Protein AF-A0A099KMS1-F1 (afdb_monomer_lite)

pLDDT: mean 75.13, std 19.53, range [26.2, 97.38]

Secondary structure (DSSP, 8-state):
-----EEEEEEEE-TT-SEEEE-SS----TT-SSEEEEETTTTEEEEEEEE----TTS-EEEEESS---SPPEEEEEEEEEE-THHHHHHHHHHHHHHHHHHHHHHHHHHHHH--SS-EEEE-SSS-EEEE--HHHHHHHHHHHHHHHHHHHT---PEEHHHHHHHHTT--S-EEEE---EE-BTTEEEEETTEEEETTSTTEEEE---STTEESS-SSSS-EEEETTEEEE--SBSTT--TTT--EEEE-PPPP-S-BBTTSS-B-SSHHHHHHHHTTTTTTB-SSEEEEEEEEEEEEEHHHHTEE-GGGBTTB--SEETTEE-BSTTS-HHHH-SSTT-SS----BEEGGGS-HHHHHHHHH-GGG-EEEETTEEEEEEEEEEEEPPSSS--BS-STT-TT-B-BSSSS-EEPP-TT-SS-TT-SEE-----TTSPPPPEEE-TT-TT--S-TT-----TT-EEEEPPP-TTSS-TTS--GGGTSGGG-BEEEEEEEEEE--SSBPBTTTBTT--B-EE--SSSTT-EE-TTSTT----STGGGGS-B-HHHHHTT---BBSS-SSTTS--SSTT---SS---GGGEEE---BSS---HHHHHHHHHHHHHHT-----BPPEEEEEE---B----SSS-EEEE-TTTGGG--TT-EEEEEETTEEEEEEPPS---SSSEEEE----SS---B-EEEEEEE-S--BSS-EEEEEEE-HHHHHHHHH-TTSTTTT---EESEE------SS--EEE-SS---SSEEEEEEESSTTSS-EEEEEE--TTT-EEE-PPTT-EEEEEEE-PPPPS-PPTT-----S---EEEEEETTEEEEEE-SS-PPP--S-S----------SS-----SS-------------EETTEE-------TT--------------------

Foldseek 3Di:
DPFDKFKAQWWKAAAQAQKIKGFQQQTAFQVVAQKWKAKQNRPDIFTFHGKHGQDPRSMIMTGTPDTHNDHIDGRIMMIMGHDCPVVVVVVVVVVVVVVVVVVVVVLVVCLAAPQDQWDWADDDDPDIDIDGHPNVVVVVVVVVVVVVVVVVLDLAFAAPVNLVVLLVVFQFWFWQFQAWDADDPPKDALDGQKIFGLQFFQKIKGFWDDPRTDHDTPHRGIWTAAPSHIFGPWQFWQPQDPRTGMHIQGAFFFFLLFAFLVRPGGHPDLVSQCVVCNLLSNRTAQWWKKFKWKKKFKAFCVVLQKAAQLLEQQHNDQDDPRDGWDQVSRQQQQRAQFPRGNGRTHTIDRNVPDDSVRVSVCRVPCSQVWHDDPNTIMTTHMHMHMGIASHQQWDPLAQPNAADFGANDPQWAAFFCAPHSHDDPTGTGGPDPDPPDQFTWHWDAHHHPQPPDDPDPPSHHGQKTFTDTDDPPDDPPPPPPACPPRHDRVGIIIGTFWIFIFAYCFADDFFARPRHWFFKQAALVCLPDTAACQDPLRFDDGNSQRSPADESVCVVVSNMGGHPDGQANPGATNDPVRRHRRGGHSQRIGGRGDHSDDDDPVVVLVVVVVCVVVVNFADKFFFKWKFKDFDFDFQPDDPQKRKAADQPPLVPDDQQKWKWWDFPQDIDIAHADDDDPDDRIDMRRGPDPDGTITRIMMIIGTDSRITQKDWAKEKDAASVLVVLLQPVPLASNDVGRTGRHHYQPHHDPQDKDKGADPAQFPDQKWKKWKDQPSRNHIDIDIDGAPNVRNIDIDDGHSMIMMTIGIGGHHRPDDDDDPPPPPPDWDWFWDDDPPDTDTDTDPPPDDDDDDDDDDDDDGDGDDDDDDDDDDDDDDDPPPDPPDQDDDPNDGDDDDDDDDPPDDDPPDDDDDDDDDDDDDD

Radius of gyration: 54.04 Å; chains: 1; bounding box: 137×80×171 Å

Structure (mmCIF, N/CA/C/O backbone):
data_AF-A0A099KMS1-F1
#
_entry.id   AF-A0A099KMS1-F1
#
loop_
_atom_site.group_PDB
_atom_site.id
_atom_site.type_symbol
_atom_site.label_atom_id
_atom_site.label_alt_id
_atom_site.label_comp_id
_atom_site.label_asym_id
_atom_site.label_entity_id
_atom_site.label_seq_id
_atom_site.pdbx_PDB_ins_code
_atom_site.Cartn_x
_atom_site.Cartn_y
_atom_site.Cartn_z
_atom_site.occupancy
_atom_site.B_iso_or_equiv
_atom_site.auth_seq_id
_atom_site.auth_comp_id
_atom_site.auth_asym_id
_atom_site.auth_atom_id
_atom_site.pdbx_PDB_model_num
ATOM 1 N N . MET A 1 1 ? -48.781 -15.000 101.907 1.00 43.84 1 MET A N 1
ATOM 2 C CA . MET A 1 1 ? -49.333 -13.873 102.689 1.00 43.84 1 MET A CA 1
ATOM 3 C C . MET A 1 1 ? -49.770 -14.430 104.032 1.00 43.84 1 MET A C 1
ATOM 5 O O . MET A 1 1 ? -50.748 -15.163 104.082 1.00 43.84 1 MET A O 1
ATOM 9 N N . THR A 1 2 ? -48.997 -14.200 105.088 1.00 40.03 2 THR A N 1
ATOM 10 C CA . THR A 1 2 ? -49.371 -14.597 106.451 1.00 40.03 2 THR A CA 1
ATOM 11 C C . THR A 1 2 ? -50.388 -13.568 106.938 1.00 40.03 2 THR A C 1
ATOM 13 O O . THR A 1 2 ? -50.045 -12.393 107.036 1.00 40.03 2 THR A O 1
ATOM 16 N N . ILE A 1 3 ? -51.653 -13.954 107.128 1.00 53.00 3 ILE A N 1
ATOM 17 C CA . ILE A 1 3 ? -52.686 -13.025 107.611 1.00 53.00 3 ILE A CA 1
ATOM 18 C C . ILE A 1 3 ? -52.386 -12.752 109.086 1.00 53.00 3 ILE A C 1
ATOM 20 O O . ILE A 1 3 ? -52.594 -13.612 109.939 1.00 53.00 3 ILE A O 1
ATOM 24 N N . THR A 1 4 ? -51.823 -11.582 109.376 1.00 57.75 4 THR A N 1
ATOM 25 C CA . THR A 1 4 ? -51.534 -11.151 110.746 1.00 57.75 4 THR A CA 1
ATOM 26 C C . THR A 1 4 ? -52.825 -10.639 111.375 1.00 57.75 4 THR A C 1
ATOM 28 O O . THR A 1 4 ? -53.282 -9.543 111.057 1.00 57.75 4 THR A O 1
ATOM 31 N N . TYR A 1 5 ? -53.431 -11.446 112.243 1.00 70.62 5 TYR A N 1
ATOM 32 C CA . TYR A 1 5 ? -54.593 -11.047 113.036 1.00 70.62 5 TYR A CA 1
ATOM 33 C C . TYR A 1 5 ? -54.147 -10.172 114.205 1.00 70.62 5 TYR A C 1
ATOM 35 O O . TYR A 1 5 ? -53.213 -10.532 114.926 1.00 70.62 5 TYR A O 1
ATOM 43 N N . ILE A 1 6 ? -54.823 -9.043 114.405 1.00 82.12 6 ILE A N 1
ATOM 44 C CA . ILE A 1 6 ? -54.615 -8.199 115.584 1.00 82.12 6 ILE A CA 1
ATOM 45 C C . ILE A 1 6 ? -55.636 -8.648 116.637 1.00 82.12 6 ILE A C 1
ATOM 47 O O . ILE A 1 6 ? -56.806 -8.868 116.320 1.00 82.12 6 ILE A O 1
ATOM 51 N N . LYS A 1 7 ? -55.187 -8.857 117.875 1.00 83.19 7 LYS A N 1
ATOM 52 C CA . LYS A 1 7 ? -56.011 -9.397 118.963 1.00 83.19 7 LYS A CA 1
ATOM 53 C C . LYS A 1 7 ? -55.867 -8.554 120.222 1.00 83.19 7 LYS A C 1
ATOM 55 O O . LYS A 1 7 ? -54.774 -8.071 120.498 1.00 83.19 7 LYS A O 1
ATOM 60 N N . ALA A 1 8 ? -56.955 -8.456 120.972 1.00 83.44 8 ALA A N 1
ATOM 61 C CA . ALA A 1 8 ? -57.012 -7.878 122.304 1.00 83.44 8 ALA A CA 1
ATOM 62 C C . ALA A 1 8 ? -57.793 -8.823 123.233 1.00 83.44 8 ALA A C 1
ATOM 64 O O . ALA A 1 8 ? -58.730 -9.498 122.801 1.00 83.44 8 ALA A O 1
ATOM 65 N N . THR A 1 9 ? -57.407 -8.919 124.497 1.00 81.88 9 THR A N 1
ATOM 66 C CA . THR A 1 9 ? -58.012 -9.818 125.489 1.00 81.88 9 THR A CA 1
ATOM 67 C C . THR A 1 9 ? -59.127 -9.164 126.304 1.00 81.88 9 THR A C 1
ATOM 69 O O . THR A 1 9 ? -60.051 -9.865 126.716 1.00 81.88 9 THR A O 1
ATOM 72 N N . ALA A 1 10 ? -59.091 -7.845 126.482 1.00 80.94 10 ALA A N 1
ATOM 73 C CA . ALA A 1 10 ? -60.051 -7.078 127.262 1.00 80.94 10 ALA A CA 1
ATOM 74 C C . ALA A 1 10 ? -60.550 -5.849 126.484 1.00 80.94 10 ALA A C 1
ATOM 76 O O . ALA A 1 10 ? -60.010 -4.748 126.572 1.00 80.94 10 ALA A O 1
ATOM 77 N N . ALA A 1 11 ? -61.633 -6.043 125.734 1.00 85.06 11 ALA A N 1
ATOM 78 C CA . ALA A 1 11 ? -62.366 -4.989 125.049 1.00 85.06 11 ALA A CA 1
ATOM 79 C C . ALA A 1 11 ? -63.721 -4.737 125.724 1.00 85.06 11 ALA A C 1
ATOM 81 O O . ALA A 1 11 ? -64.388 -5.670 126.188 1.00 85.06 11 ALA A O 1
ATOM 82 N N . THR A 1 12 ? -64.145 -3.475 125.743 1.00 87.62 12 THR A N 1
ATOM 83 C CA . THR A 1 12 ? -65.450 -3.056 126.259 1.00 87.62 12 THR A CA 1
ATOM 84 C C . THR A 1 12 ? -66.247 -2.326 125.182 1.00 87.62 12 THR A C 1
ATOM 86 O O . THR A 1 12 ? -65.775 -1.355 124.596 1.00 87.62 12 THR A O 1
ATOM 89 N N . LEU A 1 13 ? -67.478 -2.781 124.949 1.00 88.06 13 LEU A N 1
ATOM 90 C CA . LEU A 1 13 ? -68.465 -2.176 124.059 1.00 88.06 13 LEU A CA 1
ATOM 91 C C . LEU A 1 13 ? -69.748 -1.911 124.850 1.00 88.06 13 LEU A C 1
ATOM 93 O O . LEU A 1 13 ? -70.476 -2.835 125.218 1.00 88.06 13 LEU A O 1
ATOM 97 N N . ALA A 1 14 ? -70.016 -0.640 125.131 1.00 86.38 14 ALA A N 1
ATOM 98 C CA . ALA A 1 14 ? -71.223 -0.229 125.838 1.00 86.38 14 ALA A CA 1
ATOM 99 C C . ALA A 1 14 ? -72.473 -0.335 124.948 1.00 86.38 14 ALA A C 1
ATOM 101 O O . ALA A 1 14 ? -72.402 -0.150 123.732 1.00 86.38 14 ALA A O 1
ATOM 102 N N . ASN A 1 15 ? -73.631 -0.596 125.563 1.00 85.25 15 ASN A N 1
ATOM 103 C CA . ASN A 1 15 ? -74.927 -0.484 124.893 1.00 85.25 15 ASN A CA 1
ATOM 104 C C . ASN A 1 15 ? -75.105 0.929 124.301 1.00 85.25 15 ASN A C 1
ATOM 106 O O . ASN A 1 15 ? -74.773 1.922 124.950 1.00 85.25 15 ASN A O 1
ATOM 110 N N . ASN A 1 16 ? -75.637 1.011 123.083 1.00 84.56 16 ASN A N 1
ATOM 111 C CA . ASN A 1 16 ? -75.815 2.225 122.287 1.00 84.56 16 ASN A CA 1
ATOM 112 C C . ASN A 1 16 ? -74.513 2.997 121.985 1.00 84.56 16 ASN A C 1
ATOM 114 O O . ASN A 1 16 ? -74.551 4.207 121.767 1.00 84.56 16 ASN A O 1
ATOM 118 N N . SER A 1 17 ? -73.364 2.314 121.931 1.00 85.88 17 SER A N 1
ATOM 119 C CA . SER A 1 17 ? -72.073 2.901 121.540 1.00 85.88 17 SER A CA 1
ATOM 120 C C . SER A 1 17 ? -71.622 2.427 120.155 1.00 85.88 17 SER A C 1
ATOM 122 O O . SER A 1 17 ? -71.906 1.303 119.744 1.00 85.88 17 SER A O 1
ATOM 124 N N . LYS A 1 18 ? -70.881 3.277 119.435 1.00 89.44 18 LYS A N 1
ATOM 125 C CA . LYS A 1 18 ? -70.101 2.886 118.243 1.00 89.44 18 LYS A CA 1
ATOM 126 C C . LYS A 1 18 ? -68.651 2.564 118.571 1.00 89.44 18 LYS A C 1
ATOM 128 O O . LYS A 1 18 ? -67.930 2.073 117.714 1.00 89.44 18 LYS A O 1
ATOM 133 N N . THR A 1 19 ? -68.215 2.858 119.786 1.00 88.81 19 THR A N 1
ATOM 134 C CA . THR A 1 19 ? -66.812 2.762 120.160 1.00 88.81 19 THR A CA 1
ATOM 135 C C . THR A 1 19 ? -66.608 1.547 121.038 1.00 88.81 19 THR A C 1
ATOM 137 O O . THR A 1 19 ? -67.242 1.412 122.089 1.00 88.81 19 THR A O 1
ATOM 140 N N . ILE A 1 20 ? -65.712 0.681 120.589 1.00 87.56 20 ILE A N 1
ATOM 141 C CA . ILE A 1 20 ? -65.104 -0.357 121.403 1.00 87.56 20 ILE A CA 1
ATOM 142 C C . ILE A 1 20 ? -63.822 0.236 121.964 1.00 87.56 20 ILE A C 1
ATOM 144 O O . ILE A 1 20 ? -62.960 0.679 121.203 1.00 87.56 20 ILE A O 1
ATOM 148 N N . THR A 1 21 ? -63.691 0.217 123.281 1.00 87.00 21 THR A N 1
ATOM 149 C CA . THR A 1 21 ? -62.478 0.658 123.964 1.00 87.00 21 THR A CA 1
ATOM 150 C C . THR A 1 21 ? -61.712 -0.563 124.439 1.00 87.00 21 THR A C 1
ATOM 152 O O . THR A 1 21 ? -62.275 -1.451 125.084 1.00 87.00 21 THR A O 1
ATOM 155 N N . VAL A 1 22 ? -60.431 -0.613 124.104 1.00 86.81 22 VAL A N 1
ATOM 156 C CA . VAL A 1 22 ? -59.474 -1.591 124.614 1.00 86.81 22 VAL A CA 1
ATOM 157 C C . VAL A 1 22 ? -58.540 -0.838 125.542 1.00 86.81 22 VAL A C 1
ATOM 159 O O . VAL A 1 22 ? -57.880 0.099 125.101 1.00 86.81 22 VAL A O 1
ATOM 162 N N . THR A 1 23 ? -58.510 -1.224 126.813 1.00 83.75 23 THR A N 1
ATOM 163 C CA . THR A 1 23 ? -57.813 -0.469 127.861 1.00 83.75 23 THR A CA 1
ATOM 164 C C . THR A 1 23 ? -56.568 -1.220 128.326 1.00 83.75 23 THR A C 1
ATOM 166 O O . THR A 1 23 ? -56.657 -2.394 128.682 1.00 83.75 23 THR A O 1
ATOM 169 N N . GLY A 1 24 ? -55.416 -0.548 128.337 1.00 80.06 24 GLY A N 1
ATOM 170 C CA . GLY A 1 24 ? -54.155 -1.034 128.901 1.00 80.06 24 GLY A CA 1
ATOM 171 C C . GLY A 1 24 ? -53.461 -2.169 128.139 1.00 80.06 24 GLY A C 1
ATOM 172 O O . GLY A 1 24 ? -52.587 -2.821 128.708 1.00 80.06 24 GLY A O 1
ATOM 173 N N . GLU A 1 25 ? -53.826 -2.441 126.880 1.00 82.12 25 GLU A N 1
ATOM 174 C CA . GLU A 1 25 ? -53.256 -3.562 126.107 1.00 82.12 25 GLU A CA 1
ATOM 175 C C . GLU A 1 25 ? -52.228 -3.157 125.035 1.00 82.12 25 GLU A C 1
ATOM 177 O O . GLU A 1 25 ? -51.593 -4.030 124.444 1.00 82.12 25 GLU A O 1
ATOM 182 N N . HIS A 1 26 ? -52.032 -1.856 124.779 1.00 85.62 26 HIS A N 1
ATOM 183 C CA . HIS A 1 26 ? -51.070 -1.324 123.796 1.00 85.62 26 HIS A CA 1
ATOM 184 C C . HIS A 1 26 ? -51.233 -1.883 122.367 1.00 85.62 26 HIS A C 1
ATOM 186 O O . HIS A 1 26 ? -50.262 -2.027 121.619 1.00 85.62 26 HIS A O 1
ATOM 192 N N . VAL A 1 27 ? -52.464 -2.198 121.965 1.00 83.44 27 VAL A N 1
ATOM 193 C CA . VAL A 1 27 ? -52.761 -2.729 120.630 1.00 83.44 27 VAL A CA 1
ATOM 194 C C . VAL A 1 27 ? -53.002 -1.582 119.646 1.00 83.44 27 VAL A C 1
ATOM 196 O O . VAL A 1 27 ? -53.787 -0.680 119.913 1.00 83.44 27 VAL A O 1
ATOM 199 N N . ASP A 1 28 ? -52.332 -1.608 118.492 1.00 84.50 28 ASP A N 1
ATOM 200 C CA . ASP A 1 28 ? -52.478 -0.580 117.456 1.00 84.50 28 ASP A CA 1
ATOM 201 C C . ASP A 1 28 ? -53.573 -0.929 116.446 1.00 84.50 28 ASP A C 1
ATOM 203 O O . ASP A 1 28 ? -53.419 -1.821 115.608 1.00 84.50 28 ASP A O 1
ATOM 207 N N . PHE A 1 29 ? -54.675 -0.178 116.510 1.00 84.38 29 PHE A N 1
ATOM 208 C CA . PHE A 1 29 ? -55.787 -0.267 115.573 1.00 84.38 29 PHE A CA 1
ATOM 209 C C . PHE A 1 29 ? -55.799 0.861 114.533 1.00 84.38 29 PHE A C 1
ATOM 211 O O . PHE A 1 29 ? -56.733 0.936 113.739 1.00 84.38 29 PHE A O 1
ATOM 218 N N . SER A 1 30 ? -54.767 1.708 114.445 1.00 81.44 30 SER A N 1
ATOM 219 C CA . SER A 1 30 ? -54.703 2.819 113.475 1.00 81.44 30 SER A CA 1
ATOM 220 C C . SER A 1 30 ? -54.843 2.380 112.013 1.00 81.44 30 SER A C 1
ATOM 222 O O . SER A 1 30 ? -55.276 3.149 111.157 1.00 81.44 30 SER A O 1
ATOM 224 N N . LYS A 1 31 ? -54.502 1.121 111.715 1.00 75.19 31 LYS A N 1
ATOM 225 C CA . LYS A 1 31 ? -54.593 0.522 110.373 1.00 75.19 31 LYS A CA 1
ATOM 226 C C . LYS A 1 31 ? -55.875 -0.286 110.140 1.00 75.19 31 LYS A C 1
ATOM 228 O O . LYS A 1 31 ? -56.042 -0.844 109.058 1.00 75.19 31 LYS A O 1
ATOM 233 N N . ALA A 1 32 ? -56.770 -0.355 111.124 1.00 71.94 32 ALA A N 1
ATOM 234 C CA . ALA A 1 32 ? -58.030 -1.091 111.068 1.00 71.94 32 ALA A CA 1
ATOM 235 C C . ALA A 1 32 ? -59.146 -0.272 110.395 1.00 71.94 32 ALA A C 1
ATOM 237 O O . ALA A 1 32 ? -60.150 0.062 111.020 1.00 71.94 32 ALA A O 1
ATOM 238 N N . ASN A 1 33 ? -58.952 0.079 109.124 1.00 69.50 33 ASN A N 1
ATOM 239 C CA . ASN A 1 33 ? -59.955 0.760 108.305 1.00 69.50 33 ASN A CA 1
ATOM 240 C C . ASN A 1 33 ? -60.573 -0.247 107.318 1.00 69.50 33 ASN A C 1
ATOM 242 O O . ASN A 1 33 ? -59.822 -0.933 106.622 1.00 69.50 33 ASN A O 1
ATOM 246 N N . ASP A 1 34 ? -61.904 -0.369 107.295 1.00 72.69 34 ASP A N 1
ATOM 247 C CA . ASP A 1 34 ? -62.682 -1.388 106.560 1.00 72.69 34 ASP A CA 1
ATOM 248 C C . ASP A 1 34 ? -62.364 -2.848 106.943 1.00 72.69 34 ASP A C 1
ATOM 250 O O . ASP A 1 34 ? -62.233 -3.745 106.099 1.00 72.69 34 ASP A O 1
ATOM 254 N N . TYR A 1 35 ? -62.212 -3.103 108.243 1.00 83.62 35 TYR A N 1
ATOM 255 C CA . TYR A 1 35 ? -61.966 -4.438 108.802 1.00 83.62 35 TYR A CA 1
ATOM 256 C C . TYR A 1 35 ? -63.241 -4.996 109.451 1.00 83.62 35 TYR A C 1
ATOM 258 O O . TYR A 1 35 ? -64.165 -4.256 109.787 1.00 83.62 35 TYR A O 1
ATOM 266 N N . LEU A 1 36 ? -63.288 -6.310 109.671 1.00 82.38 36 LEU A N 1
ATOM 267 C CA . LEU A 1 36 ? -64.299 -6.934 110.526 1.00 82.38 36 LEU A CA 1
ATOM 268 C C . LEU A 1 36 ? -63.678 -7.261 111.878 1.00 82.38 36 LEU A C 1
ATOM 270 O O . LEU A 1 36 ? -62.607 -7.870 111.952 1.00 82.38 36 LEU A O 1
ATOM 274 N N . VAL A 1 37 ? -64.365 -6.861 112.943 1.00 85.44 37 VAL A N 1
ATOM 275 C CA . VAL A 1 37 ? -64.003 -7.192 114.316 1.00 85.44 37 VAL A CA 1
ATOM 276 C C . VAL A 1 37 ? -64.933 -8.260 114.849 1.00 85.44 37 VAL A C 1
ATOM 278 O O . VAL A 1 37 ? -66.144 -8.191 114.682 1.00 85.44 37 VAL A O 1
ATOM 281 N N . ALA A 1 38 ? -64.359 -9.249 115.506 1.00 85.94 38 ALA A N 1
ATOM 282 C CA . ALA A 1 38 ? -65.061 -10.340 116.134 1.00 85.94 38 ALA A CA 1
ATOM 283 C C . ALA A 1 38 ? -64.835 -10.265 117.649 1.00 85.94 38 ALA A C 1
ATOM 285 O O . ALA A 1 38 ? -63.703 -10.357 118.127 1.00 85.94 38 ALA A O 1
ATOM 286 N N . LEU A 1 39 ? -65.917 -10.057 118.398 1.00 83.88 39 LEU A N 1
ATOM 287 C CA . LEU A 1 39 ? -65.939 -9.867 119.848 1.00 83.88 39 LEU A CA 1
ATOM 288 C C . LEU A 1 39 ? -66.549 -11.064 120.569 1.00 83.88 39 LEU A C 1
ATOM 290 O O . LEU A 1 39 ? -67.354 -11.808 120.007 1.00 83.88 39 LEU A O 1
ATOM 294 N N . ASP A 1 40 ? -66.165 -11.214 121.836 1.00 85.12 40 ASP A N 1
ATOM 295 C CA . ASP A 1 40 ? -66.582 -12.300 122.726 1.00 85.12 40 ASP A CA 1
ATOM 296 C C . ASP A 1 40 ? -66.312 -13.672 122.094 1.00 85.12 40 ASP A C 1
ATOM 298 O O . ASP A 1 40 ? -67.215 -14.467 121.845 1.00 85.12 40 ASP A O 1
ATOM 302 N N . ASN A 1 41 ? -65.040 -13.906 121.748 1.00 78.38 41 ASN A N 1
ATOM 303 C CA . ASN A 1 41 ? -64.571 -15.117 121.062 1.00 78.38 41 ASN A CA 1
ATOM 304 C C . ASN A 1 41 ? -65.288 -15.401 119.727 1.00 78.38 41 ASN A C 1
ATOM 306 O O . ASN A 1 41 ? -65.399 -16.551 119.306 1.00 78.38 41 ASN A O 1
ATOM 310 N N . GLY A 1 42 ? -65.739 -14.347 119.041 1.00 74.88 42 GLY A N 1
ATOM 311 C CA . GLY A 1 42 ? -66.353 -14.431 117.717 1.00 74.88 42 GLY A CA 1
ATOM 312 C C . GLY A 1 42 ? -67.862 -14.638 117.710 1.00 74.88 42 GLY A C 1
ATOM 313 O O . GLY A 1 42 ? -68.418 -14.902 116.647 1.00 74.88 42 GLY A O 1
ATOM 314 N N . LEU A 1 43 ? -68.533 -14.479 118.854 1.00 83.19 43 LEU A N 1
ATOM 315 C CA . LEU A 1 43 ? -69.994 -14.494 118.915 1.00 83.19 43 LEU A CA 1
ATOM 316 C C . LEU A 1 43 ? -70.615 -13.316 118.149 1.00 83.19 43 LEU A C 1
ATOM 318 O O . LEU A 1 43 ? -71.668 -13.469 117.531 1.00 83.19 43 LEU A O 1
ATOM 322 N N . TYR A 1 44 ? -69.955 -12.155 118.161 1.00 83.25 44 TYR A N 1
ATOM 323 C CA . TYR A 1 44 ? -70.422 -10.957 117.468 1.00 83.25 44 TYR A CA 1
ATOM 324 C C . TYR A 1 44 ? -69.377 -10.480 116.474 1.00 83.25 44 TYR A C 1
ATOM 326 O O . TYR A 1 44 ? -68.270 -10.125 116.869 1.00 83.25 44 TYR A O 1
ATOM 334 N N . VAL A 1 45 ? -69.735 -10.453 115.191 1.00 84.06 45 VAL A N 1
ATOM 335 C CA . VAL A 1 45 ? -68.878 -9.938 114.119 1.00 84.06 45 VAL A CA 1
ATOM 336 C C . VAL A 1 45 ? -69.463 -8.629 113.617 1.00 84.06 45 VAL A C 1
ATOM 338 O O . VAL A 1 45 ? -70.598 -8.596 113.147 1.00 84.06 45 VAL A O 1
ATOM 341 N N . LEU A 1 46 ? -68.696 -7.552 113.744 1.00 84.38 46 LEU A N 1
ATOM 342 C CA . LEU A 1 46 ? -69.135 -6.190 113.480 1.00 84.38 46 LEU A CA 1
ATOM 343 C C . LEU A 1 46 ? -68.176 -5.505 112.493 1.00 84.38 46 LEU A C 1
ATOM 345 O O . LEU A 1 46 ? -66.964 -5.726 112.552 1.00 84.38 46 LEU A O 1
ATOM 349 N N . PRO A 1 47 ? -68.687 -4.671 111.578 1.00 82.50 47 PRO A N 1
ATOM 350 C CA . PRO A 1 47 ? -67.854 -3.878 110.686 1.00 82.50 47 PRO A CA 1
ATOM 351 C C . PRO A 1 47 ? -67.220 -2.699 111.428 1.00 82.50 47 PRO A C 1
ATOM 353 O O . PRO A 1 47 ? -67.898 -1.930 112.116 1.00 82.50 47 PRO A O 1
ATOM 356 N N . VAL A 1 48 ? -65.910 -2.549 111.262 1.00 84.12 48 VAL A N 1
ATOM 357 C CA . VAL A 1 48 ? -65.111 -1.448 111.803 1.00 84.12 48 VAL A CA 1
ATOM 358 C C . VAL A 1 48 ? -64.946 -0.382 110.730 1.00 84.12 48 VAL A C 1
ATOM 360 O O . VAL A 1 48 ? -64.486 -0.675 109.630 1.00 84.12 48 VAL A O 1
ATOM 363 N N . ALA A 1 49 ? -65.285 0.855 111.080 1.00 82.69 49 ALA A N 1
ATOM 364 C CA . ALA A 1 49 ? -65.053 2.027 110.247 1.00 82.69 49 ALA A CA 1
ATOM 365 C C . ALA A 1 49 ? -63.613 2.537 110.378 1.00 82.69 49 ALA A C 1
ATOM 367 O O . ALA A 1 49 ? -62.996 2.905 109.393 1.00 82.69 49 ALA A O 1
ATOM 368 N N . SER A 1 50 ? -63.062 2.579 111.589 1.00 84.50 50 SER A N 1
ATOM 369 C CA . SER A 1 50 ? -61.690 3.040 111.822 1.00 84.50 50 SER A CA 1
ATOM 370 C C . SER A 1 50 ? -61.196 2.626 113.202 1.00 84.50 50 SER A C 1
ATOM 372 O O . SER A 1 50 ? -61.999 2.319 114.083 1.00 84.50 50 SER A O 1
ATOM 374 N N . GLY A 1 51 ? -59.889 2.706 113.438 1.00 85.50 51 GLY A N 1
ATOM 375 C CA . GLY A 1 51 ? -59.310 2.556 114.770 1.00 85.50 51 GLY A CA 1
ATOM 376 C C . GLY A 1 51 ? -58.208 3.570 115.043 1.00 85.50 51 GLY A C 1
ATOM 377 O O . GLY A 1 51 ? -57.759 4.281 114.143 1.00 85.50 51 GLY A O 1
ATOM 378 N N . THR A 1 52 ? -57.787 3.650 116.299 1.00 87.25 52 THR A N 1
ATOM 379 C CA . THR A 1 52 ? -56.706 4.532 116.749 1.00 87.25 52 THR A CA 1
ATOM 380 C C . THR A 1 52 ? -55.482 3.723 117.170 1.00 87.25 52 THR A C 1
ATOM 382 O O . THR A 1 52 ? -55.588 2.556 117.549 1.00 87.25 52 THR A O 1
ATOM 385 N N . ALA A 1 53 ? -54.308 4.351 117.116 1.00 86.62 53 ALA A N 1
ATOM 386 C CA . ALA A 1 53 ? -53.133 3.843 117.822 1.00 86.62 53 ALA A CA 1
ATOM 387 C C . ALA A 1 53 ? -53.376 3.886 119.347 1.00 86.62 53 ALA A C 1
ATOM 389 O O . ALA A 1 53 ? -54.254 4.645 119.781 1.00 86.62 53 ALA A O 1
ATOM 390 N N . PRO A 1 54 ? -52.648 3.090 120.154 1.00 85.31 54 PRO A N 1
ATOM 391 C CA . PRO A 1 54 ? -52.744 3.174 121.601 1.00 85.31 54 PRO A CA 1
ATOM 392 C C . PRO A 1 54 ? -52.219 4.528 122.084 1.00 85.31 54 PRO A C 1
ATOM 394 O O . PRO A 1 54 ? -51.228 5.040 121.556 1.00 85.31 54 PRO A O 1
ATOM 397 N N . ASP A 1 55 ? -52.881 5.103 123.078 1.00 84.31 55 ASP A N 1
ATOM 398 C CA . ASP A 1 55 ? -52.413 6.303 123.761 1.00 84.31 55 ASP A CA 1
ATOM 399 C C . ASP A 1 55 ? -51.282 5.990 124.762 1.00 84.31 55 ASP A C 1
ATOM 401 O O . ASP A 1 55 ? -50.809 4.855 124.881 1.00 84.31 55 ASP A O 1
ATOM 405 N N . GLU A 1 56 ? -50.823 7.013 125.486 1.00 81.31 56 GLU A N 1
ATOM 406 C CA . GLU A 1 56 ? -49.738 6.892 126.470 1.00 81.31 56 GLU A CA 1
ATOM 407 C C . GLU A 1 56 ? -50.059 5.915 127.619 1.00 81.31 56 GLU A C 1
ATOM 409 O O . GLU A 1 56 ? -49.136 5.397 128.249 1.00 81.31 56 GLU A O 1
ATOM 414 N N . ASN A 1 57 ? -51.340 5.607 127.857 1.00 80.94 57 ASN A N 1
ATOM 415 C CA . ASN A 1 57 ? -51.800 4.647 128.864 1.00 80.94 57 ASN A CA 1
ATOM 416 C C . ASN A 1 57 ? -52.027 3.235 128.289 1.00 80.94 57 ASN A C 1
ATOM 418 O O . ASN A 1 57 ? -52.373 2.318 129.034 1.00 80.94 57 ASN A O 1
ATOM 422 N N . GLY A 1 58 ? -51.805 3.040 126.985 1.00 81.06 58 GLY A N 1
ATOM 423 C CA . GLY A 1 58 ? -52.024 1.770 126.295 1.00 81.06 58 GLY A CA 1
ATOM 424 C C . GLY A 1 58 ? -53.463 1.543 125.838 1.00 81.06 58 GLY A C 1
ATOM 425 O O . GLY A 1 58 ? -53.792 0.419 125.440 1.00 81.06 58 GLY A O 1
ATOM 426 N N . ASP A 1 59 ? -54.298 2.583 125.857 1.00 85.88 59 ASP A N 1
ATOM 427 C CA . ASP A 1 59 ? -55.703 2.512 125.475 1.00 85.88 59 ASP A CA 1
ATOM 428 C C . ASP A 1 59 ? -55.869 2.792 123.985 1.00 85.88 59 ASP A C 1
ATOM 430 O O . ASP A 1 59 ? -55.338 3.757 123.441 1.00 85.88 59 ASP A O 1
ATOM 434 N N . SER A 1 60 ? -56.642 1.957 123.303 1.00 88.31 60 SER A N 1
ATOM 435 C CA . SER A 1 60 ? -56.933 2.096 121.877 1.00 88.31 60 SER A CA 1
ATOM 436 C C . SER A 1 60 ? -58.423 1.924 121.626 1.00 88.31 60 SER A C 1
ATOM 438 O O . SER A 1 60 ? -59.140 1.270 122.389 1.00 88.31 60 SER A O 1
ATOM 440 N N . THR A 1 61 ? -58.919 2.537 120.554 1.00 88.00 61 THR A N 1
ATOM 441 C CA . THR A 1 61 ? -60.344 2.499 120.228 1.00 88.00 61 THR A CA 1
ATOM 442 C C . THR A 1 61 ? -60.579 1.984 118.821 1.00 88.00 61 THR A C 1
ATOM 444 O O . THR A 1 61 ? -59.811 2.254 117.897 1.00 88.00 61 THR A O 1
ATOM 447 N N . LEU A 1 62 ? -61.672 1.245 118.665 1.00 87.19 62 LEU A N 1
ATOM 448 C CA . LEU A 1 62 ? -62.234 0.852 117.381 1.00 87.19 62 LEU A CA 1
ATOM 449 C C . LEU A 1 62 ? -63.612 1.489 117.258 1.00 87.19 62 LEU A C 1
ATOM 451 O O . LEU A 1 62 ? -64.471 1.317 118.121 1.00 87.19 62 LEU A O 1
ATOM 455 N N . THR A 1 63 ? -63.820 2.224 116.177 1.00 88.31 63 THR A N 1
ATOM 456 C CA . THR A 1 63 ? -65.112 2.803 115.823 1.00 88.31 63 THR A CA 1
ATOM 457 C C . THR A 1 63 ? -65.802 1.880 114.835 1.00 88.31 63 THR A C 1
ATOM 459 O O . THR A 1 63 ? -65.284 1.597 113.757 1.00 88.31 63 THR A O 1
ATOM 462 N N . LEU A 1 64 ? -66.978 1.402 115.209 1.00 86.75 64 LEU A N 1
ATOM 463 C CA . LEU A 1 64 ? -67.860 0.597 114.384 1.00 86.75 64 LEU A CA 1
ATOM 464 C C . LEU A 1 64 ? -68.575 1.468 113.352 1.00 86.75 64 LEU A C 1
ATOM 466 O O . LEU A 1 64 ? -68.856 2.646 113.588 1.00 86.75 64 LEU A O 1
ATOM 470 N N . VAL A 1 65 ? -68.928 0.866 112.219 1.00 84.06 65 VAL A N 1
ATOM 471 C CA . VAL A 1 65 ? -69.747 1.540 111.198 1.00 84.06 65 VAL A CA 1
ATOM 472 C C . VAL A 1 65 ? -71.134 1.875 111.770 1.00 84.06 65 VAL A C 1
ATOM 474 O O . VAL A 1 65 ? -71.636 2.997 111.628 1.00 84.06 65 VAL A O 1
ATOM 477 N N . GLU A 1 66 ? -71.723 0.935 112.509 1.00 83.81 66 GLU A N 1
ATOM 478 C CA . GLU A 1 66 ? -73.068 1.034 113.081 1.00 83.81 66 GLU A CA 1
ATOM 479 C C . GLU A 1 66 ? -73.055 0.997 114.616 1.00 83.81 66 GLU A C 1
ATOM 481 O O . GLU A 1 66 ? -72.117 0.502 115.239 1.00 83.81 66 GLU A O 1
ATOM 486 N N . THR A 1 67 ? -74.090 1.568 115.240 1.00 85.81 67 THR A N 1
ATOM 487 C CA . THR A 1 67 ? -74.217 1.630 116.706 1.00 85.81 67 THR A CA 1
ATOM 488 C C . THR A 1 67 ? -74.611 0.268 117.270 1.00 85.81 67 THR A C 1
ATOM 490 O O . THR A 1 67 ? -75.567 -0.345 116.799 1.00 85.81 67 THR A O 1
ATOM 493 N N . TRP A 1 68 ? -73.921 -0.189 118.316 1.00 87.56 68 TRP A N 1
ATOM 494 C CA . TRP A 1 68 ? -74.238 -1.441 118.996 1.00 87.56 68 TRP A CA 1
ATOM 495 C C . TRP A 1 68 ? -75.534 -1.328 119.803 1.00 87.56 68 TRP A C 1
ATOM 497 O O . TRP A 1 68 ? -75.599 -0.570 120.766 1.00 87.56 68 TRP A O 1
ATOM 507 N N . ALA A 1 69 ? -76.551 -2.105 119.431 1.00 82.44 69 ALA A N 1
ATOM 508 C CA . ALA A 1 69 ? -77.863 -2.119 120.089 1.00 82.44 69 ALA A CA 1
ATOM 509 C C . ALA A 1 69 ? -78.044 -3.275 121.100 1.00 82.44 69 ALA A C 1
ATOM 511 O O . ALA A 1 69 ? -79.149 -3.513 121.586 1.00 82.44 69 ALA A O 1
ATOM 512 N N . GLY A 1 70 ? -76.983 -4.041 121.375 1.00 81.69 70 GLY A N 1
ATOM 513 C CA . GLY A 1 70 ? -77.019 -5.169 122.306 1.00 81.69 70 GLY A CA 1
ATOM 514 C C . GLY A 1 70 ? -76.683 -4.784 123.749 1.00 81.69 70 GLY A C 1
ATOM 515 O O . GLY A 1 70 ? -76.382 -3.635 124.069 1.00 81.69 70 GLY A O 1
ATOM 516 N N . ALA A 1 71 ? -76.693 -5.774 124.645 1.00 82.50 71 ALA A N 1
ATOM 517 C CA . ALA A 1 71 ? -76.236 -5.577 126.020 1.00 82.50 71 ALA A CA 1
ATOM 518 C C . ALA A 1 71 ? -74.756 -5.147 126.060 1.00 82.50 71 ALA A C 1
ATOM 520 O O . ALA A 1 71 ? -73.972 -5.508 125.179 1.00 82.50 71 ALA A O 1
ATOM 521 N N . THR A 1 72 ? -74.372 -4.384 127.089 1.00 85.75 72 THR A N 1
ATOM 522 C CA . THR A 1 72 ? -72.977 -3.972 127.298 1.00 85.75 72 THR A CA 1
ATOM 523 C C . THR A 1 72 ? -72.078 -5.199 127.445 1.00 85.75 72 THR A C 1
ATOM 525 O O . THR A 1 72 ? -72.302 -6.045 128.312 1.00 85.75 72 THR A O 1
ATOM 528 N N . LEU A 1 73 ? -71.047 -5.275 126.608 1.00 85.81 73 LEU A N 1
ATOM 529 C CA . LEU A 1 73 ? -70.011 -6.298 126.654 1.00 85.81 73 LEU A CA 1
ATOM 530 C C . LEU A 1 73 ? -68.790 -5.693 127.345 1.00 85.81 73 LEU A C 1
ATOM 532 O O . LEU A 1 73 ? -68.211 -4.741 126.831 1.00 85.81 73 LEU A O 1
ATOM 536 N N . SER A 1 74 ? -68.400 -6.220 128.504 1.00 86.31 74 SER A N 1
ATOM 537 C CA . SER A 1 74 ? -67.240 -5.736 129.266 1.00 86.31 74 SER A CA 1
ATOM 538 C C . SER A 1 74 ? -66.179 -6.825 129.388 1.00 86.31 74 SER A C 1
ATOM 540 O O . SER A 1 74 ? -66.519 -7.984 129.631 1.00 86.31 74 SER A O 1
ATOM 542 N N . ASN A 1 75 ? -64.906 -6.441 129.244 1.00 84.06 75 ASN A N 1
ATOM 543 C CA . ASN A 1 75 ? -63.731 -7.320 129.329 1.00 84.06 75 ASN A CA 1
ATOM 544 C C . ASN A 1 75 ? -63.842 -8.585 128.465 1.00 84.06 75 ASN A C 1
ATOM 546 O O . ASN A 1 75 ? -63.609 -9.701 128.933 1.00 84.06 75 ASN A O 1
ATOM 550 N N . LYS A 1 76 ? -64.241 -8.419 127.202 1.00 87.69 76 LYS A N 1
ATOM 551 C CA . LYS A 1 76 ? -64.361 -9.522 126.245 1.00 87.69 76 LYS A CA 1
ATOM 552 C C . LYS A 1 76 ? -63.178 -9.563 125.288 1.00 87.69 76 LYS A C 1
ATOM 554 O O . LYS A 1 76 ? -62.675 -8.523 124.876 1.00 87.69 76 LYS A O 1
ATOM 559 N N . GLY A 1 77 ? -62.784 -10.774 124.896 1.00 84.06 77 GLY A N 1
ATOM 560 C CA . GLY A 1 77 ? -61.766 -10.975 123.870 1.00 84.06 77 GLY A CA 1
ATOM 561 C C . GLY A 1 77 ? -62.235 -10.464 122.509 1.00 84.06 77 GLY A C 1
ATOM 562 O O . GLY A 1 77 ? -63.410 -10.596 122.155 1.00 84.06 77 GLY A O 1
ATOM 563 N N . LEU A 1 78 ? -61.305 -9.897 121.752 1.00 85.94 78 LEU A N 1
ATOM 564 C CA . LEU A 1 78 ? -61.520 -9.279 120.454 1.00 85.94 78 LEU A CA 1
ATOM 565 C C . LEU A 1 78 ? -60.425 -9.726 119.482 1.00 85.94 78 LEU A C 1
ATOM 567 O O . LEU A 1 78 ? -59.240 -9.736 119.816 1.00 85.94 78 LEU A O 1
ATOM 571 N N . PHE A 1 79 ? -60.808 -10.062 118.255 1.00 86.62 79 PHE A N 1
ATOM 572 C CA . PHE A 1 79 ? -59.873 -10.236 117.147 1.00 86.62 79 PHE A CA 1
ATOM 573 C C . PHE A 1 79 ? -60.380 -9.509 115.908 1.00 86.62 79 PHE A C 1
ATOM 575 O O . PHE A 1 79 ? -61.584 -9.420 115.683 1.00 86.62 79 PHE A O 1
ATOM 582 N N . ILE A 1 80 ? -59.468 -8.985 115.095 1.00 84.25 80 ILE A N 1
ATOM 583 C CA . ILE A 1 80 ? -59.818 -8.208 113.907 1.00 84.25 80 ILE A CA 1
ATOM 584 C C . ILE A 1 80 ? -59.063 -8.710 112.673 1.00 84.25 80 ILE A C 1
ATOM 586 O O . ILE A 1 80 ? -57.897 -9.111 112.756 1.00 84.25 80 ILE A O 1
ATOM 590 N N . PHE A 1 81 ? -59.744 -8.705 111.525 1.00 81.00 81 PHE A N 1
ATOM 591 C CA . PHE A 1 81 ? -59.212 -9.174 110.248 1.00 81.00 81 PHE A CA 1
ATOM 592 C C . PHE A 1 81 ? -59.635 -8.277 109.070 1.00 81.00 81 PHE A C 1
ATOM 594 O O . PHE A 1 81 ? -60.736 -7.718 109.081 1.00 81.00 81 PHE A O 1
ATOM 601 N N . PRO A 1 82 ? -58.768 -8.122 108.050 1.00 74.62 82 PRO A N 1
ATOM 602 C CA . PRO A 1 82 ? -59.066 -7.319 106.865 1.00 74.62 82 PRO A CA 1
ATOM 603 C C . PRO A 1 82 ? -60.180 -7.938 106.010 1.00 74.62 82 PRO A C 1
ATOM 605 O O . PRO A 1 82 ? -60.294 -9.162 105.916 1.00 74.62 82 PRO A O 1
ATOM 608 N N . THR A 1 83 ? -60.967 -7.096 105.335 1.00 70.19 83 THR A N 1
ATOM 609 C CA . THR A 1 83 ? -61.988 -7.522 104.361 1.00 70.19 83 THR A CA 1
ATOM 610 C C . THR A 1 83 ? -61.402 -7.728 102.951 1.00 70.19 83 THR A C 1
ATOM 612 O O . THR A 1 83 ? -60.305 -7.267 102.630 1.00 70.19 83 THR A O 1
ATOM 615 N N . PHE A 1 84 ? -62.137 -8.419 102.065 1.00 65.19 84 PHE A N 1
ATOM 616 C CA . PHE A 1 84 ? -61.707 -8.743 100.691 1.00 65.19 84 PHE A CA 1
ATOM 617 C C . PHE A 1 84 ? -61.496 -7.525 99.761 1.00 65.19 84 PHE A C 1
ATOM 619 O O . PHE A 1 84 ? -60.945 -7.690 98.672 1.00 65.19 84 PHE A O 1
ATOM 626 N N . ALA A 1 85 ? -61.887 -6.309 100.161 1.00 63.91 85 ALA A N 1
ATOM 627 C CA . ALA A 1 85 ? -61.783 -5.094 99.342 1.00 63.91 85 ALA A CA 1
ATOM 628 C C . ALA A 1 85 ? -60.344 -4.808 98.854 1.00 63.91 85 ALA A C 1
ATOM 630 O O . ALA A 1 85 ? -60.132 -4.472 97.690 1.00 63.91 85 ALA A O 1
ATOM 631 N N . LYS A 1 86 ? -59.333 -5.072 99.693 1.00 63.09 86 LYS A N 1
ATOM 632 C CA . LYS A 1 86 ? -57.904 -4.893 99.360 1.00 63.09 86 LYS A CA 1
ATOM 633 C C . LYS A 1 86 ? -57.387 -5.838 98.263 1.00 63.09 86 LYS A C 1
ATOM 635 O O . LYS A 1 86 ? -56.402 -5.532 97.586 1.00 63.09 86 LYS A O 1
ATOM 640 N N . ILE A 1 87 ? -58.030 -6.992 98.070 1.00 67.50 87 ILE A N 1
ATOM 641 C CA . ILE A 1 87 ? -57.647 -7.956 97.028 1.00 67.50 87 ILE A CA 1
ATOM 642 C C . ILE A 1 87 ? -58.108 -7.458 95.650 1.00 67.50 87 ILE A C 1
ATOM 644 O O . ILE A 1 87 ? -57.357 -7.584 94.685 1.00 67.50 87 ILE A O 1
ATOM 648 N N . TYR A 1 88 ? -59.281 -6.824 95.555 1.00 66.31 88 TYR A N 1
ATOM 649 C CA . TYR A 1 88 ? -59.789 -6.268 94.294 1.00 66.31 88 TYR A CA 1
ATOM 650 C C . TYR A 1 88 ? -58.918 -5.124 93.754 1.00 66.31 88 TYR A C 1
ATOM 652 O O . TYR A 1 88 ? -58.609 -5.113 92.563 1.00 66.31 88 TYR A O 1
ATOM 660 N N . GLU A 1 89 ? -58.436 -4.229 94.623 1.00 72.94 89 GLU A N 1
ATOM 661 C CA . GLU A 1 89 ? -57.484 -3.168 94.245 1.00 72.94 89 GLU A CA 1
ATOM 662 C C . GLU A 1 89 ? -56.167 -3.752 93.705 1.00 72.94 89 GLU A C 1
ATOM 664 O O . GLU A 1 89 ? -55.622 -3.286 92.703 1.00 72.94 89 GLU A O 1
ATOM 669 N N . SER A 1 90 ? -55.685 -4.835 94.322 1.00 69.12 90 SER A N 1
ATOM 670 C CA . SER A 1 90 ? -54.465 -5.528 93.892 1.00 69.12 90 SER A CA 1
ATOM 671 C C . SER A 1 90 ? -54.635 -6.205 92.523 1.00 69.12 90 SER A C 1
ATOM 673 O O . SER A 1 90 ? -53.725 -6.172 91.694 1.00 69.12 90 SER A O 1
ATOM 675 N N . VAL A 1 91 ? -55.807 -6.788 92.246 1.00 77.12 91 VAL A N 1
ATOM 676 C CA . VAL A 1 91 ? -56.137 -7.396 90.942 1.00 77.12 91 VAL A CA 1
ATOM 677 C C . VAL A 1 91 ? -56.284 -6.337 89.846 1.00 77.12 91 VAL A C 1
ATOM 679 O O . VAL A 1 91 ? -55.791 -6.539 88.733 1.00 77.12 91 VAL A O 1
ATOM 682 N N . GLN A 1 92 ? -56.883 -5.183 90.151 1.00 73.00 92 GLN A N 1
ATOM 683 C CA . GLN A 1 92 ? -56.913 -4.045 89.228 1.00 73.00 92 GLN A CA 1
ATOM 684 C C . GLN A 1 92 ? -55.503 -3.540 88.906 1.00 73.00 92 GLN A C 1
ATOM 686 O O . GLN A 1 92 ? -55.186 -3.344 87.735 1.00 73.00 92 GLN A O 1
ATOM 691 N N . ALA A 1 93 ? -54.625 -3.413 89.905 1.00 76.19 93 ALA A N 1
ATOM 692 C CA . ALA A 1 93 ? -53.239 -3.004 89.687 1.00 76.19 93 ALA A CA 1
ATOM 693 C C . ALA A 1 93 ? -52.460 -3.997 88.800 1.00 76.19 93 ALA A C 1
ATOM 695 O O . ALA A 1 93 ? -51.733 -3.578 87.898 1.00 76.19 93 ALA A O 1
ATOM 696 N N . MET A 1 94 ? -52.649 -5.309 88.996 1.00 78.94 94 MET A N 1
ATOM 697 C CA . MET A 1 94 ? -52.048 -6.338 88.133 1.00 78.94 94 MET A CA 1
ATOM 698 C C . MET A 1 94 ? -52.584 -6.290 86.696 1.00 78.94 94 MET A C 1
ATOM 700 O O . MET A 1 94 ? -51.821 -6.489 85.751 1.00 78.94 94 MET A O 1
ATOM 704 N N . THR A 1 95 ? -53.871 -5.989 86.516 1.00 74.12 95 THR A N 1
ATOM 705 C CA . THR A 1 95 ? -54.485 -5.850 85.184 1.00 74.12 95 THR A CA 1
ATOM 706 C C . THR A 1 95 ? -53.908 -4.641 84.444 1.00 74.12 95 THR A C 1
ATOM 708 O O . THR A 1 95 ? -53.444 -4.781 83.314 1.00 74.12 95 THR A O 1
ATOM 711 N N . SER A 1 96 ? -53.800 -3.493 85.119 1.00 74.56 96 SER A N 1
ATOM 712 C CA . SER A 1 96 ? -53.178 -2.284 84.568 1.00 74.56 96 SER A CA 1
ATOM 713 C C . SER A 1 96 ? -51.707 -2.495 84.184 1.00 74.56 96 SER A C 1
ATOM 715 O O . SER A 1 96 ? -51.260 -2.006 83.149 1.00 74.56 96 SER A O 1
ATOM 717 N N . LEU A 1 97 ? -50.942 -3.261 84.973 1.00 81.88 97 LEU A N 1
ATOM 718 C CA . LEU A 1 97 ? -49.549 -3.596 84.650 1.00 81.88 97 LEU A CA 1
ATOM 719 C C . LEU A 1 97 ? -49.437 -4.492 83.401 1.00 81.88 97 LEU A C 1
ATOM 721 O O . LEU A 1 97 ? -48.540 -4.311 82.571 1.00 81.88 97 LEU A O 1
ATOM 725 N N . ASN A 1 98 ? -50.355 -5.448 83.247 1.00 78.25 98 ASN A N 1
ATOM 726 C CA . ASN A 1 98 ? -50.428 -6.305 82.064 1.00 78.25 98 ASN A CA 1
ATOM 727 C C . ASN A 1 98 ? -50.759 -5.503 80.799 1.00 78.25 98 ASN A C 1
ATOM 729 O O . ASN A 1 98 ? -50.146 -5.734 79.754 1.00 78.25 98 ASN A O 1
ATOM 733 N N . ASP A 1 99 ? -51.668 -4.534 80.887 1.00 73.94 99 ASP A N 1
ATOM 734 C CA . ASP A 1 99 ? -52.014 -3.670 79.755 1.00 73.94 99 ASP A CA 1
ATOM 735 C C . ASP A 1 99 ? -50.845 -2.769 79.334 1.00 73.94 99 ASP A C 1
ATOM 737 O O . ASP A 1 99 ? -50.573 -2.637 78.138 1.00 73.94 99 ASP A O 1
ATOM 741 N N . VAL A 1 100 ? -50.069 -2.244 80.290 1.00 78.12 100 VAL A N 1
ATOM 742 C CA . VAL A 1 100 ? -48.825 -1.508 79.993 1.00 78.12 100 VAL A CA 1
ATOM 743 C C . VAL A 1 100 ? -47.816 -2.405 79.273 1.00 78.12 100 VAL A C 1
ATOM 745 O O . VAL A 1 100 ? -47.240 -2.008 78.259 1.00 78.12 100 VAL A O 1
ATOM 748 N N . THR A 1 101 ? -47.638 -3.641 79.743 1.00 78.06 101 THR A N 1
ATOM 749 C CA . THR A 1 101 ? -46.685 -4.594 79.155 1.00 78.06 101 THR A CA 1
ATOM 750 C C . THR A 1 101 ? -47.093 -4.985 77.730 1.00 78.06 101 THR A C 1
ATOM 752 O O . THR A 1 101 ? -46.263 -4.976 76.819 1.00 78.06 101 THR A O 1
ATOM 755 N N . ARG A 1 102 ? -48.385 -5.249 77.489 1.00 75.75 102 ARG A N 1
ATOM 756 C CA . ARG A 1 102 ? -48.930 -5.505 76.142 1.00 75.75 102 ARG A CA 1
ATOM 757 C C . ARG A 1 102 ? -48.788 -4.295 75.216 1.00 75.75 102 ARG A C 1
ATOM 759 O O . ARG A 1 102 ? -48.480 -4.471 74.035 1.00 75.75 102 ARG A O 1
ATOM 766 N N . GLY A 1 103 ? -48.967 -3.082 75.737 1.00 78.38 103 GLY A N 1
ATOM 767 C CA . GLY A 1 103 ? -48.759 -1.837 74.997 1.00 78.38 103 GLY A CA 1
ATOM 768 C C . GLY A 1 103 ? -47.309 -1.652 74.541 1.00 78.38 103 GLY A C 1
ATOM 769 O O . GLY A 1 103 ? -47.071 -1.322 73.379 1.00 78.38 103 GLY A O 1
ATOM 770 N N . ILE A 1 104 ? -46.336 -1.936 75.415 1.00 81.00 104 ILE A N 1
ATOM 771 C CA . ILE A 1 104 ? -44.902 -1.886 75.080 1.00 81.00 104 ILE A CA 1
ATOM 772 C C . ILE A 1 104 ? -44.557 -2.913 73.993 1.00 81.00 104 ILE A C 1
ATOM 774 O O . ILE A 1 104 ? -43.909 -2.560 73.009 1.00 81.00 104 ILE A O 1
ATOM 778 N N . LEU A 1 105 ? -45.028 -4.160 74.123 1.00 81.81 105 LEU A N 1
ATOM 779 C CA . LEU A 1 105 ? -44.783 -5.204 73.117 1.00 81.81 105 LEU A CA 1
ATOM 780 C C . LEU A 1 105 ? -45.370 -4.842 71.746 1.00 81.81 105 LEU A C 1
ATOM 782 O O . LEU A 1 105 ? -44.744 -5.108 70.721 1.00 81.81 105 LEU A O 1
ATOM 786 N N . THR A 1 106 ? -46.551 -4.223 71.723 1.00 82.81 106 THR A N 1
ATOM 787 C CA . THR A 1 106 ? -47.203 -3.795 70.476 1.00 82.81 106 THR A CA 1
ATOM 788 C C . THR A 1 106 ? -46.390 -2.703 69.786 1.00 82.81 106 THR A C 1
ATOM 790 O O . THR A 1 106 ? -46.074 -2.831 68.610 1.00 82.81 106 THR A O 1
ATOM 793 N N . LYS A 1 107 ? -45.926 -1.693 70.528 1.00 82.31 107 LYS A N 1
ATOM 794 C CA . LYS A 1 107 ? -45.088 -0.625 69.961 1.00 82.31 107 LYS A CA 1
ATOM 795 C C . LYS A 1 107 ? -43.720 -1.112 69.490 1.00 82.31 107 LYS A C 1
ATOM 797 O O . LYS A 1 107 ? -43.222 -0.633 68.477 1.00 82.31 107 LYS A O 1
ATOM 802 N N . LEU A 1 108 ? -43.115 -2.077 70.188 1.00 84.62 108 LEU A N 1
ATOM 803 C CA . LEU A 1 108 ? -41.870 -2.701 69.730 1.00 84.62 108 LEU A CA 1
ATOM 804 C C . LEU A 1 108 ? -42.086 -3.462 68.414 1.00 84.62 108 LEU A C 1
ATOM 806 O O . LEU A 1 108 ? -41.259 -3.378 67.509 1.00 84.62 108 LEU A O 1
ATOM 810 N N . LYS A 1 109 ? -43.214 -4.170 68.286 1.00 86.50 109 LYS A N 1
ATOM 811 C CA . LYS A 1 109 ? -43.614 -4.810 67.029 1.00 86.50 109 LYS A CA 1
ATOM 812 C C . LYS A 1 109 ? -43.796 -3.773 65.918 1.00 86.50 109 LYS A C 1
ATOM 814 O O . LYS A 1 109 ? -43.312 -4.002 64.810 1.00 86.50 109 LYS A O 1
ATOM 819 N N . ASP A 1 110 ? -44.435 -2.643 66.202 1.00 86.25 110 ASP A N 1
ATOM 820 C CA . ASP A 1 110 ? -44.642 -1.579 65.217 1.00 86.25 110 ASP A CA 1
ATOM 821 C C . ASP A 1 110 ? -43.309 -0.950 64.778 1.00 86.25 110 ASP A C 1
ATOM 823 O O . ASP A 1 110 ? -43.079 -0.795 63.583 1.00 86.25 110 ASP A O 1
ATOM 827 N N . LEU A 1 111 ? -42.366 -0.709 65.698 1.00 87.62 111 LEU A N 1
ATOM 828 C CA . LEU A 1 111 ? -41.015 -0.227 65.364 1.00 87.62 111 LEU A CA 1
ATOM 829 C C . LEU A 1 111 ? -40.263 -1.184 64.422 1.00 87.62 111 LEU A C 1
ATOM 831 O O . LEU A 1 111 ? -39.504 -0.746 63.556 1.00 87.62 111 LEU A O 1
ATOM 835 N N . LEU A 1 112 ? -40.473 -2.492 64.582 1.00 87.62 112 LEU A N 1
ATOM 836 C CA . LEU A 1 112 ? -39.837 -3.518 63.754 1.00 87.62 112 LEU A CA 1
ATOM 837 C C . LEU A 1 112 ? -40.523 -3.707 62.394 1.00 87.62 112 LEU A C 1
ATOM 839 O O . LEU A 1 112 ? -39.849 -4.050 61.426 1.00 87.62 112 LEU A O 1
ATOM 843 N N . THR A 1 113 ? -41.843 -3.516 62.309 1.00 86.44 113 THR A N 1
ATOM 844 C CA . THR A 1 113 ? -42.643 -3.963 61.151 1.00 86.44 113 THR A CA 1
ATOM 845 C C . THR A 1 113 ? -43.316 -2.850 60.354 1.00 86.44 113 THR A C 1
ATOM 847 O O . THR A 1 113 ? -43.667 -3.082 59.198 1.00 86.44 113 THR A O 1
ATOM 850 N N . ALA A 1 114 ? -43.489 -1.651 60.914 1.00 87.44 114 ALA A N 1
ATOM 851 C CA . ALA A 1 114 ? -44.135 -0.553 60.208 1.00 87.44 114 ALA A CA 1
ATOM 852 C C . ALA A 1 114 ? -43.314 -0.106 58.987 1.00 87.44 114 ALA A C 1
ATOM 854 O O . ALA A 1 114 ? -42.082 -0.092 58.992 1.00 87.44 114 ALA A O 1
ATOM 855 N N . THR A 1 115 ? -44.023 0.271 57.926 1.00 86.12 115 THR A N 1
ATOM 856 C CA . THR A 1 115 ? -43.443 0.724 56.652 1.00 86.12 115 THR A CA 1
ATOM 857 C C . THR A 1 115 ? -43.699 2.207 56.388 1.00 86.12 115 THR A C 1
ATOM 859 O O . THR A 1 115 ? -43.423 2.691 55.294 1.00 86.12 115 THR A O 1
ATOM 862 N N . THR A 1 116 ? -44.262 2.927 57.358 1.00 83.69 116 THR A N 1
ATOM 863 C CA . THR A 1 116 ? -44.444 4.379 57.306 1.00 83.69 116 THR A CA 1
ATOM 864 C C . THR A 1 116 ? -43.130 5.093 57.642 1.00 83.69 116 THR A C 1
ATOM 866 O O . THR A 1 116 ? -42.320 4.550 58.393 1.00 83.69 116 THR A O 1
ATOM 869 N N . PRO A 1 117 ? -42.891 6.300 57.097 1.00 84.50 117 PRO A N 1
ATOM 870 C CA . PRO A 1 117 ? -41.624 7.017 57.271 1.00 84.50 117 PRO A CA 1
ATOM 871 C C . PRO A 1 117 ? -41.361 7.463 58.715 1.00 84.50 117 PRO A C 1
ATOM 873 O O . PRO A 1 117 ? -40.205 7.628 59.094 1.00 84.50 117 PRO A O 1
ATOM 876 N N . THR A 1 118 ? -42.411 7.634 59.518 1.00 85.12 118 THR A N 1
ATOM 877 C CA . THR A 1 118 ? -42.326 8.045 60.922 1.00 85.12 118 THR A CA 1
ATOM 878 C C . THR A 1 118 ? -43.241 7.182 61.792 1.00 85.12 118 THR A C 1
ATOM 880 O O . THR A 1 118 ? -44.268 6.664 61.331 1.00 85.12 118 THR A O 1
ATOM 883 N N . LEU A 1 119 ? -42.827 6.979 63.044 1.00 85.88 119 LEU A N 1
ATOM 884 C CA . LEU A 1 119 ? -43.565 6.276 64.090 1.00 85.88 119 LEU A CA 1
ATOM 885 C C . LEU A 1 119 ? -43.294 6.920 65.454 1.00 85.88 119 LEU A C 1
ATOM 887 O O . LEU A 1 119 ? -42.146 6.985 65.903 1.00 85.88 119 LEU A O 1
ATOM 891 N N . ASP A 1 120 ? -44.369 7.296 66.143 1.00 84.19 120 ASP A N 1
ATOM 892 C CA . ASP A 1 120 ? -44.309 7.909 67.468 1.00 84.19 120 ASP A CA 1
ATOM 893 C C . ASP A 1 120 ? -44.352 6.867 68.592 1.00 84.19 120 ASP A C 1
ATOM 895 O O . ASP A 1 120 ? -45.329 6.133 68.777 1.00 84.19 120 ASP A O 1
ATOM 899 N N . ILE A 1 121 ? -43.309 6.841 69.422 1.00 77.94 121 ILE A N 1
ATOM 900 C CA . ILE A 1 121 ? -43.215 5.976 70.598 1.00 77.94 121 ILE A CA 1
ATOM 901 C C . ILE A 1 121 ? -43.408 6.819 71.857 1.00 77.94 121 ILE A C 1
ATOM 903 O O . ILE A 1 121 ? -42.494 7.495 72.319 1.00 77.94 121 ILE A O 1
ATOM 907 N N . ALA A 1 122 ? -44.602 6.769 72.454 1.00 70.44 122 ALA A N 1
ATOM 908 C CA . ALA A 1 122 ? -44.820 7.397 73.764 1.00 70.44 122 ALA A CA 1
ATOM 909 C C . ALA A 1 122 ? -43.952 6.744 74.863 1.00 70.44 122 ALA A C 1
ATOM 911 O O . ALA A 1 122 ? -44.064 5.538 75.099 1.00 70.44 122 ALA A O 1
ATOM 912 N N . VAL A 1 123 ? -43.139 7.549 75.548 1.00 65.75 123 VAL A N 1
ATOM 913 C CA . VAL A 1 123 ? -42.315 7.199 76.710 1.00 65.75 123 VAL A CA 1
ATOM 914 C C . VAL A 1 123 ? -42.911 7.915 77.924 1.00 65.75 123 VAL A C 1
ATOM 916 O O . VAL A 1 123 ? -42.593 9.068 78.199 1.00 65.75 123 VAL A O 1
ATOM 919 N N . GLY A 1 124 ? -43.828 7.251 78.631 1.00 59.88 124 GLY A N 1
ATOM 920 C CA . GLY A 1 124 ? -44.583 7.840 79.747 1.00 59.88 124 GLY A CA 1
ATOM 921 C C . GLY A 1 124 ? -45.919 8.472 79.328 1.00 59.88 124 GLY A C 1
ATOM 922 O O . GLY A 1 124 ? -46.398 8.245 78.221 1.00 59.88 124 GLY A O 1
ATOM 923 N N . GLN A 1 125 ? -46.552 9.228 80.236 1.00 58.41 125 GLN A N 1
ATOM 924 C CA . GLN A 1 125 ? -47.898 9.792 80.015 1.00 58.41 125 GLN A CA 1
ATOM 925 C C . GLN A 1 125 ? -47.914 11.084 79.176 1.00 58.41 125 GLN A C 1
ATOM 927 O O . GLN A 1 125 ? -48.971 11.458 78.680 1.00 58.41 125 GLN A O 1
ATOM 932 N N . THR A 1 126 ? -46.778 11.770 79.008 1.00 54.91 126 THR A N 1
ATOM 933 C CA . THR A 1 126 ? -46.732 13.112 78.387 1.00 54.91 126 THR A CA 1
ATOM 934 C C . THR A 1 126 ? -45.613 13.313 77.363 1.00 54.91 126 THR A C 1
ATOM 936 O O . THR A 1 126 ? -45.526 14.381 76.764 1.00 54.91 126 THR A O 1
ATOM 939 N N . THR A 1 127 ? -44.769 12.310 77.127 1.00 60.53 127 THR A N 1
ATOM 940 C CA . THR A 1 127 ? -43.603 12.414 76.237 1.00 60.53 127 THR A CA 1
ATOM 941 C C . THR A 1 127 ? -43.645 11.336 75.164 1.00 60.53 127 THR A C 1
ATOM 943 O O . THR A 1 127 ? -43.940 10.180 75.456 1.00 60.53 127 THR A O 1
ATOM 946 N N . SER A 1 128 ? -43.342 11.696 73.916 1.00 73.81 128 SER A N 1
ATOM 947 C CA . SER A 1 128 ? -43.201 10.755 72.799 1.00 73.81 128 SER A CA 1
ATOM 948 C C . SER A 1 128 ? -41.913 11.019 72.032 1.00 73.81 128 SER A C 1
ATOM 950 O O . SER A 1 128 ? -41.466 12.161 71.963 1.00 73.81 128 SER A O 1
ATOM 952 N N . ILE A 1 129 ? -41.301 9.948 71.531 1.00 77.38 129 ILE A N 1
ATOM 953 C CA . ILE A 1 129 ? -40.102 9.975 70.697 1.00 77.38 129 ILE A CA 1
ATOM 954 C C . ILE A 1 129 ? -40.530 9.579 69.286 1.00 77.38 129 ILE A C 1
ATOM 956 O O . ILE A 1 129 ? -41.012 8.464 69.083 1.00 77.38 129 ILE A O 1
ATOM 960 N N . GLU A 1 130 ? -40.343 10.481 68.331 1.00 83.75 130 GLU A N 1
ATOM 961 C CA . GLU A 1 130 ? -40.520 10.198 66.908 1.00 83.75 130 GLU A CA 1
ATOM 962 C C . GLU A 1 130 ? -39.313 9.394 66.405 1.00 83.75 130 GLU A C 1
ATOM 964 O O . GLU A 1 130 ? -38.156 9.760 66.629 1.00 83.75 130 GLU A O 1
ATOM 969 N N . THR A 1 131 ? -39.569 8.255 65.767 1.00 83.44 131 THR A N 1
ATOM 970 C CA . THR A 1 131 ? -38.532 7.343 65.267 1.00 83.44 131 THR A CA 1
ATOM 971 C C . THR A 1 131 ? -38.854 6.871 63.854 1.00 83.44 131 THR A C 1
ATOM 973 O O . THR A 1 131 ? -39.994 6.964 63.399 1.00 83.44 131 THR A O 1
ATOM 976 N N . VAL A 1 132 ? -37.850 6.339 63.157 1.00 87.50 132 VAL A N 1
ATOM 977 C CA . VAL A 1 132 ? -38.027 5.716 61.840 1.00 87.50 132 VAL A CA 1
ATOM 978 C C . VAL A 1 132 ? -38.078 4.191 62.013 1.00 87.50 132 VAL A C 1
ATOM 980 O O . VAL A 1 132 ? -37.108 3.616 62.516 1.00 87.50 132 VAL A O 1
ATOM 983 N N . PRO A 1 133 ? -39.167 3.516 61.604 1.00 90.31 133 PRO A N 1
ATOM 984 C CA . PRO A 1 133 ? -39.277 2.060 61.674 1.00 90.31 133 PRO A CA 1
ATOM 985 C C . PRO A 1 133 ? -38.249 1.304 60.826 1.00 90.31 133 PRO A C 1
ATOM 987 O O . PRO A 1 133 ? -37.902 1.709 59.712 1.00 90.31 133 PRO A O 1
ATOM 990 N N . TYR A 1 134 ? -37.840 0.124 61.300 1.00 88.25 134 TYR A N 1
ATOM 991 C CA . TYR A 1 134 ? -36.915 -0.757 60.577 1.00 88.25 134 TYR A CA 1
ATOM 992 C C . TYR A 1 134 ? -37.499 -1.286 59.257 1.00 88.25 134 TYR A C 1
ATOM 994 O O . TYR A 1 134 ? -36.753 -1.458 58.289 1.00 88.25 134 TYR A O 1
ATOM 1002 N N . GLY A 1 135 ? -38.818 -1.500 59.180 1.00 89.00 135 GLY A N 1
ATOM 1003 C CA . GLY A 1 135 ? -39.493 -1.926 57.949 1.00 89.00 135 GLY A CA 1
ATOM 1004 C C . GLY A 1 135 ? -39.362 -0.899 56.818 1.00 89.00 135 GLY A C 1
ATOM 1005 O O . GLY A 1 135 ? -39.063 -1.263 55.680 1.00 89.00 135 GLY A O 1
ATOM 1006 N N . TYR A 1 136 ? -39.486 0.395 57.132 1.00 90.38 136 TYR A N 1
ATOM 1007 C CA . TYR A 1 136 ? -39.262 1.484 56.174 1.00 90.38 136 TYR A CA 1
ATOM 1008 C C . TYR A 1 136 ? -37.803 1.544 55.696 1.00 90.38 136 TYR A C 1
ATOM 1010 O O . TYR A 1 136 ? -37.553 1.588 54.490 1.00 90.38 136 TYR A O 1
ATOM 1018 N N . LEU A 1 137 ? -36.835 1.475 56.618 1.00 89.00 137 LEU A N 1
ATOM 1019 C CA . LEU A 1 137 ? -35.406 1.473 56.274 1.00 89.00 137 LEU A CA 1
ATOM 1020 C C . LEU A 1 137 ? -35.022 0.271 55.403 1.00 89.00 137 LEU A C 1
ATOM 1022 O O . LEU A 1 137 ? -34.266 0.422 54.447 1.00 89.00 137 LEU A O 1
ATOM 1026 N N . THR A 1 138 ? -35.584 -0.906 55.679 1.00 89.44 138 THR A N 1
ATOM 1027 C CA . THR A 1 138 ? -35.346 -2.120 54.883 1.00 89.44 138 THR A CA 1
ATOM 1028 C C . THR A 1 138 ? -35.842 -1.953 53.447 1.00 89.44 138 THR A C 1
ATOM 1030 O O . THR A 1 138 ? -35.131 -2.320 52.511 1.00 89.44 138 THR A O 1
ATOM 1033 N N . ASN A 1 139 ? -37.013 -1.340 53.245 1.00 89.06 139 ASN A N 1
ATOM 1034 C CA . ASN A 1 139 ? -37.531 -1.043 51.906 1.00 89.06 139 ASN A CA 1
ATOM 1035 C C . ASN A 1 139 ? -36.637 -0.046 51.153 1.00 89.06 139 ASN A C 1
ATOM 1037 O O . ASN A 1 139 ? -36.349 -0.257 49.977 1.00 89.06 139 ASN A O 1
ATOM 1041 N N . GLN A 1 140 ? -36.154 1.000 51.832 1.00 90.94 140 GLN A N 1
ATOM 1042 C CA . GLN A 1 140 ? -35.226 1.978 51.249 1.00 90.94 140 GLN A CA 1
ATOM 1043 C C . GLN A 1 140 ? -33.894 1.330 50.851 1.00 90.94 140 GLN A C 1
ATOM 1045 O O . GLN A 1 140 ? -33.427 1.512 49.729 1.00 90.94 140 GLN A O 1
ATOM 1050 N N . VAL A 1 141 ? -33.306 0.515 51.732 1.00 89.44 141 VAL A N 1
ATOM 1051 C CA . VAL A 1 141 ? -32.065 -0.221 51.447 1.00 89.44 141 VAL A CA 1
ATOM 1052 C C . VAL A 1 141 ? -32.267 -1.218 50.305 1.00 89.44 141 VAL A C 1
ATOM 1054 O O . VAL A 1 141 ? -31.423 -1.302 49.422 1.00 89.44 141 VAL A O 1
ATOM 1057 N N . THR A 1 142 ? -33.396 -1.926 50.258 1.00 89.56 142 THR A N 1
ATOM 1058 C CA . THR A 1 142 ? -33.709 -2.863 49.164 1.00 89.56 142 THR A CA 1
ATOM 1059 C C . THR A 1 142 ? -33.865 -2.136 47.826 1.00 89.56 142 THR A C 1
ATOM 1061 O O . THR A 1 142 ? -33.346 -2.601 46.812 1.00 89.56 142 THR A O 1
ATOM 1064 N N . ALA A 1 143 ? -34.516 -0.969 47.812 1.00 86.19 143 ALA A N 1
ATOM 1065 C CA . ALA A 1 143 ? -34.628 -0.131 46.621 1.00 86.19 143 ALA A CA 1
ATOM 1066 C C . ALA A 1 143 ? -33.257 0.384 46.153 1.00 86.19 143 ALA A C 1
ATOM 1068 O O . ALA A 1 143 ? -32.944 0.282 44.968 1.00 86.19 143 ALA A O 1
ATOM 1069 N N . LEU A 1 144 ? -32.412 0.853 47.078 1.00 85.12 144 LEU A N 1
ATOM 1070 C CA . LEU A 1 144 ? -31.038 1.274 46.790 1.00 85.12 144 LEU A CA 1
ATOM 1071 C C . LEU A 1 144 ? -30.173 0.116 46.274 1.00 85.12 144 LEU A C 1
ATOM 1073 O O . LEU A 1 144 ? -29.430 0.304 45.318 1.00 85.12 144 LEU A O 1
ATOM 1077 N N . ILE A 1 145 ? -30.293 -1.089 46.842 1.00 80.38 145 ILE A N 1
ATOM 1078 C CA . ILE A 1 145 ? -29.620 -2.298 46.336 1.00 80.38 145 ILE A CA 1
ATOM 1079 C C . ILE A 1 145 ? -30.114 -2.633 44.925 1.00 80.38 145 ILE A C 1
ATOM 1081 O O . ILE A 1 145 ? -29.308 -2.972 44.065 1.00 80.38 145 ILE A O 1
ATOM 1085 N N . SER A 1 146 ? -31.413 -2.503 44.646 1.00 74.00 146 SER A N 1
ATOM 1086 C CA . SER A 1 146 ? -31.960 -2.729 43.303 1.00 74.00 146 SER A CA 1
ATOM 1087 C C . SER A 1 146 ? -31.468 -1.688 42.291 1.00 74.00 146 SER A C 1
ATOM 1089 O O . SER A 1 146 ? -31.172 -2.043 41.153 1.00 74.00 146 SER A O 1
ATOM 1091 N N . GLN A 1 147 ? -31.340 -0.420 42.695 1.00 78.25 147 GLN A N 1
ATOM 1092 C CA . GLN A 1 147 ? -30.738 0.640 41.879 1.00 78.25 147 GLN A CA 1
ATOM 1093 C C . GLN A 1 147 ? -29.243 0.390 41.646 1.00 78.25 147 GLN A C 1
ATOM 1095 O O . GLN A 1 147 ? -28.772 0.510 40.517 1.00 78.25 147 GLN A O 1
ATOM 1100 N N . LEU A 1 148 ? -28.510 -0.016 42.687 1.00 71.31 148 LEU A N 1
ATOM 1101 C CA . LEU A 1 148 ? -27.093 -0.362 42.606 1.00 71.31 148 LEU A CA 1
ATOM 1102 C C . LEU A 1 148 ? -26.866 -1.563 41.682 1.00 71.31 148 LEU A C 1
ATOM 1104 O O . LEU A 1 148 ? -25.994 -1.488 40.827 1.00 71.31 148 LEU A O 1
ATOM 1108 N N . ASN A 1 149 ? -27.681 -2.616 41.791 1.00 67.62 149 ASN A N 1
ATOM 1109 C CA . ASN A 1 149 ? -27.639 -3.784 40.905 1.00 67.62 149 ASN A CA 1
ATOM 1110 C C . ASN A 1 149 ? -27.990 -3.430 39.448 1.00 67.62 149 ASN A C 1
ATOM 1112 O O . ASN A 1 149 ? -27.433 -4.013 38.522 1.00 67.62 149 ASN A O 1
ATOM 1116 N N . GLY A 1 150 ? -28.874 -2.450 39.229 1.00 62.16 150 GLY A N 1
ATOM 1117 C CA . GLY A 1 150 ? -29.139 -1.898 37.897 1.00 62.16 150 GLY A CA 1
ATOM 1118 C C . GLY A 1 150 ? -27.948 -1.126 37.316 1.00 62.16 150 GLY A C 1
ATOM 1119 O O . GLY A 1 150 ? -27.704 -1.192 36.114 1.00 62.16 150 GLY A O 1
ATOM 1120 N N . LEU A 1 151 ? -27.173 -0.437 38.161 1.00 56.41 151 LEU A N 1
ATOM 1121 C CA . LEU A 1 151 ? -25.955 0.273 37.757 1.00 56.41 151 LEU A CA 1
ATOM 1122 C C . LEU A 1 151 ? -24.768 -0.674 37.526 1.00 56.41 151 LEU A C 1
ATOM 1124 O O . LEU A 1 151 ? -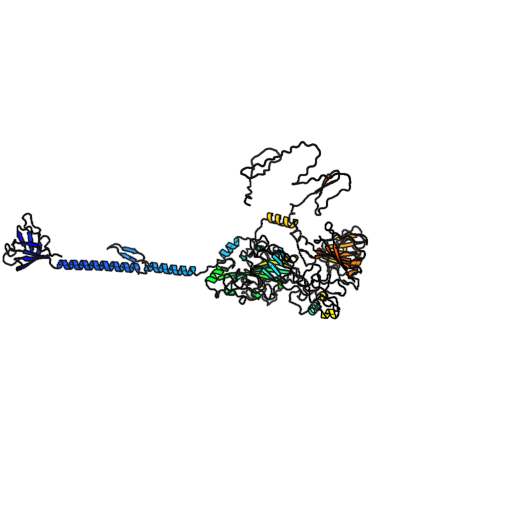24.055 -0.518 36.537 1.00 56.41 151 LEU A O 1
ATOM 1128 N N . THR A 1 152 ? -24.555 -1.667 38.395 1.00 49.81 152 THR A N 1
ATOM 1129 C CA . THR A 1 152 ? -23.438 -2.626 38.292 1.00 49.81 152 THR A CA 1
ATOM 1130 C C . THR A 1 152 ? -23.612 -3.640 37.160 1.00 49.81 152 THR A C 1
ATOM 1132 O O . THR A 1 152 ? -22.616 -4.182 36.689 1.00 49.81 152 THR A O 1
ATOM 1135 N N . GLY A 1 153 ? -24.841 -3.853 36.670 1.00 47.97 153 GLY A N 1
ATOM 1136 C CA . GLY A 1 153 ? -25.123 -4.594 35.433 1.00 47.97 153 GLY A CA 1
ATOM 1137 C C . GLY A 1 153 ? -24.913 -3.786 34.145 1.00 47.97 153 GLY A C 1
ATOM 1138 O O . GLY A 1 153 ? -24.908 -4.358 33.056 1.00 47.97 153 GLY A O 1
ATOM 1139 N N . SER A 1 154 ? -24.714 -2.465 34.236 1.00 49.41 154 SER A N 1
ATOM 1140 C CA . SER A 1 154 ? -24.393 -1.639 33.073 1.00 49.41 154 SER A CA 1
ATOM 1141 C C . SER A 1 154 ? -22.881 -1.624 32.854 1.00 49.41 154 SER A C 1
ATOM 1143 O O . SER A 1 154 ? -22.123 -0.937 33.535 1.00 49.41 154 SER A O 1
ATOM 1145 N N . VAL A 1 155 ? -22.425 -2.419 31.891 1.00 55.03 155 VAL A N 1
ATOM 1146 C CA . VAL A 1 155 ? -21.094 -2.278 31.297 1.00 55.03 155 VAL A CA 1
ATOM 1147 C C . VAL A 1 155 ? -21.060 -0.907 30.613 1.00 55.03 155 VAL A C 1
ATOM 1149 O O . VAL A 1 155 ? -21.463 -0.767 29.460 1.00 55.03 155 VAL A O 1
ATOM 1152 N N . GLN A 1 156 ? -20.669 0.132 31.350 1.00 66.50 156 GLN A N 1
ATOM 1153 C CA . GLN A 1 156 ? -20.612 1.493 30.827 1.00 66.50 156 GLN A CA 1
ATOM 1154 C C . GLN A 1 156 ? -19.433 1.570 29.855 1.00 66.50 156 GLN A C 1
ATOM 1156 O O . GLN A 1 156 ? -18.273 1.464 30.255 1.00 66.50 156 GLN A O 1
ATOM 1161 N N . ALA A 1 157 ? -19.735 1.705 28.565 1.00 70.12 157 ALA A N 1
ATOM 1162 C CA . ALA A 1 157 ? -18.725 2.089 27.595 1.00 70.12 157 ALA A CA 1
ATOM 1163 C C . ALA A 1 157 ? -18.234 3.501 27.894 1.00 70.12 157 ALA A C 1
ATOM 1165 O O . ALA A 1 157 ? -18.995 4.339 28.376 1.00 70.12 157 ALA A O 1
ATOM 1166 N N . MET A 1 158 ? -16.971 3.755 27.560 1.00 81.62 158 MET A N 1
ATOM 1167 C CA . MET A 1 158 ? -16.412 5.099 27.572 1.00 81.62 158 MET A CA 1
ATOM 1168 C C . MET A 1 158 ? -17.348 6.048 26.817 1.00 81.62 158 MET A C 1
ATOM 1170 O O . MET A 1 158 ? -17.856 5.720 25.744 1.00 81.62 158 MET A O 1
ATOM 1174 N N . THR A 1 159 ? -17.597 7.226 27.363 1.00 81.50 159 THR A N 1
ATOM 1175 C CA . THR A 1 159 ? -18.382 8.254 26.681 1.00 81.50 159 THR A CA 1
ATOM 1176 C C . THR A 1 159 ? -17.582 8.850 25.524 1.00 81.50 159 THR A C 1
ATOM 1178 O O . THR A 1 159 ? -16.349 8.904 25.546 1.00 81.50 159 THR A O 1
ATOM 1181 N N . LYS A 1 160 ? -18.267 9.385 24.513 1.00 74.88 160 LYS A N 1
ATOM 1182 C CA . LYS A 1 160 ? -17.616 10.154 23.439 1.00 74.88 160 LYS A CA 1
ATOM 1183 C C . LYS A 1 160 ? -16.706 11.272 23.966 1.00 74.88 160 LYS A C 1
ATOM 1185 O O . LYS A 1 160 ? -15.641 11.509 23.405 1.00 74.88 160 LYS A O 1
ATOM 1190 N N . SER A 1 161 ? -17.092 11.934 25.058 1.00 71.00 161 SER A N 1
ATOM 1191 C CA . SER A 1 161 ? -16.287 12.993 25.680 1.00 71.00 161 SER A CA 1
ATOM 1192 C C . SER A 1 161 ? -14.976 12.466 26.266 1.00 71.00 161 SER A C 1
ATOM 1194 O O . SER A 1 161 ? -13.931 13.098 26.114 1.00 71.00 161 SER A O 1
ATOM 1196 N N . GLU A 1 162 ? -14.998 11.307 26.920 1.00 73.62 162 GLU A N 1
ATOM 1197 C CA . GLU A 1 162 ? -13.788 10.660 27.440 1.00 73.62 162 GLU A CA 1
ATOM 1198 C C . GLU A 1 162 ? -12.869 10.199 26.301 1.00 73.62 162 GLU A C 1
ATOM 1200 O O . GLU A 1 162 ? -11.659 10.428 26.367 1.00 73.62 162 GLU A O 1
ATOM 1205 N N . LEU A 1 163 ? -13.434 9.657 25.212 1.00 73.50 163 LEU A N 1
ATOM 1206 C CA . LEU A 1 163 ? -12.677 9.298 24.007 1.00 73.50 163 LEU A CA 1
ATOM 1207 C C . LEU A 1 163 ? -11.959 10.522 23.416 1.00 73.50 163 LEU A C 1
ATOM 1209 O O . LEU A 1 163 ? -10.768 10.459 23.115 1.00 73.50 163 LEU A O 1
ATOM 1213 N N . LEU A 1 164 ? -12.662 11.651 23.298 1.00 66.38 164 LEU A N 1
ATOM 1214 C CA . LEU A 1 164 ? -12.103 12.913 22.803 1.00 66.38 164 LEU A CA 1
ATOM 1215 C C . LEU A 1 164 ? -11.086 13.539 23.775 1.00 66.38 164 LEU A C 1
ATOM 1217 O O . LEU A 1 164 ? -10.174 14.246 23.353 1.00 66.38 164 LEU A O 1
ATOM 1221 N N . THR A 1 165 ? -11.196 13.264 25.074 1.00 66.56 165 THR A N 1
ATOM 1222 C CA . THR A 1 165 ? -10.221 13.731 26.071 1.00 66.56 165 THR A CA 1
ATOM 1223 C C . THR A 1 165 ? -8.913 12.942 25.974 1.00 66.56 165 THR A C 1
ATOM 1225 O O . THR A 1 165 ? -7.836 13.533 26.024 1.00 66.56 165 THR A O 1
ATOM 1228 N N . LEU A 1 166 ? -8.984 11.624 25.754 1.00 62.72 166 LEU A N 1
ATOM 1229 C CA . LEU A 1 166 ? -7.817 10.795 25.414 1.00 62.72 166 LEU A CA 1
ATOM 1230 C C . LEU A 1 166 ? -7.173 11.236 24.091 1.00 62.72 166 LEU A C 1
ATOM 1232 O O . LEU A 1 166 ? -5.949 11.264 23.975 1.00 62.72 166 LEU A O 1
ATOM 1236 N N . ALA A 1 167 ? -7.996 11.637 23.122 1.00 56.56 167 ALA A N 1
ATOM 1237 C CA . ALA A 1 167 ? -7.556 12.148 21.830 1.00 56.56 167 ALA A CA 1
ATOM 1238 C C . ALA A 1 167 ? -6.755 13.462 21.913 1.00 56.56 167 ALA A C 1
ATOM 1240 O O . ALA A 1 167 ? -5.866 13.698 21.094 1.00 56.56 167 ALA A O 1
ATOM 1241 N N . ALA A 1 168 ? -7.028 14.308 22.912 1.00 50.00 168 ALA A N 1
ATOM 1242 C CA . ALA A 1 168 ? -6.464 15.655 23.035 1.00 50.00 168 ALA A CA 1
ATOM 1243 C C . ALA A 1 168 ? -4.944 15.706 23.301 1.00 50.00 168 ALA A C 1
ATOM 1245 O O . ALA A 1 168 ? -4.345 16.777 23.200 1.00 50.00 168 ALA A O 1
ATOM 1246 N N . GLN A 1 169 ? -4.296 14.578 23.617 1.00 50.19 169 GLN A N 1
ATOM 1247 C CA . GLN A 1 169 ? -2.838 14.525 23.795 1.00 50.19 169 GLN A CA 1
ATOM 1248 C C . GLN A 1 169 ? -2.063 14.611 22.466 1.00 50.19 169 GLN A C 1
ATOM 1250 O O . GLN A 1 169 ? -0.896 15.002 22.468 1.00 50.19 169 GLN A O 1
ATOM 1255 N N . ASN A 1 170 ? -2.696 14.292 21.329 1.00 51.25 170 ASN A N 1
ATOM 1256 C CA . ASN A 1 170 ? -2.060 14.287 20.011 1.00 51.25 170 ASN A CA 1
ATOM 1257 C C . ASN A 1 170 ? -2.676 15.357 19.100 1.00 51.25 170 ASN A C 1
ATOM 1259 O O . ASN A 1 170 ? -3.860 15.330 18.786 1.00 51.25 170 ASN A O 1
ATOM 1263 N N . VAL A 1 171 ? -1.851 16.301 18.640 1.00 54.62 171 VAL A N 1
ATOM 1264 C CA . VAL A 1 171 ? -2.304 17.464 17.852 1.00 54.62 171 VAL A CA 1
ATOM 1265 C C . VAL A 1 171 ? -2.479 17.127 16.353 1.00 54.62 171 VAL A C 1
ATOM 1267 O O . VAL A 1 171 ? -3.081 17.907 15.617 1.00 54.62 171 VAL A O 1
ATOM 1270 N N . LEU A 1 172 ? -1.966 15.976 15.882 1.00 66.25 172 LEU A N 1
ATOM 1271 C CA . LEU A 1 172 ? -1.883 15.588 14.462 1.00 66.25 172 LEU A CA 1
ATOM 1272 C C . LEU A 1 172 ? -2.377 14.150 14.197 1.00 66.25 172 LEU A C 1
ATOM 1274 O O . LEU A 1 172 ? -2.314 13.295 15.078 1.00 66.25 172 LEU A O 1
ATOM 1278 N N . SER A 1 173 ? -2.833 13.875 12.967 1.00 79.00 173 SER A N 1
ATOM 1279 C CA . SER A 1 173 ? -3.151 12.519 12.491 1.00 79.00 173 SER A CA 1
ATOM 1280 C C . SER A 1 173 ? -1.939 11.923 11.776 1.00 79.00 173 SER A C 1
ATOM 1282 O O . SER A 1 173 ? -1.229 12.630 11.061 1.00 79.00 173 SER A O 1
ATOM 1284 N N . GLY A 1 174 ? -1.688 10.633 11.981 1.00 84.62 174 GLY A N 1
ATOM 1285 C CA . GLY A 1 174 ? -0.494 9.944 11.489 1.00 84.62 174 GLY A CA 1
ATOM 1286 C C . GLY A 1 174 ? -0.114 8.751 12.362 1.00 84.62 174 GLY A C 1
ATOM 1287 O O . GLY A 1 174 ? -0.906 8.281 13.170 1.00 84.62 174 GLY A O 1
ATOM 1288 N N . PHE A 1 175 ? 1.109 8.262 12.226 1.00 89.19 175 PHE A N 1
ATOM 1289 C CA . PHE A 1 175 ? 1.647 7.132 12.972 1.00 89.19 175 PHE A CA 1
ATOM 1290 C C . PHE A 1 175 ? 2.292 7.624 14.273 1.00 89.19 175 PHE A C 1
ATOM 1292 O O . PHE A 1 175 ? 3.253 8.389 14.253 1.00 89.19 175 PHE A O 1
ATOM 1299 N N . ALA A 1 176 ? 1.761 7.192 15.413 1.00 87.81 176 ALA A N 1
ATOM 1300 C CA . ALA A 1 176 ? 2.369 7.415 16.723 1.00 87.81 176 ALA A CA 1
ATOM 1301 C C . ALA A 1 176 ? 3.534 6.447 16.968 1.00 87.81 176 ALA A C 1
ATOM 1303 O O . ALA A 1 176 ? 4.518 6.807 17.609 1.00 87.81 176 ALA A O 1
ATOM 1304 N N . GLU A 1 177 ? 3.414 5.230 16.439 1.00 90.25 177 GLU A N 1
ATOM 1305 C CA . GLU A 1 177 ? 4.456 4.209 16.406 1.00 90.25 177 GLU A CA 1
ATOM 1306 C C . GLU A 1 177 ? 4.454 3.557 15.024 1.00 90.25 177 GLU A C 1
ATOM 1308 O O . GLU A 1 177 ? 3.393 3.242 14.477 1.00 90.25 177 GLU A O 1
ATOM 1313 N N . TRP A 1 178 ? 5.640 3.335 14.462 1.00 91.00 178 TRP A N 1
ATOM 1314 C CA . TRP A 1 178 ? 5.795 2.719 13.143 1.00 91.00 178 TRP A CA 1
ATOM 1315 C C . TRP A 1 178 ? 5.619 1.198 13.172 1.00 91.00 178 TRP A C 1
ATOM 1317 O O . TRP A 1 178 ? 5.294 0.605 12.144 1.00 91.00 178 TRP A O 1
ATOM 1327 N N . GLY A 1 179 ? 5.821 0.576 14.338 1.00 91.62 179 GLY A N 1
ATOM 1328 C CA . GLY A 1 179 ? 5.976 -0.867 14.484 1.00 91.62 179 GLY A CA 1
ATOM 1329 C C . GLY A 1 179 ? 7.432 -1.307 14.311 1.00 91.62 179 GLY A C 1
ATOM 1330 O O . GLY A 1 179 ? 8.282 -0.552 13.834 1.00 91.62 179 GLY A O 1
ATOM 1331 N N . LYS A 1 180 ? 7.728 -2.557 14.669 1.00 91.19 180 LYS A N 1
ATOM 1332 C CA . LYS A 1 180 ? 9.022 -3.185 14.368 1.00 91.19 180 LYS A CA 1
ATOM 1333 C C . LYS A 1 180 ? 9.020 -3.783 12.957 1.00 91.19 180 LYS A C 1
ATOM 1335 O O . LYS A 1 180 ? 7.971 -4.092 12.400 1.00 91.19 180 LYS A O 1
ATOM 1340 N N . SER A 1 181 ? 10.195 -3.952 12.369 1.00 90.19 181 SER A N 1
ATOM 1341 C CA . SER A 1 181 ? 10.412 -4.603 11.072 1.00 90.19 181 SER A CA 1
ATOM 1342 C C . SER A 1 181 ? 11.131 -5.941 11.234 1.00 90.19 181 SER A C 1
ATOM 1344 O O . SER A 1 181 ? 11.525 -6.321 12.334 1.00 90.19 181 SER A O 1
ATOM 1346 N N . GLN A 1 182 ? 11.312 -6.661 10.132 1.00 87.38 182 GLN A N 1
ATOM 1347 C CA . GLN A 1 182 ? 12.228 -7.794 10.037 1.00 87.38 182 GLN A CA 1
ATOM 1348 C C . GLN A 1 182 ? 13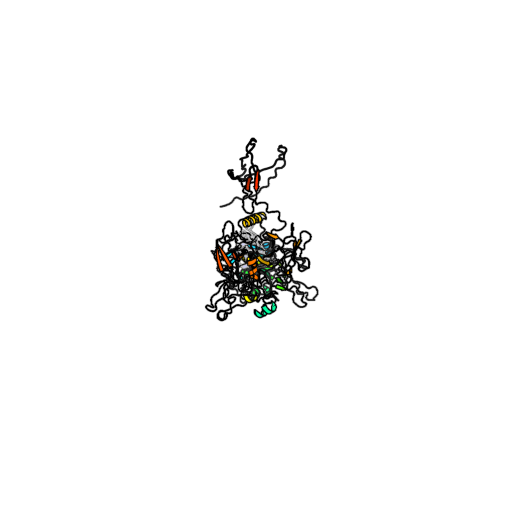.325 -7.434 9.034 1.00 87.38 182 GLN A C 1
ATOM 1350 O O . GLN A 1 182 ? 13.023 -6.877 7.981 1.00 87.38 182 GLN A O 1
ATOM 1355 N N . GLN A 1 183 ? 14.586 -7.743 9.345 1.00 84.06 183 GLN A N 1
ATOM 1356 C CA . GLN A 1 183 ? 15.707 -7.445 8.452 1.00 84.06 183 GLN A CA 1
ATOM 1357 C C . GLN A 1 183 ? 16.741 -8.574 8.469 1.00 84.06 183 GLN A C 1
ATOM 1359 O O . GLN A 1 183 ? 17.442 -8.766 9.457 1.00 84.06 183 GLN A O 1
ATOM 1364 N N . HIS A 1 184 ? 16.836 -9.311 7.365 1.00 80.06 184 HIS A N 1
ATOM 1365 C CA . HIS A 1 184 ? 17.885 -10.289 7.050 1.00 80.06 184 HIS A CA 1
ATOM 1366 C C . HIS A 1 184 ? 17.731 -10.670 5.572 1.00 80.06 184 HIS A C 1
ATOM 1368 O O . HIS A 1 184 ? 16.627 -10.586 5.067 1.00 80.06 184 HIS A O 1
ATOM 1374 N N . ASN A 1 185 ? 18.761 -11.117 4.854 1.00 74.69 185 ASN A N 1
ATOM 1375 C CA . ASN A 1 185 ? 18.591 -11.573 3.460 1.00 74.69 185 ASN A CA 1
ATOM 1376 C C . ASN A 1 185 ? 17.661 -12.810 3.394 1.00 74.69 185 ASN A C 1
ATOM 1378 O O . ASN A 1 185 ? 18.001 -13.786 4.067 1.00 74.69 185 ASN A O 1
ATOM 1382 N N . PRO A 1 186 ? 16.543 -12.839 2.626 1.00 75.50 186 PRO A N 1
ATOM 1383 C CA . PRO A 1 186 ? 16.136 -11.989 1.489 1.00 75.50 186 PRO A CA 1
ATOM 1384 C C . PRO A 1 186 ? 14.992 -10.994 1.789 1.00 75.50 186 PRO A C 1
ATOM 1386 O O . PRO A 1 186 ? 14.052 -10.828 1.014 1.00 75.50 186 PRO A O 1
ATOM 1389 N N . ILE A 1 187 ? 15.033 -10.349 2.942 1.00 84.88 187 ILE A N 1
ATOM 1390 C CA . ILE A 1 187 ? 14.070 -9.365 3.432 1.00 84.88 187 ILE A CA 1
ATOM 1391 C C . ILE A 1 187 ? 14.781 -8.026 3.587 1.00 84.88 187 ILE A C 1
ATOM 1393 O O . ILE A 1 187 ? 15.817 -7.925 4.250 1.00 84.88 187 ILE A O 1
ATOM 1397 N N . ALA A 1 188 ? 14.196 -6.981 3.014 1.00 85.94 188 ALA A N 1
ATOM 1398 C CA . ALA A 1 188 ? 14.700 -5.627 3.158 1.00 85.94 188 ALA A CA 1
ATOM 1399 C C . ALA A 1 188 ? 13.677 -4.732 3.847 1.00 85.94 188 ALA A C 1
ATOM 1401 O O . ALA A 1 188 ? 12.490 -4.719 3.509 1.00 85.94 188 ALA A O 1
ATOM 1402 N N . SER A 1 189 ? 14.167 -3.936 4.789 1.00 87.19 189 SER A N 1
ATOM 1403 C CA . SER A 1 189 ? 13.403 -2.826 5.342 1.00 87.19 189 SER A CA 1
ATOM 1404 C C . SER A 1 189 ? 13.194 -1.774 4.254 1.00 87.19 189 SER A C 1
ATOM 1406 O O . SER A 1 189 ? 14.137 -1.411 3.552 1.00 87.19 189 SER A O 1
ATOM 1408 N N . VAL A 1 190 ? 11.961 -1.287 4.119 1.00 88.69 190 VAL A N 1
ATOM 1409 C CA . VAL A 1 190 ? 11.671 -0.074 3.342 1.00 88.69 190 VAL A CA 1
ATOM 1410 C C . VAL A 1 190 ? 12.003 1.136 4.204 1.00 88.69 190 VAL A C 1
ATOM 1412 O O . VAL A 1 190 ? 12.758 2.010 3.809 1.00 88.69 190 VAL A O 1
ATOM 1415 N N . ASN A 1 191 ? 11.445 1.139 5.411 1.00 87.12 191 ASN A N 1
ATOM 1416 C CA . ASN A 1 191 ? 11.628 2.134 6.455 1.00 87.12 191 ASN A CA 1
ATOM 1417 C C . ASN A 1 191 ? 11.271 1.481 7.790 1.00 87.12 191 ASN A C 1
ATOM 1419 O O . ASN A 1 191 ? 10.891 0.310 7.852 1.00 87.12 191 ASN A O 1
ATOM 1423 N N . GLU A 1 192 ? 11.358 2.239 8.877 1.00 87.44 192 GLU A N 1
ATOM 1424 C CA . GLU A 1 192 ? 10.988 1.726 10.187 1.00 87.44 192 GLU A CA 1
ATOM 1425 C C . GLU A 1 192 ? 9.577 1.108 10.195 1.00 87.44 192 GLU A C 1
ATOM 1427 O O . GLU A 1 192 ? 8.605 1.692 9.703 1.00 87.44 192 GLU A O 1
ATOM 1432 N N . GLY A 1 193 ? 9.479 -0.122 10.700 1.00 90.88 193 GLY A N 1
ATOM 1433 C CA . GLY A 1 193 ? 8.219 -0.850 10.817 1.00 90.88 193 GLY A CA 1
ATOM 1434 C C . GLY A 1 193 ? 7.609 -1.370 9.515 1.00 90.88 193 GLY A C 1
ATOM 1435 O O . GLY A 1 193 ? 6.617 -2.088 9.597 1.00 90.88 193 GLY A O 1
ATOM 1436 N N . MET A 1 194 ? 8.179 -1.070 8.339 1.00 92.44 194 MET A N 1
ATOM 1437 C CA . MET A 1 194 ? 7.692 -1.533 7.032 1.00 92.44 194 MET A CA 1
ATOM 1438 C C . MET A 1 194 ? 8.800 -2.216 6.232 1.00 92.44 194 MET A C 1
ATOM 1440 O O . MET A 1 194 ? 9.909 -1.704 6.094 1.00 92.44 194 MET A O 1
ATOM 1444 N N . TRP A 1 195 ? 8.498 -3.384 5.684 1.00 91.56 195 TRP A N 1
ATOM 1445 C CA . TRP A 1 195 ? 9.489 -4.241 5.050 1.00 91.56 195 TRP A CA 1
ATOM 1446 C C . TRP A 1 195 ? 8.881 -5.057 3.914 1.00 91.56 195 TRP A C 1
ATOM 1448 O O . TRP A 1 195 ? 7.677 -5.323 3.879 1.00 91.56 195 TRP A O 1
ATOM 1458 N N . ALA A 1 196 ? 9.731 -5.444 2.972 1.00 89.44 196 ALA A N 1
ATOM 1459 C CA . ALA A 1 196 ? 9.364 -6.225 1.807 1.00 89.44 196 ALA A CA 1
ATOM 1460 C C . ALA A 1 196 ? 10.169 -7.526 1.780 1.00 89.44 196 ALA A C 1
ATOM 1462 O O . ALA A 1 196 ? 11.358 -7.552 2.108 1.00 89.44 196 ALA A O 1
ATOM 1463 N N . ALA A 1 197 ? 9.503 -8.614 1.403 1.00 83.56 197 ALA A N 1
ATOM 1464 C CA . ALA A 1 197 ? 10.132 -9.911 1.210 1.00 83.56 197 ALA A CA 1
ATOM 1465 C C . ALA A 1 197 ? 10.085 -10.247 -0.278 1.00 83.56 197 ALA A C 1
ATOM 1467 O O . ALA A 1 197 ? 9.010 -10.515 -0.814 1.00 83.56 197 ALA A O 1
ATOM 1468 N N . TYR A 1 198 ? 11.247 -10.289 -0.930 1.00 76.44 198 TYR A N 1
ATOM 1469 C CA . TYR A 1 198 ? 11.343 -10.517 -2.378 1.00 76.44 198 TYR A CA 1
ATOM 1470 C C . TYR A 1 198 ? 10.898 -11.929 -2.803 1.00 76.44 198 TYR A C 1
ATOM 1472 O O . TYR A 1 198 ? 10.755 -12.212 -3.986 1.00 76.44 198 TYR A O 1
ATOM 1480 N N . THR A 1 199 ? 10.664 -12.823 -1.837 1.00 84.31 199 THR A N 1
ATOM 1481 C CA . THR A 1 199 ? 10.139 -14.181 -2.033 1.00 84.31 199 THR A CA 1
ATOM 1482 C C . THR A 1 199 ? 8.620 -14.289 -1.850 1.00 84.31 199 THR A C 1
ATOM 1484 O O . THR A 1 199 ? 8.055 -15.353 -2.094 1.00 84.31 199 THR A O 1
ATOM 1487 N N . SER A 1 200 ? 7.944 -13.227 -1.395 1.00 87.19 200 SER A N 1
ATOM 1488 C CA . SER A 1 200 ? 6.492 -13.211 -1.178 1.00 87.19 200 SER A CA 1
ATOM 1489 C C . SER A 1 200 ? 5.798 -12.403 -2.281 1.00 87.19 200 SER A C 1
ATOM 1491 O O . SER A 1 200 ? 5.959 -11.180 -2.321 1.00 87.19 200 SER A O 1
ATOM 1493 N N . PRO A 1 201 ? 5.007 -13.046 -3.157 1.00 91.75 201 PRO A N 1
ATOM 1494 C CA . PRO A 1 201 ? 4.429 -12.374 -4.311 1.00 91.75 201 PRO A CA 1
ATOM 1495 C C . PRO A 1 201 ? 3.365 -11.353 -3.897 1.00 91.75 201 PRO A C 1
ATOM 1497 O O . PRO A 1 201 ? 2.450 -11.656 -3.137 1.00 91.75 201 PRO A O 1
ATOM 1500 N N . ASN A 1 202 ? 3.459 -10.154 -4.458 1.00 93.00 202 ASN A N 1
ATOM 1501 C CA . ASN A 1 202 ? 2.532 -9.034 -4.357 1.00 93.00 202 ASN A CA 1
ATOM 1502 C C . ASN A 1 202 ? 2.274 -8.581 -2.916 1.00 93.00 202 ASN A C 1
ATOM 1504 O O . ASN A 1 202 ? 1.153 -8.195 -2.601 1.00 93.00 202 ASN A O 1
ATOM 1508 N N . THR A 1 203 ? 3.278 -8.620 -2.033 1.00 91.06 203 THR A N 1
ATOM 1509 C CA . THR A 1 203 ? 3.089 -8.218 -0.629 1.00 91.06 203 THR A CA 1
ATOM 1510 C C . THR A 1 203 ? 4.103 -7.194 -0.135 1.00 91.06 203 THR A C 1
ATOM 1512 O O . THR A 1 203 ? 5.289 -7.282 -0.442 1.00 91.06 203 THR A O 1
ATOM 1515 N N . ILE A 1 204 ? 3.636 -6.278 0.715 1.00 92.06 204 ILE A N 1
ATOM 1516 C CA . ILE A 1 204 ? 4.480 -5.569 1.690 1.00 92.06 204 ILE A CA 1
ATOM 1517 C C . ILE A 1 204 ? 3.999 -5.928 3.093 1.00 92.06 204 ILE A C 1
ATOM 1519 O O . ILE A 1 204 ? 2.852 -6.347 3.286 1.00 92.06 204 ILE A O 1
ATOM 1523 N N . ARG A 1 205 ? 4.865 -5.757 4.089 1.00 90.81 205 ARG A N 1
ATOM 1524 C CA . ARG A 1 205 ? 4.551 -6.102 5.473 1.00 90.81 205 ARG A CA 1
ATOM 1525 C C . ARG A 1 205 ? 4.822 -4.948 6.423 1.00 90.81 205 ARG A C 1
ATOM 1527 O O . ARG A 1 205 ? 5.744 -4.163 6.215 1.00 90.81 205 ARG A O 1
ATOM 1534 N N . MET A 1 206 ? 4.017 -4.870 7.481 1.00 91.25 206 MET A N 1
ATOM 1535 C CA . MET A 1 206 ? 4.228 -3.944 8.595 1.00 91.25 206 MET A CA 1
ATOM 1536 C C . MET A 1 206 ? 4.180 -4.669 9.938 1.00 91.25 206 MET A C 1
ATOM 1538 O O . MET A 1 206 ? 3.402 -5.605 10.118 1.00 91.25 206 MET A O 1
ATOM 1542 N N . GLY A 1 207 ? 4.981 -4.219 10.898 1.00 90.44 207 GLY A N 1
ATOM 1543 C CA . GLY A 1 207 ? 5.046 -4.826 12.225 1.00 90.44 207 GLY A CA 1
ATOM 1544 C C . GLY A 1 207 ? 5.798 -6.165 12.268 1.00 90.44 207 GLY A C 1
ATOM 1545 O O . GLY A 1 207 ? 5.920 -6.887 11.268 1.00 90.44 207 GLY A O 1
ATOM 1546 N N . ARG A 1 208 ? 6.318 -6.493 13.455 1.00 89.31 208 ARG A N 1
ATOM 1547 C CA . ARG A 1 208 ? 7.024 -7.742 13.765 1.00 89.31 208 ARG A CA 1
ATOM 1548 C C . ARG A 1 208 ? 7.069 -7.971 15.279 1.00 89.31 208 ARG A C 1
ATOM 1550 O O . ARG A 1 208 ? 7.670 -7.191 16.007 1.00 89.31 208 ARG A O 1
ATOM 1557 N N . SER A 1 209 ? 6.484 -9.069 15.756 1.00 87.44 209 SER A N 1
ATOM 1558 C CA . SER A 1 209 ? 6.448 -9.431 17.184 1.00 87.44 209 SER A CA 1
ATOM 1559 C C . SER A 1 209 ? 7.091 -10.799 17.432 1.00 87.44 209 SER A C 1
ATOM 1561 O O . SER A 1 209 ? 6.464 -11.717 17.946 1.00 87.44 209 SER A O 1
ATOM 1563 N N . PHE A 1 210 ? 8.340 -10.963 16.998 1.00 88.50 210 PHE A N 1
ATOM 1564 C CA . PHE A 1 210 ? 9.113 -12.196 17.181 1.00 88.50 210 PHE A CA 1
ATOM 1565 C C . PHE A 1 210 ? 10.567 -11.873 17.541 1.00 88.50 210 PHE A C 1
ATOM 1567 O O . PHE A 1 210 ? 10.939 -10.703 17.590 1.00 88.50 210 PHE A O 1
ATOM 1574 N N . GLU A 1 211 ? 11.386 -12.884 17.819 1.00 87.75 211 GLU A N 1
ATOM 1575 C CA . GLU A 1 211 ? 12.767 -12.708 18.302 1.00 87.75 211 GLU A CA 1
ATOM 1576 C C . GLU A 1 211 ? 13.683 -11.970 17.310 1.00 87.75 211 GLU A C 1
ATOM 1578 O O . GLU A 1 211 ? 14.628 -11.304 17.718 1.00 87.75 211 GLU A O 1
ATOM 1583 N N . ASP A 1 212 ? 13.375 -12.026 16.015 1.00 87.56 212 ASP A N 1
ATOM 1584 C CA . ASP A 1 212 ? 14.118 -11.382 14.922 1.00 87.56 212 ASP A CA 1
ATOM 1585 C C . ASP A 1 212 ? 13.609 -9.968 14.574 1.00 87.56 212 ASP A C 1
ATOM 1587 O O . ASP A 1 212 ? 13.915 -9.429 13.504 1.00 87.56 212 ASP A O 1
ATOM 1591 N N . LYS A 1 213 ? 12.787 -9.374 15.446 1.00 89.19 213 LYS A N 1
ATOM 1592 C CA . LYS A 1 213 ? 12.280 -8.014 15.266 1.00 89.19 213 LYS A CA 1
ATOM 1593 C C . LYS A 1 213 ? 13.409 -6.983 15.339 1.00 89.19 213 LYS A C 1
ATOM 1595 O O . LYS A 1 213 ? 14.256 -7.024 16.227 1.00 89.19 213 LYS A O 1
ATOM 1600 N N . SER A 1 214 ? 13.382 -6.017 14.428 1.00 89.00 214 SER A N 1
ATOM 1601 C CA . SER A 1 214 ? 14.336 -4.909 14.324 1.00 89.00 214 SER A CA 1
ATOM 1602 C C . SER A 1 214 ? 13.618 -3.554 14.289 1.00 89.00 214 SER A C 1
ATOM 1604 O O . SER A 1 214 ? 12.417 -3.480 14.033 1.00 89.00 214 SER A O 1
ATOM 1606 N N . GLY A 1 215 ? 14.340 -2.465 14.563 1.00 87.06 215 GLY A N 1
ATOM 1607 C CA . GLY A 1 215 ? 13.800 -1.096 14.586 1.00 87.06 215 GLY A CA 1
ATOM 1608 C C . GLY A 1 215 ? 13.745 -0.492 15.990 1.00 87.06 215 GLY A C 1
ATOM 1609 O O . GLY A 1 215 ? 13.923 -1.199 16.987 1.00 87.06 215 GLY A O 1
ATOM 1610 N N . VAL A 1 216 ? 13.500 0.816 16.086 1.00 87.38 216 VAL A N 1
ATOM 1611 C CA . VAL A 1 216 ? 13.548 1.584 17.345 1.00 87.38 216 VAL A CA 1
ATOM 1612 C C . VAL A 1 216 ? 12.161 1.873 17.937 1.00 87.38 216 VAL A C 1
ATOM 1614 O O . VAL A 1 216 ? 12.074 2.196 19.116 1.00 87.38 216 VAL A O 1
ATOM 1617 N N . SER A 1 217 ? 11.080 1.635 17.188 1.00 88.94 217 SER A N 1
ATOM 1618 C CA . SER A 1 217 ? 9.684 1.833 17.596 1.00 88.94 217 SER A CA 1
ATOM 1619 C C . SER A 1 217 ? 9.379 1.061 18.870 1.00 88.94 217 SER A C 1
ATOM 1621 O O . SER A 1 217 ? 9.833 -0.067 19.048 1.00 88.94 217 SER A O 1
ATOM 1623 N N . ILE A 1 218 ? 8.619 1.657 19.778 1.00 90.12 218 ILE A N 1
ATOM 1624 C CA . ILE A 1 218 ? 8.337 1.066 21.091 1.00 90.12 218 ILE A CA 1
ATOM 1625 C C . ILE A 1 218 ? 7.350 -0.103 20.950 1.00 90.12 218 ILE A C 1
ATOM 1627 O O . ILE A 1 218 ? 7.408 -1.072 21.706 1.00 90.12 218 ILE A O 1
ATOM 1631 N N . SER A 1 219 ? 6.462 -0.030 19.956 1.00 90.44 219 SER A N 1
ATOM 1632 C CA . SER A 1 219 ? 5.467 -1.058 19.661 1.00 90.44 219 SER A CA 1
ATOM 1633 C C . SER A 1 219 ? 5.959 -2.036 18.592 1.00 90.44 219 SER A C 1
ATOM 1635 O O . SER A 1 219 ? 6.606 -1.647 17.623 1.00 90.44 219 SER A O 1
ATOM 1637 N N . ASP A 1 220 ? 5.580 -3.310 18.719 1.00 91.69 220 ASP A N 1
ATOM 1638 C CA . ASP A 1 220 ? 5.846 -4.335 17.700 1.00 91.69 220 ASP A CA 1
ATOM 1639 C C . ASP A 1 220 ? 5.020 -4.120 16.420 1.00 91.69 220 ASP A C 1
ATOM 1641 O O . ASP A 1 220 ? 5.404 -4.583 15.348 1.00 91.69 220 ASP A O 1
ATOM 1645 N N . TYR A 1 221 ? 3.910 -3.388 16.507 1.00 90.69 221 TYR A N 1
ATOM 1646 C CA . TYR A 1 221 ? 2.996 -3.106 15.401 1.00 90.69 221 TYR A CA 1
ATOM 1647 C C . TYR A 1 221 ? 2.649 -1.607 15.329 1.00 90.69 221 TYR A C 1
ATOM 1649 O O . TYR A 1 221 ? 2.779 -0.905 16.339 1.00 90.69 221 TYR A O 1
ATOM 1657 N N . PRO A 1 222 ? 2.209 -1.095 14.166 1.00 93.06 222 PRO A N 1
ATOM 1658 C CA . PRO A 1 222 ? 1.919 0.323 14.000 1.00 93.06 222 PRO A CA 1
ATOM 1659 C C . PRO A 1 222 ? 0.751 0.798 14.875 1.00 93.06 222 PRO A C 1
ATOM 1661 O O . PRO A 1 222 ? -0.277 0.124 14.993 1.00 93.06 222 PRO A O 1
ATOM 1664 N N . ILE A 1 223 ? 0.886 1.993 15.445 1.00 92.12 223 ILE A N 1
ATOM 1665 C CA . ILE A 1 223 ? -0.184 2.687 16.172 1.00 92.12 223 ILE A CA 1
ATOM 1666 C C . ILE A 1 223 ? -0.472 3.986 15.432 1.00 92.12 223 ILE A C 1
ATOM 1668 O O . ILE A 1 223 ? 0.441 4.774 15.188 1.00 92.12 223 ILE A O 1
ATOM 1672 N N . VAL A 1 224 ? -1.731 4.203 15.063 1.00 90.81 224 VAL A N 1
ATOM 1673 C CA . VAL A 1 224 ? -2.151 5.289 14.170 1.00 90.81 224 VAL A CA 1
ATOM 1674 C C . VAL A 1 224 ? -3.166 6.181 14.866 1.00 90.81 224 VAL A C 1
ATOM 1676 O O . VAL A 1 224 ? -4.111 5.689 15.461 1.00 90.81 224 VAL A O 1
ATOM 1679 N N . MET A 1 225 ? -2.991 7.491 14.765 1.00 85.81 225 MET A N 1
ATOM 1680 C CA . MET A 1 225 ? -3.933 8.509 15.219 1.00 85.81 225 MET A CA 1
ATOM 1681 C C . MET A 1 225 ? -4.736 9.012 14.021 1.00 85.81 225 MET A C 1
ATOM 1683 O O . MET A 1 225 ? -4.162 9.559 13.078 1.00 85.81 225 MET A O 1
ATOM 1687 N N . ALA A 1 226 ? -6.054 8.851 14.062 1.00 83.19 226 ALA A N 1
ATOM 1688 C CA . ALA A 1 226 ? -6.986 9.312 13.043 1.00 83.19 226 ALA A CA 1
ATOM 1689 C C . ALA A 1 226 ? -8.052 10.193 13.686 1.00 83.19 226 ALA A C 1
ATOM 1691 O O . ALA A 1 226 ? -8.849 9.717 14.486 1.00 83.19 226 ALA A O 1
ATOM 1692 N N . ASN A 1 227 ? -8.052 11.486 13.369 1.00 76.06 227 ASN A N 1
ATOM 1693 C CA . ASN A 1 227 ? -8.969 12.449 13.986 1.00 76.06 227 ASN A CA 1
ATOM 1694 C C . ASN A 1 227 ? -8.955 12.413 15.532 1.00 76.06 227 ASN A C 1
ATOM 1696 O O . ASN A 1 227 ? -9.985 12.523 16.190 1.00 76.06 227 ASN A O 1
ATOM 1700 N N . GLY A 1 228 ? -7.774 12.177 16.114 1.00 75.06 228 GLY A N 1
ATOM 1701 C CA . GLY A 1 228 ? -7.607 12.018 17.557 1.00 75.06 228 GLY A CA 1
ATOM 1702 C C . GLY A 1 228 ? -7.953 10.623 18.107 1.00 75.06 228 GLY A C 1
ATOM 1703 O O . GLY A 1 228 ? -7.580 10.300 19.231 1.00 75.06 228 GLY A O 1
ATOM 1704 N N . VAL A 1 229 ? -8.579 9.745 17.323 1.00 81.88 229 VAL A N 1
ATOM 1705 C CA . VAL A 1 229 ? -8.809 8.349 17.710 1.00 81.88 229 VAL A CA 1
ATOM 1706 C C . VAL A 1 229 ? -7.570 7.511 17.408 1.00 81.88 229 VAL A C 1
ATOM 1708 O O . VAL A 1 229 ? -7.085 7.453 16.280 1.00 81.88 229 VAL A O 1
ATOM 1711 N N . GLU A 1 230 ? -7.052 6.838 18.428 1.00 88.12 230 GLU A N 1
ATOM 1712 C CA . GLU A 1 230 ? -5.958 5.879 18.280 1.00 88.12 230 GLU A CA 1
ATOM 1713 C C . GLU A 1 230 ? -6.468 4.535 17.740 1.00 88.12 230 GLU A C 1
ATOM 1715 O O . GLU A 1 230 ? -7.415 3.964 18.273 1.00 88.12 230 GLU A O 1
ATOM 1720 N N . HIS A 1 231 ? -5.782 3.977 16.751 1.00 92.12 231 HIS A N 1
ATOM 1721 C CA . HIS A 1 231 ? -6.005 2.652 16.193 1.00 92.12 231 HIS A CA 1
ATOM 1722 C C . HIS A 1 231 ? -4.737 1.806 16.321 1.00 92.12 231 HIS A C 1
ATOM 1724 O O . HIS A 1 231 ? -3.652 2.197 15.886 1.00 92.12 231 HIS A O 1
ATOM 1730 N N . HIS A 1 232 ? -4.887 0.609 16.886 1.00 92.62 232 HIS A N 1
ATOM 1731 C CA . HIS A 1 232 ? -3.830 -0.398 16.922 1.00 92.62 232 HIS A CA 1
ATOM 1732 C C . HIS A 1 232 ? -3.921 -1.235 15.648 1.00 92.62 232 HIS A C 1
ATOM 1734 O O . HIS A 1 232 ? -4.785 -2.112 15.538 1.00 92.62 232 HIS A O 1
ATOM 1740 N N . ILE A 1 233 ? -3.043 -0.960 14.683 1.00 92.81 233 ILE A N 1
ATOM 1741 C CA . ILE A 1 233 ? -3.007 -1.699 13.423 1.00 92.81 233 ILE A CA 1
ATOM 1742 C C . ILE A 1 233 ? -2.304 -3.018 13.706 1.00 92.81 233 ILE A C 1
ATOM 1744 O O . ILE A 1 233 ? -1.105 -3.034 13.957 1.00 92.81 233 ILE A O 1
ATOM 1748 N N . ASN A 1 234 ? -3.046 -4.122 13.758 1.00 90.06 234 ASN A N 1
ATOM 1749 C CA . ASN A 1 234 ? -2.484 -5.426 14.100 1.00 90.06 234 ASN A CA 1
ATOM 1750 C C . ASN A 1 234 ? -3.369 -6.563 13.582 1.00 90.06 234 ASN A C 1
ATOM 1752 O O . ASN A 1 234 ? -4.595 -6.433 13.567 1.00 90.06 234 ASN A O 1
ATOM 1756 N N . LEU A 1 235 ? -2.746 -7.691 13.223 1.00 87.31 235 LEU A N 1
ATOM 1757 C CA . LEU A 1 235 ? -3.414 -8.913 12.762 1.00 87.31 235 LEU A CA 1
ATOM 1758 C C . LEU A 1 235 ? -4.381 -8.656 11.601 1.00 87.31 235 LEU A C 1
ATOM 1760 O O . LEU A 1 235 ? -5.526 -9.096 11.626 1.00 87.31 235 LEU A O 1
ATOM 1764 N N . VAL A 1 236 ? -3.936 -7.890 10.607 1.00 87.81 236 VAL A N 1
ATOM 1765 C CA . VAL A 1 236 ? -4.715 -7.606 9.398 1.00 87.81 236 VAL A CA 1
ATOM 1766 C C . VAL A 1 236 ? -4.535 -8.747 8.394 1.00 87.81 236 VAL A C 1
ATOM 1768 O O . VAL A 1 236 ? -3.408 -9.072 8.017 1.00 87.81 236 VAL A O 1
ATOM 1771 N N . GLY A 1 237 ? -5.655 -9.304 7.935 1.00 70.00 237 GLY A N 1
ATOM 1772 C CA . GLY A 1 237 ? -5.738 -10.256 6.831 1.00 70.00 237 GLY A CA 1
ATOM 1773 C C . GLY A 1 237 ? -5.716 -11.735 7.234 1.00 70.00 237 GLY A C 1
ATOM 1774 O O . GLY A 1 237 ? -5.333 -12.102 8.340 1.00 70.00 237 GLY A O 1
ATOM 1775 N N . GLN A 1 238 ? -6.119 -12.608 6.302 1.00 58.75 238 GLN A N 1
ATOM 1776 C CA . GLN A 1 238 ? -6.240 -14.064 6.514 1.00 58.75 238 GLN A CA 1
ATOM 1777 C C . GLN A 1 238 ? -4.878 -14.785 6.668 1.00 58.75 238 GLN A C 1
ATOM 1779 O O . GLN A 1 238 ? -4.834 -15.923 7.126 1.00 58.75 238 GLN A O 1
ATOM 1784 N N . GLY A 1 239 ? -3.767 -14.131 6.306 1.00 54.38 239 GLY A N 1
ATOM 1785 C CA . GLY A 1 239 ? -2.406 -14.684 6.346 1.00 54.38 239 GLY A CA 1
ATOM 1786 C C . GLY A 1 239 ? -1.493 -14.079 7.414 1.00 54.38 239 GLY A C 1
ATOM 1787 O O . GLY A 1 239 ? -0.282 -14.292 7.346 1.00 54.38 239 GLY A O 1
ATOM 1788 N N . CYS A 1 240 ? -2.025 -13.300 8.366 1.00 62.62 240 CYS A N 1
ATOM 1789 C CA . CYS A 1 240 ? -1.210 -12.841 9.487 1.00 62.62 240 CYS A CA 1
ATOM 1790 C C . CYS A 1 240 ? -0.807 -14.058 10.330 1.00 62.62 240 CYS A C 1
ATOM 1792 O O . CYS A 1 240 ? -1.660 -14.761 10.878 1.00 62.62 240 CYS A O 1
ATOM 1794 N N . ASP A 1 241 ? 0.491 -14.337 10.419 1.00 63.34 241 ASP A N 1
ATOM 1795 C CA . ASP A 1 241 ? 0.944 -15.462 11.225 1.00 63.34 241 ASP A CA 1
ATOM 1796 C C . ASP A 1 241 ? 0.755 -15.097 12.711 1.00 63.34 241 ASP A C 1
ATOM 1798 O O . ASP A 1 241 ? 1.279 -14.074 13.178 1.00 63.34 241 ASP A O 1
ATOM 1802 N N . PRO A 1 242 ? -0.022 -15.893 13.469 1.00 61.00 242 PRO A N 1
ATOM 1803 C CA . PRO A 1 242 ? -0.390 -15.579 14.840 1.00 61.00 242 PRO A CA 1
ATOM 1804 C C . PRO A 1 242 ? 0.798 -15.552 15.808 1.00 61.00 242 PRO A C 1
ATOM 1806 O O . PRO A 1 242 ? 0.639 -14.983 16.892 1.00 61.00 242 PRO A O 1
ATOM 1809 N N . ILE A 1 243 ? 1.930 -16.159 15.435 1.00 67.94 243 ILE A N 1
ATOM 1810 C CA . ILE A 1 243 ? 3.197 -16.176 16.179 1.00 67.94 243 ILE A CA 1
ATOM 1811 C C . ILE A 1 243 ? 3.959 -14.871 15.938 1.00 67.94 243 ILE A C 1
ATOM 1813 O O . ILE A 1 243 ? 4.617 -14.341 16.825 1.00 67.94 243 ILE A O 1
ATOM 1817 N N . TYR A 1 244 ? 3.857 -14.343 14.725 1.00 72.88 244 TYR A N 1
ATOM 1818 C CA . TYR A 1 244 ? 4.691 -13.262 14.218 1.00 72.88 244 TYR A CA 1
ATOM 1819 C C . TYR A 1 244 ? 4.031 -11.885 14.285 1.00 72.88 244 TYR A C 1
ATOM 1821 O O . TYR A 1 244 ? 4.745 -10.877 14.241 1.00 72.88 244 TYR A O 1
ATOM 1829 N N . ASN A 1 245 ? 2.696 -11.856 14.390 1.00 67.31 245 ASN A N 1
ATOM 1830 C CA . ASN A 1 245 ? 1.831 -10.673 14.428 1.00 67.31 245 ASN A CA 1
ATOM 1831 C C . ASN A 1 245 ? 2.192 -9.623 13.357 1.00 67.31 245 ASN A C 1
ATOM 1833 O O . ASN A 1 245 ? 2.108 -8.423 13.611 1.00 67.31 245 ASN A O 1
ATOM 1837 N N . ASN A 1 246 ? 2.626 -10.061 12.170 1.00 77.00 246 ASN A N 1
ATOM 1838 C CA . ASN A 1 246 ? 2.886 -9.155 11.058 1.00 77.00 246 ASN A CA 1
ATOM 1839 C C . ASN A 1 246 ? 1.599 -8.872 10.275 1.00 77.00 246 ASN A C 1
ATOM 1841 O O . ASN A 1 246 ? 0.720 -9.720 10.121 1.00 77.00 246 ASN A O 1
ATOM 1845 N N . ILE A 1 247 ? 1.499 -7.647 9.783 1.00 88.75 247 ILE A N 1
ATOM 1846 C CA . ILE A 1 247 ? 0.456 -7.191 8.870 1.00 88.75 247 ILE A CA 1
ATOM 1847 C C . ILE A 1 247 ? 0.933 -7.506 7.463 1.00 88.75 247 ILE A C 1
ATOM 1849 O O . ILE A 1 247 ? 2.019 -7.069 7.085 1.00 88.75 247 ILE A O 1
ATOM 1853 N N . VAL A 1 248 ? 0.136 -8.244 6.696 1.00 88.38 248 VAL A N 1
ATOM 1854 C CA . VAL A 1 248 ? 0.419 -8.526 5.286 1.00 88.38 248 VAL A CA 1
ATOM 1855 C C . VAL A 1 248 ? -0.538 -7.700 4.442 1.00 88.38 248 VAL A C 1
ATOM 1857 O O . VAL A 1 248 ? -1.750 -7.894 4.503 1.00 88.38 248 VAL A O 1
ATOM 1860 N N . ILE A 1 249 ? 0.006 -6.768 3.666 1.00 92.12 249 ILE A N 1
ATOM 1861 C CA . ILE A 1 249 ? -0.759 -5.979 2.704 1.00 92.12 249 ILE A CA 1
ATOM 1862 C C . ILE A 1 249 ? -0.507 -6.596 1.334 1.00 92.12 249 ILE A C 1
ATOM 1864 O O . ILE A 1 249 ? 0.585 -6.464 0.778 1.00 92.12 249 ILE A O 1
ATOM 1868 N N . ASN A 1 250 ? -1.518 -7.287 0.815 1.00 92.50 250 ASN A N 1
ATOM 1869 C CA . ASN A 1 250 ? -1.496 -7.819 -0.539 1.00 92.50 250 ASN A CA 1
ATOM 1870 C C . ASN A 1 250 ? -1.805 -6.699 -1.541 1.00 92.50 250 ASN A C 1
ATOM 1872 O O . ASN A 1 250 ? -2.605 -5.807 -1.261 1.00 92.50 250 ASN A O 1
ATOM 1876 N N . PHE A 1 251 ? -1.210 -6.791 -2.722 1.00 94.25 251 PHE A N 1
ATOM 1877 C CA . PHE A 1 251 ? -1.410 -5.892 -3.851 1.00 94.25 251 PHE A CA 1
ATOM 1878 C C . PHE A 1 251 ? -2.063 -6.629 -5.021 1.00 94.25 251 PHE A C 1
ATOM 1880 O O . PHE A 1 251 ? -1.896 -7.848 -5.148 1.00 94.25 251 PHE A O 1
ATOM 1887 N N . PRO A 1 252 ? -2.758 -5.903 -5.915 1.00 93.75 252 PRO A N 1
ATOM 1888 C CA . PRO A 1 252 ? -3.327 -6.511 -7.102 1.00 93.75 252 PRO A CA 1
ATOM 1889 C C . PRO A 1 252 ? -2.232 -7.138 -7.979 1.00 93.75 252 PRO A C 1
ATOM 1891 O O . PRO A 1 252 ? -1.086 -6.656 -7.981 1.00 93.75 252 PRO A O 1
ATOM 1894 N N . PRO A 1 253 ? -2.569 -8.169 -8.779 1.00 93.19 253 PRO A N 1
ATOM 1895 C CA . PRO A 1 253 ? -1.643 -8.760 -9.740 1.00 93.19 253 PRO A CA 1
ATOM 1896 C C . PRO A 1 253 ? -0.995 -7.690 -10.615 1.00 93.19 253 PRO A C 1
ATOM 1898 O O . PRO A 1 253 ? -1.654 -6.721 -10.999 1.00 93.19 253 PRO A O 1
ATOM 1901 N N . ALA A 1 254 ? 0.297 -7.843 -10.898 1.00 93.81 254 ALA A N 1
ATOM 1902 C CA . ALA A 1 254 ? 1.034 -6.933 -11.767 1.00 93.81 254 ALA A CA 1
ATOM 1903 C C . ALA A 1 254 ? 0.344 -6.781 -13.140 1.00 93.81 254 ALA A C 1
ATOM 1905 O O . ALA A 1 254 ? -0.248 -7.757 -13.609 1.00 93.81 254 ALA A O 1
ATOM 1906 N N . PRO A 1 255 ? 0.424 -5.609 -13.798 1.00 94.69 255 PRO A N 1
ATOM 1907 C CA . PRO A 1 255 ? -0.155 -5.416 -15.124 1.00 94.69 255 PRO A CA 1
ATOM 1908 C C . PRO A 1 255 ? 0.303 -6.476 -16.127 1.00 94.69 255 PRO A C 1
ATOM 1910 O O . PRO A 1 255 ? 1.479 -6.830 -16.181 1.00 94.69 255 PRO A O 1
ATOM 1913 N N . ASP A 1 256 ? -0.620 -6.955 -16.945 1.00 94.25 256 ASP A N 1
ATOM 1914 C CA . ASP A 1 256 ? -0.393 -7.959 -17.990 1.00 94.25 256 ASP A CA 1
ATOM 1915 C C . ASP A 1 256 ? -0.781 -7.452 -19.385 1.00 94.25 256 ASP A C 1
ATOM 1917 O O . ASP A 1 256 ? -0.892 -8.233 -20.322 1.00 94.25 256 ASP A O 1
ATOM 1921 N N . GLY A 1 257 ? -0.995 -6.141 -19.527 1.00 94.00 257 GLY A N 1
ATOM 1922 C CA . GLY A 1 257 ? -1.393 -5.521 -20.789 1.00 94.00 257 GLY A CA 1
ATOM 1923 C C . GLY A 1 257 ? -2.881 -5.657 -21.126 1.00 94.00 257 GLY A C 1
ATOM 1924 O O . GLY A 1 257 ? -3.293 -5.189 -22.187 1.00 94.00 257 GLY A O 1
ATOM 1925 N N . LEU A 1 258 ? -3.702 -6.239 -20.241 1.00 95.75 258 LEU A N 1
ATOM 1926 C CA . LEU A 1 258 ? -5.144 -6.405 -20.468 1.00 95.75 258 LEU A CA 1
ATOM 1927 C C . LEU A 1 258 ? -6.014 -5.441 -19.654 1.00 95.75 258 LEU A C 1
ATOM 1929 O O . LEU A 1 258 ? -7.185 -5.262 -19.982 1.00 95.75 258 LEU A O 1
ATOM 1933 N N . ASP A 1 259 ? -5.485 -4.810 -18.605 1.00 94.00 259 ASP A N 1
ATOM 1934 C CA . ASP A 1 259 ? -6.202 -3.732 -17.918 1.00 94.00 259 ASP A CA 1
ATOM 1935 C C . ASP A 1 259 ? -6.309 -2.500 -18.822 1.00 94.00 259 ASP A C 1
ATOM 1937 O O . ASP A 1 259 ? -5.310 -2.048 -19.388 1.00 94.00 259 ASP A O 1
ATOM 1941 N N . LYS A 1 260 ? -7.512 -1.931 -18.927 1.00 92.88 260 LYS A N 1
ATOM 1942 C CA . LYS A 1 260 ? -7.752 -0.723 -19.718 1.00 92.88 260 LYS A CA 1
ATOM 1943 C C . LYS A 1 260 ? -7.225 0.507 -18.988 1.00 92.88 260 LYS A C 1
ATOM 1945 O O . LYS A 1 260 ? -7.511 0.705 -17.805 1.00 92.88 260 LYS A O 1
ATOM 1950 N N . SER A 1 261 ? -6.526 1.380 -19.705 1.00 90.31 261 SER A N 1
ATOM 1951 C CA . SER A 1 261 ? -5.964 2.618 -19.147 1.00 90.31 261 SER A CA 1
ATOM 1952 C C . SER A 1 261 ? -7.023 3.640 -18.707 1.00 90.31 261 SER A C 1
ATOM 1954 O O . SER A 1 261 ? -6.734 4.519 -17.898 1.00 90.31 261 SER A O 1
ATOM 1956 N N . ASP A 1 262 ? -8.271 3.501 -19.163 1.00 86.06 262 ASP A N 1
ATOM 1957 C CA . ASP A 1 262 ? -9.407 4.338 -18.754 1.00 86.06 262 ASP A CA 1
ATOM 1958 C C . ASP A 1 262 ? -10.098 3.872 -17.453 1.00 86.06 262 ASP A C 1
ATOM 1960 O O . ASP A 1 262 ? -10.975 4.563 -16.924 1.00 86.06 262 ASP A O 1
ATOM 1964 N N . GLY A 1 263 ? -9.707 2.712 -16.915 1.00 84.50 263 GLY A N 1
ATOM 1965 C CA . GLY A 1 263 ? -10.282 2.125 -15.706 1.00 84.50 263 GLY A CA 1
ATOM 1966 C C . GLY A 1 263 ? -11.677 1.519 -15.875 1.00 84.50 263 GLY A C 1
ATOM 1967 O O . GLY A 1 263 ? -12.319 1.216 -14.873 1.00 84.50 263 GLY A O 1
ATOM 1968 N N . THR A 1 264 ? -12.158 1.307 -17.104 1.00 85.38 264 THR A N 1
ATOM 1969 C CA . THR A 1 264 ? -13.470 0.685 -17.389 1.00 85.38 264 THR A CA 1
ATOM 1970 C C . THR A 1 264 ? -13.444 -0.849 -17.330 1.00 85.38 264 THR A C 1
ATOM 1972 O O . THR A 1 264 ? -14.352 -1.523 -17.822 1.00 85.38 264 THR A O 1
ATOM 1975 N N . GLY A 1 265 ? -12.398 -1.422 -16.732 1.00 87.75 265 GLY A N 1
ATOM 1976 C CA . GLY A 1 265 ? -12.204 -2.859 -16.570 1.00 87.75 265 GLY A CA 1
ATOM 1977 C C . GLY A 1 265 ? -11.067 -3.397 -17.434 1.00 87.75 265 GLY A C 1
ATOM 1978 O O . GLY A 1 265 ? -10.033 -2.752 -17.592 1.00 87.75 265 GLY A O 1
ATOM 1979 N N . ARG A 1 266 ? -11.254 -4.606 -17.968 1.00 93.00 266 ARG A N 1
ATOM 1980 C CA . ARG A 1 266 ? -10.218 -5.382 -18.666 1.00 93.00 266 ARG A CA 1
ATOM 1981 C C . ARG A 1 266 ? -10.659 -5.767 -20.077 1.00 93.00 266 ARG A C 1
ATOM 1983 O O . ARG A 1 266 ? -11.855 -5.907 -20.334 1.00 93.00 266 ARG A O 1
ATOM 1990 N N . PHE A 1 267 ? -9.705 -5.919 -20.989 1.00 96.56 267 PHE A N 1
ATOM 1991 C CA . PHE A 1 267 ? -9.903 -6.581 -22.278 1.00 96.56 267 PHE A CA 1
ATOM 1992 C C . PHE A 1 267 ? -10.065 -8.094 -22.078 1.00 96.56 267 PHE A C 1
ATOM 1994 O O . PHE A 1 267 ? -9.585 -8.651 -21.091 1.00 96.56 267 PHE A O 1
ATOM 2001 N N . VAL A 1 268 ? -10.763 -8.753 -23.007 1.00 96.75 268 VAL A N 1
ATOM 2002 C CA . VAL A 1 268 ? -10.972 -10.212 -22.960 1.00 96.75 268 VAL A CA 1
ATOM 2003 C C . VAL A 1 268 ? -9.688 -10.984 -23.277 1.00 96.75 268 VAL A C 1
ATOM 2005 O O . VAL A 1 268 ? -9.440 -12.026 -22.679 1.00 96.75 268 VAL A O 1
ATOM 2008 N N . ASP A 1 269 ? -8.868 -10.450 -24.181 1.00 96.19 269 ASP A N 1
ATOM 2009 C CA . ASP A 1 269 ? -7.601 -11.019 -24.625 1.00 96.19 269 ASP A CA 1
ATOM 2010 C C . ASP A 1 269 ? -6.692 -9.933 -25.234 1.00 96.19 269 ASP A C 1
ATOM 2012 O O . ASP A 1 269 ? -7.065 -8.757 -25.344 1.00 96.19 269 ASP A O 1
ATOM 2016 N N . LEU A 1 270 ? -5.481 -10.340 -25.626 1.00 95.56 270 LEU A N 1
ATOM 2017 C CA . LEU A 1 270 ? -4.498 -9.462 -26.258 1.00 95.56 270 LEU A CA 1
ATOM 2018 C C . LEU A 1 270 ? -4.984 -8.929 -27.615 1.00 95.56 270 LEU A C 1
ATOM 2020 O O . LEU A 1 270 ? -4.698 -7.784 -27.951 1.00 95.56 270 LEU A O 1
ATOM 2024 N N . ALA A 1 271 ? -5.751 -9.709 -28.382 1.00 96.69 271 ALA A N 1
ATOM 2025 C CA . ALA A 1 271 ? -6.257 -9.274 -29.682 1.00 96.69 271 ALA A CA 1
ATOM 2026 C C . ALA A 1 271 ? -7.213 -8.078 -29.537 1.00 96.69 271 ALA A C 1
ATOM 2028 O O . ALA A 1 271 ? -7.087 -7.091 -30.262 1.00 96.69 271 ALA A O 1
ATOM 2029 N N . ALA A 1 272 ? -8.114 -8.111 -28.554 1.00 97.06 272 ALA A N 1
ATOM 2030 C CA . ALA A 1 272 ? -8.987 -6.988 -28.228 1.00 97.06 272 ALA A CA 1
ATOM 2031 C C . ALA A 1 272 ? -8.197 -5.756 -27.756 1.00 97.06 272 ALA A C 1
ATOM 2033 O O . ALA A 1 272 ? -8.542 -4.630 -28.121 1.00 97.06 272 ALA A O 1
ATOM 2034 N N . ALA A 1 273 ? -7.122 -5.961 -26.989 1.00 96.50 273 ALA A N 1
ATOM 2035 C CA . ALA A 1 273 ? -6.229 -4.880 -26.576 1.00 96.50 273 ALA A CA 1
ATOM 2036 C C . ALA A 1 273 ? -5.504 -4.240 -27.777 1.00 96.50 273 ALA A C 1
ATOM 2038 O O . ALA A 1 273 ? -5.443 -3.014 -27.873 1.00 96.50 273 ALA A O 1
ATOM 2039 N N . ILE A 1 274 ? -5.035 -5.047 -28.737 1.00 96.75 274 ILE A N 1
ATOM 2040 C CA . ILE A 1 274 ? -4.414 -4.577 -29.988 1.00 96.75 274 ILE A CA 1
ATOM 2041 C C . ILE A 1 274 ? -5.421 -3.803 -30.843 1.00 96.75 274 ILE A C 1
ATOM 2043 O O . ILE A 1 274 ? -5.079 -2.762 -31.397 1.00 96.75 274 ILE A O 1
ATOM 2047 N N . VAL A 1 275 ? -6.673 -4.255 -30.936 1.00 97.38 275 VAL A N 1
ATOM 2048 C CA . VAL A 1 275 ? -7.717 -3.524 -31.676 1.00 97.38 275 VAL A CA 1
ATOM 2049 C C . VAL A 1 275 ? -7.957 -2.137 -31.072 1.00 97.38 275 VAL A C 1
ATOM 2051 O O . VAL A 1 275 ? -8.145 -1.174 -31.811 1.00 97.38 275 VAL A O 1
ATOM 2054 N N . ALA A 1 276 ? -7.934 -2.019 -29.743 1.00 95.69 276 ALA A N 1
ATOM 2055 C CA . ALA A 1 276 ? -8.183 -0.755 -29.054 1.00 95.69 276 ALA A CA 1
ATOM 2056 C C . ALA A 1 276 ? -6.967 0.190 -29.039 1.00 95.69 276 ALA A C 1
ATOM 2058 O O . ALA A 1 276 ? -7.131 1.398 -29.192 1.00 95.69 276 ALA A O 1
ATOM 2059 N N . GLY A 1 277 ? -5.762 -0.342 -28.821 1.00 93.25 277 GLY A N 1
ATOM 2060 C CA . GLY A 1 277 ? -4.538 0.436 -28.588 1.00 93.25 277 GLY A CA 1
ATOM 2061 C C . GLY A 1 277 ? -3.479 0.347 -29.689 1.00 93.25 277 GLY A C 1
ATOM 2062 O O . GLY A 1 277 ? -2.405 0.937 -29.544 1.00 93.25 277 GLY A O 1
ATOM 2063 N N . GLY A 1 278 ? -3.741 -0.402 -30.762 1.00 95.50 278 GLY A N 1
ATOM 2064 C CA . GLY A 1 278 ? -2.755 -0.752 -31.782 1.00 95.50 278 GLY A CA 1
ATOM 2065 C C . GLY A 1 278 ? -1.636 -1.653 -31.249 1.00 95.50 278 GLY A C 1
ATOM 2066 O O . GLY A 1 278 ? -1.678 -2.154 -30.125 1.00 95.50 278 GLY A O 1
ATOM 2067 N N . THR A 1 279 ? -0.581 -1.814 -32.047 1.00 91.38 279 THR A N 1
ATOM 2068 C CA . THR A 1 279 ? 0.614 -2.604 -31.694 1.00 91.38 279 THR A CA 1
ATOM 2069 C C . THR A 1 279 ? 1.453 -1.978 -30.568 1.00 91.38 279 THR A C 1
ATOM 2071 O O . THR A 1 279 ? 2.293 -2.642 -29.960 1.00 91.38 279 THR A O 1
ATOM 2074 N N . SER A 1 280 ? 1.195 -0.711 -30.231 1.00 90.50 280 SER A N 1
ATOM 2075 C CA . SER A 1 280 ? 1.786 -0.020 -29.075 1.00 90.50 280 SER A CA 1
ATOM 2076 C C . SER A 1 280 ? 1.037 -0.274 -27.761 1.00 90.50 280 SER A C 1
ATOM 2078 O O . SER A 1 280 ? 1.508 0.163 -26.714 1.00 90.50 280 SER A O 1
ATOM 2080 N N . LEU A 1 281 ? -0.134 -0.927 -27.802 1.00 94.25 281 LEU A N 1
ATOM 2081 C CA . LEU A 1 281 ? -1.016 -1.142 -26.647 1.00 94.25 281 LEU A CA 1
ATOM 2082 C C . LEU A 1 281 ? -1.326 0.151 -25.862 1.00 94.25 281 LEU A C 1
ATOM 2084 O O . LEU A 1 281 ? -1.369 0.155 -24.634 1.00 94.25 281 LEU A O 1
ATOM 2088 N N . SER A 1 282 ? -1.565 1.266 -26.559 1.00 92.38 282 SER A N 1
ATOM 2089 C CA . SER A 1 282 ? -1.758 2.589 -25.930 1.00 92.38 282 SER A CA 1
ATOM 2090 C C . SER A 1 282 ? -3.011 2.694 -25.042 1.00 92.38 282 SER A C 1
ATOM 2092 O O . SER A 1 282 ? -3.089 3.557 -24.167 1.00 92.38 282 SER A O 1
ATOM 2094 N N . ALA A 1 283 ? -3.979 1.795 -25.239 1.00 94.31 283 ALA A N 1
ATOM 2095 C CA . ALA A 1 283 ? -5.190 1.672 -24.427 1.00 94.31 283 ALA A CA 1
ATOM 2096 C C . ALA A 1 283 ? -5.027 0.725 -23.218 1.00 94.31 283 ALA A C 1
ATOM 2098 O O . ALA A 1 283 ? -5.975 0.547 -22.448 1.00 94.31 283 ALA A O 1
ATOM 2099 N N . SER A 1 284 ? -3.850 0.118 -23.042 1.00 95.31 284 SER A N 1
ATOM 2100 C CA . SER A 1 284 ? -3.555 -0.833 -21.970 1.00 95.31 284 SER A CA 1
ATOM 2101 C C . SER A 1 284 ? -2.657 -0.235 -20.892 1.00 95.31 284 SER A C 1
ATOM 2103 O O . SER A 1 284 ? -1.840 0.652 -21.134 1.00 95.31 284 SER A O 1
ATOM 2105 N N . ILE A 1 285 ? -2.762 -0.770 -19.679 1.00 93.44 285 ILE A N 1
ATOM 2106 C CA . ILE A 1 285 ? -1.854 -0.449 -18.577 1.00 93.44 285 ILE A CA 1
ATOM 2107 C C . ILE A 1 285 ? -0.612 -1.341 -18.674 1.00 93.44 285 ILE A C 1
ATOM 2109 O O . ILE A 1 285 ? -0.688 -2.557 -18.498 1.00 93.44 285 ILE A O 1
ATOM 2113 N N . LEU A 1 286 ? 0.544 -0.722 -18.930 1.00 91.44 286 LEU A N 1
ATOM 2114 C CA . LEU A 1 286 ? 1.843 -1.403 -19.077 1.00 91.44 286 LEU A CA 1
ATOM 2115 C C . LEU A 1 286 ? 2.813 -1.119 -17.916 1.00 91.44 286 LEU A C 1
ATOM 2117 O O . LEU A 1 286 ? 3.773 -1.851 -17.696 1.00 91.44 286 LEU A O 1
ATOM 2121 N N . SER A 1 287 ? 2.560 -0.059 -17.157 1.00 88.88 287 SER A N 1
ATOM 2122 C CA . SER A 1 287 ? 3.215 0.288 -15.895 1.00 88.88 287 SER A CA 1
ATOM 2123 C C . SER A 1 287 ? 2.144 0.891 -15.008 1.00 88.88 287 SER A C 1
ATOM 2125 O O . SER A 1 287 ? 1.265 1.579 -15.526 1.00 88.88 287 SER A O 1
ATOM 2127 N N . ARG A 1 288 ? 2.169 0.613 -13.704 1.00 91.50 288 ARG A N 1
ATOM 2128 C CA . ARG A 1 288 ? 1.281 1.287 -12.757 1.00 91.50 288 ARG A CA 1
ATOM 2129 C C . ARG A 1 288 ? 1.917 1.413 -11.388 1.00 91.50 288 ARG A C 1
ATOM 2131 O O . ARG A 1 288 ? 2.757 0.599 -11.002 1.00 91.50 288 ARG A O 1
ATOM 2138 N N . LYS A 1 289 ? 1.424 2.375 -10.621 1.00 93.31 289 LYS A N 1
ATOM 2139 C CA . LYS A 1 289 ? 1.754 2.552 -9.212 1.00 93.31 289 LYS A CA 1
ATOM 2140 C C . LYS A 1 289 ? 0.480 2.321 -8.394 1.00 93.31 289 LYS A C 1
ATOM 2142 O O . LYS A 1 289 ? -0.561 2.883 -8.718 1.00 93.31 289 LYS A O 1
ATOM 2147 N N . ASP A 1 290 ? 0.534 1.472 -7.376 1.00 95.62 290 ASP A N 1
ATOM 2148 C CA . ASP A 1 290 ? -0.625 1.094 -6.554 1.00 95.62 290 ASP A CA 1
ATOM 2149 C C . ASP A 1 290 ? -0.617 1.883 -5.238 1.00 95.62 290 ASP A C 1
ATOM 2151 O O . ASP A 1 290 ? 0.448 2.103 -4.662 1.00 95.62 290 ASP A O 1
ATOM 2155 N N . PHE A 1 291 ? -1.783 2.317 -4.754 1.00 95.81 291 PHE A N 1
ATOM 2156 C CA . PHE A 1 291 ? -1.896 3.173 -3.569 1.00 95.81 291 PHE A CA 1
ATOM 2157 C C . PHE A 1 291 ? -2.493 2.428 -2.375 1.00 95.81 291 PHE A C 1
ATOM 2159 O O . PHE A 1 291 ? -3.647 2.005 -2.424 1.00 95.81 291 PHE A O 1
ATOM 2166 N N . ALA A 1 292 ? -1.719 2.307 -1.294 1.00 95.94 292 ALA A N 1
ATOM 2167 C CA . ALA A 1 292 ? -2.136 1.696 -0.036 1.00 95.94 292 ALA A CA 1
ATOM 2168 C C . ALA A 1 292 ? -2.414 2.757 1.041 1.00 95.94 292 ALA A C 1
ATOM 2170 O O . ALA A 1 292 ? -1.620 3.683 1.237 1.00 95.94 292 ALA A O 1
ATOM 2171 N N . PHE A 1 293 ? -3.513 2.601 1.779 1.00 95.31 293 PHE A N 1
ATOM 2172 C CA . PHE A 1 293 ? -3.923 3.513 2.851 1.00 95.31 293 PHE A CA 1
ATOM 2173 C C . PHE A 1 293 ? -4.764 2.819 3.929 1.00 95.31 293 PHE A C 1
ATOM 2175 O O . PHE A 1 293 ? -5.278 1.719 3.732 1.00 95.31 293 PHE A O 1
ATOM 2182 N N . ILE A 1 294 ? -4.918 3.482 5.075 1.00 94.94 294 ILE A N 1
ATOM 2183 C CA . ILE A 1 294 ? -5.834 3.096 6.153 1.00 94.94 294 ILE A CA 1
ATOM 2184 C C . ILE A 1 294 ? -7.101 3.936 6.024 1.00 94.94 294 ILE A C 1
ATOM 2186 O O . ILE A 1 294 ? -7.028 5.160 5.921 1.00 94.94 294 ILE A O 1
ATOM 2190 N N . GLU A 1 295 ? -8.256 3.282 6.062 1.00 94.56 295 GLU A N 1
ATOM 2191 C CA . GLU A 1 295 ? -9.576 3.904 6.080 1.00 94.56 295 GLU A CA 1
ATOM 2192 C C . GLU A 1 295 ? -10.233 3.688 7.451 1.00 94.56 295 GLU A C 1
ATOM 2194 O O . GLU A 1 295 ? -10.860 2.644 7.670 1.00 94.56 295 GLU A O 1
ATOM 2199 N N . PRO A 1 296 ? -10.066 4.622 8.404 1.00 93.00 296 PRO A N 1
ATOM 2200 C CA . PRO A 1 296 ? -10.810 4.610 9.654 1.00 93.00 296 PRO A CA 1
ATOM 2201 C C . PRO A 1 296 ? -12.188 5.257 9.479 1.00 93.00 296 PRO A C 1
ATOM 2203 O O . PRO A 1 296 ? -12.338 6.270 8.791 1.00 93.00 296 PRO A O 1
ATOM 2206 N N . PHE A 1 297 ? -13.200 4.670 10.108 1.00 93.00 297 PHE A N 1
ATOM 2207 C CA . PHE A 1 297 ? -14.578 5.152 10.078 1.00 93.00 297 PHE A CA 1
ATOM 2208 C C . PHE A 1 297 ? -15.342 4.697 11.319 1.00 93.00 297 PHE A C 1
ATOM 2210 O O . PHE A 1 297 ? -15.021 3.676 11.925 1.00 93.00 297 PHE A O 1
ATOM 2217 N N . HIS A 1 298 ? -16.360 5.450 11.720 1.00 91.81 298 HIS A N 1
ATOM 2218 C CA . HIS A 1 298 ? -17.164 5.103 12.889 1.00 91.81 298 HIS A CA 1
ATOM 2219 C C . HIS A 1 298 ? -18.458 4.427 12.451 1.00 91.81 298 HIS A C 1
ATOM 2221 O O . HIS A 1 298 ? -19.046 4.783 11.431 1.00 91.81 298 HIS A O 1
ATOM 2227 N N . GLU A 1 299 ? -18.924 3.446 13.214 1.00 93.38 299 GLU A N 1
ATOM 2228 C CA . GLU A 1 299 ? -20.174 2.759 12.907 1.00 93.38 299 GLU A CA 1
ATOM 2229 C C . GLU A 1 299 ? -20.888 2.317 14.177 1.00 93.38 299 GLU A C 1
ATOM 2231 O O . GLU A 1 299 ? -20.260 1.803 15.108 1.00 93.38 299 GLU A O 1
ATOM 2236 N N . LYS A 1 300 ? -22.211 2.494 14.205 1.00 93.94 300 LYS A N 1
ATOM 2237 C CA . LYS A 1 300 ? -23.047 1.965 15.278 1.00 93.94 300 LYS A CA 1
ATOM 2238 C C . LYS A 1 300 ? -22.965 0.445 15.271 1.00 93.94 300 LYS A C 1
ATOM 2240 O O . LYS A 1 300 ? -23.043 -0.194 14.222 1.00 93.94 300 LYS A O 1
ATOM 2245 N N . ILE A 1 301 ? -22.827 -0.155 16.448 1.00 94.44 301 ILE A N 1
ATOM 2246 C CA . ILE A 1 301 ? -22.817 -1.617 16.568 1.00 94.44 301 ILE A CA 1
ATOM 2247 C C . ILE A 1 301 ? -24.175 -2.182 16.130 1.00 94.44 301 ILE A C 1
ATOM 2249 O O . ILE A 1 301 ? -24.212 -3.225 15.482 1.00 94.44 301 ILE A O 1
ATOM 2253 N N . SER A 1 302 ? -25.266 -1.458 16.399 1.00 92.69 302 SER A N 1
ATOM 2254 C CA . SER A 1 302 ? -26.638 -1.812 16.018 1.00 92.69 302 SER A CA 1
ATOM 2255 C C . SER A 1 302 ? -26.873 -1.896 14.500 1.00 92.69 302 SER A C 1
ATOM 2257 O O . SER A 1 302 ? -27.744 -2.656 14.086 1.00 92.69 302 SER A O 1
ATOM 2259 N N . ASP A 1 303 ? -26.070 -1.224 13.661 1.00 91.25 303 ASP A N 1
ATOM 2260 C CA . ASP A 1 303 ? -26.247 -1.227 12.194 1.00 91.25 303 ASP A CA 1
ATOM 2261 C C . ASP A 1 303 ? -25.961 -2.603 11.556 1.00 91.25 303 ASP A C 1
ATOM 2263 O O . ASP A 1 303 ? -26.588 -2.977 10.564 1.00 91.25 303 ASP A O 1
ATOM 2267 N N . LYS A 1 304 ? -25.001 -3.363 12.102 1.00 91.31 304 LYS A N 1
ATOM 2268 C CA . LYS A 1 304 ? -24.599 -4.695 11.593 1.00 91.31 304 LYS A CA 1
ATOM 2269 C C . LYS A 1 304 ? -24.629 -5.803 12.646 1.00 91.31 304 LYS A C 1
ATOM 2271 O O . LYS A 1 304 ? -24.340 -6.951 12.316 1.00 91.31 304 LYS A O 1
ATOM 2276 N N . ASP A 1 305 ? -24.923 -5.457 13.897 1.00 94.44 305 ASP A N 1
ATOM 2277 C CA . ASP A 1 305 ? -24.897 -6.352 15.058 1.00 94.44 305 ASP A CA 1
ATOM 2278 C C . ASP A 1 305 ? -23.591 -7.161 15.160 1.00 94.44 305 ASP A C 1
ATOM 2280 O O . ASP A 1 305 ? -23.587 -8.355 15.444 1.00 94.44 305 ASP A O 1
ATOM 2284 N N . ILE A 1 306 ? -22.448 -6.528 14.883 1.00 94.12 306 ILE A N 1
ATOM 2285 C CA . ILE A 1 306 ? -21.136 -7.187 14.884 1.00 94.12 306 ILE A CA 1
ATOM 2286 C C . ILE A 1 306 ? -20.066 -6.279 15.483 1.00 94.12 306 ILE A C 1
ATOM 2288 O O . ILE A 1 306 ? -20.046 -5.070 15.241 1.00 94.12 306 ILE A O 1
ATOM 2292 N N . VAL A 1 307 ? -19.153 -6.875 16.246 1.00 95.56 307 VAL A N 1
ATOM 2293 C CA . VAL A 1 307 ? -17.972 -6.203 16.792 1.00 95.56 307 VAL A CA 1
ATOM 2294 C C . VAL A 1 307 ? -16.692 -6.887 16.346 1.00 95.56 307 VAL A C 1
ATOM 2296 O O . VAL A 1 307 ? -16.627 -8.110 16.184 1.00 95.56 307 VAL A O 1
ATOM 2299 N N . TYR A 1 308 ? -15.662 -6.065 16.173 1.00 95.25 308 TYR A N 1
ATOM 2300 C CA . TYR A 1 308 ? -14.344 -6.491 15.728 1.00 95.25 308 TYR A CA 1
ATOM 2301 C C . TYR A 1 308 ? -13.299 -6.175 16.797 1.00 95.25 308 TYR A C 1
ATOM 2303 O O . TYR A 1 308 ? -13.270 -5.043 17.291 1.00 95.25 308 TYR A O 1
ATOM 2311 N N . PRO A 1 309 ? -12.410 -7.113 17.155 1.00 94.56 309 PRO A N 1
ATOM 2312 C CA . PRO A 1 309 ? -11.264 -6.792 17.994 1.00 94.56 309 PRO A CA 1
ATOM 2313 C C . PRO A 1 309 ? -10.431 -5.650 17.408 1.00 94.56 309 PRO A C 1
ATOM 2315 O O . PRO A 1 309 ? -10.183 -5.605 16.204 1.00 94.56 309 PRO A O 1
ATOM 2318 N N . LEU A 1 310 ? -9.983 -4.729 18.260 1.00 93.38 310 LEU A N 1
ATOM 2319 C CA . LEU A 1 310 ? -9.215 -3.530 17.901 1.00 93.38 310 LEU A CA 1
ATOM 2320 C C . LEU A 1 310 ? -9.928 -2.566 16.928 1.00 93.38 310 LEU A C 1
ATOM 2322 O O . LEU A 1 310 ? -9.291 -1.658 16.400 1.00 93.38 310 LEU A O 1
ATOM 2326 N N . GLY A 1 311 ? -11.215 -2.781 16.630 1.00 94.56 311 GLY A N 1
ATOM 2327 C CA . GLY A 1 311 ? -11.897 -2.114 15.515 1.00 94.56 311 GLY A CA 1
ATOM 2328 C C . GLY A 1 311 ? -11.419 -2.580 14.130 1.00 94.56 311 GLY A C 1
ATOM 2329 O O . GLY A 1 311 ? -11.777 -1.972 13.124 1.00 94.56 311 GLY A O 1
ATOM 2330 N N . ASN A 1 312 ? -10.622 -3.649 14.050 1.00 94.50 312 ASN A N 1
ATOM 2331 C CA . ASN A 1 312 ? -10.056 -4.161 12.807 1.00 94.50 312 ASN A CA 1
ATOM 2332 C C . ASN A 1 312 ? -11.076 -5.032 12.061 1.00 94.50 312 ASN A C 1
ATOM 2334 O O . ASN A 1 312 ? -11.250 -6.207 12.386 1.00 94.50 312 ASN A O 1
ATOM 2338 N N . VAL A 1 313 ? -11.712 -4.510 11.011 1.00 94.81 313 VAL A N 1
ATOM 2339 C CA . VAL A 1 313 ? -12.679 -5.309 10.225 1.00 94.81 313 VAL A CA 1
ATOM 2340 C C . VAL A 1 313 ? -12.014 -6.444 9.436 1.00 94.81 313 VAL A C 1
ATOM 2342 O O . VAL A 1 313 ? -12.696 -7.318 8.912 1.00 94.81 313 VAL A O 1
ATOM 2345 N N . GLN A 1 314 ? -10.682 -6.449 9.369 1.00 93.94 314 GLN A N 1
ATOM 2346 C CA . GLN A 1 314 ? -9.836 -7.443 8.711 1.00 93.94 314 GLN A CA 1
ATOM 2347 C C . GLN A 1 314 ? -9.095 -8.321 9.733 1.00 93.94 314 GLN A C 1
ATOM 2349 O O . GLN A 1 314 ? -8.050 -8.882 9.409 1.00 93.94 314 GLN A O 1
ATOM 2354 N N . TYR A 1 315 ? -9.596 -8.428 10.969 1.00 92.75 315 TYR A N 1
ATOM 2355 C CA . TYR A 1 315 ? -8.928 -9.174 12.037 1.00 92.75 315 TYR A CA 1
ATOM 2356 C C . TYR A 1 315 ? -8.713 -10.650 11.664 1.00 92.75 315 TYR A C 1
ATOM 2358 O O . TYR A 1 315 ? -9.658 -11.379 11.361 1.00 92.75 315 TYR A O 1
ATOM 2366 N N . GLY A 1 316 ? -7.464 -11.109 11.683 1.00 89.44 316 GLY A N 1
ATOM 2367 C CA . GLY A 1 316 ? -7.079 -12.401 11.116 1.00 89.44 316 GLY A CA 1
ATOM 2368 C C . GLY A 1 316 ? -7.200 -13.610 12.047 1.00 89.44 316 GLY A C 1
ATOM 2369 O O . GLY A 1 316 ? -7.117 -14.738 11.570 1.00 89.44 316 GLY A O 1
ATOM 2370 N N . LYS A 1 317 ? -7.417 -13.425 13.360 1.00 88.06 317 LYS A N 1
ATOM 2371 C CA . LYS A 1 317 ? -7.542 -14.547 14.315 1.00 88.06 317 LYS A CA 1
ATOM 2372 C C . LYS A 1 317 ? -9.002 -14.927 14.565 1.00 88.06 317 LYS A C 1
ATOM 2374 O O . LYS A 1 317 ? -9.860 -14.064 14.698 1.00 88.06 317 LYS A O 1
ATOM 2379 N N . SER A 1 318 ? -9.255 -16.222 14.748 1.00 90.81 318 SER A N 1
ATOM 2380 C CA . SER A 1 318 ? -10.575 -16.781 15.074 1.00 90.81 318 SER A CA 1
ATOM 2381 C C . SER A 1 318 ? -10.937 -16.722 16.563 1.00 90.81 318 SER A C 1
ATOM 2383 O O . SER A 1 318 ? -11.991 -17.210 16.960 1.00 90.81 318 SER A O 1
ATOM 2385 N N . THR A 1 319 ? -10.087 -16.133 17.405 1.00 91.44 319 THR A N 1
ATOM 2386 C CA . THR A 1 319 ? -10.337 -15.988 18.845 1.00 91.44 319 THR A CA 1
ATOM 2387 C C . THR A 1 319 ? -9.786 -14.669 19.362 1.00 91.44 319 THR A C 1
ATOM 2389 O O . THR A 1 319 ? -8.690 -14.268 18.964 1.00 91.44 319 THR A O 1
ATOM 2392 N N . TRP A 1 320 ? -10.471 -14.051 20.321 1.00 91.69 320 TRP A N 1
ATOM 2393 C CA . TRP A 1 320 ? -9.981 -12.879 21.045 1.00 91.69 320 TRP A CA 1
ATOM 2394 C C . TRP A 1 320 ? -10.333 -12.975 22.530 1.00 91.69 320 TRP A C 1
ATOM 2396 O O . TRP A 1 320 ? -11.499 -13.108 22.881 1.00 91.69 320 TRP A O 1
ATOM 2406 N N . LYS A 1 321 ? -9.317 -12.961 23.407 1.00 92.00 321 LYS A N 1
ATOM 2407 C CA . LYS A 1 321 ? -9.464 -13.143 24.869 1.00 92.00 321 LYS A CA 1
ATOM 2408 C C . LYS A 1 321 ? -10.382 -14.318 25.263 1.00 92.00 321 LYS A C 1
ATOM 2410 O O . LYS A 1 321 ? -11.191 -14.208 26.175 1.00 92.00 321 LYS A O 1
ATOM 2415 N N . GLY A 1 322 ? -10.271 -15.441 24.550 1.00 91.06 322 GLY A N 1
ATOM 2416 C CA . GLY A 1 322 ? -11.095 -16.635 24.780 1.00 91.06 322 GLY A CA 1
ATOM 2417 C C . GLY A 1 322 ? -12.493 -16.600 24.147 1.00 91.06 322 GLY A C 1
ATOM 2418 O O . GLY A 1 322 ? -13.164 -17.626 24.130 1.00 91.06 322 GLY A O 1
ATOM 2419 N N . VAL A 1 323 ? -12.923 -15.473 23.569 1.00 94.12 323 VAL A N 1
ATOM 2420 C CA . VAL A 1 323 ? -14.159 -15.380 22.779 1.00 94.12 323 VAL A CA 1
ATOM 2421 C C . VAL A 1 323 ? -13.895 -15.904 21.370 1.00 94.12 323 VAL A C 1
ATOM 2423 O O . VAL A 1 323 ? -12.974 -15.440 20.695 1.00 94.12 323 VAL A O 1
ATOM 2426 N N . ALA A 1 324 ? -14.697 -16.870 20.924 1.00 94.75 324 ALA A N 1
ATOM 2427 C CA . ALA A 1 324 ? -14.645 -17.378 19.558 1.00 94.75 324 ALA A CA 1
ATOM 2428 C C . ALA A 1 324 ? -15.203 -16.340 18.572 1.00 94.75 324 ALA A C 1
ATOM 2430 O O . ALA A 1 324 ? -16.246 -15.734 18.809 1.00 94.75 324 ALA A O 1
ATOM 2431 N N . LEU A 1 325 ? -14.508 -16.155 17.455 1.00 93.94 325 LEU A N 1
ATOM 2432 C CA . LEU A 1 325 ? -14.860 -15.234 16.382 1.00 93.94 325 LEU A CA 1
ATOM 2433 C C . LEU A 1 325 ? -15.158 -16.017 15.105 1.00 93.94 325 LEU A C 1
ATOM 2435 O O . LEU A 1 325 ? -14.632 -17.105 14.872 1.00 93.94 325 LEU A O 1
ATOM 2439 N N . SER A 1 326 ? -15.979 -15.435 14.243 1.00 92.50 326 SER A N 1
ATOM 2440 C CA . SER A 1 326 ? -16.405 -16.034 12.987 1.00 92.50 326 SER A CA 1
ATOM 2441 C C . SER A 1 326 ? -16.029 -15.132 11.820 1.00 92.50 326 SER A C 1
ATOM 2443 O O . SER A 1 326 ? -16.361 -13.947 11.810 1.00 92.50 326 SER A O 1
ATOM 2445 N N . ASN A 1 327 ? -15.382 -15.702 10.804 1.00 90.31 327 ASN A N 1
ATOM 2446 C CA . ASN A 1 327 ? -15.222 -15.020 9.524 1.00 90.31 327 ASN A CA 1
ATOM 2447 C C . ASN A 1 327 ? -16.494 -15.113 8.675 1.00 90.31 327 ASN A C 1
ATOM 2449 O O . ASN A 1 327 ? -16.783 -14.190 7.928 1.00 90.31 327 ASN A O 1
ATOM 2453 N N . THR A 1 328 ? -17.325 -16.152 8.842 1.00 89.62 328 THR A N 1
ATOM 2454 C CA . THR A 1 328 ? -18.541 -16.358 8.036 1.00 89.62 328 THR A CA 1
ATOM 2455 C C . THR A 1 328 ? -19.594 -15.259 8.201 1.00 89.62 328 THR A C 1
ATOM 2457 O O . THR A 1 328 ? -20.477 -15.135 7.355 1.00 89.62 328 THR A O 1
ATOM 2460 N N . ARG A 1 329 ? -19.505 -14.468 9.275 1.00 84.44 329 ARG A N 1
ATOM 2461 C CA . ARG A 1 329 ? -20.396 -13.333 9.568 1.00 84.44 329 ARG A CA 1
ATOM 2462 C C . ARG A 1 329 ? -19.912 -12.003 8.992 1.00 84.44 329 ARG A C 1
ATOM 2464 O O . ARG A 1 329 ? -20.701 -11.072 8.900 1.00 84.44 329 ARG A O 1
ATOM 2471 N N . VAL A 1 330 ? -18.644 -11.922 8.602 1.00 88.31 330 VAL A N 1
ATOM 2472 C CA . VAL A 1 330 ? -18.061 -10.734 7.977 1.00 88.31 330 VAL A CA 1
ATOM 2473 C C . VAL A 1 330 ? -18.210 -10.887 6.471 1.00 88.31 330 VAL A C 1
ATOM 2475 O O . VAL A 1 330 ? -17.807 -11.912 5.913 1.00 88.31 330 VAL A O 1
ATOM 2478 N N . ASP A 1 331 ? -18.829 -9.912 5.812 1.00 90.44 331 ASP A N 1
ATOM 2479 C CA . ASP A 1 331 ? -18.903 -9.906 4.352 1.00 90.44 331 ASP A CA 1
ATOM 2480 C C . ASP A 1 331 ? -17.490 -9.795 3.761 1.00 90.44 331 ASP A C 1
ATOM 2482 O O . ASP A 1 331 ? -16.663 -9.027 4.255 1.00 90.44 331 ASP A O 1
ATOM 2486 N N . GLN A 1 332 ? -17.205 -10.571 2.714 1.00 89.81 332 GLN A N 1
ATOM 2487 C CA . GLN A 1 332 ? -15.885 -10.594 2.092 1.00 89.81 332 GLN A CA 1
ATOM 2488 C C . GLN A 1 332 ? -15.488 -9.206 1.566 1.00 89.81 332 GLN A C 1
ATOM 2490 O O . GLN A 1 332 ? -14.374 -8.761 1.835 1.00 89.81 332 GLN A O 1
ATOM 2495 N N . ARG A 1 333 ? -16.408 -8.480 0.913 1.00 90.50 333 ARG A N 1
ATOM 2496 C CA . ARG A 1 333 ? -16.155 -7.140 0.350 1.00 90.50 333 ARG A CA 1
ATOM 2497 C C . ARG A 1 333 ? -15.962 -6.078 1.429 1.00 90.50 333 ARG A C 1
ATOM 2499 O O . ARG A 1 333 ? -15.255 -5.097 1.215 1.00 90.50 333 ARG A O 1
ATOM 2506 N N . TYR A 1 334 ? -16.538 -6.290 2.610 1.00 91.88 334 TYR A N 1
ATOM 2507 C CA . TYR A 1 334 ? -16.420 -5.350 3.723 1.00 91.88 334 TYR A CA 1
ATOM 2508 C C . TYR A 1 334 ? -15.005 -5.327 4.327 1.00 91.88 334 TYR A C 1
ATOM 2510 O O . TYR A 1 334 ? -14.553 -4.287 4.815 1.00 91.88 334 TYR A O 1
ATOM 2518 N N . SER A 1 335 ? -14.304 -6.464 4.258 1.00 92.00 335 SER A N 1
ATOM 2519 C CA . SER A 1 335 ? -12.931 -6.649 4.742 1.00 92.00 335 SER A CA 1
ATOM 2520 C C . SER A 1 335 ? -11.880 -6.812 3.634 1.00 92.00 335 SER A C 1
ATOM 2522 O O . SER A 1 335 ? -10.708 -7.025 3.940 1.00 92.00 335 SER A O 1
ATOM 2524 N N . ALA A 1 336 ? -12.264 -6.740 2.362 1.00 92.19 336 ALA A N 1
ATOM 2525 C CA . ALA A 1 336 ? -11.330 -6.840 1.246 1.00 92.19 336 ALA A CA 1
ATOM 2526 C C . ALA A 1 336 ? -10.319 -5.678 1.265 1.00 92.19 336 ALA A C 1
ATOM 2528 O O . ALA A 1 336 ? -10.653 -4.555 1.647 1.00 92.19 336 ALA A O 1
ATOM 2529 N N . LEU A 1 337 ? -9.079 -5.933 0.839 1.00 92.25 337 LEU A N 1
ATOM 2530 C CA . LEU A 1 337 ? -8.079 -4.878 0.635 1.00 92.25 337 LEU A CA 1
ATOM 2531 C C . LEU A 1 337 ? -8.430 -3.996 -0.574 1.00 92.25 337 LEU A C 1
ATOM 2533 O O . LEU A 1 337 ? -8.045 -2.839 -0.627 1.00 92.25 337 LEU A O 1
ATOM 2537 N N . GLY A 1 338 ? -9.175 -4.493 -1.548 1.00 90.62 338 GLY A N 1
ATOM 2538 C CA . GLY A 1 338 ? -9.629 -3.718 -2.700 1.00 90.62 338 GLY A CA 1
ATOM 2539 C C . GLY A 1 338 ? -10.575 -4.552 -3.548 1.00 90.62 338 GLY A C 1
ATOM 2540 O O . GLY A 1 338 ? -10.820 -5.716 -3.237 1.00 90.62 338 GLY A O 1
ATOM 2541 N N . GLU A 1 339 ? -11.089 -3.999 -4.643 1.00 86.69 339 GLU A N 1
ATOM 2542 C CA . GLU A 1 339 ? -12.076 -4.712 -5.473 1.00 86.69 339 GLU A CA 1
ATOM 2543 C C . GLU A 1 339 ? -11.526 -5.989 -6.138 1.00 86.69 339 GLU A C 1
ATOM 2545 O O . GLU A 1 339 ? -12.284 -6.896 -6.492 1.00 86.69 339 GLU A O 1
ATOM 2550 N N . TRP A 1 340 ? -10.204 -6.067 -6.285 1.00 88.81 340 TRP A N 1
ATOM 2551 C CA . TRP A 1 340 ? -9.464 -7.209 -6.820 1.00 88.81 340 TRP A CA 1
ATOM 2552 C C . TRP A 1 340 ? -9.246 -8.331 -5.790 1.00 88.81 340 TRP A C 1
ATOM 2554 O O . TRP A 1 340 ? -8.901 -9.451 -6.164 1.00 88.81 340 TRP A O 1
ATOM 2564 N N . ASP A 1 341 ? -9.415 -8.043 -4.499 1.00 91.19 341 ASP A N 1
ATOM 2565 C CA . ASP A 1 341 ? -9.170 -8.991 -3.419 1.00 91.19 341 ASP A CA 1
ATOM 2566 C C . ASP A 1 341 ? -10.432 -9.814 -3.154 1.00 91.19 341 ASP A C 1
ATOM 2568 O O . ASP A 1 341 ? -11.436 -9.297 -2.668 1.00 91.19 341 ASP A O 1
ATOM 2572 N N . ALA A 1 342 ? -10.369 -11.105 -3.476 1.00 89.44 342 ALA A N 1
ATOM 2573 C CA . ALA A 1 342 ? -11.448 -12.069 -3.260 1.00 89.44 342 ALA A CA 1
ATOM 2574 C C . ALA A 1 342 ? -11.219 -12.974 -2.034 1.00 89.44 342 ALA A C 1
ATOM 2576 O O . ALA A 1 342 ? -12.046 -13.840 -1.746 1.00 89.44 342 ALA A O 1
ATOM 2577 N N . VAL A 1 343 ? -10.088 -12.819 -1.336 1.00 87.00 343 VAL A N 1
ATOM 2578 C CA . VAL A 1 343 ? -9.620 -13.778 -0.326 1.00 87.00 343 VAL A CA 1
ATOM 2579 C C . VAL A 1 343 ? -9.707 -13.186 1.073 1.00 87.00 343 VAL A C 1
ATOM 2581 O O . VAL A 1 343 ? -10.202 -13.853 1.979 1.00 87.00 343 VAL A O 1
ATOM 2584 N N . THR A 1 344 ? -9.276 -11.937 1.272 1.00 88.88 344 THR A N 1
ATOM 2585 C CA . THR A 1 344 ? -9.185 -11.371 2.623 1.00 88.88 344 THR A CA 1
ATOM 2586 C C . THR A 1 344 ? -10.546 -11.305 3.296 1.00 88.88 344 THR A C 1
ATOM 2588 O O . THR A 1 344 ? -11.459 -10.604 2.853 1.00 88.88 344 THR A O 1
ATOM 2591 N N . ARG A 1 345 ? -10.657 -12.018 4.419 1.00 90.12 345 ARG A N 1
ATOM 2592 C CA . ARG A 1 345 ? -11.857 -12.048 5.244 1.00 90.12 345 ARG A CA 1
ATOM 2593 C C . ARG A 1 345 ? -11.514 -11.917 6.720 1.00 90.12 345 ARG A C 1
ATOM 2595 O O . ARG A 1 345 ? -10.799 -12.757 7.266 1.00 90.12 345 ARG A O 1
ATOM 2602 N N . GLY A 1 346 ? -12.019 -10.862 7.353 1.00 91.56 346 GLY A N 1
ATOM 2603 C CA . GLY A 1 346 ? -11.834 -10.640 8.785 1.00 91.56 346 GLY A CA 1
ATOM 2604 C C . GLY A 1 346 ? -12.711 -11.544 9.648 1.00 91.56 346 GLY A C 1
ATOM 2605 O O . GLY A 1 346 ? -13.655 -12.166 9.167 1.00 91.56 346 GLY A O 1
ATOM 2606 N N . HIS A 1 347 ? -12.407 -11.590 10.942 1.00 93.06 347 HIS A N 1
ATOM 2607 C CA . HIS A 1 347 ? -13.187 -12.277 11.964 1.00 93.06 347 HIS A CA 1
ATOM 2608 C C . HIS A 1 347 ? -13.841 -11.262 12.902 1.00 93.06 347 HIS A C 1
ATOM 2610 O O . HIS A 1 347 ? -13.195 -10.336 13.391 1.00 93.06 347 HIS A O 1
ATOM 2616 N N . GLY A 1 348 ? -15.119 -11.475 13.195 1.00 94.50 348 GLY A N 1
ATOM 2617 C CA . GLY A 1 348 ? -15.875 -10.697 14.171 1.00 94.50 348 GLY A CA 1
ATOM 2618 C C . GLY A 1 348 ? -16.832 -11.589 14.950 1.00 94.50 348 GLY A C 1
ATOM 2619 O O . GLY A 1 348 ? -16.889 -12.803 14.736 1.00 94.50 348 GLY A O 1
ATOM 2620 N N . VAL A 1 349 ? -17.591 -11.000 15.864 1.00 95.81 349 VAL A N 1
ATOM 2621 C CA . VAL A 1 349 ? -18.612 -11.719 16.634 1.00 95.81 349 VAL A CA 1
ATOM 2622 C C . VAL A 1 349 ? -19.887 -10.900 16.731 1.00 95.81 349 VAL A C 1
ATOM 2624 O O . VAL A 1 349 ? -19.842 -9.673 16.827 1.00 95.81 349 VAL A O 1
ATOM 2627 N N . THR A 1 350 ? -21.024 -11.586 16.664 1.00 95.75 350 THR A N 1
ATOM 2628 C CA . THR A 1 350 ? -22.338 -10.952 16.707 1.00 95.75 350 THR A CA 1
ATOM 2629 C C . THR A 1 350 ? -22.609 -10.417 18.111 1.00 95.75 350 THR A C 1
ATOM 2631 O O . THR A 1 350 ? -22.593 -11.186 19.074 1.00 95.75 350 THR A O 1
ATOM 2634 N N . TRP A 1 351 ? -22.850 -9.113 18.236 1.00 94.75 351 TRP A N 1
ATOM 2635 C CA . TRP A 1 351 ? -22.930 -8.434 19.533 1.00 94.75 351 TRP A CA 1
ATOM 2636 C C . TRP A 1 351 ? -24.083 -8.959 20.393 1.00 94.75 351 TRP A C 1
ATOM 2638 O O . TRP A 1 351 ? -23.892 -9.255 21.575 1.00 94.75 351 TRP A O 1
ATOM 2648 N N . SER A 1 352 ? -25.254 -9.164 19.789 1.00 93.69 352 SER A N 1
ATOM 2649 C CA . SER A 1 352 ? -26.437 -9.723 20.453 1.00 93.69 352 SER A CA 1
ATOM 2650 C C . SER A 1 352 ? -26.251 -11.147 20.992 1.00 93.69 352 SER A C 1
ATOM 2652 O O . SER A 1 352 ? -26.963 -11.543 21.912 1.00 93.69 352 SER A O 1
ATOM 2654 N N . THR A 1 353 ? -25.286 -11.911 20.464 1.00 93.44 353 THR A N 1
ATOM 2655 C CA . THR A 1 353 ? -25.022 -13.302 20.883 1.00 93.44 353 THR A CA 1
ATOM 2656 C C . THR A 1 353 ? -24.038 -13.428 22.044 1.00 93.44 353 THR A C 1
ATOM 2658 O O . THR A 1 353 ? -23.886 -14.517 22.595 1.00 93.44 353 THR A O 1
ATOM 2661 N N . LEU A 1 354 ? -23.358 -12.338 22.409 1.00 93.38 354 LEU A N 1
ATOM 2662 C CA . LEU A 1 354 ? -22.385 -12.326 23.498 1.00 93.38 354 LEU A CA 1
ATOM 2663 C C . LEU A 1 354 ? -23.073 -12.327 24.868 1.00 93.38 354 LEU A C 1
ATOM 2665 O O . LEU A 1 354 ? -24.081 -11.640 25.062 1.00 93.38 354 LEU A O 1
ATOM 2669 N N . THR A 1 355 ? -22.479 -13.031 25.836 1.00 91.94 355 THR A N 1
ATOM 2670 C CA . THR A 1 355 ? -22.857 -12.884 27.252 1.00 91.94 355 THR A CA 1
ATOM 2671 C C . THR A 1 355 ? -22.436 -11.512 27.778 1.00 91.94 355 THR A C 1
ATOM 2673 O O . THR A 1 355 ? -21.589 -10.838 27.182 1.00 91.94 355 THR A O 1
ATOM 2676 N N . ASP A 1 356 ? -22.992 -11.084 28.907 1.00 87.50 356 ASP A N 1
ATOM 2677 C CA . ASP A 1 356 ? -22.670 -9.771 29.472 1.00 87.50 356 ASP A CA 1
ATOM 2678 C C . ASP A 1 356 ? -21.203 -9.684 29.926 1.00 87.50 356 ASP A C 1
ATOM 2680 O O . ASP A 1 356 ? -20.559 -8.650 29.737 1.00 87.50 356 ASP A O 1
ATOM 2684 N N . GLU A 1 357 ? -20.613 -10.792 30.385 1.00 87.75 357 GLU A N 1
ATOM 2685 C CA . GLU A 1 357 ? -19.177 -10.880 30.676 1.00 87.75 357 GLU A CA 1
ATOM 2686 C C . GLU A 1 357 ? -18.333 -10.699 29.409 1.00 87.75 357 GLU A C 1
ATOM 2688 O O . GLU A 1 357 ? -17.310 -10.014 29.423 1.00 87.75 357 GLU A O 1
ATOM 2693 N N . GLN A 1 358 ? -18.756 -11.281 28.285 1.00 92.25 358 GLN A N 1
ATOM 2694 C CA . GLN A 1 358 ? -18.046 -11.134 27.015 1.00 92.25 358 GLN A CA 1
ATOM 2695 C C . GLN A 1 358 ? -18.185 -9.717 26.449 1.00 92.25 358 GLN A C 1
ATOM 2697 O O . GLN A 1 358 ? -17.201 -9.159 25.959 1.00 92.25 358 GLN A O 1
ATOM 2702 N N . LYS A 1 359 ? -19.367 -9.096 26.554 1.00 91.88 359 LYS A N 1
ATOM 2703 C CA . LYS A 1 359 ? -19.566 -7.679 26.205 1.00 91.88 359 LYS A CA 1
ATOM 2704 C C . LYS A 1 359 ? -18.665 -6.777 27.048 1.00 91.88 359 LYS A C 1
ATOM 2706 O O . LYS A 1 359 ? -18.040 -5.869 26.499 1.00 91.88 359 LYS A O 1
ATOM 2711 N N . ALA A 1 360 ? -18.525 -7.073 28.343 1.00 87.44 360 ALA A N 1
ATOM 2712 C CA . ALA A 1 360 ? -17.606 -6.372 29.235 1.00 87.44 360 ALA A CA 1
ATOM 2713 C C . ALA A 1 360 ? -16.153 -6.461 28.759 1.00 87.44 360 ALA A C 1
ATOM 2715 O O . ALA A 1 360 ? -15.482 -5.432 28.708 1.00 87.44 360 ALA A O 1
ATOM 2716 N N . LEU A 1 361 ? -15.683 -7.637 28.320 1.00 91.38 361 LEU A N 1
ATOM 2717 C CA . LEU A 1 361 ? -14.330 -7.779 27.766 1.00 91.38 361 LEU A CA 1
ATOM 2718 C C . LEU A 1 361 ? -14.095 -6.825 26.590 1.00 91.38 361 LEU A C 1
ATOM 2720 O O . LEU A 1 361 ? -13.045 -6.184 26.537 1.00 91.38 361 LEU A O 1
ATOM 2724 N N . PHE A 1 362 ? -15.055 -6.726 25.664 1.00 92.38 362 PHE A N 1
ATOM 2725 C CA . PHE A 1 362 ? -14.940 -5.860 24.490 1.00 92.38 362 PHE A CA 1
ATOM 2726 C C . PHE A 1 362 ? -14.952 -4.373 24.844 1.00 92.38 362 PHE A C 1
ATOM 2728 O O . PHE A 1 362 ? -14.140 -3.625 24.306 1.00 92.38 362 PHE A O 1
ATOM 2735 N N . VAL A 1 363 ? -15.850 -3.957 25.734 1.00 90.50 363 VAL A N 1
ATOM 2736 C CA . VAL A 1 363 ? -16.060 -2.545 26.080 1.00 90.50 363 VAL A CA 1
ATOM 2737 C C . VAL A 1 363 ? -14.968 -2.006 27.005 1.00 90.50 363 VAL A C 1
ATOM 2739 O O . VAL A 1 363 ? -14.522 -0.877 26.826 1.00 90.50 363 VAL A O 1
ATOM 2742 N N . GLN A 1 364 ? -14.498 -2.810 27.962 1.00 86.88 364 GLN A N 1
ATOM 2743 C CA . GLN A 1 364 ? -13.464 -2.395 28.918 1.00 86.88 364 GLN A CA 1
ATOM 2744 C C . GLN A 1 364 ? -12.068 -2.312 28.287 1.00 86.88 364 GLN A C 1
ATOM 2746 O O . GLN A 1 364 ? -11.208 -1.583 28.777 1.00 86.88 364 GLN A O 1
ATOM 2751 N N . ASP A 1 365 ? -11.808 -3.045 27.200 1.00 89.88 365 ASP A N 1
ATOM 2752 C CA . ASP A 1 365 ? -10.565 -2.875 26.452 1.00 89.88 365 ASP A CA 1
ATOM 2753 C C . ASP A 1 365 ? -10.668 -1.667 25.518 1.00 89.88 365 ASP A C 1
ATOM 2755 O O . ASP A 1 365 ? -11.177 -1.756 24.398 1.00 89.88 365 ASP A O 1
ATOM 2759 N N . HIS A 1 366 ? -10.115 -0.537 25.962 1.00 85.88 366 HIS A N 1
ATOM 2760 C CA . HIS A 1 366 ? -10.116 0.708 25.196 1.00 85.88 366 HIS A CA 1
ATOM 2761 C C . HIS A 1 366 ? -9.481 0.569 23.805 1.00 85.88 366 HIS A C 1
ATOM 2763 O O . HIS A 1 366 ? -9.751 1.402 22.943 1.00 85.88 366 HIS A O 1
ATOM 2769 N N . LYS A 1 367 ? -8.679 -0.471 23.527 1.00 89.44 367 LYS A N 1
ATOM 2770 C CA . LYS A 1 367 ? -8.118 -0.717 22.187 1.00 89.44 367 LYS A CA 1
ATOM 2771 C C . LYS A 1 367 ? -9.172 -1.124 21.162 1.00 89.44 367 LYS A C 1
ATOM 2773 O O . LYS A 1 367 ? -8.932 -0.939 19.976 1.00 89.44 367 LYS A O 1
ATOM 2778 N N . ASN A 1 368 ? -10.330 -1.632 21.591 1.00 91.94 368 ASN A N 1
ATOM 2779 C CA . ASN A 1 368 ? -11.461 -1.937 20.707 1.00 91.94 368 ASN A CA 1
ATOM 2780 C C . ASN A 1 368 ? -12.242 -0.692 20.268 1.00 91.94 368 ASN A C 1
ATOM 2782 O O . ASN A 1 368 ? -13.075 -0.808 19.367 1.00 91.94 368 ASN A O 1
ATOM 2786 N N . LYS A 1 369 ? -11.976 0.458 20.910 1.00 89.50 369 LYS A N 1
ATOM 2787 C CA . LYS A 1 369 ? -12.524 1.788 20.601 1.00 89.50 369 LYS A CA 1
ATOM 2788 C C . LYS A 1 369 ? -14.054 1.781 20.464 1.00 89.50 369 LYS A C 1
ATOM 2790 O O . LYS A 1 369 ? -14.610 2.323 19.510 1.00 89.50 369 LYS A O 1
ATOM 2795 N N . ILE A 1 370 ? -14.715 1.135 21.429 1.00 93.00 370 ILE A N 1
ATOM 2796 C CA . ILE A 1 370 ? -16.172 1.156 21.598 1.00 93.00 370 ILE A CA 1
ATOM 2797 C C . ILE A 1 370 ? -16.518 2.264 22.590 1.00 93.00 370 ILE A C 1
ATOM 2799 O O . ILE A 1 370 ? -15.946 2.318 23.678 1.00 93.00 370 ILE A O 1
ATOM 2803 N N . TYR A 1 371 ? -17.449 3.131 22.213 1.00 90.12 371 TYR A N 1
ATOM 2804 C CA . TYR A 1 371 ? -17.888 4.251 23.033 1.00 90.12 371 TYR A CA 1
ATOM 2805 C C . TYR A 1 371 ? -19.402 4.456 22.929 1.00 90.12 371 TYR A C 1
ATOM 2807 O O . TYR A 1 371 ? -20.037 3.998 21.980 1.00 90.12 371 TYR A O 1
ATOM 2815 N N . SER A 1 372 ? -19.976 5.135 23.919 1.00 88.75 372 SER A N 1
ATOM 2816 C CA . SER A 1 372 ? -21.383 5.541 23.926 1.00 88.75 372 SER A CA 1
ATOM 2817 C C . SER A 1 372 ? -21.533 6.964 23.376 1.00 88.75 372 SER A C 1
ATOM 2819 O O . SER A 1 372 ? -20.838 7.884 23.826 1.00 88.75 372 SER A O 1
ATOM 2821 N N . ASP A 1 373 ? -22.428 7.138 22.403 1.00 84.88 373 ASP A N 1
ATOM 2822 C CA . ASP A 1 373 ? -22.874 8.424 21.848 1.00 84.88 373 ASP A CA 1
ATOM 2823 C C . ASP A 1 373 ? -24.399 8.487 22.003 1.00 84.88 373 ASP A C 1
ATOM 2825 O O . ASP A 1 373 ? -25.118 7.739 21.344 1.00 84.88 373 ASP A O 1
ATOM 2829 N N . ASP A 1 374 ? -24.886 9.305 22.938 1.00 84.00 374 ASP A N 1
ATOM 2830 C CA . ASP A 1 374 ? -26.314 9.439 23.271 1.00 84.00 374 ASP A CA 1
ATOM 2831 C C . ASP A 1 374 ? -27.044 8.108 23.571 1.00 84.00 374 ASP A C 1
ATOM 2833 O O . ASP A 1 374 ? -28.227 7.942 23.280 1.00 84.00 374 ASP A O 1
ATOM 2837 N N . GLY A 1 375 ? -26.341 7.148 24.186 1.00 79.19 375 GLY A N 1
ATOM 2838 C CA . GLY A 1 375 ? -26.886 5.838 24.567 1.00 79.19 375 GLY A CA 1
ATOM 2839 C C . GLY A 1 375 ? -26.741 4.749 23.499 1.00 79.19 375 GLY A C 1
ATOM 2840 O O . GLY A 1 375 ? -26.941 3.574 23.808 1.00 79.19 375 GLY A O 1
ATOM 2841 N N . GLU A 1 376 ? -26.328 5.102 22.280 1.00 86.75 376 GLU A N 1
ATOM 2842 C CA . GLU A 1 376 ? -25.981 4.146 21.228 1.00 86.75 376 GLU A CA 1
ATOM 2843 C C . GLU A 1 376 ? -24.499 3.768 21.309 1.00 86.75 376 GLU A C 1
ATOM 2845 O O . GLU A 1 376 ? -23.620 4.625 21.435 1.00 86.75 376 GLU A O 1
ATOM 2850 N N . LEU A 1 377 ? -24.200 2.471 21.195 1.00 92.25 377 LEU A N 1
ATOM 2851 C CA . LEU A 1 377 ? -22.818 2.000 21.143 1.00 92.25 377 LEU A CA 1
ATOM 2852 C C . LEU A 1 377 ? -22.259 2.130 19.727 1.00 92.25 377 LEU A C 1
ATOM 2854 O O . LEU A 1 377 ? -22.760 1.527 18.774 1.00 92.25 377 LEU A O 1
ATOM 2858 N N . VAL A 1 378 ? -21.163 2.868 19.611 1.00 92.81 378 VAL A N 1
ATOM 2859 C CA . VAL A 1 378 ? -20.430 3.105 18.370 1.00 92.81 378 VAL A CA 1
ATOM 2860 C C . VAL A 1 378 ? -19.045 2.491 18.493 1.00 92.81 378 VAL A C 1
ATOM 2862 O O . VAL A 1 378 ? -18.392 2.595 19.529 1.00 92.81 378 VAL A O 1
ATOM 2865 N N . GLN A 1 379 ? -18.577 1.852 17.425 1.00 95.25 379 GLN A N 1
ATOM 2866 C CA . GLN A 1 379 ? -17.206 1.378 17.319 1.00 95.25 379 GLN A CA 1
ATOM 2867 C C . GLN A 1 379 ? -16.445 2.212 16.286 1.00 95.25 379 GLN A C 1
ATOM 2869 O O . GLN A 1 379 ? -16.879 2.326 15.137 1.00 95.25 379 GLN A O 1
ATOM 2874 N N . ALA A 1 380 ? -15.281 2.742 16.668 1.00 93.50 380 ALA A N 1
ATOM 2875 C CA . ALA A 1 380 ? -14.324 3.277 15.707 1.00 93.50 380 ALA A CA 1
ATOM 2876 C C . ALA A 1 380 ? -13.589 2.109 15.035 1.00 93.50 380 ALA A C 1
ATOM 2878 O O . ALA A 1 380 ? -12.806 1.389 15.661 1.00 93.50 380 ALA A O 1
ATOM 2879 N N . ARG A 1 381 ? -13.888 1.891 13.758 1.00 95.56 381 ARG A N 1
ATOM 2880 C CA . ARG A 1 381 ? -13.383 0.785 12.947 1.00 95.56 381 ARG A CA 1
ATOM 2881 C C . ARG A 1 381 ? -12.311 1.274 11.983 1.00 95.56 381 ARG A C 1
ATOM 2883 O O . ARG A 1 381 ? -12.215 2.463 11.692 1.00 95.56 381 ARG A O 1
ATOM 2890 N N . TYR A 1 382 ? -11.516 0.349 11.464 1.00 95.75 382 TYR A N 1
ATOM 2891 C CA . TYR A 1 382 ? -10.588 0.625 10.377 1.00 95.75 382 TYR A CA 1
ATOM 2892 C C . TYR A 1 382 ? -10.431 -0.576 9.449 1.00 95.75 382 TYR A C 1
ATOM 2894 O O . TYR A 1 382 ? -10.683 -1.724 9.830 1.00 95.75 382 TYR A O 1
ATOM 2902 N N . ARG A 1 383 ? -9.941 -0.292 8.242 1.00 94.81 383 ARG A N 1
ATOM 2903 C CA . ARG A 1 383 ? -9.363 -1.269 7.312 1.00 94.81 383 ARG A CA 1
ATOM 2904 C C . ARG A 1 383 ? -8.164 -0.685 6.585 1.00 94.81 383 ARG A C 1
ATOM 2906 O O . ARG A 1 383 ? -8.033 0.530 6.473 1.00 94.81 383 ARG A O 1
ATOM 2913 N N . ILE A 1 384 ? -7.321 -1.556 6.058 1.00 95.44 384 ILE A N 1
ATOM 2914 C CA . ILE A 1 384 ? -6.340 -1.228 5.031 1.00 95.44 384 ILE A CA 1
ATOM 2915 C C . ILE A 1 384 ? -6.992 -1.447 3.669 1.00 95.44 384 ILE A C 1
ATOM 2917 O O . ILE A 1 384 ? -7.687 -2.445 3.465 1.00 95.44 384 ILE A O 1
ATOM 2921 N N . ARG A 1 385 ? -6.744 -0.523 2.742 1.00 95.06 385 ARG A N 1
ATOM 2922 C CA . ARG A 1 385 ? -7.137 -0.648 1.342 1.00 95.06 385 ARG A CA 1
ATOM 2923 C C . ARG A 1 385 ? -5.977 -0.388 0.392 1.00 95.06 385 ARG A C 1
ATOM 2925 O O . ARG A 1 385 ? -5.057 0.360 0.719 1.00 95.06 385 ARG A O 1
ATOM 2932 N N . VAL A 1 386 ? -6.042 -1.014 -0.778 1.00 95.50 386 VAL A N 1
ATOM 2933 C CA . VAL A 1 386 ? -5.072 -0.945 -1.867 1.00 95.50 386 VAL A CA 1
ATOM 2934 C C . VAL A 1 386 ? -5.811 -0.743 -3.183 1.00 95.50 386 VAL A C 1
ATOM 2936 O O . VAL A 1 386 ? -6.513 -1.636 -3.665 1.00 95.50 386 VAL A O 1
ATOM 2939 N N . VAL A 1 387 ? -5.613 0.429 -3.776 1.00 94.12 387 VAL A N 1
ATOM 2940 C CA . VAL A 1 387 ? -6.226 0.838 -5.041 1.00 94.12 387 VAL A CA 1
ATOM 2941 C C . VAL A 1 387 ? -5.213 0.680 -6.166 1.00 94.12 387 VAL A C 1
ATOM 2943 O O . VAL A 1 387 ? -4.124 1.256 -6.109 1.00 94.12 387 VAL A O 1
ATOM 2946 N N . ALA A 1 388 ? -5.580 -0.087 -7.195 1.00 93.00 388 ALA A N 1
ATOM 2947 C CA . ALA A 1 388 ? -4.770 -0.214 -8.401 1.00 93.00 388 ALA A CA 1
ATOM 2948 C C . ALA A 1 388 ? -4.744 1.119 -9.166 1.00 93.00 388 ALA A C 1
ATOM 2950 O O . ALA A 1 388 ? -5.794 1.712 -9.426 1.00 93.00 388 ALA A O 1
ATOM 2951 N N . GLY A 1 389 ? -3.554 1.600 -9.526 1.00 91.12 389 GLY A N 1
ATOM 2952 C CA . GLY A 1 389 ? -3.423 2.792 -10.368 1.00 91.12 389 GLY A CA 1
ATOM 2953 C C . GLY A 1 389 ? -3.835 2.528 -11.819 1.00 91.12 389 GLY A C 1
ATOM 2954 O O . GLY A 1 389 ? -3.792 1.393 -12.287 1.00 91.12 389 GLY A O 1
ATOM 2955 N N . LEU A 1 390 ? -4.153 3.591 -12.564 1.00 90.25 390 LEU A N 1
ATOM 2956 C CA . LEU A 1 390 ? -4.367 3.529 -14.023 1.00 90.25 390 LEU A CA 1
ATOM 2957 C C . LEU A 1 390 ? -3.095 3.917 -14.809 1.00 90.25 390 LEU A C 1
ATOM 2959 O O . LEU A 1 390 ? -3.154 4.434 -15.922 1.00 90.25 390 LEU A O 1
ATOM 2963 N N . GLY A 1 391 ? -1.940 3.729 -14.169 1.00 88.81 391 GLY A N 1
ATOM 2964 C CA . GLY A 1 391 ? -0.605 4.156 -14.587 1.00 88.81 391 GLY A CA 1
ATOM 2965 C C . GLY A 1 391 ? 0.199 4.688 -13.391 1.00 88.81 391 GLY A C 1
ATOM 2966 O O . GLY A 1 391 ? -0.078 4.310 -12.249 1.00 88.81 391 GLY A O 1
ATOM 2967 N N . ASP A 1 392 ? 1.195 5.549 -13.620 1.00 86.56 392 ASP A N 1
ATOM 2968 C CA . ASP A 1 392 ? 2.172 5.947 -12.583 1.00 86.56 392 ASP A CA 1
ATOM 2969 C C . ASP A 1 392 ? 1.929 7.334 -11.948 1.00 86.56 392 ASP A C 1
ATOM 2971 O O . ASP A 1 392 ? 2.619 7.715 -10.999 1.00 86.56 392 ASP A O 1
ATOM 2975 N N . ALA A 1 393 ? 0.944 8.092 -12.440 1.00 83.75 393 ALA A N 1
ATOM 2976 C CA . ALA A 1 393 ? 0.800 9.531 -12.195 1.00 83.75 393 ALA A CA 1
ATOM 2977 C C . ALA A 1 393 ? -0.133 9.910 -11.024 1.00 83.75 393 ALA A C 1
ATOM 2979 O O . ALA A 1 393 ? -1.006 10.764 -11.170 1.00 83.75 393 ALA A O 1
ATOM 2980 N N . TRP A 1 394 ? 0.044 9.308 -9.847 1.00 88.25 394 TRP A N 1
ATOM 2981 C CA . TRP A 1 394 ? -0.733 9.699 -8.663 1.00 88.25 394 TRP A CA 1
ATOM 2982 C C . TRP A 1 394 ? -0.495 11.153 -8.245 1.00 88.25 394 TRP A C 1
ATOM 2984 O O . TRP A 1 394 ? 0.626 11.657 -8.273 1.00 88.25 394 TRP A O 1
ATOM 2994 N N . GLN A 1 395 ? -1.560 11.809 -7.789 1.00 85.44 395 GLN A N 1
ATOM 2995 C CA . GLN A 1 395 ? -1.555 13.193 -7.332 1.00 85.44 395 GLN A CA 1
ATOM 2996 C C . GLN A 1 395 ? -2.157 13.296 -5.933 1.00 85.44 395 GLN A C 1
ATOM 2998 O O . GLN A 1 395 ? -3.090 12.575 -5.572 1.00 85.44 395 GLN A O 1
ATOM 3003 N N . SER A 1 396 ? -1.650 14.248 -5.154 1.00 82.25 396 SER A N 1
ATOM 3004 C CA . SER A 1 396 ? -2.246 14.635 -3.871 1.00 82.25 396 SER A CA 1
ATOM 3005 C C . SER A 1 396 ? -2.354 13.507 -2.834 1.00 82.25 396 SER A C 1
ATOM 3007 O O . SER A 1 396 ? -3.212 13.557 -1.958 1.00 82.25 396 SER A O 1
ATOM 3009 N N . VAL A 1 397 ? -1.475 12.502 -2.920 1.00 81.38 397 VAL A N 1
ATOM 3010 C CA . VAL A 1 397 ? -1.389 11.359 -1.986 1.00 81.38 397 VAL A CA 1
ATOM 3011 C C . VAL A 1 397 ? -0.580 11.662 -0.718 1.00 81.38 397 VAL A C 1
ATOM 3013 O O . VAL A 1 397 ? -0.620 10.888 0.235 1.00 81.38 397 VAL A O 1
ATOM 3016 N N . GLY A 1 398 ? 0.180 12.763 -0.727 1.00 71.69 398 GLY A N 1
ATOM 3017 C CA . GLY A 1 398 ? 1.010 13.228 0.382 1.00 71.69 398 GLY A CA 1
ATOM 3018 C C . GLY A 1 398 ? 0.401 14.423 1.118 1.00 71.69 398 GLY A C 1
ATOM 3019 O O . GLY A 1 398 ? -0.461 15.133 0.606 1.00 71.69 398 GLY A O 1
ATOM 3020 N N . ILE A 1 399 ? 0.901 14.680 2.323 1.00 59.88 399 ILE A N 1
ATOM 3021 C CA . ILE A 1 399 ? 0.289 15.577 3.320 1.00 59.88 399 ILE A CA 1
ATOM 3022 C C . ILE A 1 399 ? 0.354 17.064 2.944 1.00 59.88 399 ILE A C 1
ATOM 3024 O O . ILE A 1 399 ? -0.447 17.864 3.431 1.00 59.88 399 ILE A O 1
ATOM 3028 N N . GLU A 1 400 ? 1.254 17.429 2.032 1.00 54.19 400 GLU A N 1
ATOM 3029 C CA . GLU A 1 400 ? 1.388 18.788 1.495 1.00 54.19 400 GLU A CA 1
ATOM 3030 C C . GLU A 1 400 ? 0.263 19.178 0.529 1.00 54.19 400 GLU A C 1
ATOM 3032 O O . GLU A 1 400 ? 0.135 20.353 0.178 1.00 54.19 400 GLU A O 1
ATOM 3037 N N . ALA A 1 401 ? -0.575 18.219 0.113 1.00 52.66 401 ALA A N 1
ATOM 3038 C CA . ALA A 1 401 ? -1.688 18.441 -0.798 1.00 52.66 401 ALA A CA 1
ATOM 3039 C C . ALA A 1 401 ? -2.813 19.237 -0.125 1.00 52.66 401 ALA A C 1
ATOM 3041 O O . ALA A 1 401 ? -3.879 18.731 0.230 1.00 52.66 401 ALA A O 1
ATOM 3042 N N . THR A 1 402 ? -2.569 20.529 0.049 1.00 55.94 402 THR A N 1
ATOM 3043 C CA . THR A 1 402 ? -3.602 21.482 0.408 1.00 55.94 402 THR A CA 1
ATOM 3044 C C . THR A 1 402 ? -4.544 21.639 -0.785 1.00 55.94 402 THR A C 1
ATOM 3046 O O . THR A 1 402 ? -4.152 21.687 -1.950 1.00 55.94 402 THR A O 1
ATOM 3049 N N . ASN A 1 403 ? -5.832 21.656 -0.489 1.00 61.91 403 ASN A N 1
ATOM 3050 C CA . ASN A 1 403 ? -6.915 22.006 -1.392 1.00 61.91 403 ASN A CA 1
ATOM 3051 C C . ASN A 1 403 ? -7.305 21.014 -2.511 1.00 61.91 403 ASN A C 1
ATOM 3053 O O . ASN A 1 403 ? -8.156 21.363 -3.330 1.00 61.91 403 ASN A O 1
ATOM 3057 N N . THR A 1 404 ? -6.785 19.780 -2.549 1.00 71.31 404 THR A N 1
ATOM 3058 C CA . THR A 1 404 ? -7.089 18.813 -3.631 1.00 71.31 404 THR A CA 1
ATOM 3059 C C . THR A 1 404 ? -7.517 17.424 -3.125 1.00 71.31 404 THR A C 1
ATOM 3061 O O . THR A 1 404 ? -7.125 17.022 -2.026 1.00 71.31 404 THR A O 1
ATOM 3064 N N . PRO A 1 405 ? -8.367 16.694 -3.879 1.00 78.38 405 PRO A N 1
ATOM 3065 C CA . PRO A 1 405 ? -8.723 15.316 -3.553 1.00 78.38 405 PRO A CA 1
ATOM 3066 C C . PRO A 1 405 ? -7.583 14.345 -3.869 1.00 78.38 405 PRO A C 1
ATOM 3068 O O . PRO A 1 405 ? -6.821 14.580 -4.809 1.00 78.38 405 PRO A O 1
ATOM 3071 N N . VAL A 1 406 ? -7.514 13.228 -3.135 1.00 85.38 406 VAL A N 1
ATOM 3072 C CA . VAL A 1 406 ? -6.600 12.121 -3.470 1.00 85.38 406 VAL A CA 1
ATOM 3073 C C . VAL A 1 406 ? -7.046 11.520 -4.794 1.00 85.38 406 VAL A C 1
ATOM 3075 O O . VAL A 1 406 ? -8.188 11.058 -4.921 1.00 85.38 406 VAL A O 1
ATOM 3078 N N . ARG A 1 407 ? -6.176 11.555 -5.804 1.00 86.38 407 ARG A N 1
ATOM 3079 C CA . ARG A 1 407 ? -6.592 11.238 -7.168 1.00 86.38 407 ARG A CA 1
ATOM 3080 C C . ARG A 1 407 ? -5.462 10.706 -8.029 1.00 86.38 407 ARG A C 1
ATOM 3082 O O . ARG A 1 407 ? -4.303 11.064 -7.857 1.00 86.38 407 ARG A O 1
ATOM 3089 N N . TYR A 1 408 ? -5.840 9.895 -9.000 1.00 86.56 408 TYR A N 1
ATOM 3090 C CA . TYR A 1 408 ? -4.964 9.491 -10.086 1.00 86.56 408 TYR A CA 1
ATOM 3091 C C . TYR A 1 408 ? -4.981 10.530 -11.220 1.00 86.56 408 TYR A C 1
ATOM 3093 O O . TYR A 1 408 ? -3.951 10.893 -11.770 1.00 86.56 408 TYR A O 1
ATOM 3101 N N . SER A 1 409 ? -6.153 11.082 -11.531 1.00 81.88 409 SER A N 1
ATOM 3102 C CA . SER A 1 409 ? -6.319 12.167 -12.504 1.00 81.88 409 SER A CA 1
ATOM 3103 C C . SER A 1 409 ? -7.406 13.135 -12.021 1.00 81.88 409 SER A C 1
ATOM 3105 O O . SER A 1 409 ? -8.110 12.826 -11.056 1.00 81.88 409 SER A O 1
ATOM 3107 N N . PRO A 1 410 ? -7.609 14.303 -12.661 1.00 77.38 410 PRO A N 1
ATOM 3108 C CA . PRO A 1 410 ? -8.719 15.192 -12.311 1.00 77.38 410 PRO A CA 1
ATOM 3109 C C . PRO A 1 410 ? -10.081 14.482 -12.289 1.00 77.38 410 PRO A C 1
ATOM 3111 O O . PRO A 1 410 ? -10.923 14.811 -11.443 1.00 77.38 410 PRO A O 1
ATOM 3114 N N . SER A 1 411 ? -10.259 13.495 -13.176 1.00 76.75 411 SER A N 1
ATOM 3115 C CA . SER A 1 411 ? -11.467 12.688 -13.272 1.00 76.75 411 SER A CA 1
ATOM 3116 C C . SER A 1 411 ? -11.474 11.458 -12.378 1.00 76.75 411 SER A C 1
ATOM 3118 O O . SER A 1 411 ? -12.559 11.105 -11.955 1.00 76.75 411 SER A O 1
ATOM 3120 N N . LYS A 1 412 ? -10.326 10.851 -12.046 1.00 84.81 412 LYS A N 1
ATOM 3121 C CA . LYS A 1 412 ? -10.225 9.580 -11.305 1.00 84.81 412 LYS A CA 1
ATOM 3122 C C . LYS A 1 412 ? -9.793 9.789 -9.853 1.00 84.81 412 LYS A C 1
ATOM 3124 O O . LYS A 1 412 ? -8.600 9.912 -9.572 1.00 84.81 412 LYS A O 1
ATOM 3129 N N . ARG A 1 413 ? -10.754 9.829 -8.924 1.00 85.38 413 ARG A N 1
ATOM 3130 C CA . ARG A 1 413 ? -10.543 10.156 -7.493 1.00 85.38 413 ARG A CA 1
ATOM 3131 C C . ARG A 1 413 ? -10.821 8.955 -6.591 1.00 85.38 413 ARG A C 1
ATOM 3133 O O . ARG A 1 413 ? -11.678 8.141 -6.918 1.00 85.38 413 ARG A O 1
ATOM 3140 N N . VAL A 1 414 ? -10.121 8.846 -5.460 1.00 88.81 414 VAL A N 1
ATOM 3141 C CA . VAL A 1 414 ? -10.276 7.708 -4.532 1.00 88.81 414 VAL A CA 1
ATOM 3142 C C . VAL A 1 414 ? -11.612 7.788 -3.796 1.00 88.81 414 VAL A C 1
ATOM 3144 O O . VAL A 1 414 ? -11.880 8.781 -3.109 1.00 88.81 414 VAL A O 1
ATOM 3147 N N . LYS A 1 415 ? -12.425 6.730 -3.901 1.00 86.19 415 LYS A N 1
ATOM 3148 C CA . LYS A 1 415 ? -13.729 6.645 -3.234 1.00 86.19 415 LYS A CA 1
ATOM 3149 C C . LYS A 1 415 ? -13.633 6.121 -1.790 1.00 86.19 415 LYS A C 1
ATOM 3151 O O . LYS A 1 415 ? -12.961 5.107 -1.547 1.00 86.19 415 LYS A O 1
ATOM 3156 N N . PRO A 1 416 ? -14.364 6.736 -0.843 1.00 86.50 416 PRO A N 1
ATOM 3157 C CA . PRO A 1 416 ? -14.631 6.151 0.459 1.00 86.50 416 PRO A CA 1
ATOM 3158 C C . PRO A 1 416 ? -15.598 4.973 0.322 1.00 86.50 416 PRO A C 1
ATOM 3160 O O . PRO A 1 416 ? -16.553 5.003 -0.454 1.00 86.50 416 PRO A O 1
ATOM 3163 N N . GLN A 1 417 ? -15.351 3.941 1.116 1.00 89.12 417 GLN A N 1
ATOM 3164 C CA . GLN A 1 417 ? -16.276 2.839 1.348 1.00 89.12 417 GLN A CA 1
ATOM 3165 C C . GLN A 1 417 ? -16.984 3.030 2.696 1.00 89.12 417 GLN A C 1
ATOM 3167 O O . GLN A 1 417 ? -18.188 2.807 2.803 1.00 89.12 417 GLN A O 1
ATOM 3172 N N . GLY A 1 418 ? -16.265 3.481 3.728 1.00 89.62 418 GLY A N 1
ATOM 3173 C CA . GLY A 1 418 ? -16.800 3.663 5.074 1.00 89.62 418 GLY A CA 1
ATOM 3174 C C . GLY A 1 418 ? -17.581 2.450 5.615 1.00 89.62 418 GLY A C 1
ATOM 3175 O O . GLY A 1 418 ? -17.160 1.300 5.469 1.00 89.62 418 GLY A O 1
ATOM 3176 N N . LYS A 1 419 ? -18.764 2.688 6.180 1.00 89.69 419 LYS A N 1
ATOM 3177 C CA . LYS A 1 419 ? -19.680 1.655 6.685 1.00 89.69 419 LYS A CA 1
ATOM 3178 C C . LYS A 1 419 ? -20.384 0.830 5.596 1.00 89.69 419 LYS A C 1
ATOM 3180 O O . LYS A 1 419 ? -21.174 -0.053 5.926 1.00 89.69 419 LYS A O 1
ATOM 3185 N N . GLN A 1 420 ? -20.141 1.082 4.310 1.00 88.06 420 GLN A N 1
ATOM 3186 C CA . GLN A 1 420 ? -20.760 0.322 3.221 1.00 88.06 420 GLN A CA 1
ATOM 3187 C C . GLN A 1 420 ? -20.095 -1.051 3.049 1.00 88.06 420 GLN A C 1
ATOM 3189 O O . GLN A 1 420 ? -18.885 -1.201 3.228 1.00 88.06 420 GLN A O 1
ATOM 3194 N N . VAL A 1 421 ? -20.883 -2.063 2.671 1.00 88.00 421 VAL A N 1
ATOM 3195 C CA . VAL A 1 421 ? -20.377 -3.429 2.425 1.00 88.00 421 VAL A CA 1
ATOM 3196 C C . VAL A 1 421 ? -19.438 -3.477 1.218 1.00 88.00 421 VAL A C 1
ATOM 3198 O O . VAL A 1 421 ? -18.421 -4.158 1.271 1.00 88.00 421 VAL A O 1
ATOM 3201 N N . SER A 1 422 ? -19.730 -2.715 0.165 1.00 82.62 422 SER A N 1
ATOM 3202 C CA . SER A 1 422 ? -18.930 -2.655 -1.060 1.00 82.62 422 SER A CA 1
ATOM 3203 C C . SER A 1 422 ? -18.950 -1.254 -1.660 1.00 82.62 422 SER A C 1
ATOM 3205 O O . SER A 1 422 ? -19.813 -0.434 -1.328 1.00 82.62 422 SER A O 1
ATOM 3207 N N . ILE A 1 423 ? -18.034 -0.992 -2.588 1.00 77.56 423 ILE A N 1
ATOM 3208 C CA . ILE A 1 423 ? -17.964 0.282 -3.297 1.00 77.56 423 ILE A CA 1
ATOM 3209 C C . ILE A 1 423 ? -18.747 0.165 -4.592 1.00 77.56 423 ILE A C 1
ATOM 3211 O O . ILE A 1 423 ? -18.498 -0.691 -5.437 1.00 77.56 423 ILE A O 1
ATOM 3215 N N . LEU A 1 424 ? -19.715 1.051 -4.771 1.00 66.94 424 LEU A N 1
ATOM 3216 C CA . LEU A 1 424 ? -20.482 1.097 -6.004 1.00 66.94 424 LEU A CA 1
ATOM 3217 C C . LEU A 1 424 ? -19.623 1.712 -7.125 1.00 66.94 424 LEU A C 1
ATOM 3219 O O . LEU A 1 424 ? -19.142 2.845 -7.024 1.00 66.94 424 LEU A O 1
ATOM 3223 N N . GLY A 1 425 ? -19.415 0.944 -8.197 1.00 67.81 425 GLY A N 1
ATOM 3224 C CA . GLY A 1 425 ? -18.667 1.379 -9.381 1.00 67.81 425 GLY A CA 1
ATOM 3225 C C . GLY A 1 425 ? -17.147 1.456 -9.194 1.00 67.81 425 GLY A C 1
ATOM 3226 O O . GLY A 1 425 ? -16.520 2.300 -9.826 1.00 67.81 425 GLY A O 1
ATOM 3227 N N . GLY A 1 426 ? -16.565 0.646 -8.302 1.00 79.81 426 GLY A N 1
ATOM 3228 C CA . GLY A 1 426 ? -15.111 0.473 -8.166 1.00 79.81 426 GLY A CA 1
ATOM 3229 C C . GLY A 1 426 ? -14.383 1.543 -7.344 1.00 79.81 426 GLY A C 1
ATOM 3230 O O . GLY A 1 426 ? -14.974 2.548 -6.955 1.00 79.81 426 GLY A O 1
ATOM 3231 N N . ASP A 1 427 ? -13.087 1.326 -7.097 1.00 86.44 427 ASP A N 1
ATOM 3232 C CA . ASP A 1 427 ? -12.242 2.117 -6.182 1.00 86.44 427 ASP A CA 1
ATOM 3233 C C . ASP A 1 427 ? -12.044 3.595 -6.585 1.00 86.44 427 ASP A C 1
ATOM 3235 O O . ASP A 1 427 ? -11.801 4.451 -5.726 1.00 86.44 427 ASP A O 1
ATOM 3239 N N . LEU A 1 428 ? -12.143 3.899 -7.884 1.00 86.56 428 LEU A N 1
ATOM 3240 C CA . LEU A 1 428 ? -11.948 5.234 -8.454 1.00 86.56 428 LEU A CA 1
ATOM 3241 C C . LEU A 1 428 ? -13.267 5.771 -9.028 1.00 86.56 428 LEU A C 1
ATOM 3243 O O . LEU A 1 428 ? -13.973 5.073 -9.751 1.00 86.56 428 LEU A O 1
ATOM 3247 N N . SER A 1 429 ? -13.628 7.015 -8.712 1.00 74.25 429 SER A N 1
ATOM 3248 C CA . SER A 1 429 ? -14.789 7.703 -9.304 1.00 74.25 429 SER A CA 1
ATOM 3249 C C . SER A 1 429 ? -14.407 8.390 -10.599 1.00 74.25 429 SER A C 1
ATOM 3251 O O . SER A 1 429 ? -13.332 8.971 -10.613 1.00 74.25 429 SER A O 1
ATOM 3253 N N . ASP A 1 430 ? -15.295 8.425 -11.595 1.00 68.00 430 ASP A N 1
ATOM 3254 C CA . ASP A 1 430 ? -15.234 9.387 -12.701 1.00 68.00 430 ASP A CA 1
ATOM 3255 C C . ASP A 1 430 ? -15.848 10.737 -12.304 1.00 68.00 430 ASP A C 1
ATOM 3257 O O . ASP A 1 430 ? -16.859 10.800 -11.604 1.00 68.00 430 ASP A O 1
ATOM 3261 N N . TYR A 1 431 ? -15.244 11.836 -12.759 1.00 54.66 431 TYR A N 1
ATOM 3262 C CA . TYR A 1 431 ? -15.785 13.183 -12.584 1.00 54.66 431 TYR A CA 1
ATOM 3263 C C . TYR A 1 431 ? -16.874 13.430 -13.628 1.00 54.66 431 TYR A C 1
ATOM 3265 O O . TYR A 1 431 ? -16.579 13.746 -14.779 1.00 54.66 431 TYR A O 1
ATOM 3273 N N . GLY A 1 432 ? -18.138 13.277 -13.238 1.00 49.41 432 GLY A N 1
ATOM 3274 C CA . GLY A 1 432 ? -19.264 13.520 -14.134 1.00 49.41 432 GLY A CA 1
ATOM 3275 C C . GLY A 1 432 ? -20.604 13.507 -13.410 1.00 49.41 432 GLY A C 1
ATOM 3276 O O . GLY A 1 432 ? -20.957 12.539 -12.745 1.00 49.41 432 GLY A O 1
ATOM 3277 N N . TYR A 1 433 ? -21.360 14.592 -13.566 1.00 49.34 433 TYR A N 1
ATOM 3278 C CA . TYR A 1 433 ? -22.760 14.707 -13.158 1.00 49.34 433 TYR A CA 1
ATOM 3279 C C . TYR A 1 433 ? -23.639 13.923 -14.144 1.00 49.34 433 TYR A C 1
ATOM 3281 O O . TYR A 1 433 ? -24.298 14.514 -14.998 1.00 49.34 433 TYR A O 1
ATOM 3289 N N . LEU A 1 434 ? -23.620 12.591 -14.096 1.00 41.38 434 LEU A N 1
ATOM 3290 C CA . LEU A 1 434 ? -24.573 11.806 -14.879 1.00 41.38 434 LEU A CA 1
ATOM 3291 C C . LEU A 1 434 ? -25.920 11.812 -14.151 1.00 41.38 434 LEU A C 1
ATOM 3293 O O . LEU A 1 434 ? -26.067 11.276 -13.053 1.00 41.38 434 LEU A O 1
ATOM 3297 N N . ALA A 1 435 ? -26.899 12.488 -14.751 1.00 36.28 435 ALA A N 1
ATOM 3298 C CA . ALA A 1 435 ? -28.251 12.587 -14.226 1.00 36.28 435 ALA A CA 1
ATOM 3299 C C . ALA A 1 435 ? -28.853 11.182 -14.033 1.00 36.28 435 ALA A C 1
ATOM 3301 O O . ALA A 1 435 ? -29.107 10.478 -15.006 1.00 36.28 435 ALA A O 1
ATOM 3302 N N . GLY A 1 436 ? -29.085 10.787 -12.777 1.00 43.47 436 GLY A N 1
ATOM 3303 C CA . GLY A 1 436 ? -29.751 9.529 -12.417 1.00 43.47 436 GLY A CA 1
ATOM 3304 C C . GLY A 1 436 ? -28.892 8.505 -11.667 1.00 43.47 436 GLY A C 1
ATOM 3305 O O . GLY A 1 436 ? -29.458 7.562 -11.117 1.00 43.47 436 GLY A O 1
ATOM 3306 N N . GLU A 1 437 ? -27.571 8.691 -11.566 1.00 45.69 437 GLU A N 1
ATOM 3307 C CA . GLU A 1 437 ? -26.702 7.810 -10.770 1.00 45.69 437 GLU A CA 1
ATOM 3308 C C . GLU A 1 437 ? -26.430 8.379 -9.367 1.00 45.69 437 GLU A C 1
ATOM 3310 O O . GLU A 1 437 ? -26.248 9.582 -9.180 1.00 45.69 437 GLU A O 1
ATOM 3315 N N . ARG A 1 438 ? -26.428 7.503 -8.350 1.00 51.88 438 ARG A N 1
ATOM 3316 C CA . ARG A 1 438 ? -26.123 7.868 -6.955 1.00 51.88 438 ARG A CA 1
ATOM 3317 C C . ARG A 1 438 ? -24.710 8.458 -6.896 1.00 51.88 438 ARG A C 1
ATOM 3319 O O . ARG A 1 438 ? -23.764 7.790 -7.296 1.00 51.88 438 ARG A O 1
ATOM 3326 N N . HIS A 1 439 ? -24.561 9.689 -6.408 1.00 54.09 439 HIS A N 1
ATOM 3327 C CA . HIS A 1 439 ? -23.256 10.350 -6.380 1.00 54.09 439 HIS A CA 1
ATOM 3328 C C . HIS A 1 439 ? -22.290 9.637 -5.432 1.00 54.09 439 HIS A C 1
ATOM 3330 O O . HIS A 1 439 ? -22.619 9.352 -4.279 1.00 54.09 439 HIS A O 1
ATOM 3336 N N . TYR A 1 440 ? -21.078 9.389 -5.919 1.00 60.91 440 TYR A N 1
ATOM 3337 C CA . TYR A 1 440 ? -20.016 8.763 -5.146 1.00 60.91 440 TYR A CA 1
ATOM 3338 C C . TYR A 1 440 ? -19.100 9.840 -4.574 1.00 60.91 440 TYR A C 1
ATOM 3340 O O . TYR A 1 440 ? -18.648 10.735 -5.286 1.00 60.91 440 TYR A O 1
ATOM 3348 N N . GLY A 1 441 ? -18.860 9.766 -3.270 1.00 72.50 441 GLY A N 1
ATOM 3349 C CA . GLY A 1 441 ? -17.967 10.671 -2.563 1.00 72.50 441 GLY A CA 1
ATOM 3350 C C . GLY A 1 441 ? -16.501 10.422 -2.905 1.00 72.50 441 GLY A C 1
ATOM 3351 O O . GLY A 1 441 ? -16.161 9.448 -3.574 1.00 72.50 441 GLY A O 1
ATOM 3352 N N . TRP A 1 442 ? -15.615 11.285 -2.417 1.00 80.50 442 TRP A N 1
ATOM 3353 C CA . TRP A 1 442 ? -14.161 11.124 -2.539 1.00 80.50 442 TRP A CA 1
ATOM 3354 C C . TRP A 1 442 ? -13.438 11.696 -1.322 1.00 80.50 442 TRP A C 1
ATOM 3356 O O . TRP A 1 442 ? -13.992 12.502 -0.573 1.00 80.50 442 TRP A O 1
ATOM 3366 N N . PHE A 1 443 ? -12.187 11.286 -1.118 1.00 83.62 443 PHE A N 1
ATOM 3367 C CA . PHE A 1 443 ? -11.356 11.815 -0.038 1.00 83.62 443 PHE A CA 1
ATOM 3368 C C . PHE A 1 443 ? -10.747 13.173 -0.399 1.00 83.62 443 PHE A C 1
ATOM 3370 O O . PHE A 1 443 ? -10.074 13.312 -1.423 1.00 83.62 443 PHE A O 1
ATOM 3377 N N . VAL A 1 444 ? -10.946 14.170 0.467 1.00 78.06 444 VAL A N 1
ATOM 3378 C CA . VAL A 1 444 ? -10.412 15.534 0.311 1.00 78.06 444 VAL A CA 1
ATOM 3379 C C . VAL A 1 444 ? -9.478 15.917 1.454 1.00 78.06 444 VAL A C 1
ATOM 3381 O O . VAL A 1 444 ? -9.748 15.623 2.622 1.00 78.06 444 VAL A O 1
ATOM 3384 N N . GLY A 1 445 ? -8.379 16.590 1.104 1.00 73.62 445 GLY A N 1
ATOM 3385 C CA . GLY A 1 445 ? -7.420 17.143 2.058 1.00 73.62 445 GLY A CA 1
ATOM 3386 C C . GLY A 1 445 ? -7.864 18.483 2.659 1.00 73.62 445 GLY A C 1
ATOM 3387 O O . GLY A 1 445 ? -8.910 19.050 2.316 1.00 73.62 445 GLY A O 1
ATOM 3388 N N . LYS A 1 446 ? -7.036 19.016 3.564 1.00 66.50 446 LYS A N 1
ATOM 3389 C CA . LYS A 1 446 ? -7.228 20.321 4.219 1.00 66.50 446 LYS A CA 1
ATOM 3390 C C . LYS A 1 446 ? -7.450 21.445 3.196 1.00 66.50 446 LYS A C 1
ATOM 3392 O O . LYS A 1 446 ? -6.710 21.550 2.224 1.00 66.50 446 LYS A O 1
ATOM 3397 N N . GLY A 1 447 ? -8.440 22.305 3.461 1.00 54.84 447 GLY A N 1
ATOM 3398 C CA . GLY A 1 447 ? -8.684 23.551 2.717 1.00 54.84 447 GLY A CA 1
ATOM 3399 C C . GLY A 1 447 ? -9.314 23.400 1.325 1.00 54.84 447 GLY A C 1
ATOM 3400 O O . GLY A 1 447 ? -9.480 24.399 0.630 1.00 54.84 447 GLY A O 1
ATOM 3401 N N . SER A 1 448 ? -9.696 22.184 0.907 1.00 59.69 448 SER A N 1
ATOM 3402 C CA . SER A 1 448 ? -10.309 21.965 -0.412 1.00 59.69 448 SER A CA 1
ATOM 3403 C C . SER A 1 448 ? -11.508 22.875 -0.651 1.00 59.69 448 SER A C 1
ATOM 3405 O O . SER A 1 448 ? -12.465 22.868 0.119 1.00 59.69 448 SER A O 1
ATOM 3407 N N . SER A 1 449 ? -11.471 23.613 -1.764 1.00 53.12 449 SER A N 1
ATOM 3408 C CA . SER A 1 449 ? -12.585 24.431 -2.255 1.00 53.12 449 SER A CA 1
ATOM 3409 C C . SER A 1 449 ? -13.810 23.595 -2.642 1.00 53.12 449 SER A C 1
ATOM 3411 O O . SER A 1 449 ? -14.890 24.148 -2.847 1.00 53.12 449 SER A O 1
ATOM 3413 N N . GLU A 1 450 ? -13.662 22.267 -2.715 1.00 56.44 450 GLU A N 1
ATOM 3414 C CA . GLU A 1 450 ? -14.758 21.315 -2.897 1.00 56.44 450 GLU A CA 1
ATOM 3415 C C . GLU A 1 450 ? -15.514 21.023 -1.582 1.00 56.44 450 GLU A C 1
ATOM 3417 O O . GLU A 1 450 ? -16.650 20.553 -1.638 1.00 56.44 450 GLU A O 1
ATOM 3422 N N . ARG A 1 451 ? -14.968 21.374 -0.399 1.00 54.47 451 ARG A N 1
ATOM 3423 C CA . ARG A 1 451 ? -15.712 21.390 0.881 1.00 54.47 451 ARG A CA 1
ATOM 3424 C C . ARG A 1 451 ? -16.669 22.585 0.913 1.00 54.47 451 ARG A C 1
ATOM 3426 O O . ARG A 1 451 ? -16.420 23.573 1.598 1.00 54.47 451 ARG A O 1
ATOM 3433 N N . LYS A 1 452 ? -17.755 22.534 0.145 1.00 44.84 452 LYS A N 1
ATOM 3434 C CA . LYS A 1 452 ? -18.642 23.697 0.003 1.00 44.84 452 LYS A CA 1
ATOM 3435 C C . LYS A 1 452 ? -19.728 23.872 1.075 1.00 44.84 452 LYS A C 1
ATOM 3437 O O . LYS A 1 452 ? -20.292 24.957 1.084 1.00 44.84 452 LYS A O 1
ATOM 3442 N N . TYR A 1 453 ? -20.032 22.913 1.970 1.00 42.69 453 TYR A N 1
ATOM 3443 C CA . TYR A 1 453 ? -21.299 23.017 2.737 1.00 42.69 453 TYR A CA 1
ATOM 3444 C C . TYR A 1 453 ? -21.396 22.517 4.194 1.00 42.69 453 TYR A C 1
ATOM 3446 O O . TYR A 1 453 ? -22.489 22.592 4.742 1.00 42.69 453 TYR A O 1
ATOM 3454 N N . THR A 1 454 ? -20.341 22.082 4.887 1.00 41.00 454 THR A N 1
ATOM 3455 C CA . THR A 1 454 ? -20.488 21.677 6.309 1.00 41.00 454 THR A CA 1
ATOM 3456 C C . THR A 1 454 ? -19.899 22.719 7.255 1.00 41.00 454 THR A C 1
ATOM 3458 O O . THR A 1 454 ? -18.740 22.653 7.674 1.00 41.00 454 THR A O 1
ATOM 3461 N N . THR A 1 455 ? -20.721 23.718 7.552 1.00 35.44 455 THR A N 1
ATOM 3462 C CA . THR A 1 455 ? -20.516 24.747 8.571 1.00 35.44 455 THR A CA 1
ATOM 3463 C C . THR A 1 455 ? -20.633 24.107 9.959 1.00 35.44 455 THR A C 1
ATOM 3465 O O . THR A 1 455 ? -21.730 24.099 10.483 1.00 35.44 455 THR A O 1
ATOM 3468 N N . GLU A 1 456 ? -19.559 23.505 10.504 1.00 38.94 456 GLU A N 1
ATOM 3469 C CA . GLU A 1 456 ? -19.311 23.359 11.969 1.00 38.94 456 GLU A CA 1
ATOM 3470 C C . GLU A 1 456 ? -18.111 22.460 12.338 1.00 38.94 456 GLU A C 1
ATOM 3472 O O . GLU A 1 456 ? -17.515 22.650 13.396 1.00 38.94 456 GLU A O 1
ATOM 3477 N N . LYS A 1 457 ? -17.641 21.546 11.474 1.00 43.53 457 LYS A N 1
ATOM 3478 C CA . LYS A 1 457 ? -16.452 20.711 11.776 1.00 43.53 457 LYS A CA 1
ATOM 3479 C C . LYS A 1 457 ? -15.118 21.419 11.488 1.00 43.53 457 LYS A C 1
ATOM 3481 O O . LYS A 1 457 ? -14.293 20.954 10.702 1.00 43.53 457 LYS A O 1
ATOM 3486 N N . GLN A 1 458 ? -14.895 22.568 12.127 1.00 37.31 458 GLN A N 1
ATOM 3487 C CA . GLN A 1 458 ? -13.705 23.423 11.969 1.00 37.31 458 GLN A CA 1
ATOM 3488 C C . GLN A 1 458 ? -12.432 22.928 12.700 1.00 37.31 458 GLN A C 1
ATOM 3490 O O . GLN A 1 458 ? -11.499 23.699 12.909 1.00 37.31 458 GLN A O 1
ATOM 3495 N N . GLY A 1 459 ? -12.327 21.640 13.033 1.00 41.12 459 GLY A N 1
ATOM 3496 C CA . GLY A 1 459 ? -11.093 21.027 13.543 1.00 41.12 459 GLY A CA 1
ATOM 3497 C C . GLY A 1 459 ? -10.319 20.318 12.431 1.00 41.12 459 GLY A C 1
ATOM 3498 O O . GLY A 1 459 ? -10.434 19.112 12.264 1.00 41.12 459 GLY A O 1
ATOM 3499 N N . SER A 1 460 ? -9.565 21.047 11.606 1.00 49.72 460 SER A N 1
ATOM 3500 C CA . SER A 1 460 ? -8.807 20.458 10.487 1.00 49.72 460 SER A CA 1
ATOM 3501 C C . SER A 1 460 ? -7.433 19.949 10.939 1.00 49.72 460 SER A C 1
ATOM 3503 O O . SER A 1 460 ? -6.508 20.747 11.092 1.00 49.72 460 SER A O 1
ATOM 3505 N N . ILE A 1 461 ? -7.259 18.632 11.034 1.00 54.12 461 ILE A N 1
ATOM 3506 C CA . ILE A 1 461 ? -5.997 17.995 11.437 1.00 54.12 461 ILE A CA 1
ATOM 3507 C C . ILE A 1 461 ? -5.119 17.701 10.200 1.00 54.12 461 ILE A C 1
ATOM 3509 O O . ILE A 1 461 ? -5.600 17.144 9.215 1.00 54.12 461 ILE A O 1
ATOM 3513 N N . LEU A 1 462 ? -3.837 18.102 10.213 1.00 50.88 462 LEU A N 1
ATOM 3514 C CA . LEU A 1 462 ? -2.884 17.760 9.138 1.00 50.88 462 LEU A CA 1
ATOM 3515 C C . LEU A 1 462 ? -2.639 16.240 9.112 1.00 50.88 462 LEU A C 1
ATOM 3517 O O . LEU A 1 462 ? -2.626 15.604 10.165 1.00 50.88 462 LEU A O 1
ATOM 3521 N N . GLY A 1 463 ? -2.431 15.676 7.919 1.00 54.75 463 GLY A N 1
ATOM 3522 C CA . GLY A 1 463 ? -2.205 14.235 7.737 1.00 54.75 463 GLY A CA 1
ATOM 3523 C C . GLY A 1 463 ? -3.468 13.383 7.586 1.00 54.75 463 GLY A C 1
ATOM 3524 O O . GLY A 1 463 ? -3.367 12.165 7.470 1.00 54.75 463 GLY A O 1
ATOM 3525 N N . LEU A 1 464 ? -4.647 14.013 7.562 1.00 73.06 464 LEU A N 1
ATOM 3526 C CA . LEU A 1 464 ? -5.940 13.343 7.473 1.00 73.06 464 LEU A CA 1
ATOM 3527 C C . LEU A 1 464 ? -6.729 13.826 6.253 1.00 73.06 464 LEU A C 1
ATOM 3529 O O . LEU A 1 464 ? -6.979 15.024 6.099 1.00 73.06 464 LEU A O 1
ATOM 3533 N N . TYR A 1 465 ? -7.188 12.890 5.427 1.00 80.50 465 TYR A N 1
ATOM 3534 C CA . TYR A 1 465 ? -8.188 13.165 4.397 1.00 80.50 465 TYR A CA 1
ATOM 3535 C C . TYR A 1 465 ? -9.560 12.760 4.913 1.00 80.50 465 TYR A C 1
ATOM 3537 O O . TYR A 1 465 ? -9.686 11.764 5.617 1.00 80.50 465 TYR A O 1
ATOM 3545 N N . SER A 1 466 ? -10.601 13.514 4.582 1.00 80.38 466 SER A N 1
ATOM 3546 C CA . SER A 1 466 ? -11.972 13.200 5.010 1.00 80.38 466 SER A CA 1
ATOM 3547 C C . SER A 1 466 ? -12.834 12.851 3.811 1.00 80.38 466 SER A C 1
ATOM 3549 O O . SER A 1 466 ? -12.663 13.442 2.742 1.00 80.38 466 SER A O 1
ATOM 3551 N N . ALA A 1 467 ? -13.753 11.907 3.985 1.00 79.94 467 ALA A N 1
ATOM 3552 C CA . ALA A 1 467 ? -14.754 11.604 2.978 1.00 79.94 467 ALA A CA 1
ATOM 3553 C C . ALA A 1 467 ? -15.659 12.827 2.762 1.00 79.94 467 ALA A C 1
ATOM 3555 O O . ALA A 1 467 ? -16.211 13.382 3.710 1.00 79.94 467 ALA A O 1
ATOM 3556 N N . LEU A 1 468 ? -15.806 13.249 1.511 1.00 73.12 468 LEU A N 1
ATOM 3557 C CA . LEU A 1 468 ? -16.793 14.232 1.083 1.00 73.12 468 LEU A CA 1
ATOM 3558 C C . LEU A 1 468 ? -17.912 13.497 0.346 1.00 73.12 468 LEU A C 1
ATOM 3560 O O . LEU A 1 468 ? -17.630 12.763 -0.597 1.00 73.12 468 LEU A O 1
ATOM 3564 N N . SER A 1 469 ? -19.168 13.722 0.726 1.00 59.69 469 SER A N 1
ATOM 3565 C CA . SER A 1 469 ? -20.328 13.362 -0.099 1.00 59.69 469 SER A CA 1
ATOM 3566 C C . SER A 1 469 ? -20.729 14.574 -0.945 1.00 59.69 469 SER A C 1
ATOM 3568 O O . SER A 1 469 ? -20.806 15.684 -0.416 1.00 59.69 469 SER A O 1
ATOM 3570 N N . THR A 1 470 ? -20.946 14.413 -2.254 1.00 52.69 470 THR A N 1
ATOM 3571 C CA . THR A 1 470 ? -21.372 15.525 -3.117 1.00 52.69 470 THR A CA 1
ATOM 3572 C C . THR A 1 470 ? -22.887 15.617 -3.252 1.00 52.69 470 THR A C 1
ATOM 3574 O O . THR A 1 470 ? -23.565 14.701 -3.718 1.00 52.69 470 THR A O 1
ATOM 3577 N N . ASN A 1 471 ? -23.412 16.798 -2.920 1.00 50.84 471 ASN A N 1
ATOM 3578 C CA . ASN A 1 471 ? -24.749 17.225 -3.305 1.00 50.84 471 ASN A CA 1
ATOM 3579 C C . ASN A 1 471 ? -24.713 17.787 -4.729 1.00 50.84 471 ASN A C 1
ATOM 3581 O O . ASN A 1 471 ? -24.010 18.764 -4.985 1.00 50.84 471 ASN A O 1
ATOM 3585 N N . SER A 1 472 ? -25.550 17.259 -5.622 1.00 41.22 472 SER A N 1
ATOM 3586 C CA . SER A 1 472 ? -26.096 18.097 -6.692 1.00 41.22 472 SER A CA 1
ATOM 3587 C C . SER A 1 472 ? -27.304 18.804 -6.100 1.00 41.22 472 SER A C 1
ATOM 3589 O O . SER A 1 472 ? -28.323 18.174 -5.816 1.00 41.22 472 SER A O 1
ATOM 3591 N N . ALA A 1 473 ? -27.180 20.107 -5.871 1.00 39.56 473 ALA A N 1
ATOM 3592 C CA . ALA A 1 473 ? -28.320 20.954 -5.563 1.00 39.56 473 ALA A CA 1
ATOM 3593 C C . ALA A 1 473 ? -29.365 20.810 -6.686 1.00 39.56 473 ALA A C 1
ATOM 3595 O O . ALA A 1 473 ? -29.067 21.125 -7.835 1.00 39.56 473 ALA A O 1
ATOM 3596 N N . GLY A 1 474 ? -30.572 20.326 -6.373 1.00 40.56 474 GLY A N 1
ATOM 3597 C CA . GLY A 1 474 ? -31.723 20.463 -7.276 1.00 40.56 474 GLY A CA 1
ATOM 3598 C C . GLY A 1 474 ? -32.616 19.244 -7.499 1.00 40.56 474 GLY A C 1
ATOM 3599 O O . GLY A 1 474 ? -33.651 19.408 -8.137 1.00 40.56 474 GLY A O 1
ATOM 3600 N N . THR A 1 475 ? -32.306 18.055 -6.974 1.00 37.06 475 THR A N 1
ATOM 3601 C CA . THR A 1 475 ? -33.279 16.944 -6.983 1.00 37.06 475 THR A CA 1
ATOM 3602 C C . THR A 1 475 ? -33.810 16.683 -5.580 1.00 37.06 475 THR A C 1
ATOM 3604 O O . THR A 1 475 ? -33.090 16.769 -4.588 1.00 37.06 475 THR A O 1
ATOM 3607 N N . SER A 1 476 ? -35.110 16.417 -5.500 1.00 37.12 476 SER A N 1
ATOM 3608 C CA . SER A 1 476 ? -35.930 16.194 -4.305 1.00 37.12 476 SER A CA 1
ATOM 3609 C C . SER A 1 476 ? -35.606 14.881 -3.568 1.00 37.12 476 SER A C 1
ATOM 3611 O O . SER A 1 476 ? -36.497 14.142 -3.161 1.00 37.12 476 SER A O 1
ATOM 3613 N N . LEU A 1 477 ? -34.321 14.596 -3.357 1.00 39.66 477 LEU A N 1
ATOM 3614 C CA . LEU A 1 477 ? -33.806 13.530 -2.497 1.00 39.66 477 LEU A CA 1
ATOM 3615 C C . LEU A 1 477 ? -33.119 14.152 -1.274 1.00 39.66 477 LEU A C 1
ATOM 3617 O O . LEU A 1 477 ? -31.940 13.941 -1.010 1.00 39.66 477 LEU A O 1
ATOM 3621 N N . GLY A 1 478 ? -33.883 14.919 -0.495 1.00 35.12 478 GLY A N 1
ATOM 3622 C CA . GLY A 1 478 ? -33.436 15.555 0.751 1.00 35.12 478 GLY A CA 1
ATOM 3623 C C . GLY A 1 478 ? -33.095 14.595 1.903 1.00 35.12 478 GLY A C 1
ATOM 3624 O O . GLY A 1 478 ? -32.945 15.060 3.026 1.00 35.12 478 GLY A O 1
ATOM 3625 N N . ALA A 1 479 ? -32.968 13.286 1.650 1.00 36.44 479 ALA A N 1
ATOM 3626 C CA . ALA A 1 479 ? -32.772 12.245 2.666 1.00 36.44 479 ALA A CA 1
ATOM 3627 C C . ALA A 1 479 ? -31.393 11.550 2.627 1.00 36.44 479 ALA A C 1
ATOM 3629 O O . ALA A 1 479 ? -31.119 10.713 3.479 1.00 36.44 479 ALA A O 1
ATOM 3630 N N . LEU A 1 480 ? -30.512 11.885 1.674 1.00 40.19 480 LEU A N 1
ATOM 3631 C CA . LEU A 1 480 ? -29.108 11.423 1.665 1.00 40.19 480 LEU A CA 1
ATOM 3632 C C . LEU A 1 480 ? -28.127 12.519 2.114 1.00 40.19 480 LEU A C 1
ATOM 3634 O O . LEU A 1 480 ? -26.912 12.369 2.004 1.00 40.19 480 LEU A O 1
ATOM 3638 N N . ASN A 1 481 ? -28.677 13.611 2.652 1.00 41.78 481 ASN A N 1
ATOM 3639 C CA . ASN A 1 481 ? -27.946 14.620 3.399 1.00 41.78 481 ASN A CA 1
ATOM 3640 C C . ASN A 1 481 ? -27.598 14.039 4.766 1.00 41.78 481 ASN A C 1
ATOM 3642 O O . ASN A 1 481 ? -28.375 14.139 5.712 1.00 41.78 481 ASN A O 1
ATOM 3646 N N . GLY A 1 482 ? -26.447 13.402 4.868 1.00 47.41 482 GLY A N 1
ATOM 3647 C CA . GLY A 1 482 ? -25.941 12.993 6.156 1.00 47.41 482 GLY A CA 1
ATOM 3648 C C . GLY A 1 482 ? -24.454 12.805 6.060 1.00 47.41 482 GLY A C 1
ATOM 3649 O O . GLY A 1 482 ? -23.989 11.947 5.309 1.00 47.41 482 GLY A O 1
ATOM 3650 N N . ASP A 1 483 ? -23.735 13.544 6.897 1.00 52.91 483 ASP A N 1
ATOM 3651 C CA . ASP A 1 483 ? -22.413 13.158 7.378 1.00 52.91 483 ASP A CA 1
ATOM 3652 C C . ASP A 1 483 ? -22.375 11.625 7.616 1.00 52.91 483 ASP A C 1
ATOM 3654 O O . ASP A 1 483 ? -21.439 10.940 7.230 1.00 52.91 483 ASP A O 1
ATOM 3658 N N . ASP A 1 484 ? -23.489 11.038 8.052 1.00 68.88 484 ASP A N 1
ATOM 3659 C CA . ASP A 1 484 ? -23.678 9.621 8.333 1.00 68.88 484 ASP A CA 1
ATOM 3660 C C . ASP A 1 484 ? -23.499 8.581 7.200 1.00 68.88 484 ASP A C 1
ATOM 3662 O O . ASP A 1 484 ? -23.467 7.387 7.500 1.00 68.88 484 ASP A O 1
ATOM 3666 N N . PHE A 1 485 ? -23.409 8.944 5.910 1.00 77.12 485 PHE A N 1
ATOM 3667 C CA . PHE A 1 485 ? -23.432 7.943 4.820 1.00 77.12 485 PHE A CA 1
ATOM 3668 C C . PHE A 1 485 ? -22.223 6.991 4.832 1.00 77.12 485 PHE A C 1
ATOM 3670 O O . PHE A 1 485 ? -22.380 5.774 4.678 1.00 77.12 485 PHE A O 1
ATOM 3677 N N . TYR A 1 486 ? -21.020 7.539 5.019 1.00 83.00 486 TYR A N 1
ATOM 3678 C CA . TYR A 1 486 ? -19.776 6.764 5.065 1.00 83.00 486 TYR A CA 1
ATOM 3679 C C . TYR A 1 486 ? -19.374 6.381 6.492 1.00 83.00 486 TYR A C 1
ATOM 3681 O O . TYR A 1 486 ? -18.661 5.406 6.685 1.00 83.00 486 TYR A O 1
ATOM 3689 N N . GLY A 1 487 ? -19.850 7.071 7.517 1.00 85.81 487 GLY A N 1
ATOM 3690 C CA . GLY A 1 487 ? -19.554 6.717 8.901 1.00 85.81 487 GLY A CA 1
ATOM 3691 C C . GLY A 1 487 ? -20.426 7.516 9.847 1.00 85.81 487 GLY A C 1
ATOM 3692 O O . GLY A 1 487 ? -20.904 8.573 9.463 1.00 85.81 487 GLY A O 1
ATOM 3693 N N . HIS A 1 488 ? -20.642 7.016 11.060 1.00 84.69 488 HIS A N 1
ATOM 3694 C CA . HIS A 1 488 ? -21.428 7.682 12.098 1.00 84.69 488 HIS A CA 1
ATOM 3695 C C . HIS A 1 488 ? -20.922 9.115 12.325 1.00 84.69 488 HIS A C 1
ATOM 3697 O O . HIS A 1 488 ? -19.725 9.333 12.517 1.00 84.69 488 HIS A O 1
ATOM 3703 N N . ASN A 1 489 ? -21.822 10.092 12.261 1.00 77.62 489 ASN A N 1
ATOM 3704 C CA . ASN A 1 489 ? -21.568 11.530 12.245 1.00 77.62 489 ASN A CA 1
ATOM 3705 C C . ASN A 1 489 ? -20.580 12.002 11.160 1.00 77.62 489 ASN A C 1
ATOM 3707 O O . ASN A 1 489 ? -19.983 13.058 11.320 1.00 77.62 489 ASN A O 1
ATOM 3711 N N . GLY A 1 490 ? -20.342 11.257 10.080 1.00 74.75 490 GLY A N 1
ATOM 3712 C CA . GLY A 1 490 ? -19.355 11.597 9.039 1.00 74.75 490 GLY A CA 1
ATOM 3713 C C . GLY A 1 490 ? -17.907 11.408 9.414 1.00 74.75 490 GLY A C 1
ATOM 3714 O O . GLY A 1 490 ? -17.023 11.952 8.753 1.00 74.75 490 GLY A O 1
ATOM 3715 N N . GLU A 1 491 ? -17.653 10.604 10.438 1.00 80.81 491 GLU A N 1
ATOM 3716 C CA . GLU A 1 491 ? -16.315 10.122 10.747 1.00 80.81 491 GLU A CA 1
ATOM 3717 C C . GLU A 1 491 ? -15.947 9.002 9.762 1.00 80.81 491 GLU A C 1
ATOM 3719 O O . GLU A 1 491 ? -16.259 7.828 9.967 1.00 80.81 491 GLU A O 1
ATOM 3724 N N . CYS A 1 492 ? -15.333 9.388 8.643 1.00 86.44 492 CYS A N 1
ATOM 3725 C CA . CYS A 1 492 ? -14.711 8.497 7.667 1.00 86.44 492 CYS A CA 1
ATOM 3726 C C . CYS A 1 492 ? -13.515 9.213 7.036 1.00 86.44 492 CYS A C 1
ATOM 3728 O O . CYS A 1 492 ? -13.655 10.277 6.418 1.00 86.44 492 CYS A O 1
ATOM 3730 N N . HIS A 1 493 ? -12.332 8.624 7.173 1.00 86.62 493 HIS A N 1
ATOM 3731 C CA . HIS A 1 493 ? -11.080 9.272 6.809 1.00 86.62 493 HIS A CA 1
ATOM 3732 C C . HIS A 1 493 ? -10.156 8.362 6.009 1.00 86.62 493 HIS A C 1
ATOM 3734 O O . HIS A 1 493 ? -10.426 7.181 5.820 1.00 86.62 493 HIS A O 1
ATOM 3740 N N . LEU A 1 494 ? -9.054 8.938 5.539 1.00 89.88 494 LEU A N 1
ATOM 3741 C CA . LEU A 1 494 ? -7.973 8.229 4.876 1.00 89.88 494 LEU A CA 1
ATOM 3742 C C . LEU A 1 494 ? -6.629 8.709 5.427 1.00 89.88 494 LEU A C 1
ATOM 3744 O O . LEU A 1 494 ? -6.388 9.915 5.538 1.00 89.88 494 LEU A O 1
ATOM 3748 N N . ILE A 1 495 ? -5.764 7.747 5.752 1.00 90.44 495 ILE A N 1
ATOM 3749 C CA . ILE A 1 495 ? -4.370 7.952 6.162 1.00 90.44 495 ILE A CA 1
ATOM 3750 C C . ILE A 1 495 ? -3.465 7.180 5.190 1.00 90.44 495 ILE A C 1
ATOM 3752 O O . ILE A 1 495 ? -3.558 5.951 5.138 1.00 90.44 495 ILE A O 1
ATOM 3756 N N . PRO A 1 496 ? -2.601 7.856 4.412 1.00 92.06 496 PRO A N 1
ATOM 3757 C CA . PRO A 1 496 ? -1.706 7.197 3.460 1.00 92.06 496 PRO A CA 1
ATOM 3758 C C . PRO A 1 496 ? -0.731 6.210 4.125 1.00 92.06 496 PRO A C 1
ATOM 3760 O O . PRO A 1 496 ? -0.216 6.475 5.212 1.00 92.06 496 PRO A O 1
ATOM 3763 N N . ILE A 1 497 ? -0.447 5.092 3.447 1.00 93.62 497 ILE A N 1
ATOM 3764 C CA . ILE A 1 497 ? 0.632 4.158 3.807 1.00 93.62 497 ILE A CA 1
ATOM 3765 C C . ILE A 1 497 ? 1.762 4.269 2.787 1.00 93.62 497 ILE A C 1
ATOM 3767 O O . ILE A 1 497 ? 2.869 4.660 3.138 1.00 93.62 497 ILE A O 1
ATOM 3771 N N . ALA A 1 498 ? 1.505 3.920 1.527 1.00 94.12 498 ALA A N 1
ATOM 3772 C CA . ALA A 1 498 ? 2.556 3.870 0.518 1.00 94.12 498 ALA A CA 1
ATOM 3773 C C . ALA A 1 498 ? 2.009 3.943 -0.909 1.00 94.12 498 ALA A C 1
ATOM 3775 O O . ALA A 1 498 ? 0.866 3.563 -1.174 1.00 94.12 498 ALA A O 1
ATOM 3776 N N . LEU A 1 499 ? 2.865 4.374 -1.832 1.00 93.94 499 LEU A N 1
ATOM 3777 C CA . LEU A 1 499 ? 2.727 4.084 -3.255 1.00 93.94 499 LEU A CA 1
ATOM 3778 C C . LEU A 1 499 ? 3.713 2.980 -3.636 1.00 93.94 499 LEU A C 1
ATOM 3780 O O . LEU A 1 499 ? 4.884 3.054 -3.281 1.00 93.94 499 LEU A O 1
ATOM 3784 N N . VAL A 1 500 ? 3.265 1.979 -4.388 1.00 94.88 500 VAL A N 1
ATOM 3785 C CA . VAL A 1 500 ? 4.110 0.857 -4.811 1.00 94.88 500 VAL A CA 1
ATOM 3786 C C . VAL A 1 500 ? 4.209 0.817 -6.322 1.00 94.88 500 VAL A C 1
ATOM 3788 O O . VAL A 1 500 ? 3.214 0.593 -7.010 1.00 94.88 500 VAL A O 1
ATOM 3791 N N . GLN A 1 501 ? 5.414 1.017 -6.841 1.00 93.50 501 GLN A N 1
ATOM 3792 C CA . GLN A 1 501 ? 5.697 0.901 -8.265 1.00 93.50 501 GLN A CA 1
ATOM 3793 C C . GLN A 1 501 ? 5.627 -0.567 -8.703 1.00 93.50 501 GLN A C 1
ATOM 3795 O O . GLN A 1 501 ? 6.231 -1.443 -8.088 1.00 93.50 501 GLN A O 1
ATOM 3800 N N . ARG A 1 502 ? 4.887 -0.853 -9.776 1.00 93.00 502 ARG A N 1
ATOM 3801 C CA . ARG A 1 502 ? 4.720 -2.212 -10.309 1.00 93.00 502 ARG A CA 1
ATOM 3802 C C . ARG A 1 502 ? 5.487 -2.376 -11.618 1.00 93.00 502 ARG A C 1
ATOM 3804 O O . ARG A 1 502 ? 5.555 -1.456 -12.434 1.00 93.00 502 ARG A O 1
ATOM 3811 N N . ARG A 1 503 ? 6.056 -3.566 -11.802 1.00 91.88 503 ARG A N 1
ATOM 3812 C CA . ARG A 1 503 ? 6.549 -4.088 -13.089 1.00 91.88 503 ARG A CA 1
ATOM 3813 C C . ARG A 1 503 ? 5.411 -4.821 -13.801 1.00 91.88 503 ARG A C 1
ATOM 3815 O O . ARG A 1 503 ? 4.341 -4.954 -13.216 1.00 91.88 503 ARG A O 1
ATOM 3822 N N . ASN A 1 504 ? 5.612 -5.297 -15.028 1.00 94.94 504 ASN A N 1
ATOM 3823 C CA . ASN A 1 504 ? 4.572 -6.005 -15.779 1.00 94.94 504 ASN A CA 1
ATOM 3824 C C . ASN A 1 504 ? 4.966 -7.433 -16.174 1.00 94.94 504 ASN A C 1
ATOM 3826 O O . ASN A 1 504 ? 6.138 -7.824 -16.157 1.00 94.94 504 ASN A O 1
ATOM 3830 N N . GLN A 1 505 ? 3.940 -8.205 -16.523 1.00 96.19 505 GLN A N 1
ATOM 3831 C CA . GLN A 1 505 ? 4.026 -9.618 -16.875 1.00 96.19 505 GLN A CA 1
ATOM 3832 C C . GLN A 1 505 ? 4.467 -9.860 -18.323 1.00 96.19 505 GLN A C 1
ATOM 3834 O O . GLN A 1 505 ? 4.471 -11.006 -18.742 1.00 96.19 505 GLN A O 1
ATOM 3839 N N . GLY A 1 506 ? 4.821 -8.835 -19.101 1.00 95.94 506 GLY A N 1
ATOM 3840 C CA . GLY A 1 506 ? 5.355 -9.005 -20.452 1.00 95.94 506 GLY A CA 1
ATOM 3841 C C . GLY A 1 506 ? 6.854 -9.330 -20.467 1.00 95.94 506 GLY A C 1
ATOM 3842 O O . GLY A 1 506 ? 7.554 -9.255 -19.450 1.00 95.94 506 GLY A O 1
ATOM 3843 N N . GLY A 1 507 ? 7.372 -9.674 -21.645 1.00 95.31 507 GLY A N 1
ATOM 3844 C CA . GLY A 1 507 ? 8.800 -9.849 -21.911 1.00 95.31 507 GLY A CA 1
ATOM 3845 C C . GLY A 1 507 ? 9.573 -8.545 -21.734 1.00 95.31 507 GLY A C 1
ATOM 3846 O O . GLY A 1 507 ? 9.126 -7.492 -22.181 1.00 95.31 507 GLY A O 1
ATOM 3847 N N . TYR A 1 508 ? 10.735 -8.592 -21.079 1.00 93.81 508 TYR A N 1
ATOM 3848 C CA . TYR A 1 508 ? 11.582 -7.405 -20.894 1.00 93.81 508 TYR A CA 1
ATOM 3849 C C . TYR A 1 508 ? 12.212 -6.957 -22.224 1.00 93.81 508 TYR A C 1
ATOM 3851 O O . TYR A 1 508 ? 12.950 -7.723 -22.837 1.00 93.81 508 TYR A O 1
ATOM 3859 N N . HIS A 1 509 ? 11.986 -5.721 -22.672 1.00 91.38 509 HIS A N 1
ATOM 3860 C CA . HIS A 1 509 ? 12.657 -5.148 -23.850 1.00 91.38 509 HIS A CA 1
ATOM 3861 C C . HIS A 1 509 ? 13.065 -3.695 -23.592 1.00 91.38 509 HIS A C 1
ATOM 3863 O O . HIS A 1 509 ? 12.249 -2.902 -23.129 1.00 91.38 509 HIS A O 1
ATOM 3869 N N . LYS A 1 510 ? 14.295 -3.306 -23.958 1.00 85.75 510 LYS A N 1
ATOM 3870 C CA . LYS A 1 510 ? 14.839 -1.952 -23.699 1.00 85.75 510 LYS A CA 1
ATOM 3871 C C . LYS A 1 510 ? 14.051 -0.805 -24.333 1.00 85.75 510 LYS A C 1
ATOM 3873 O O . LYS A 1 510 ? 14.112 0.326 -23.857 1.00 85.75 510 LYS A O 1
ATOM 3878 N N . HIS A 1 511 ? 13.370 -1.089 -25.436 1.00 87.06 511 HIS A N 1
ATOM 3879 C CA . HIS A 1 511 ? 12.562 -0.107 -26.151 1.00 87.06 511 HIS A CA 1
ATOM 3880 C C . HIS A 1 511 ? 11.062 -0.336 -25.929 1.00 87.06 511 HIS A C 1
ATOM 3882 O O . HIS A 1 511 ? 10.347 0.574 -25.517 1.00 87.06 511 HIS A O 1
ATOM 3888 N N . LEU A 1 512 ? 10.615 -1.575 -26.151 1.00 90.50 512 LEU A N 1
ATOM 3889 C CA . LEU A 1 512 ? 9.208 -1.925 -26.368 1.00 90.50 512 LEU A CA 1
ATOM 3890 C C . LEU A 1 512 ? 8.461 -2.207 -25.062 1.00 90.50 512 LEU A C 1
ATOM 3892 O O . LEU A 1 512 ? 7.264 -1.945 -24.977 1.00 90.50 512 LEU A O 1
ATOM 3896 N N . ASN A 1 513 ? 9.160 -2.725 -24.044 1.00 92.19 513 ASN A N 1
ATOM 3897 C CA . ASN A 1 513 ? 8.579 -3.061 -22.750 1.00 92.19 513 ASN A CA 1
ATOM 3898 C C . ASN A 1 513 ? 9.626 -3.027 -21.620 1.00 92.19 513 ASN A C 1
ATOM 3900 O O . ASN A 1 513 ? 10.117 -4.052 -21.133 1.00 92.19 513 ASN A O 1
ATOM 3904 N N . LYS A 1 514 ? 9.962 -1.810 -21.197 1.00 87.88 514 LYS A N 1
ATOM 3905 C CA . LYS A 1 514 ? 11.023 -1.504 -20.220 1.00 87.88 514 LYS A CA 1
ATOM 3906 C C . LYS A 1 514 ? 10.767 -2.105 -18.837 1.00 87.88 514 LYS A C 1
ATOM 3908 O O . LYS A 1 514 ? 11.699 -2.448 -18.114 1.00 87.88 514 LYS A O 1
ATOM 3913 N N . PHE A 1 515 ? 9.496 -2.288 -18.483 1.00 88.75 515 PHE A N 1
ATOM 3914 C CA . PHE A 1 515 ? 9.066 -2.816 -17.183 1.00 88.75 515 PHE A CA 1
ATOM 3915 C C . PHE A 1 515 ? 8.674 -4.293 -17.237 1.00 88.75 515 PHE A C 1
ATOM 3917 O O . PHE A 1 515 ? 8.229 -4.843 -16.229 1.00 88.75 515 PHE A O 1
ATOM 3924 N N . GLY A 1 516 ? 8.866 -4.936 -18.392 1.00 93.81 516 GLY A N 1
ATOM 3925 C CA . GLY A 1 516 ? 8.714 -6.372 -18.545 1.00 93.81 516 GLY A CA 1
ATOM 3926 C C . GLY A 1 516 ? 9.713 -7.142 -17.693 1.00 93.81 516 GLY A C 1
ATOM 3927 O O . GLY A 1 516 ? 10.769 -6.636 -17.292 1.00 93.81 516 GLY A O 1
ATOM 3928 N N . THR A 1 517 ? 9.351 -8.382 -17.408 1.00 94.94 517 THR A N 1
ATOM 3929 C CA . THR A 1 517 ? 10.070 -9.266 -16.483 1.00 94.94 517 THR A CA 1
ATOM 3930 C C . THR A 1 517 ? 10.231 -10.675 -17.022 1.00 94.94 517 THR A C 1
ATOM 3932 O O . THR A 1 517 ? 11.108 -11.399 -16.554 1.00 94.94 517 THR A O 1
ATOM 3935 N N . LYS A 1 518 ? 9.443 -11.082 -18.022 1.00 96.12 518 LYS A N 1
ATOM 3936 C CA . LYS A 1 518 ? 9.551 -12.421 -18.598 1.00 96.12 518 LYS A CA 1
ATOM 3937 C C . LYS A 1 518 ? 10.799 -12.560 -19.475 1.00 96.12 518 LYS A C 1
ATOM 3939 O O . LYS A 1 518 ? 11.158 -11.612 -20.184 1.00 96.12 518 LYS A O 1
ATOM 3944 N N . PRO A 1 519 ? 11.468 -13.725 -19.440 1.00 95.38 519 PRO A N 1
ATOM 3945 C CA . PRO A 1 519 ? 12.483 -14.076 -20.423 1.00 95.38 519 PRO A CA 1
ATOM 3946 C C . PRO A 1 519 ? 11.822 -14.523 -21.742 1.00 95.38 519 PRO A C 1
ATOM 3948 O O . PRO A 1 519 ? 10.607 -14.704 -21.805 1.00 95.38 519 PRO A O 1
ATOM 3951 N N . TYR A 1 520 ? 12.615 -14.735 -22.789 1.00 94.50 520 TYR A N 1
ATOM 3952 C CA . TYR A 1 520 ? 12.149 -15.134 -24.123 1.00 94.50 520 TYR A CA 1
ATOM 3953 C C . TYR A 1 520 ? 12.559 -16.561 -24.460 1.00 94.50 520 TYR A C 1
ATOM 3955 O O . TYR A 1 520 ? 13.693 -16.955 -24.183 1.00 94.50 520 TYR A O 1
ATOM 3963 N N . ARG A 1 521 ? 11.674 -17.319 -25.107 1.00 92.69 521 ARG A N 1
ATOM 3964 C CA . ARG A 1 521 ? 12.017 -18.599 -25.744 1.00 92.69 521 ARG A CA 1
ATOM 3965 C C . ARG A 1 521 ? 12.709 -18.329 -27.076 1.00 92.69 521 ARG A C 1
ATOM 3967 O O . ARG A 1 521 ? 12.288 -17.436 -27.800 1.00 92.69 521 ARG A O 1
ATOM 3974 N N . PHE A 1 522 ? 13.756 -19.090 -27.395 1.00 90.75 522 PHE A N 1
ATOM 3975 C CA . PHE A 1 522 ? 14.602 -18.808 -28.569 1.00 90.75 522 PHE A CA 1
ATOM 3976 C C . PHE A 1 522 ? 15.081 -20.047 -29.347 1.00 90.75 522 PHE A C 1
ATOM 3978 O O . PHE A 1 522 ? 15.866 -19.917 -30.282 1.00 90.75 522 PHE A O 1
ATOM 3985 N N . SER A 1 523 ? 14.682 -21.262 -28.956 1.00 90.00 523 SER A N 1
ATOM 3986 C CA . SER A 1 523 ? 15.181 -22.494 -29.580 1.00 90.00 523 SER A CA 1
ATOM 3987 C C . SER A 1 523 ? 14.054 -23.468 -29.885 1.00 90.00 523 SER A C 1
ATOM 3989 O O . SER A 1 523 ? 13.320 -23.858 -28.985 1.00 90.00 523 SER A O 1
ATOM 3991 N N . SER A 1 524 ? 13.967 -23.912 -31.139 1.00 90.25 524 SER A N 1
ATOM 3992 C CA . SER A 1 524 ? 13.068 -24.996 -31.554 1.00 90.25 524 SER A CA 1
ATOM 3993 C C . SER A 1 524 ? 13.628 -26.383 -31.243 1.00 90.25 524 SER A C 1
ATOM 3995 O O . SER A 1 524 ? 12.872 -27.334 -31.077 1.00 90.25 524 SER A O 1
ATOM 3997 N N . VAL A 1 525 ? 14.954 -26.500 -31.108 1.00 90.94 525 VAL A N 1
ATOM 3998 C CA . VAL A 1 525 ? 15.634 -27.752 -30.736 1.00 90.94 525 VAL A CA 1
ATOM 3999 C C . VAL A 1 525 ? 15.474 -28.035 -29.243 1.00 90.94 525 VAL A C 1
ATOM 4001 O O . VAL A 1 525 ? 15.254 -29.175 -28.849 1.00 90.94 525 VAL A O 1
ATOM 4004 N N . ASN A 1 526 ? 15.568 -26.995 -28.410 1.00 90.25 526 ASN A N 1
ATOM 4005 C CA . ASN A 1 526 ? 15.374 -27.077 -26.965 1.00 90.25 526 ASN A CA 1
ATOM 4006 C C . ASN A 1 526 ? 14.317 -26.047 -26.531 1.00 90.25 526 ASN A C 1
ATOM 4008 O O . ASN A 1 526 ? 14.679 -24.994 -26.002 1.00 90.25 526 ASN A O 1
ATOM 4012 N N . PRO A 1 527 ? 13.014 -26.336 -26.710 1.00 85.50 527 PRO A N 1
ATOM 4013 C CA . PRO A 1 527 ? 11.926 -25.374 -26.480 1.00 85.50 527 PRO A CA 1
ATOM 4014 C C . PRO A 1 527 ? 11.816 -24.879 -25.030 1.00 85.50 527 PRO A C 1
ATOM 4016 O O . PRO A 1 527 ? 11.173 -23.865 -24.755 1.00 85.50 527 PRO A O 1
ATOM 4019 N N . SER A 1 528 ? 12.471 -25.562 -24.088 1.00 87.50 528 SER A N 1
ATOM 4020 C CA . SER A 1 528 ? 12.593 -25.153 -22.685 1.00 87.50 528 SER A CA 1
ATOM 4021 C C . SER A 1 528 ? 13.604 -24.029 -22.442 1.00 87.50 528 SER A C 1
ATOM 4023 O O . SER A 1 528 ? 13.603 -23.461 -21.353 1.00 87.50 528 SER A O 1
ATOM 4025 N N . PHE A 1 529 ? 14.488 -23.724 -23.395 1.00 90.06 529 PHE A N 1
ATOM 4026 C CA . PHE A 1 529 ? 15.528 -22.716 -23.200 1.00 90.06 529 PHE A CA 1
ATOM 4027 C C . PHE A 1 529 ? 14.952 -21.303 -23.260 1.00 90.06 529 PHE A C 1
ATOM 4029 O O . PHE A 1 529 ? 14.227 -20.943 -24.190 1.00 90.06 529 PHE A O 1
ATOM 4036 N N . THR A 1 530 ? 15.327 -20.496 -22.267 1.00 91.62 530 THR A N 1
ATOM 4037 C CA . THR A 1 530 ? 14.916 -19.097 -22.137 1.00 91.62 530 THR A CA 1
ATOM 4038 C C . THR A 1 530 ? 16.128 -18.170 -22.064 1.00 91.62 530 THR A C 1
ATOM 4040 O O . THR A 1 530 ? 17.137 -18.523 -21.455 1.00 91.62 530 THR A O 1
ATOM 4043 N N . GLY A 1 531 ? 16.028 -16.980 -22.651 1.00 90.50 531 GLY A N 1
ATOM 4044 C CA . GLY A 1 531 ? 17.081 -15.966 -22.694 1.00 90.50 531 GLY A CA 1
ATOM 4045 C C . GLY A 1 531 ? 16.543 -14.540 -22.551 1.00 90.50 531 GLY A C 1
ATOM 4046 O O . GLY A 1 531 ? 15.360 -14.327 -22.292 1.00 90.50 531 GLY A O 1
ATOM 4047 N N . GLY A 1 532 ? 17.420 -13.546 -22.694 1.00 90.62 532 GLY A N 1
ATOM 4048 C CA . GLY A 1 532 ? 17.021 -12.134 -22.736 1.00 90.62 532 GLY A CA 1
ATOM 4049 C C . GLY A 1 532 ? 16.659 -11.675 -24.150 1.00 90.62 532 GLY A C 1
ATOM 4050 O O . GLY A 1 532 ? 16.897 -12.390 -25.113 1.00 90.62 532 GLY A O 1
ATOM 4051 N N . TRP A 1 533 ? 16.169 -10.444 -24.296 1.00 90.56 533 TRP A N 1
ATOM 4052 C CA . TRP A 1 533 ? 15.802 -9.863 -25.601 1.00 90.56 533 TRP A CA 1
ATOM 4053 C C . TRP A 1 533 ? 16.933 -9.839 -26.650 1.00 90.56 533 TRP A C 1
ATOM 4055 O O . TRP A 1 533 ? 16.679 -9.780 -27.847 1.00 90.56 533 TRP A O 1
ATOM 4065 N N . HIS A 1 534 ? 18.190 -9.868 -26.203 1.00 88.88 534 HIS A N 1
ATOM 4066 C CA . HIS A 1 534 ? 19.378 -9.760 -27.050 1.00 88.88 534 HIS A CA 1
ATOM 4067 C C . HIS A 1 534 ? 19.773 -11.086 -27.721 1.00 88.88 534 HIS A C 1
ATOM 4069 O O . HIS A 1 534 ? 20.658 -11.089 -28.572 1.00 88.88 534 HIS A O 1
ATOM 4075 N N . VAL A 1 535 ? 19.160 -12.217 -27.347 1.00 89.25 535 VAL A N 1
ATOM 4076 C CA . VAL A 1 535 ? 19.532 -13.526 -27.906 1.00 89.25 535 VAL A CA 1
ATOM 4077 C C . VAL A 1 535 ? 19.121 -13.658 -29.378 1.00 89.25 535 VAL A C 1
ATOM 4079 O O . VAL A 1 535 ? 18.136 -13.071 -29.840 1.00 89.25 535 VAL A O 1
ATOM 4082 N N . ALA A 1 536 ? 19.889 -14.443 -30.134 1.00 83.69 536 ALA A N 1
ATOM 4083 C CA . ALA A 1 536 ? 19.567 -14.760 -31.522 1.00 83.69 536 ALA A CA 1
ATOM 4084 C C . ALA A 1 536 ? 18.211 -15.490 -31.617 1.00 83.69 536 ALA A C 1
ATOM 4086 O O . ALA A 1 536 ? 17.897 -16.323 -30.770 1.00 83.69 536 ALA A O 1
ATOM 4087 N N . GLY A 1 537 ? 17.409 -15.161 -32.634 1.00 79.56 537 GLY A N 1
ATOM 4088 C CA . GLY A 1 537 ? 16.066 -15.725 -32.847 1.00 79.56 537 GLY A CA 1
ATOM 4089 C C . GLY A 1 537 ? 14.915 -14.946 -32.198 1.00 79.56 537 GLY A C 1
ATOM 4090 O O . GLY A 1 537 ? 13.781 -15.082 -32.638 1.00 79.56 537 GLY A O 1
ATOM 4091 N N . VAL A 1 538 ? 15.183 -14.080 -31.214 1.00 86.88 538 VAL A N 1
ATOM 4092 C CA . VAL A 1 538 ? 14.156 -13.232 -30.580 1.00 86.88 538 VAL A CA 1
ATOM 4093 C C . VAL A 1 538 ? 14.108 -11.869 -31.265 1.00 86.88 538 VAL A C 1
ATOM 4095 O O . VAL A 1 538 ? 14.992 -11.044 -31.037 1.00 86.88 538 VAL A O 1
ATOM 4098 N N . ASN A 1 539 ? 13.088 -11.621 -32.086 1.00 83.31 539 ASN A N 1
ATOM 4099 C CA . ASN A 1 539 ? 12.930 -10.374 -32.841 1.00 83.31 539 ASN A CA 1
ATOM 4100 C C . ASN A 1 539 ? 11.538 -9.778 -32.597 1.00 83.31 539 ASN A C 1
ATOM 4102 O O . ASN A 1 539 ? 10.594 -10.089 -33.314 1.00 83.31 539 ASN A O 1
ATOM 4106 N N . MET A 1 540 ? 11.418 -8.936 -31.572 1.00 88.69 540 MET A N 1
ATOM 4107 C CA . MET A 1 540 ? 10.176 -8.220 -31.262 1.00 88.69 540 MET A CA 1
ATOM 4108 C C . MET A 1 540 ? 10.138 -6.907 -32.041 1.00 88.69 540 MET A C 1
ATOM 4110 O O . MET A 1 540 ? 11.134 -6.188 -32.061 1.00 88.69 540 MET A O 1
ATOM 4114 N N . GLN A 1 541 ? 9.008 -6.597 -32.667 1.00 85.81 541 GLN A N 1
ATOM 4115 C CA . GLN A 1 541 ? 8.824 -5.403 -33.501 1.00 85.81 541 GLN A CA 1
ATOM 4116 C C . GLN A 1 541 ? 7.873 -4.396 -32.852 1.00 85.81 541 GLN A C 1
ATOM 4118 O O . GLN A 1 541 ? 7.881 -3.214 -33.189 1.00 85.81 541 GLN A O 1
ATOM 4123 N N . SER A 1 542 ? 7.050 -4.848 -31.907 1.00 90.94 542 SER A N 1
ATOM 4124 C CA . SER A 1 542 ? 6.050 -4.018 -31.254 1.00 90.94 542 SER A CA 1
ATOM 4125 C C . SER A 1 542 ? 5.898 -4.300 -29.764 1.00 90.94 542 SER A C 1
ATOM 4127 O O . SER A 1 542 ? 6.323 -5.333 -29.246 1.00 90.94 542 SER A O 1
ATOM 4129 N N . THR A 1 543 ? 5.264 -3.367 -29.051 1.00 93.19 543 THR A N 1
ATOM 4130 C CA . THR A 1 543 ? 4.940 -3.553 -27.634 1.00 93.19 543 THR A CA 1
ATOM 4131 C C . THR A 1 543 ? 3.990 -4.729 -27.439 1.00 93.19 543 THR A C 1
ATOM 4133 O O . THR A 1 543 ? 4.170 -5.468 -26.477 1.00 93.19 543 THR A O 1
ATOM 4136 N N . SER A 1 544 ? 3.034 -4.964 -28.346 1.00 95.00 544 SER A N 1
ATOM 4137 C CA . SER A 1 544 ? 2.148 -6.131 -28.265 1.00 95.00 544 SER A CA 1
ATOM 4138 C C . SER A 1 544 ? 2.885 -7.464 -28.356 1.00 95.00 544 SER A C 1
ATOM 4140 O O . SER A 1 544 ? 2.502 -8.393 -27.649 1.00 95.00 544 SER A O 1
ATOM 4142 N N . ASP A 1 545 ? 3.980 -7.552 -29.119 1.00 94.19 545 ASP A N 1
ATOM 4143 C CA . ASP A 1 545 ? 4.775 -8.788 -29.214 1.00 94.19 545 ASP A CA 1
ATOM 4144 C C . ASP A 1 545 ? 5.386 -9.156 -27.854 1.00 94.19 545 ASP A C 1
ATOM 4146 O O . ASP A 1 545 ? 5.525 -10.327 -27.513 1.00 94.19 545 ASP A O 1
ATOM 4150 N N . CYS A 1 546 ? 5.691 -8.156 -27.017 1.00 95.12 546 CYS A N 1
ATOM 4151 C CA . CYS A 1 546 ? 6.169 -8.383 -25.656 1.00 95.12 546 CYS A CA 1
ATOM 4152 C C . CYS A 1 546 ? 5.097 -8.969 -24.716 1.00 95.12 546 CYS A C 1
ATOM 4154 O O . CYS A 1 546 ? 5.452 -9.395 -23.617 1.00 95.12 546 CYS A O 1
ATOM 4156 N N . PHE A 1 547 ? 3.822 -9.003 -25.108 1.00 96.50 547 PHE A N 1
ATOM 4157 C CA . PHE A 1 547 ? 2.722 -9.592 -24.332 1.00 96.50 547 PHE A CA 1
ATOM 4158 C C . PHE A 1 547 ? 2.116 -10.839 -24.995 1.00 96.50 547 PHE A C 1
ATOM 4160 O O . PHE A 1 547 ? 1.284 -11.503 -24.379 1.00 96.50 547 PHE A O 1
ATOM 4167 N N . ASP A 1 548 ? 2.558 -11.198 -26.202 1.00 94.94 548 ASP A N 1
ATOM 4168 C CA . ASP A 1 548 ? 2.175 -12.436 -26.884 1.00 94.94 548 ASP A CA 1
ATOM 4169 C C . ASP A 1 548 ? 3.002 -13.617 -26.349 1.00 94.94 548 ASP A C 1
ATOM 4171 O O . ASP A 1 548 ? 4.098 -13.924 -26.823 1.00 94.94 548 ASP A O 1
ATOM 4175 N N . LEU A 1 549 ? 2.508 -14.231 -25.272 1.00 94.88 549 LEU A N 1
ATOM 4176 C CA . LEU A 1 549 ? 3.230 -15.275 -24.550 1.00 94.88 549 LEU A CA 1
ATOM 4177 C C . LEU A 1 549 ? 3.306 -16.579 -25.357 1.00 94.88 549 LEU A C 1
ATOM 4179 O O . LEU A 1 549 ? 2.289 -17.121 -25.782 1.00 94.88 549 LEU A O 1
ATOM 4183 N N . LYS A 1 550 ? 4.515 -17.130 -25.468 1.00 93.88 550 LYS A N 1
ATOM 4184 C CA . LYS A 1 550 ? 4.834 -18.376 -26.168 1.00 93.88 550 LYS A CA 1
ATOM 4185 C C . LYS A 1 550 ? 5.120 -19.506 -25.192 1.00 93.88 550 LYS A C 1
ATOM 4187 O O . LYS A 1 550 ? 5.930 -19.376 -24.264 1.00 93.88 550 LYS A O 1
ATOM 4192 N N . ASN A 1 551 ? 4.486 -20.644 -25.428 1.00 94.56 551 ASN A N 1
ATOM 4193 C CA . ASN A 1 551 ? 4.720 -21.886 -24.705 1.00 94.56 551 ASN A CA 1
ATOM 4194 C C . ASN A 1 551 ? 5.789 -22.750 -25.413 1.00 94.56 551 ASN A C 1
ATOM 4196 O O . ASN A 1 551 ? 6.427 -22.344 -26.386 1.00 94.56 551 ASN A O 1
ATOM 4200 N N . GLN A 1 552 ? 6.039 -23.957 -24.897 1.00 93.81 552 GLN A N 1
ATOM 4201 C CA . GLN A 1 552 ? 7.026 -24.876 -25.483 1.00 93.81 552 GLN A CA 1
ATOM 4202 C C . GLN A 1 552 ? 6.629 -25.416 -26.869 1.00 93.81 552 GLN A C 1
ATOM 4204 O O . GLN A 1 552 ? 7.508 -25.720 -27.677 1.00 93.81 552 GLN A O 1
ATOM 4209 N N . VAL A 1 553 ? 5.332 -25.559 -27.151 1.00 94.75 553 VAL A N 1
ATOM 4210 C CA . VAL A 1 553 ? 4.815 -26.022 -28.449 1.00 94.75 553 VAL A CA 1
ATOM 4211 C C . VAL A 1 553 ? 5.073 -24.964 -29.518 1.00 94.75 553 VAL A C 1
ATOM 4213 O O . VAL A 1 553 ? 5.596 -25.302 -30.579 1.00 94.75 553 VAL A O 1
ATOM 4216 N N . ASP A 1 554 ? 4.815 -23.696 -29.201 1.00 93.12 554 ASP A N 1
ATOM 4217 C CA . ASP A 1 554 ? 5.065 -22.562 -30.100 1.00 93.12 554 ASP A CA 1
ATOM 4218 C C . ASP A 1 554 ? 6.555 -22.482 -30.466 1.00 93.12 554 ASP A C 1
ATOM 4220 O O . ASP A 1 554 ? 6.927 -22.493 -31.641 1.00 93.12 554 ASP A O 1
ATOM 4224 N N . ALA A 1 555 ? 7.431 -22.554 -29.456 1.00 90.50 555 ALA A N 1
ATOM 4225 C CA . ALA A 1 555 ? 8.877 -22.548 -29.666 1.00 90.50 555 ALA A CA 1
ATOM 4226 C C . ALA A 1 555 ? 9.351 -23.740 -30.514 1.00 90.50 555 ALA A C 1
ATOM 4228 O O . ALA A 1 555 ? 10.226 -23.578 -31.364 1.00 90.50 555 ALA A O 1
ATOM 4229 N N . SER A 1 556 ? 8.757 -24.926 -30.334 1.00 93.25 556 SER A N 1
ATOM 4230 C CA . SER A 1 556 ? 9.060 -26.111 -31.155 1.00 93.25 556 SER A CA 1
ATOM 4231 C C . SER A 1 556 ? 8.686 -25.907 -32.628 1.00 93.25 556 SER A C 1
ATOM 4233 O O . SER A 1 556 ? 9.353 -26.448 -33.509 1.00 93.25 556 SER A O 1
ATOM 4235 N N . ALA A 1 557 ? 7.657 -25.100 -32.900 1.00 92.25 557 ALA A N 1
ATOM 4236 C CA . ALA A 1 557 ? 7.250 -24.688 -34.242 1.00 92.25 557 ALA A CA 1
ATOM 4237 C C . ALA A 1 557 ? 8.078 -23.513 -34.804 1.00 92.25 557 ALA A C 1
ATOM 4239 O O . ALA A 1 557 ? 7.878 -23.121 -35.952 1.00 92.25 557 ALA A O 1
ATOM 4240 N N . GLY A 1 558 ? 9.026 -22.976 -34.028 1.00 88.88 558 GLY A N 1
ATOM 4241 C CA . GLY A 1 558 ? 9.850 -21.827 -34.406 1.00 88.88 558 GLY A CA 1
ATOM 4242 C C . GLY A 1 558 ? 9.200 -20.467 -34.137 1.00 88.88 558 GLY A C 1
ATOM 4243 O O . GLY A 1 558 ? 9.757 -19.455 -34.556 1.00 88.88 558 GLY A O 1
ATOM 4244 N N . ASP A 1 559 ? 8.057 -20.428 -33.445 1.00 90.62 559 ASP A N 1
ATOM 4245 C CA . ASP A 1 559 ? 7.427 -19.188 -32.989 1.00 90.62 559 ASP A CA 1
ATOM 4246 C C . ASP A 1 559 ? 8.050 -18.764 -31.648 1.00 90.62 559 ASP A C 1
ATOM 4248 O O . ASP A 1 559 ? 7.788 -19.340 -30.587 1.00 90.62 559 ASP A O 1
ATOM 4252 N N . PHE A 1 560 ? 8.970 -17.802 -31.717 1.00 91.81 560 PHE A N 1
ATOM 4253 C CA . PHE A 1 560 ? 9.769 -17.340 -30.584 1.00 91.81 560 PHE A CA 1
ATOM 4254 C C . PHE A 1 560 ? 9.222 -16.036 -30.011 1.00 91.81 560 PHE A C 1
ATOM 4256 O O . PHE A 1 560 ? 8.904 -15.099 -30.737 1.00 91.81 560 PHE A O 1
ATOM 4263 N N . GLY A 1 561 ? 9.189 -15.942 -28.684 1.00 92.56 561 GLY A N 1
ATOM 4264 C CA . GLY A 1 561 ? 8.627 -14.790 -27.992 1.00 92.56 561 GLY A CA 1
ATOM 4265 C C . GLY A 1 561 ? 8.745 -14.896 -26.472 1.00 92.56 561 GLY A C 1
ATOM 4266 O O . GLY A 1 561 ? 9.429 -15.796 -25.962 1.00 92.56 561 GLY A O 1
ATOM 4267 N N . PRO A 1 562 ? 8.133 -13.958 -25.731 1.00 94.69 562 PRO A N 1
ATOM 4268 C CA . PRO A 1 562 ? 8.101 -13.975 -24.273 1.00 94.69 562 PRO A CA 1
ATOM 4269 C C . PRO A 1 562 ? 7.568 -15.307 -23.748 1.00 94.69 562 PRO A C 1
ATOM 4271 O O . PRO A 1 562 ? 6.548 -15.797 -24.206 1.00 94.69 562 PRO A O 1
ATOM 4274 N N . SER A 1 563 ? 8.241 -15.910 -22.777 1.00 94.12 563 SER A N 1
ATOM 4275 C CA . SER A 1 563 ? 7.877 -17.233 -22.271 1.00 94.12 563 SER A CA 1
ATOM 4276 C C . SER A 1 563 ? 6.623 -17.179 -21.391 1.00 94.12 563 SER A C 1
ATOM 4278 O O . SER A 1 563 ? 6.588 -16.452 -20.400 1.00 94.12 563 SER A O 1
ATOM 4280 N N . ASP A 1 564 ? 5.616 -18.008 -21.668 1.00 93.56 564 ASP A N 1
ATOM 4281 C CA . ASP A 1 564 ? 4.454 -18.214 -20.783 1.00 93.56 564 ASP A CA 1
ATOM 4282 C C . ASP A 1 564 ? 4.860 -18.561 -19.335 1.00 93.56 564 ASP A C 1
ATOM 4284 O O . ASP A 1 564 ? 4.217 -18.146 -18.370 1.00 93.56 564 ASP A O 1
ATOM 4288 N N . TYR A 1 565 ? 6.014 -19.206 -19.185 1.00 90.75 565 TYR A N 1
ATOM 4289 C CA . TYR A 1 565 ? 6.695 -19.490 -17.930 1.00 90.75 565 TYR A CA 1
ATOM 4290 C C . TYR A 1 565 ? 7.787 -18.456 -17.603 1.00 90.75 565 TYR A C 1
ATOM 4292 O O . TYR A 1 565 ? 8.562 -18.070 -18.475 1.00 90.75 565 TYR A O 1
ATOM 4300 N N . GLY A 1 566 ? 7.927 -18.064 -16.337 1.00 92.00 566 GLY A N 1
ATOM 4301 C CA . GLY A 1 566 ? 8.996 -17.167 -15.889 1.00 92.00 566 GLY A CA 1
ATOM 4302 C C . GLY A 1 566 ? 8.535 -15.735 -15.616 1.00 92.00 566 GLY A C 1
ATOM 4303 O O . GLY A 1 566 ? 7.383 -15.372 -15.870 1.00 92.00 566 GLY A O 1
ATOM 4304 N N . GLY A 1 567 ? 9.454 -14.911 -15.111 1.00 92.94 567 GLY A N 1
ATOM 4305 C CA . GLY A 1 567 ? 9.214 -13.513 -14.735 1.00 92.94 567 GLY A CA 1
ATOM 4306 C C . GLY A 1 567 ? 8.589 -13.319 -13.351 1.00 92.94 567 GLY A C 1
ATOM 4307 O O . GLY A 1 567 ? 8.565 -12.191 -12.863 1.00 92.94 567 GLY A O 1
ATOM 4308 N N . ASN A 1 568 ? 8.156 -14.400 -12.699 1.00 94.56 568 ASN A N 1
ATOM 4309 C CA . ASN A 1 568 ? 7.614 -14.401 -11.342 1.00 94.56 568 ASN A CA 1
ATOM 4310 C C . ASN A 1 568 ? 8.618 -14.928 -10.307 1.00 94.56 568 ASN A C 1
ATOM 4312 O O . ASN A 1 568 ? 9.549 -15.669 -10.641 1.00 94.56 568 ASN A O 1
ATOM 4316 N N . VAL A 1 569 ? 8.403 -14.600 -9.036 1.00 92.56 569 VAL A N 1
ATOM 4317 C CA . VAL A 1 569 ? 9.215 -15.071 -7.910 1.00 92.56 569 VAL A CA 1
ATOM 4318 C C . VAL A 1 569 ? 9.378 -16.595 -7.952 1.00 92.56 569 VAL A C 1
ATOM 4320 O O . VAL A 1 569 ? 8.419 -17.339 -8.154 1.00 92.56 569 VAL A O 1
ATOM 4323 N N . GLY A 1 570 ? 10.615 -17.061 -7.751 1.00 90.38 570 GLY A N 1
ATOM 4324 C CA . GLY A 1 570 ? 10.974 -18.485 -7.781 1.00 90.38 570 GLY A CA 1
ATOM 4325 C C . GLY A 1 570 ? 11.284 -19.041 -9.176 1.00 90.38 570 GLY A C 1
ATOM 4326 O O . GLY A 1 570 ? 11.594 -20.224 -9.299 1.00 90.38 570 GLY A O 1
ATOM 4327 N N . THR A 1 571 ? 11.237 -18.208 -10.219 1.00 92.19 571 THR A N 1
ATOM 4328 C CA . THR A 1 571 ? 11.557 -18.592 -11.605 1.00 92.19 571 THR A CA 1
ATOM 4329 C C . THR A 1 571 ? 12.694 -17.739 -12.182 1.00 92.19 571 THR A C 1
ATOM 4331 O O . THR A 1 571 ? 13.372 -17.016 -11.457 1.00 92.19 571 THR A O 1
ATOM 4334 N N . SER A 1 572 ? 12.950 -17.837 -13.490 1.00 91.25 572 SER A N 1
ATOM 4335 C CA . SER A 1 572 ? 13.938 -17.001 -14.181 1.00 91.25 572 SER A CA 1
ATOM 4336 C C . SER A 1 572 ? 13.352 -15.635 -14.544 1.00 91.25 572 SER A C 1
ATOM 4338 O O . SER A 1 572 ? 12.270 -15.559 -15.129 1.00 91.25 572 SER A O 1
ATOM 4340 N N . SER A 1 573 ? 14.087 -14.560 -14.250 1.00 92.31 573 SER A N 1
ATOM 4341 C CA . SER A 1 573 ? 13.772 -13.212 -14.733 1.00 92.31 573 SER A CA 1
ATOM 4342 C C . SER A 1 573 ? 14.419 -12.969 -16.098 1.00 92.31 573 SER A C 1
ATOM 4344 O O . SER A 1 573 ? 15.559 -13.366 -16.341 1.00 92.31 573 SER A O 1
ATOM 4346 N N . GLY A 1 574 ? 13.699 -12.300 -16.996 1.00 91.25 574 GLY A N 1
ATOM 4347 C CA . GLY A 1 574 ? 14.238 -11.765 -18.248 1.00 91.25 574 GLY A CA 1
ATOM 4348 C C . GLY A 1 574 ? 15.063 -10.490 -18.058 1.00 91.25 574 GLY A C 1
ATOM 4349 O O . GLY A 1 574 ? 15.719 -10.037 -19.000 1.00 91.25 574 GLY A O 1
ATOM 4350 N N . ARG A 1 575 ? 15.044 -9.904 -16.855 1.00 89.50 575 ARG A N 1
ATOM 4351 C CA . ARG A 1 575 ? 15.792 -8.693 -16.515 1.00 89.50 575 ARG A CA 1
ATOM 4352 C C . ARG A 1 575 ? 17.192 -9.027 -16.016 1.00 89.50 575 ARG A C 1
ATOM 4354 O O . ARG A 1 575 ? 17.422 -10.057 -15.390 1.00 89.50 575 ARG A O 1
ATOM 4361 N N . LYS A 1 576 ? 18.130 -8.107 -16.248 1.00 83.94 576 LYS A N 1
ATOM 4362 C CA . LYS A 1 576 ? 19.513 -8.225 -15.756 1.00 83.94 576 LYS A CA 1
ATOM 4363 C C . LYS A 1 576 ? 19.637 -7.981 -14.251 1.00 83.94 576 LYS A C 1
ATOM 4365 O O . LYS A 1 576 ? 20.515 -8.546 -13.622 1.00 83.94 576 LYS A O 1
ATOM 4370 N N . ASP A 1 577 ? 18.727 -7.194 -13.683 1.00 82.81 577 ASP A N 1
ATOM 4371 C CA . ASP A 1 577 ? 18.648 -6.928 -12.243 1.00 82.81 577 ASP A CA 1
ATOM 4372 C C . ASP A 1 577 ? 18.044 -8.092 -11.431 1.00 82.81 577 ASP A C 1
ATOM 4374 O O . ASP A 1 577 ? 18.009 -8.028 -10.207 1.00 82.81 577 ASP A O 1
ATOM 4378 N N . GLY A 1 578 ? 17.562 -9.153 -12.092 1.00 87.94 578 GLY A N 1
ATOM 4379 C CA . GLY A 1 578 ? 16.956 -10.312 -11.435 1.00 87.94 578 GLY A CA 1
ATOM 4380 C C . GLY A 1 578 ? 15.588 -10.047 -10.796 1.00 87.94 578 GLY A C 1
ATOM 4381 O O . GLY A 1 578 ? 15.088 -10.915 -10.084 1.00 87.94 578 GLY A O 1
ATOM 4382 N N . LYS A 1 579 ? 14.966 -8.887 -11.042 1.00 89.56 579 LYS A N 1
ATOM 4383 C CA . LYS A 1 579 ? 13.680 -8.506 -10.439 1.00 89.56 579 LYS A CA 1
ATOM 4384 C C . LYS A 1 579 ? 12.496 -9.173 -11.149 1.00 89.56 579 LYS A C 1
ATOM 4386 O O . LYS A 1 579 ? 12.549 -9.446 -12.352 1.00 89.56 579 LYS A O 1
ATOM 4391 N N . PHE A 1 580 ? 11.416 -9.415 -10.408 1.00 93.56 580 PHE A N 1
ATOM 4392 C CA . PHE A 1 580 ? 10.218 -10.145 -10.854 1.00 93.56 580 PHE A CA 1
ATOM 4393 C C . PHE A 1 580 ? 8.976 -9.248 -10.852 1.00 93.56 580 PHE A C 1
ATOM 4395 O O . PHE A 1 580 ? 8.964 -8.228 -10.168 1.00 93.56 580 PHE A O 1
ATOM 4402 N N . TYR A 1 581 ? 7.923 -9.600 -11.601 1.00 94.12 581 TYR A N 1
ATOM 4403 C CA . TYR A 1 581 ? 6.722 -8.747 -11.682 1.00 94.12 581 TYR A CA 1
ATOM 4404 C C . TYR A 1 581 ? 5.879 -8.769 -10.410 1.00 94.12 581 TYR A C 1
ATOM 4406 O O . TYR A 1 581 ? 5.222 -7.787 -10.066 1.00 94.12 581 TYR A O 1
ATOM 4414 N N . ASP A 1 582 ? 5.874 -9.905 -9.728 1.00 94.25 582 ASP A N 1
ATOM 4415 C CA . ASP A 1 582 ? 5.151 -10.136 -8.490 1.00 94.25 582 ASP A CA 1
ATOM 4416 C C . ASP A 1 582 ? 6.032 -9.905 -7.261 1.00 94.25 582 ASP A C 1
ATOM 4418 O O . ASP A 1 582 ? 5.504 -9.816 -6.163 1.00 94.25 582 ASP A O 1
ATOM 4422 N N . ALA A 1 583 ? 7.343 -9.709 -7.401 1.00 92.44 583 ALA A N 1
ATOM 4423 C CA . ALA A 1 583 ? 8.147 -9.176 -6.306 1.00 92.44 583 ALA A CA 1
ATOM 4424 C C . ALA A 1 583 ? 7.834 -7.683 -6.113 1.00 92.44 583 ALA A C 1
ATOM 4426 O O . ALA A 1 583 ? 7.795 -6.913 -7.072 1.00 92.44 583 ALA A O 1
ATOM 4427 N N . ILE A 1 584 ? 7.618 -7.263 -4.866 1.00 93.44 584 ILE A N 1
ATOM 4428 C CA . ILE A 1 584 ? 7.645 -5.843 -4.501 1.00 93.44 584 ILE A CA 1
ATOM 4429 C C . ILE A 1 584 ? 8.974 -5.607 -3.812 1.00 93.44 584 ILE A C 1
ATOM 4431 O O . ILE A 1 584 ? 9.184 -6.097 -2.702 1.00 93.44 584 ILE A O 1
ATOM 4435 N N . ASP A 1 585 ? 9.880 -4.896 -4.477 1.00 90.19 585 ASP A N 1
ATOM 4436 C CA . ASP A 1 585 ? 11.181 -4.607 -3.901 1.00 90.19 585 ASP A CA 1
ATOM 4437 C C . ASP A 1 585 ? 11.102 -3.435 -2.917 1.00 90.19 585 ASP A C 1
ATOM 4439 O O . ASP A 1 585 ? 10.277 -2.541 -3.092 1.00 90.19 585 ASP A O 1
ATOM 4443 N N . SER A 1 586 ? 11.994 -3.352 -1.920 1.00 88.88 586 SER A N 1
ATOM 4444 C CA . SER A 1 586 ? 12.004 -2.172 -1.038 1.00 88.88 586 SER A CA 1
ATOM 4445 C C . SER A 1 586 ? 12.231 -0.870 -1.819 1.00 88.88 586 SER A C 1
ATOM 4447 O O . SER A 1 586 ? 11.663 0.163 -1.478 1.00 88.88 586 SER A O 1
ATOM 4449 N N . SER A 1 587 ? 12.978 -0.948 -2.928 1.00 87.12 587 SER A N 1
ATOM 4450 C CA . SER A 1 587 ? 13.192 0.158 -3.870 1.00 87.12 587 SER A CA 1
ATOM 4451 C C . SER A 1 587 ? 11.938 0.607 -4.639 1.00 87.12 587 SER A C 1
ATOM 4453 O O . SER A 1 587 ? 11.956 1.699 -5.209 1.00 87.12 587 SER A O 1
ATOM 4455 N N . ASP A 1 588 ? 10.876 -0.209 -4.668 1.00 91.38 588 ASP A N 1
ATOM 4456 C CA . ASP A 1 588 ? 9.607 0.077 -5.355 1.00 91.38 588 ASP A CA 1
ATOM 4457 C C . ASP A 1 588 ? 8.592 0.795 -4.453 1.00 91.38 588 ASP A C 1
ATOM 4459 O O . ASP A 1 588 ? 7.579 1.300 -4.943 1.00 91.38 588 ASP A O 1
ATOM 4463 N N . VAL A 1 589 ? 8.832 0.824 -3.137 1.00 93.06 589 VAL A N 1
ATOM 4464 C CA . VAL A 1 589 ? 7.868 1.302 -2.140 1.00 93.06 589 VAL A CA 1
ATOM 4465 C C . VAL A 1 589 ? 8.186 2.735 -1.733 1.00 93.06 589 VAL A C 1
ATOM 4467 O O . VAL A 1 589 ? 9.128 2.996 -0.990 1.00 93.06 589 VAL A O 1
ATOM 4470 N N . PHE A 1 590 ? 7.344 3.666 -2.165 1.00 89.75 590 PHE A N 1
ATOM 4471 C CA . PHE A 1 590 ? 7.328 5.040 -1.684 1.00 89.75 590 PHE A CA 1
ATOM 4472 C C . PHE A 1 590 ? 6.535 5.110 -0.378 1.00 89.75 590 PHE A C 1
ATOM 4474 O O . PHE A 1 590 ? 5.306 5.027 -0.384 1.00 89.75 590 PHE A O 1
ATOM 4481 N N . ASP A 1 591 ? 7.231 5.260 0.745 1.00 90.06 591 ASP A N 1
ATOM 4482 C CA . ASP A 1 591 ? 6.611 5.395 2.063 1.00 90.06 591 ASP A CA 1
ATOM 4483 C C . ASP A 1 591 ? 5.964 6.779 2.227 1.00 90.06 591 ASP A C 1
ATOM 4485 O O . ASP A 1 591 ? 6.639 7.806 2.157 1.00 90.06 591 ASP A O 1
ATOM 4489 N N . LEU A 1 592 ? 4.646 6.804 2.431 1.00 89.25 592 LEU A N 1
ATOM 4490 C CA . LEU A 1 592 ? 3.850 8.021 2.622 1.00 89.25 592 LEU A CA 1
ATOM 4491 C C . LEU A 1 592 ? 3.460 8.246 4.086 1.00 89.25 592 LEU A C 1
ATOM 4493 O O . LEU A 1 592 ? 2.761 9.216 4.395 1.00 89.25 592 LEU A O 1
ATOM 4497 N N . ARG A 1 593 ? 3.864 7.351 4.992 1.00 88.50 593 ARG A N 1
ATOM 4498 C CA . ARG A 1 593 ? 3.490 7.437 6.401 1.00 88.50 593 ARG A CA 1
ATOM 4499 C C . ARG A 1 593 ? 4.186 8.635 7.055 1.00 88.50 593 ARG A C 1
ATOM 4501 O O . ARG A 1 593 ? 5.367 8.892 6.840 1.00 88.50 593 ARG A O 1
ATOM 4508 N N . MET A 1 594 ? 3.462 9.344 7.918 1.00 81.88 594 MET A N 1
ATOM 4509 C CA . MET A 1 594 ? 3.979 10.490 8.676 1.00 81.88 594 MET A CA 1
ATOM 4510 C C . MET A 1 594 ? 3.757 10.286 10.168 1.00 81.88 594 MET A C 1
ATOM 4512 O O . MET A 1 594 ? 2.756 9.696 10.563 1.00 81.88 594 MET A O 1
ATOM 4516 N N . SER A 1 595 ? 4.663 10.817 10.989 1.00 82.25 595 SER A N 1
ATOM 4517 C CA . SER A 1 595 ? 4.523 10.822 12.444 1.00 82.25 595 SER A CA 1
ATOM 4518 C C . SER A 1 595 ? 3.336 11.680 12.903 1.00 82.25 595 SER A C 1
ATOM 4520 O O . SER A 1 595 ? 3.146 12.794 12.415 1.00 82.25 595 SER A O 1
ATOM 4522 N N . SER A 1 596 ? 2.565 11.201 13.883 1.00 79.50 596 SER A N 1
ATOM 4523 C CA . SER A 1 596 ? 1.543 12.008 14.575 1.00 79.50 596 SER A CA 1
ATOM 4524 C C . SER A 1 596 ? 2.126 12.885 15.691 1.00 79.50 596 SER A C 1
ATOM 4526 O O . SER A 1 596 ? 1.422 13.725 16.255 1.00 79.50 596 SER A O 1
ATOM 4528 N N . ARG A 1 597 ? 3.401 12.688 16.054 1.00 75.62 597 ARG A N 1
ATOM 4529 C CA . ARG A 1 597 ? 4.067 13.433 17.129 1.00 75.62 597 ARG A CA 1
ATOM 4530 C C . ARG A 1 597 ? 4.657 14.727 16.580 1.00 75.62 597 ARG A C 1
ATOM 4532 O O . ARG A 1 597 ? 5.346 14.724 15.561 1.00 75.62 597 ARG A O 1
ATOM 4539 N N . LYS A 1 598 ? 4.444 15.835 17.292 1.00 67.12 598 LYS A N 1
ATOM 4540 C CA . LYS A 1 598 ? 5.119 17.103 16.996 1.00 67.12 598 LYS A CA 1
ATOM 4541 C C . LYS A 1 598 ? 6.592 16.976 17.387 1.00 67.12 598 LYS A C 1
ATOM 4543 O O . LYS A 1 598 ? 6.921 17.083 18.564 1.00 67.12 598 LYS A O 1
ATOM 4548 N N . GLN A 1 599 ? 7.463 16.733 16.413 1.00 66.50 599 GLN A N 1
ATOM 4549 C CA . GLN A 1 599 ? 8.906 16.738 16.649 1.00 66.50 599 GLN A CA 1
ATOM 4550 C C . GLN A 1 599 ? 9.442 18.181 16.650 1.00 66.50 599 GLN A C 1
ATOM 4552 O O . GLN A 1 599 ? 8.959 19.007 15.865 1.00 66.50 599 GLN A O 1
ATOM 4557 N N . PRO A 1 600 ? 10.419 18.514 17.514 1.00 72.38 600 PRO A N 1
ATOM 4558 C CA . PRO A 1 600 ? 11.125 19.786 17.442 1.00 72.38 600 PRO A CA 1
ATOM 4559 C C . PRO A 1 600 ? 11.791 19.953 16.073 1.00 72.38 600 PRO A C 1
ATOM 4561 O O . PRO A 1 600 ? 12.414 19.027 15.552 1.00 72.38 600 PRO A O 1
ATOM 4564 N N . VAL A 1 601 ? 11.683 21.150 15.493 1.00 69.88 601 VAL A N 1
ATOM 4565 C CA . VAL A 1 601 ? 12.252 21.459 14.168 1.00 69.88 601 VAL A CA 1
ATOM 4566 C C . VAL A 1 601 ? 13.768 21.231 14.145 1.00 69.88 601 VAL A C 1
ATOM 4568 O O . VAL A 1 601 ? 14.303 20.723 13.166 1.00 69.88 601 VAL A O 1
ATOM 4571 N N . GLU A 1 602 ? 14.454 21.541 15.243 1.00 70.81 602 GLU A N 1
ATOM 4572 C CA . GLU A 1 602 ? 15.902 21.360 15.397 1.00 70.81 602 GLU A CA 1
ATOM 4573 C C . GLU A 1 602 ? 16.321 19.885 15.318 1.00 70.81 602 GLU A C 1
ATOM 4575 O O . GLU A 1 602 ? 17.268 19.544 14.608 1.00 70.81 602 GLU A O 1
ATOM 4580 N N . GLU A 1 603 ? 15.580 19.001 15.988 1.00 71.12 603 GLU A N 1
ATOM 4581 C CA . GLU A 1 603 ? 15.833 17.559 15.981 1.00 71.12 603 GLU A CA 1
ATOM 4582 C C . GLU A 1 603 ? 15.564 16.960 14.595 1.00 71.12 603 GLU A C 1
ATOM 4584 O O . GLU A 1 603 ? 16.361 16.169 14.086 1.00 71.12 603 GLU A O 1
ATOM 4589 N N . LEU A 1 604 ? 14.481 17.395 13.939 1.00 70.12 604 LEU A N 1
ATOM 4590 C CA . LEU A 1 604 ? 14.196 17.047 12.548 1.00 70.12 604 LEU A CA 1
ATOM 4591 C C . LEU A 1 604 ? 15.354 17.478 11.644 1.00 70.12 604 LEU A C 1
ATOM 4593 O O . LEU A 1 604 ? 15.905 16.649 10.924 1.00 70.12 604 LEU A O 1
ATOM 4597 N N . HIS A 1 605 ? 15.778 18.740 11.711 1.00 68.44 605 HIS A N 1
ATOM 4598 C CA . HIS A 1 605 ? 16.893 19.234 10.910 1.00 68.44 605 HIS A CA 1
ATOM 4599 C C . HIS A 1 605 ? 18.163 18.422 11.152 1.00 68.44 605 HIS A C 1
ATOM 4601 O O . HIS A 1 605 ? 18.801 18.016 10.186 1.00 68.44 605 HIS A O 1
ATOM 4607 N N . TYR A 1 606 ? 18.527 18.138 12.403 1.00 70.75 606 TYR A N 1
ATOM 4608 C CA . TYR A 1 606 ? 19.711 17.341 12.718 1.00 70.75 606 TYR A CA 1
ATOM 4609 C C . TYR A 1 606 ? 19.620 15.909 12.167 1.00 70.75 606 TYR A C 1
ATOM 4611 O O . TYR A 1 606 ? 20.553 15.436 11.513 1.00 70.75 606 TYR A O 1
ATOM 4619 N N . ASN A 1 607 ? 18.485 15.234 12.360 1.00 71.06 607 ASN A N 1
ATOM 4620 C CA . ASN A 1 607 ? 18.272 13.865 11.893 1.00 71.06 607 ASN A CA 1
ATOM 4621 C C . ASN A 1 607 ? 18.249 13.775 10.362 1.00 71.06 607 ASN A C 1
ATOM 4623 O O . ASN A 1 607 ? 18.923 12.921 9.788 1.00 71.06 607 ASN A O 1
ATOM 4627 N N . TYR A 1 608 ? 17.531 14.672 9.683 1.00 70.00 608 TYR A N 1
ATOM 4628 C CA . TYR A 1 608 ? 17.510 14.722 8.220 1.00 70.00 608 TYR A CA 1
ATOM 4629 C C . TYR A 1 608 ? 18.871 15.130 7.643 1.00 70.00 608 TYR A C 1
ATOM 4631 O O . TYR A 1 608 ? 19.292 14.530 6.655 1.00 70.00 608 TYR A O 1
ATOM 4639 N N . LYS A 1 609 ? 19.609 16.049 8.291 1.00 69.50 609 LYS A N 1
ATOM 4640 C CA . LYS A 1 609 ? 21.015 16.356 7.962 1.00 69.50 609 LYS A CA 1
ATOM 4641 C C . LYS A 1 609 ? 21.844 15.067 8.015 1.00 69.50 609 LYS A C 1
ATOM 4643 O O . LYS A 1 609 ? 22.392 14.664 6.993 1.00 69.50 609 LYS A O 1
ATOM 4648 N N . ARG A 1 610 ? 21.866 14.364 9.160 1.00 71.12 610 ARG A N 1
ATOM 4649 C CA . ARG A 1 610 ? 22.570 13.076 9.375 1.00 71.12 610 ARG A CA 1
ATOM 4650 C C . ARG A 1 610 ? 22.225 12.023 8.319 1.00 71.12 610 ARG A C 1
ATOM 4652 O O . ARG A 1 610 ? 23.135 11.396 7.772 1.00 71.12 610 ARG A O 1
ATOM 4659 N N . LYS A 1 611 ? 20.938 11.856 8.005 1.00 70.06 611 LYS A N 1
ATOM 4660 C CA . LYS A 1 611 ? 20.451 10.934 6.964 1.00 70.06 611 LYS A CA 1
ATOM 4661 C C . LYS A 1 611 ? 20.888 11.350 5.558 1.00 70.06 611 LYS A C 1
ATOM 4663 O O . LYS A 1 611 ? 21.210 10.494 4.741 1.00 70.06 611 LYS A O 1
ATOM 4668 N N . ALA A 1 612 ? 20.955 12.647 5.262 1.00 68.62 612 ALA A N 1
ATOM 4669 C CA . ALA A 1 612 ? 21.459 13.131 3.979 1.00 68.62 612 ALA A CA 1
ATOM 4670 C C . ALA A 1 612 ? 22.954 12.815 3.792 1.00 68.62 612 ALA A C 1
ATOM 4672 O O . ALA A 1 612 ? 23.331 12.294 2.744 1.00 68.62 612 ALA A O 1
ATOM 4673 N N . ILE A 1 613 ? 23.788 13.044 4.814 1.00 65.31 613 ILE A N 1
ATOM 4674 C CA . ILE A 1 613 ? 25.250 12.810 4.746 1.00 65.31 613 ILE A CA 1
ATOM 4675 C C . ILE A 1 613 ? 25.592 11.326 4.691 1.00 65.31 613 ILE A C 1
ATOM 4677 O O . ILE A 1 613 ? 26.460 10.919 3.925 1.00 65.31 613 ILE A O 1
ATOM 4681 N N . SER A 1 614 ? 24.920 10.516 5.512 1.00 63.88 614 SER A N 1
ATOM 4682 C CA . SER A 1 614 ? 25.081 9.053 5.505 1.00 63.88 614 SER A CA 1
ATOM 4683 C C . SER A 1 614 ? 24.572 8.418 4.213 1.00 63.88 614 SER A C 1
ATOM 4685 O O . SER A 1 614 ? 24.895 7.273 3.911 1.00 63.88 614 SER A O 1
ATOM 4687 N N . GLY A 1 615 ? 23.811 9.171 3.424 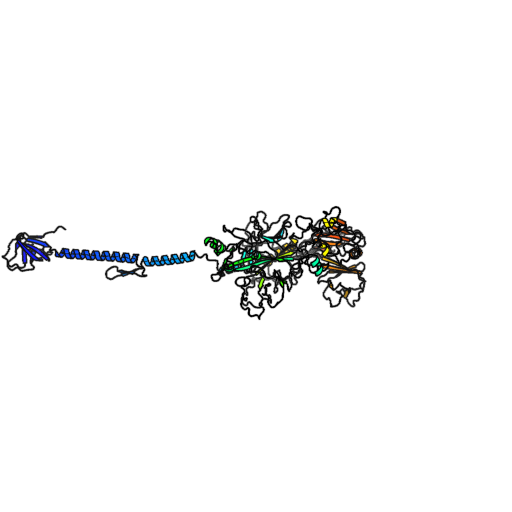1.00 64.31 615 GLY A N 1
ATOM 4688 C CA . GLY A 1 615 ? 23.267 8.692 2.178 1.00 64.31 615 GLY A CA 1
ATOM 4689 C C . GLY A 1 615 ? 22.002 7.843 2.332 1.00 64.31 615 GLY A C 1
ATOM 4690 O O . GLY A 1 615 ? 21.658 7.081 1.433 1.00 64.31 615 GLY A O 1
ATOM 4691 N N . GLU A 1 616 ? 21.317 7.959 3.463 1.00 68.44 616 GLU A N 1
ATOM 4692 C CA . GLU A 1 616 ? 20.065 7.255 3.746 1.00 68.44 616 GLU A CA 1
ATOM 4693 C C . GLU A 1 616 ? 18.848 8.015 3.214 1.00 68.44 616 GLU A C 1
ATOM 4695 O O . GLU A 1 616 ? 17.867 7.410 2.791 1.00 68.44 616 GLU A O 1
ATOM 4700 N N . LEU A 1 617 ? 18.901 9.351 3.204 1.00 69.94 617 LEU A N 1
ATOM 4701 C CA . LEU A 1 617 ? 17.832 10.163 2.630 1.00 69.94 617 LEU A CA 1
ATOM 4702 C C . LEU A 1 617 ? 17.945 10.130 1.100 1.00 69.94 617 LEU A C 1
ATOM 4704 O O . LEU A 1 617 ? 18.967 10.524 0.540 1.00 69.94 617 LEU A O 1
ATOM 4708 N N . ARG A 1 618 ? 16.913 9.638 0.416 1.00 73.44 618 ARG A N 1
ATOM 4709 C CA . ARG A 1 618 ? 16.890 9.465 -1.042 1.00 73.44 618 ARG A CA 1
ATOM 4710 C C . ARG A 1 618 ? 15.528 9.848 -1.596 1.00 73.44 618 ARG A C 1
ATOM 4712 O O . ARG A 1 618 ? 14.525 9.775 -0.894 1.00 73.44 618 ARG A O 1
ATOM 4719 N N . GLY A 1 619 ? 15.517 10.289 -2.845 1.00 78.75 619 GLY A N 1
ATOM 4720 C CA . GLY A 1 619 ? 14.291 10.499 -3.594 1.00 78.75 619 GLY A CA 1
ATOM 4721 C C . GLY A 1 619 ? 13.893 9.262 -4.392 1.00 78.75 619 GLY A C 1
ATOM 4722 O O . GLY A 1 619 ? 14.414 8.166 -4.193 1.00 78.75 619 GLY A O 1
ATOM 4723 N N . PHE A 1 620 ? 12.974 9.468 -5.328 1.00 81.44 620 PHE A N 1
ATOM 4724 C CA . PHE A 1 620 ? 12.524 8.467 -6.285 1.00 81.44 620 PHE A CA 1
ATOM 4725 C C . PHE A 1 620 ? 12.796 8.985 -7.686 1.00 81.44 620 PHE A C 1
ATOM 4727 O O . PHE A 1 620 ? 12.442 10.115 -8.022 1.00 81.44 620 PHE A O 1
ATOM 4734 N N . GLU A 1 621 ? 13.449 8.166 -8.501 1.00 84.06 621 GLU A N 1
ATOM 4735 C CA . GLU A 1 621 ? 13.903 8.579 -9.820 1.00 84.06 621 GLU A CA 1
ATOM 4736 C C . GLU A 1 621 ? 13.611 7.504 -10.857 1.00 84.06 621 GLU A C 1
ATOM 4738 O O . GLU A 1 621 ? 13.728 6.306 -10.590 1.00 84.06 621 GLU A O 1
ATOM 4743 N N . GLY A 1 622 ? 13.199 7.956 -12.037 1.00 84.88 622 GLY A N 1
ATOM 4744 C CA . GLY A 1 622 ? 13.025 7.102 -13.196 1.00 84.88 622 GLY A CA 1
ATOM 4745 C C . GLY A 1 622 ? 14.279 7.079 -14.043 1.00 84.88 622 GLY A C 1
ATOM 4746 O O . GLY A 1 622 ? 14.941 8.107 -14.212 1.00 84.88 622 GLY A O 1
ATOM 4747 N N . VAL A 1 623 ? 14.590 5.901 -14.583 1.00 87.19 623 VAL A N 1
ATOM 4748 C CA . VAL A 1 623 ? 15.679 5.739 -15.549 1.00 87.19 623 VAL A CA 1
ATOM 4749 C C . VAL A 1 623 ? 15.367 6.617 -16.766 1.00 87.19 623 VAL A C 1
ATOM 4751 O O . VAL A 1 623 ? 14.217 6.636 -17.211 1.00 87.19 623 VAL A O 1
ATOM 4754 N N . PRO A 1 624 ? 16.331 7.377 -17.304 1.00 88.38 624 PRO A N 1
ATOM 4755 C CA . PRO A 1 624 ? 16.094 8.187 -18.483 1.00 88.38 624 PRO A CA 1
ATOM 4756 C C . PRO A 1 624 ? 15.786 7.336 -19.712 1.00 88.38 624 PRO A C 1
ATOM 4758 O O . PRO A 1 624 ? 16.166 6.171 -19.809 1.00 88.38 624 PRO A O 1
ATOM 4761 N N . PHE A 1 625 ? 15.109 7.934 -20.676 1.00 87.88 625 PHE A N 1
ATOM 4762 C CA . PHE A 1 625 ? 14.948 7.404 -22.015 1.00 87.88 625 PHE A CA 1
ATOM 4763 C C . PHE A 1 625 ? 15.586 8.380 -22.986 1.00 87.88 625 PHE A C 1
ATOM 4765 O O . PHE A 1 625 ? 15.234 9.561 -23.003 1.00 87.88 625 PHE A O 1
ATOM 4772 N N . THR A 1 626 ? 16.536 7.878 -23.767 1.00 89.81 626 THR A N 1
ATOM 4773 C CA . THR A 1 626 ? 17.299 8.690 -24.708 1.00 89.81 626 THR A CA 1
ATOM 4774 C C . THR A 1 626 ? 16.797 8.465 -26.126 1.00 89.81 626 THR A C 1
ATOM 4776 O O . THR A 1 626 ? 16.716 7.324 -26.586 1.00 89.81 626 THR A O 1
ATOM 4779 N N . ARG A 1 627 ? 16.490 9.557 -26.826 1.00 85.94 627 ARG A N 1
ATOM 4780 C CA . ARG A 1 627 ? 16.095 9.588 -28.238 1.00 85.94 627 ARG A CA 1
ATOM 4781 C C . ARG A 1 627 ? 17.196 10.240 -29.064 1.00 85.94 627 ARG A C 1
ATOM 4783 O O . ARG A 1 627 ? 17.774 11.235 -28.629 1.00 85.94 627 ARG A O 1
ATOM 4790 N N . PHE A 1 628 ? 17.445 9.704 -30.254 1.00 82.31 628 PHE A N 1
ATOM 4791 C CA . PHE A 1 628 ? 18.494 10.173 -31.157 1.00 82.31 628 PHE A CA 1
ATOM 4792 C C . PHE A 1 628 ? 17.881 10.621 -32.479 1.00 82.31 628 PHE A C 1
ATOM 4794 O O . PHE A 1 628 ? 17.124 9.875 -33.096 1.00 82.31 628 PHE A O 1
ATOM 4801 N N . TYR A 1 629 ? 18.240 11.821 -32.926 1.00 75.75 629 TYR A N 1
ATOM 4802 C CA . TYR A 1 629 ? 17.815 12.372 -34.206 1.00 75.75 629 TYR A CA 1
ATOM 4803 C C . TYR A 1 629 ? 19.045 12.866 -34.964 1.00 75.75 629 TYR A C 1
ATOM 4805 O O . TYR A 1 629 ? 19.722 13.788 -34.514 1.00 75.75 629 TYR A O 1
ATOM 4813 N N . ILE A 1 630 ? 19.336 12.264 -36.116 1.00 67.31 630 ILE A N 1
ATOM 4814 C CA . ILE A 1 630 ? 20.325 12.800 -37.058 1.00 67.31 630 ILE A CA 1
ATOM 4815 C C . ILE A 1 630 ? 19.564 13.636 -38.070 1.00 67.31 630 ILE A C 1
ATOM 4817 O O . ILE A 1 630 ? 18.685 13.134 -38.767 1.00 67.31 630 ILE A O 1
ATOM 4821 N N . THR A 1 631 ? 19.881 14.919 -38.124 1.00 60.72 631 THR A N 1
ATOM 4822 C CA . THR A 1 631 ? 19.259 15.859 -39.049 1.00 60.72 631 THR A CA 1
ATOM 4823 C C . THR A 1 631 ? 20.254 16.965 -39.345 1.00 60.72 631 THR A C 1
ATOM 4825 O O . THR A 1 631 ? 20.882 17.470 -38.420 1.00 60.72 631 THR A O 1
ATOM 4828 N N . SER A 1 632 ? 20.384 17.340 -40.616 1.00 57.25 632 SER A N 1
ATOM 4829 C CA . SER A 1 632 ? 21.020 18.593 -41.022 1.00 57.25 632 SER A CA 1
ATOM 4830 C C . SER A 1 632 ? 19.980 19.697 -40.845 1.00 57.25 632 SER A C 1
ATOM 4832 O O . SER A 1 632 ? 19.017 19.768 -41.612 1.00 57.25 632 SER A O 1
ATOM 4834 N N . LEU A 1 633 ? 20.096 20.490 -39.782 1.00 58.06 633 LEU A N 1
ATOM 4835 C CA . LEU A 1 633 ? 19.189 21.615 -39.534 1.00 58.06 633 LEU A CA 1
ATOM 4836 C C . LEU A 1 633 ? 19.895 22.926 -39.860 1.00 58.06 633 LEU A C 1
ATOM 4838 O O . LEU A 1 633 ? 20.967 23.201 -39.318 1.00 58.06 633 LEU A O 1
ATOM 4842 N N . ASP A 1 634 ? 19.256 23.746 -40.693 1.00 52.84 634 ASP A N 1
ATOM 4843 C CA . ASP A 1 634 ? 19.685 25.121 -40.929 1.00 52.84 634 ASP A CA 1
ATOM 4844 C C . ASP A 1 634 ? 19.375 25.986 -39.698 1.00 52.84 634 ASP A C 1
ATOM 4846 O O . ASP A 1 634 ? 18.243 26.023 -39.207 1.00 52.84 634 ASP A O 1
ATOM 4850 N N . ASP A 1 635 ? 20.367 26.740 -39.218 1.00 56.06 635 ASP A N 1
ATOM 4851 C CA . ASP A 1 635 ? 20.157 27.789 -38.218 1.00 56.06 635 ASP A CA 1
ATOM 4852 C C . ASP A 1 635 ? 19.444 28.992 -38.865 1.00 56.06 635 ASP A C 1
ATOM 4854 O O . ASP A 1 635 ? 20.064 29.946 -39.347 1.00 56.06 635 ASP A O 1
ATOM 4858 N N . THR A 1 636 ? 18.111 28.943 -38.921 1.00 52.66 636 THR A N 1
ATOM 4859 C CA . THR A 1 636 ? 17.282 30.011 -39.507 1.00 52.66 636 THR A CA 1
ATOM 4860 C C . THR A 1 636 ? 16.991 31.160 -38.529 1.00 52.66 636 THR A C 1
ATOM 4862 O O . THR A 1 636 ? 16.203 32.057 -38.841 1.00 52.66 636 THR A O 1
ATOM 4865 N N . GLY A 1 637 ? 17.600 31.161 -37.337 1.00 51.75 637 GLY A N 1
ATOM 4866 C CA . GLY A 1 637 ? 17.357 32.143 -36.285 1.00 51.75 637 GLY A CA 1
ATOM 4867 C C . GLY A 1 637 ? 17.986 33.515 -36.552 1.00 51.75 637 GLY A C 1
ATOM 4868 O O . GLY A 1 637 ? 19.130 33.643 -37.000 1.00 51.75 637 GLY A O 1
ATOM 4869 N N . THR A 1 638 ? 17.248 34.580 -36.227 1.00 48.38 638 THR A N 1
ATOM 4870 C CA . THR A 1 638 ? 17.797 35.939 -36.099 1.00 48.38 638 THR A CA 1
ATOM 4871 C C . THR A 1 638 ? 17.748 36.323 -34.619 1.00 48.38 638 THR A C 1
ATOM 4873 O O . THR A 1 638 ? 16.666 36.517 -34.076 1.00 48.38 638 THR A O 1
ATOM 4876 N N . GLY A 1 639 ? 18.915 36.401 -33.966 1.00 51.75 639 GLY A N 1
ATOM 4877 C CA . GLY A 1 639 ? 19.055 36.705 -32.535 1.00 51.75 639 GLY A CA 1
ATOM 4878 C C . GLY A 1 639 ? 18.846 35.492 -31.613 1.00 51.75 639 GLY A C 1
ATOM 4879 O O . GLY A 1 639 ? 17.715 35.114 -31.342 1.00 51.75 639 GLY A O 1
ATOM 4880 N N . SER A 1 640 ? 19.941 34.902 -31.118 1.00 51.44 640 SER A N 1
ATOM 4881 C CA . SER A 1 640 ? 20.040 33.983 -29.957 1.00 51.44 640 SER A CA 1
ATOM 4882 C C . SER A 1 640 ? 18.985 32.862 -29.777 1.00 51.44 640 SER A C 1
ATOM 4884 O O . SER A 1 640 ? 18.775 32.392 -28.657 1.00 51.44 640 SER A O 1
ATOM 4886 N N . LYS A 1 641 ? 18.293 32.413 -30.831 1.00 53.53 641 LYS A N 1
ATOM 4887 C CA . LYS A 1 641 ? 17.291 31.332 -30.781 1.00 53.53 641 LYS A CA 1
ATOM 4888 C C . LYS A 1 641 ? 17.450 30.410 -31.987 1.00 53.53 641 LYS A C 1
ATOM 4890 O O . LYS A 1 641 ? 17.345 30.885 -33.113 1.00 53.53 641 LYS A O 1
ATOM 4895 N N . ILE A 1 642 ? 17.645 29.113 -31.742 1.00 55.72 642 ILE A N 1
ATOM 4896 C CA . ILE A 1 642 ? 17.676 28.068 -32.773 1.00 55.72 642 ILE A CA 1
ATOM 4897 C C . ILE A 1 642 ? 16.278 27.449 -32.871 1.00 55.72 642 ILE A C 1
ATOM 4899 O O . ILE A 1 642 ? 15.687 27.055 -31.862 1.00 55.72 642 ILE A O 1
ATOM 4903 N N . SER A 1 643 ? 15.743 27.350 -34.088 1.00 56.94 643 SER A N 1
ATOM 4904 C CA . SER A 1 643 ? 14.524 26.585 -34.359 1.00 56.94 643 SER A CA 1
ATOM 4905 C C . SER A 1 643 ? 14.904 25.183 -34.826 1.00 56.94 643 SER A C 1
ATOM 4907 O O . SER A 1 643 ? 15.610 25.025 -35.815 1.00 56.94 643 SER A O 1
ATOM 4909 N N . ILE A 1 644 ? 14.440 24.164 -34.108 1.00 57.25 644 ILE A N 1
ATOM 4910 C CA . ILE A 1 644 ? 14.521 22.763 -34.516 1.00 57.25 644 ILE A CA 1
ATOM 4911 C C . ILE A 1 644 ? 13.146 22.408 -35.085 1.00 57.25 644 ILE A C 1
ATOM 4913 O O . ILE A 1 644 ? 12.229 22.005 -34.364 1.00 57.25 644 ILE A O 1
ATOM 4917 N N . ALA A 1 645 ? 12.980 22.630 -36.388 1.00 50.38 645 ALA A N 1
ATOM 4918 C CA . ALA A 1 645 ? 11.768 22.281 -37.118 1.00 50.38 645 ALA A CA 1
ATOM 4919 C C . ALA A 1 645 ? 11.962 20.923 -37.805 1.00 50.38 645 ALA A C 1
ATOM 4921 O O . ALA A 1 645 ? 12.707 20.798 -38.772 1.00 50.38 645 ALA A O 1
ATOM 4922 N N . GLY A 1 646 ? 11.292 19.897 -37.286 1.00 52.66 646 GLY A N 1
ATOM 4923 C CA . GLY A 1 646 ? 11.239 18.564 -37.878 1.00 52.66 646 GLY A CA 1
ATOM 4924 C C . GLY A 1 646 ? 9.925 17.906 -37.484 1.00 52.66 646 GLY A C 1
ATOM 4925 O O . GLY A 1 646 ? 9.558 17.941 -36.306 1.00 52.66 646 GLY A O 1
ATOM 4926 N N . SER A 1 647 ? 9.200 17.341 -38.457 1.00 46.81 647 SER A N 1
ATOM 4927 C CA . SER A 1 647 ? 7.859 16.786 -38.239 1.00 46.81 647 SER A CA 1
ATOM 4928 C C . SER A 1 647 ? 7.881 15.752 -37.106 1.00 46.81 647 SER A C 1
ATOM 4930 O O . SER A 1 647 ? 8.407 14.652 -37.270 1.00 46.81 647 SER A O 1
ATOM 4932 N N . GLY A 1 648 ? 7.330 16.113 -35.946 1.00 54.62 648 GLY A N 1
ATOM 4933 C CA . GLY A 1 648 ? 7.136 15.208 -34.812 1.00 54.62 648 GLY A CA 1
ATOM 4934 C C . GLY A 1 648 ? 8.073 15.379 -33.610 1.00 54.62 648 GLY A C 1
ATOM 4935 O O . GLY A 1 648 ? 7.761 14.804 -32.568 1.00 54.62 648 GLY A O 1
ATOM 4936 N N . ILE A 1 649 ? 9.149 16.180 -33.671 1.00 57.84 649 ILE A N 1
ATOM 4937 C CA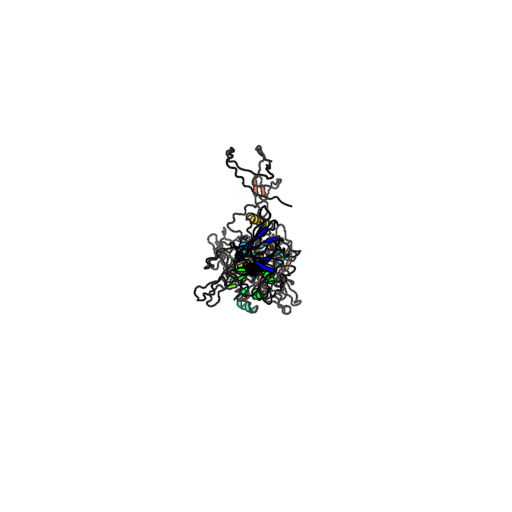 . ILE A 1 649 ? 10.027 16.411 -32.496 1.00 57.84 649 ILE A CA 1
ATOM 4938 C C . ILE A 1 649 ? 9.286 17.224 -31.421 1.00 57.84 649 ILE A C 1
ATOM 4940 O O . ILE A 1 649 ? 9.305 16.863 -30.245 1.00 57.84 649 ILE A O 1
ATOM 4944 N N . ALA A 1 650 ? 8.551 18.264 -31.830 1.00 54.03 650 ALA A N 1
ATOM 4945 C CA . ALA A 1 650 ? 7.798 19.137 -30.924 1.00 54.03 650 ALA A CA 1
ATOM 4946 C C . ALA A 1 650 ? 6.671 18.408 -30.161 1.00 54.03 650 ALA A C 1
ATOM 4948 O O . ALA A 1 650 ? 6.426 18.697 -28.993 1.00 54.03 650 ALA A O 1
ATOM 4949 N N . SER A 1 651 ? 6.025 17.417 -30.788 1.00 53.09 651 SER A N 1
ATOM 4950 C CA . SER A 1 651 ? 4.929 16.634 -30.186 1.00 53.09 651 SER A CA 1
ATOM 4951 C C . SER A 1 651 ? 5.370 15.617 -29.124 1.00 53.09 651 SER A C 1
ATOM 4953 O O . SER A 1 651 ? 4.530 15.043 -28.435 1.00 53.09 651 SER A O 1
ATOM 4955 N N . LYS A 1 652 ? 6.680 15.367 -29.008 1.00 57.12 652 LYS A N 1
ATOM 4956 C CA . LYS A 1 652 ? 7.252 14.299 -28.174 1.00 57.12 652 LYS A CA 1
ATOM 4957 C C . LYS A 1 652 ? 7.970 14.817 -26.929 1.00 57.12 652 LYS A C 1
ATOM 4959 O O . LYS A 1 652 ? 8.518 14.005 -26.204 1.00 57.12 652 LYS A O 1
ATOM 4964 N N . TYR A 1 653 ? 7.942 16.131 -26.700 1.00 57.41 653 TYR A N 1
ATOM 4965 C CA . TYR A 1 653 ? 8.638 16.827 -25.617 1.00 57.41 653 TYR A CA 1
ATOM 4966 C C . TYR A 1 653 ? 7.883 16.779 -24.278 1.00 57.41 653 TYR A C 1
ATOM 4968 O O . TYR A 1 653 ? 6.651 16.766 -24.229 1.00 57.41 653 TYR A O 1
ATOM 4976 N N . SER A 1 654 ? 8.645 16.875 -23.184 1.00 57.78 654 SER A N 1
ATOM 4977 C CA . SER A 1 654 ? 8.134 17.248 -21.860 1.00 57.78 654 SER A CA 1
ATOM 4978 C C . SER A 1 654 ? 8.986 18.353 -21.201 1.00 57.78 654 SER A C 1
ATOM 4980 O O . SER A 1 654 ? 10.198 18.423 -21.443 1.00 57.78 654 SER A O 1
ATOM 4982 N N . PRO A 1 655 ? 8.402 19.233 -20.360 1.00 52.81 655 PRO A N 1
ATOM 4983 C CA . PRO A 1 655 ? 9.174 20.193 -19.567 1.00 52.81 655 PRO A CA 1
ATOM 4984 C C . PRO A 1 655 ? 10.266 19.485 -18.739 1.00 52.81 655 PRO A C 1
ATOM 4986 O O . PRO A 1 655 ? 9.996 18.446 -18.139 1.00 52.81 655 PRO A O 1
ATOM 4989 N N . ASN A 1 656 ? 11.475 20.062 -18.662 1.00 55.84 656 ASN A N 1
ATOM 4990 C CA . ASN A 1 656 ? 12.689 19.488 -18.036 1.00 55.84 656 ASN A CA 1
ATOM 4991 C C . ASN A 1 656 ? 13.405 18.370 -18.820 1.00 55.84 656 ASN A C 1
ATOM 4993 O O . ASN A 1 656 ? 14.123 17.561 -18.229 1.00 55.84 656 ASN A O 1
ATOM 4997 N N . THR A 1 657 ? 13.251 18.337 -20.142 1.00 68.50 657 THR A N 1
ATOM 4998 C CA . THR A 1 657 ? 14.069 17.486 -21.021 1.00 68.50 657 THR A CA 1
ATOM 4999 C C . THR A 1 657 ? 15.483 18.061 -21.152 1.00 68.50 657 THR A C 1
ATOM 5001 O O . THR A 1 657 ? 15.651 19.260 -21.397 1.00 68.50 657 THR A O 1
ATOM 5004 N N . THR A 1 658 ? 16.511 17.221 -21.013 1.00 76.25 658 THR A N 1
ATOM 5005 C CA . THR A 1 658 ? 17.893 17.609 -21.337 1.00 76.25 658 THR A CA 1
ATOM 5006 C C . THR A 1 658 ? 18.128 17.403 -22.828 1.00 76.25 658 THR A C 1
ATOM 5008 O O . THR A 1 658 ? 17.854 16.324 -23.356 1.00 76.25 658 THR A O 1
ATOM 5011 N N . VAL A 1 659 ? 18.633 18.436 -23.502 1.00 76.75 659 VAL A N 1
ATOM 5012 C CA . VAL A 1 659 ? 18.899 18.421 -24.944 1.00 76.75 659 VAL A CA 1
ATOM 5013 C C . VAL A 1 659 ? 20.394 18.556 -25.173 1.00 76.75 659 VAL A C 1
ATOM 5015 O O . VAL A 1 659 ? 21.008 19.485 -24.657 1.00 76.75 659 VAL A O 1
ATOM 5018 N N . TYR A 1 660 ? 20.975 17.671 -25.975 1.00 79.88 660 TYR A N 1
ATOM 5019 C CA . TYR A 1 660 ? 22.339 17.829 -26.472 1.00 79.88 660 TYR A CA 1
ATOM 5020 C C . TYR A 1 660 ? 22.305 18.143 -27.963 1.00 79.88 660 TYR A C 1
ATOM 5022 O O . TYR A 1 660 ? 21.651 17.434 -28.733 1.00 79.88 660 TYR A O 1
ATOM 5030 N N . LEU A 1 661 ? 23.017 19.198 -28.360 1.00 77.88 661 LEU A N 1
ATOM 5031 C CA . LEU A 1 661 ? 23.233 19.547 -29.762 1.00 77.88 661 LEU A CA 1
ATOM 5032 C C . LEU A 1 661 ? 24.644 19.148 -30.181 1.00 77.88 661 LEU A C 1
ATOM 5034 O O . LEU A 1 661 ? 25.603 19.372 -29.441 1.00 77.88 661 LEU A O 1
ATOM 5038 N N . LEU A 1 662 ? 24.749 18.576 -31.378 1.00 76.62 662 LEU A N 1
ATOM 5039 C CA . LEU A 1 662 ? 26.010 18.157 -31.975 1.00 76.62 662 LEU A CA 1
ATOM 5040 C C . LEU A 1 662 ? 26.394 19.068 -33.133 1.00 76.62 662 LEU A C 1
ATOM 5042 O O . LEU A 1 662 ? 25.668 19.145 -34.127 1.00 76.62 662 LEU A O 1
ATOM 5046 N N . ARG A 1 663 ? 27.550 19.725 -33.020 1.00 73.81 663 ARG A N 1
ATOM 5047 C CA . ARG A 1 663 ? 28.120 20.598 -34.055 1.00 73.81 663 ARG A CA 1
ATOM 5048 C C . ARG A 1 663 ? 29.565 20.195 -34.314 1.00 73.81 663 ARG A C 1
ATOM 5050 O O . ARG A 1 663 ? 30.429 20.407 -33.465 1.00 73.81 663 ARG A O 1
ATOM 5057 N N . GLY A 1 664 ? 29.826 19.554 -35.453 1.00 69.88 664 GLY A N 1
ATOM 5058 C CA . GLY A 1 664 ? 31.144 18.979 -35.743 1.00 69.88 664 GLY A CA 1
ATOM 5059 C C . GLY A 1 664 ? 31.634 18.066 -34.608 1.00 69.88 664 GLY A C 1
ATOM 5060 O O . GLY A 1 664 ? 31.010 17.051 -34.319 1.00 69.88 664 GLY A O 1
ATOM 5061 N N . ASN A 1 665 ? 32.724 18.463 -33.940 1.00 67.69 665 ASN A N 1
ATOM 5062 C CA . ASN A 1 665 ? 33.329 17.733 -32.816 1.00 67.69 665 ASN A CA 1
ATOM 5063 C C . ASN A 1 665 ? 32.933 18.279 -31.426 1.00 67.69 665 ASN A C 1
ATOM 5065 O O . ASN A 1 665 ? 33.577 17.947 -30.430 1.00 67.69 665 ASN A O 1
ATOM 5069 N N . VAL A 1 666 ? 31.916 19.139 -31.337 1.00 71.12 666 VAL A N 1
ATOM 5070 C CA . VAL A 1 666 ? 31.474 19.760 -30.081 1.00 71.12 666 VAL A CA 1
ATOM 5071 C C . VAL A 1 666 ? 30.086 19.246 -29.696 1.00 71.12 666 VAL A C 1
ATOM 5073 O O . VAL A 1 666 ? 29.171 19.203 -30.521 1.00 71.12 666 VAL A O 1
ATOM 5076 N N . ILE A 1 667 ? 29.935 18.872 -28.421 1.00 76.12 667 ILE A N 1
ATOM 5077 C CA . ILE A 1 667 ? 28.651 18.536 -27.797 1.00 76.12 667 ILE A CA 1
ATOM 5078 C C . ILE A 1 667 ? 28.299 19.640 -26.801 1.00 76.12 667 ILE A C 1
ATOM 5080 O O . ILE A 1 667 ? 29.047 19.880 -25.852 1.00 76.12 667 ILE A O 1
ATOM 5084 N N . GLU A 1 668 ? 27.141 20.271 -26.976 1.00 73.88 668 GLU A N 1
ATOM 5085 C CA . GLU A 1 668 ? 26.672 21.340 -26.091 1.00 73.88 668 GLU A CA 1
ATOM 5086 C C . GLU A 1 668 ? 25.367 20.923 -25.384 1.00 73.88 668 GLU A C 1
ATOM 5088 O O . GLU A 1 668 ? 24.372 20.635 -26.062 1.00 73.88 668 GLU A O 1
ATOM 5093 N N . PRO A 1 669 ? 25.344 20.858 -24.035 1.00 75.44 669 PRO A N 1
ATOM 5094 C CA . PRO A 1 669 ? 24.127 20.602 -23.277 1.00 75.44 669 PRO A CA 1
ATOM 5095 C C . PRO A 1 669 ? 23.278 21.868 -23.152 1.00 75.44 669 PRO A C 1
ATOM 5097 O O . PRO A 1 669 ? 23.765 22.939 -22.791 1.00 75.44 669 PRO A O 1
ATOM 5100 N N . TYR A 1 670 ? 21.974 21.713 -23.336 1.00 67.31 670 TYR A N 1
ATOM 5101 C CA . TYR A 1 670 ? 20.979 22.749 -23.117 1.00 67.31 670 TYR A CA 1
ATOM 5102 C C . TYR A 1 670 ? 19.866 22.230 -22.220 1.00 67.31 670 TYR A C 1
ATOM 5104 O O . TYR A 1 670 ? 19.382 21.104 -22.350 1.00 67.31 670 TYR A O 1
ATOM 5112 N N . THR A 1 671 ? 19.440 23.093 -21.303 1.00 60.19 671 THR A N 1
ATOM 5113 C CA . THR A 1 671 ? 18.187 22.906 -20.573 1.00 60.19 671 THR A CA 1
ATOM 5114 C C . THR A 1 671 ? 17.161 23.819 -21.214 1.00 60.19 671 THR A C 1
ATOM 5116 O O . THR A 1 671 ? 17.407 25.014 -21.379 1.00 60.19 671 THR A O 1
ATOM 5119 N N . THR A 1 672 ? 16.026 23.266 -21.617 1.00 55.22 672 THR A N 1
ATOM 5120 C CA . THR A 1 672 ? 14.962 24.046 -22.248 1.00 55.22 672 THR A CA 1
ATOM 5121 C C . THR A 1 672 ? 14.378 25.045 -21.248 1.00 55.22 672 THR A C 1
ATOM 5123 O O . THR A 1 672 ? 13.903 24.627 -20.193 1.00 55.22 672 THR A O 1
ATOM 5126 N N . SER A 1 673 ? 14.372 26.340 -21.572 1.00 48.03 673 SER A N 1
ATOM 5127 C CA . SER A 1 673 ? 13.510 27.333 -20.918 1.00 48.03 673 SER A CA 1
ATOM 5128 C C . SER A 1 673 ? 12.296 27.614 -21.811 1.00 48.03 673 SER A C 1
ATOM 5130 O O . SER A 1 673 ? 12.422 27.697 -23.031 1.00 48.03 673 SER A O 1
ATOM 5132 N N . ASP A 1 674 ? 11.109 27.668 -21.204 1.00 43.53 674 ASP A N 1
ATOM 5133 C CA . ASP A 1 674 ? 9.810 27.597 -21.885 1.00 43.53 674 ASP A CA 1
ATOM 5134 C C . ASP A 1 674 ? 9.611 28.597 -23.038 1.00 43.53 674 ASP A C 1
ATOM 5136 O O . ASP A 1 674 ? 9.682 29.815 -22.860 1.00 43.53 674 ASP A O 1
ATOM 5140 N N . SER A 1 675 ? 9.250 28.077 -24.217 1.00 42.66 675 SER A N 1
ATOM 5141 C CA . SER A 1 675 ? 7.991 28.391 -24.925 1.00 42.66 675 SER A CA 1
ATOM 5142 C C . SER A 1 675 ? 7.878 27.549 -26.208 1.00 42.66 675 SER A C 1
ATOM 5144 O O . SER A 1 675 ? 8.563 27.802 -27.195 1.00 42.66 675 SER A O 1
ATOM 5146 N N . VAL A 1 676 ? 6.982 26.553 -26.210 1.00 43.03 676 VAL A N 1
ATOM 5147 C CA . VAL A 1 676 ? 6.496 25.908 -27.442 1.00 43.03 676 VAL A CA 1
ATOM 5148 C C . VAL A 1 676 ? 5.356 26.777 -27.971 1.00 43.03 676 VAL A C 1
ATOM 5150 O O . VAL A 1 676 ? 4.258 26.774 -27.413 1.00 43.03 676 VAL A O 1
ATOM 5153 N N . SER A 1 677 ? 5.613 27.590 -28.994 1.00 40.47 677 SER A N 1
ATOM 5154 C CA . SER A 1 677 ? 4.564 28.362 -29.662 1.00 40.47 677 SER A CA 1
ATOM 5155 C C . SER A 1 677 ? 3.993 27.551 -30.818 1.00 40.47 677 SER A C 1
ATOM 5157 O O . SER A 1 677 ? 4.646 27.499 -31.847 1.00 40.47 677 SER A O 1
ATOM 5159 N N . GLY A 1 678 ? 2.808 26.958 -30.620 1.00 42.03 678 GLY A N 1
ATOM 5160 C CA . GLY A 1 678 ? 1.717 26.717 -31.591 1.00 42.03 678 GLY A CA 1
ATOM 5161 C C . GLY A 1 678 ? 1.953 25.985 -32.923 1.00 42.03 678 GLY A C 1
ATOM 5162 O O . GLY A 1 678 ? 1.000 25.420 -33.448 1.00 42.03 678 GLY A O 1
ATOM 5163 N N . ASP A 1 679 ? 3.170 25.961 -33.441 1.00 45.03 679 ASP A N 1
ATOM 5164 C CA . ASP A 1 679 ? 3.561 25.433 -34.738 1.00 45.03 679 ASP A CA 1
ATOM 5165 C C . ASP A 1 679 ? 4.485 24.226 -34.508 1.00 45.03 679 ASP A C 1
ATOM 5167 O O . ASP A 1 679 ? 5.149 24.142 -33.476 1.00 45.03 679 ASP A O 1
ATOM 5171 N N . ASP A 1 680 ? 4.539 23.286 -35.453 1.00 51.19 680 ASP A N 1
ATOM 5172 C CA . ASP A 1 680 ? 5.272 22.001 -35.421 1.00 51.19 680 ASP A CA 1
ATOM 5173 C C . ASP A 1 680 ? 6.816 22.090 -35.236 1.00 51.19 680 ASP A C 1
ATOM 5175 O O . ASP A 1 680 ? 7.558 21.166 -35.579 1.00 51.19 680 ASP A O 1
ATOM 5179 N N . ALA A 1 681 ? 7.334 23.191 -34.689 1.00 50.47 681 ALA A N 1
ATOM 5180 C CA . ALA A 1 681 ? 8.741 23.464 -34.443 1.00 50.47 681 ALA A CA 1
ATOM 5181 C C . ALA A 1 681 ? 9.042 23.606 -32.941 1.00 50.47 681 ALA A C 1
ATOM 5183 O O . ALA A 1 681 ? 8.369 24.315 -32.192 1.00 50.47 681 ALA A O 1
ATOM 5184 N N . PHE A 1 682 ? 10.108 22.940 -32.501 1.00 56.53 682 PHE A N 1
ATOM 5185 C CA . PHE A 1 682 ? 10.653 23.060 -31.155 1.00 56.53 682 PHE A CA 1
ATOM 5186 C C . PHE A 1 682 ? 11.721 24.158 -31.147 1.00 56.53 682 PHE A C 1
ATOM 5188 O O . PHE A 1 682 ? 12.677 24.111 -31.920 1.00 56.53 682 PHE A O 1
ATOM 5195 N N . TYR A 1 683 ? 11.571 25.163 -30.287 1.00 55.12 683 TYR A N 1
ATOM 5196 C CA . TYR A 1 683 ? 12.532 26.262 -30.193 1.00 55.12 683 TYR A CA 1
ATOM 5197 C C . TYR A 1 683 ? 13.473 26.034 -29.014 1.00 55.12 683 TYR A C 1
ATOM 5199 O O . TYR A 1 683 ? 13.043 26.017 -27.861 1.00 55.12 683 TYR A O 1
ATOM 5207 N N . VAL A 1 684 ? 14.772 25.910 -29.294 1.00 56.25 684 VAL A N 1
ATOM 5208 C CA . VAL A 1 684 ? 15.809 25.951 -28.259 1.00 56.25 684 VAL A CA 1
ATOM 5209 C C . VAL A 1 684 ? 16.417 27.343 -28.284 1.00 56.25 684 VAL A C 1
ATOM 5211 O O . VAL A 1 684 ? 17.032 27.761 -29.265 1.00 56.25 684 VAL A O 1
ATOM 5214 N N . THR A 1 685 ? 16.250 28.090 -27.197 1.00 53.94 685 THR A N 1
ATOM 5215 C CA . THR A 1 685 ? 16.964 29.361 -27.048 1.00 53.94 685 THR A CA 1
ATOM 5216 C C . THR A 1 685 ? 18.433 29.044 -26.796 1.00 53.94 685 THR A C 1
ATOM 5218 O O . THR A 1 685 ? 18.776 28.485 -25.756 1.00 53.94 685 THR A O 1
ATOM 5221 N N . VAL A 1 686 ? 19.294 29.385 -27.753 1.00 54.00 686 VAL A N 1
ATOM 5222 C CA . VAL A 1 686 ? 20.736 29.174 -27.656 1.00 54.00 686 VAL A CA 1
ATOM 5223 C C . VAL A 1 686 ? 21.437 30.502 -27.888 1.00 54.00 686 VAL A C 1
ATOM 5225 O O . VAL A 1 686 ? 21.290 31.117 -28.941 1.00 54.00 686 VAL A O 1
ATOM 5228 N N . ASN A 1 687 ? 22.256 30.926 -26.930 1.00 52.00 687 ASN A N 1
ATOM 5229 C CA . ASN A 1 687 ? 23.182 32.035 -27.137 1.00 52.00 687 ASN A CA 1
ATOM 5230 C C . ASN A 1 687 ? 24.345 31.550 -28.014 1.00 52.00 687 ASN A C 1
ATOM 5232 O O . ASN A 1 687 ? 25.387 31.168 -27.490 1.00 52.00 687 ASN A O 1
ATOM 5236 N N . VAL A 1 688 ? 24.152 31.496 -29.333 1.00 51.88 688 VAL A N 1
ATOM 5237 C CA . VAL A 1 688 ? 25.216 31.098 -30.264 1.00 51.88 688 VAL A CA 1
ATOM 5238 C C . VAL A 1 688 ? 25.977 32.328 -30.750 1.00 51.88 688 VAL A C 1
ATOM 5240 O O . VAL A 1 688 ? 25.372 33.306 -31.188 1.00 51.88 688 VAL A O 1
ATOM 5243 N N . THR A 1 689 ? 27.307 32.260 -30.714 1.00 49.00 689 THR A N 1
ATOM 5244 C CA . THR A 1 689 ? 28.202 33.321 -31.211 1.00 49.00 689 THR A CA 1
ATOM 5245 C C . THR A 1 689 ? 28.606 33.112 -32.685 1.00 49.00 689 THR A C 1
ATOM 5247 O O . THR A 1 689 ? 29.071 34.057 -33.318 1.00 49.00 689 THR A O 1
ATOM 5250 N N . ALA A 1 690 ? 28.408 31.912 -33.258 1.00 53.72 690 ALA A N 1
ATOM 5251 C CA . ALA A 1 690 ? 28.730 31.571 -34.653 1.00 53.72 690 ALA A CA 1
ATOM 5252 C C . ALA A 1 690 ? 27.777 30.504 -35.242 1.00 53.72 690 ALA A C 1
ATOM 5254 O O . ALA A 1 690 ? 27.405 29.559 -34.555 1.00 53.72 690 ALA A O 1
ATOM 5255 N N . ARG A 1 691 ? 27.389 30.653 -36.518 1.00 58.16 691 ARG A N 1
ATOM 5256 C CA . ARG A 1 691 ? 26.489 29.726 -37.232 1.00 58.16 691 ARG A CA 1
ATOM 5257 C C . ARG A 1 691 ? 27.254 28.493 -37.722 1.00 58.16 691 ARG A C 1
ATOM 5259 O O . ARG A 1 691 ? 27.957 28.582 -38.725 1.00 58.16 691 ARG A O 1
ATOM 5266 N N . GLU A 1 692 ? 27.097 27.366 -37.040 1.00 62.47 692 GLU A N 1
ATOM 5267 C CA . GLU A 1 692 ? 27.615 26.057 -37.460 1.00 62.47 692 GLU A CA 1
ATOM 5268 C C . GLU A 1 692 ? 26.460 25.072 -37.691 1.00 62.47 692 GLU A C 1
ATOM 5270 O O . GLU A 1 692 ? 25.416 25.171 -37.043 1.00 62.47 692 GLU A O 1
ATOM 5275 N N . GLU A 1 693 ? 26.646 24.125 -38.614 1.00 68.38 693 GLU A N 1
ATOM 5276 C CA . GLU A 1 693 ? 25.647 23.102 -38.937 1.00 68.38 693 GLU A CA 1
ATOM 5277 C C . GLU A 1 693 ? 25.419 22.164 -37.741 1.00 68.38 693 GLU A C 1
ATOM 5279 O O . GLU A 1 693 ? 26.361 21.604 -37.167 1.00 68.38 693 GLU A O 1
ATOM 5284 N N . ILE A 1 694 ? 24.152 21.978 -37.367 1.00 70.56 694 ILE A N 1
ATOM 5285 C CA . ILE A 1 694 ? 23.762 20.960 -36.392 1.00 70.56 694 ILE A CA 1
ATOM 5286 C C . ILE A 1 694 ? 23.711 19.626 -37.129 1.00 70.56 694 ILE A C 1
ATOM 5288 O O . ILE A 1 694 ? 22.950 19.467 -38.077 1.00 70.56 694 ILE A O 1
ATOM 5292 N N . THR A 1 695 ? 24.520 18.678 -36.666 1.00 72.94 695 THR A N 1
ATOM 5293 C CA . THR A 1 695 ? 24.674 17.335 -37.250 1.00 72.94 695 THR A CA 1
ATOM 5294 C C . THR A 1 695 ? 23.847 16.272 -36.519 1.00 72.94 695 THR A C 1
ATOM 5296 O O . THR A 1 695 ? 23.630 15.179 -37.040 1.00 72.94 695 THR A O 1
ATOM 5299 N N . GLY A 1 696 ? 23.342 16.584 -35.319 1.00 75.62 696 GLY A N 1
ATOM 5300 C CA . GLY A 1 696 ? 22.484 15.691 -34.545 1.00 75.62 696 GLY A CA 1
ATOM 5301 C C . GLY A 1 696 ? 21.897 16.329 -33.285 1.00 75.62 696 GLY A C 1
ATOM 5302 O O . GLY A 1 696 ? 22.399 17.333 -32.773 1.00 75.62 696 GLY A O 1
ATOM 5303 N N . VAL A 1 697 ? 20.822 15.719 -32.785 1.00 77.38 697 VAL A N 1
ATOM 5304 C CA . VAL A 1 697 ? 20.095 16.108 -31.572 1.00 77.38 697 VAL A CA 1
ATOM 5305 C C . VAL A 1 697 ? 19.835 14.867 -30.720 1.00 77.38 697 VAL A C 1
ATOM 5307 O O . VAL A 1 697 ? 19.310 13.864 -31.209 1.00 77.38 697 VAL A O 1
ATOM 5310 N N . VAL A 1 698 ? 20.160 14.947 -29.429 1.00 81.75 698 VAL A N 1
ATOM 5311 C CA . VAL A 1 698 ? 19.849 13.901 -28.444 1.00 81.75 698 VAL A CA 1
ATOM 5312 C C . VAL A 1 698 ? 18.916 14.470 -27.381 1.00 81.75 698 VAL A C 1
ATOM 5314 O O . VAL A 1 698 ? 19.219 15.500 -26.777 1.00 81.75 698 VAL A O 1
ATOM 5317 N N . LEU A 1 699 ? 17.785 13.799 -27.153 1.00 81.44 699 LEU A N 1
ATOM 5318 C CA . LEU A 1 699 ? 16.808 14.159 -26.122 1.00 81.44 699 LEU A CA 1
ATOM 5319 C C . LEU A 1 699 ? 16.836 13.120 -25.008 1.00 81.44 699 LEU A C 1
ATOM 5321 O O . LEU A 1 699 ? 16.730 11.924 -25.285 1.00 81.44 699 LEU A O 1
ATOM 5325 N N . ILE A 1 700 ? 16.940 13.571 -23.761 1.00 84.88 700 ILE A N 1
ATOM 5326 C CA . ILE A 1 700 ? 16.927 12.703 -22.584 1.00 84.88 700 ILE A CA 1
ATOM 5327 C C . ILE A 1 700 ? 15.748 13.083 -21.690 1.00 84.88 700 ILE A C 1
ATOM 5329 O O . ILE A 1 700 ? 15.701 14.174 -21.118 1.00 84.88 700 ILE A O 1
ATOM 5333 N N . GLU A 1 701 ? 14.810 12.147 -21.552 1.00 81.69 701 GLU A N 1
ATOM 5334 C CA . GLU A 1 701 ? 13.569 12.315 -20.795 1.00 81.69 701 GLU A CA 1
ATOM 5335 C C . GLU A 1 701 ? 13.509 11.332 -19.632 1.00 81.69 701 GLU A C 1
ATOM 5337 O O . GLU A 1 701 ? 13.688 10.125 -19.808 1.00 81.69 701 GLU A O 1
ATOM 5342 N N . LYS A 1 702 ? 13.204 11.817 -18.427 1.00 81.12 702 LYS A N 1
ATOM 5343 C CA . LYS A 1 702 ? 13.008 10.922 -17.281 1.00 81.12 702 LYS A CA 1
ATOM 5344 C C . LYS A 1 702 ? 11.705 10.148 -17.434 1.00 81.12 702 LYS A C 1
ATOM 5346 O O . LYS A 1 702 ? 10.652 10.732 -17.672 1.00 81.12 702 LYS A O 1
ATOM 5351 N N . GLN A 1 703 ? 11.770 8.829 -17.270 1.00 79.38 703 GLN A N 1
ATOM 5352 C CA . GLN A 1 703 ? 10.567 8.002 -17.257 1.00 79.38 703 GLN A CA 1
ATOM 5353 C C . GLN A 1 703 ? 9.727 8.259 -15.993 1.00 79.38 703 GLN A C 1
ATOM 5355 O O . GLN A 1 703 ? 10.241 8.635 -14.939 1.00 79.38 703 GLN A O 1
ATOM 5360 N N . ILE A 1 704 ? 8.416 8.031 -16.112 1.00 75.69 704 ILE A N 1
ATOM 5361 C CA . ILE A 1 704 ? 7.438 8.194 -15.021 1.00 75.69 704 ILE A CA 1
ATOM 5362 C C . ILE A 1 704 ? 7.514 7.080 -13.967 1.00 75.69 704 ILE A C 1
ATOM 5364 O O . ILE A 1 704 ? 7.164 7.304 -12.807 1.00 75.69 704 ILE A O 1
ATOM 5368 N N . HIS A 1 705 ? 7.987 5.895 -14.362 1.00 83.00 705 HIS A N 1
ATOM 5369 C CA . HIS A 1 705 ? 8.294 4.804 -13.446 1.00 83.00 705 HIS A CA 1
ATOM 5370 C C . HIS A 1 705 ? 9.493 5.205 -12.602 1.00 83.00 705 HIS A C 1
ATOM 5372 O O . HIS A 1 705 ? 10.524 5.583 -13.152 1.00 83.00 705 HIS A O 1
ATOM 5378 N N . GLN A 1 706 ? 9.377 5.109 -11.282 1.00 85.88 706 GLN A N 1
ATOM 5379 C CA . GLN A 1 706 ? 10.406 5.601 -10.372 1.00 85.88 706 GLN A CA 1
ATOM 5380 C C . GLN A 1 706 ? 10.727 4.584 -9.287 1.00 85.88 706 GLN A C 1
ATOM 5382 O O . GLN A 1 706 ? 9.830 3.930 -8.759 1.00 85.88 706 GLN A O 1
ATOM 5387 N N . GLN A 1 707 ? 12.001 4.521 -8.912 1.00 87.25 707 GLN A N 1
ATOM 5388 C CA . GLN A 1 707 ? 12.500 3.680 -7.829 1.00 87.25 707 GLN A CA 1
ATOM 5389 C C . GLN A 1 707 ? 13.507 4.458 -6.974 1.00 87.25 707 GLN A C 1
ATOM 5391 O O . GLN A 1 707 ? 14.129 5.410 -7.447 1.00 87.25 707 GLN A O 1
ATOM 5396 N N . ALA A 1 708 ? 13.708 4.029 -5.728 1.00 86.06 708 ALA A N 1
ATOM 5397 C CA . ALA A 1 708 ? 14.776 4.560 -4.871 1.00 86.06 708 ALA A CA 1
ATOM 5398 C C . ALA A 1 708 ? 16.172 4.042 -5.282 1.00 86.06 708 ALA A C 1
ATOM 5400 O O . ALA A 1 708 ? 17.193 4.702 -5.066 1.00 86.06 708 ALA A O 1
ATOM 5401 N N . SER A 1 709 ? 16.216 2.857 -5.899 1.00 86.50 709 SER A N 1
ATOM 5402 C CA . SER A 1 709 ? 17.425 2.236 -6.454 1.00 86.50 709 SER A CA 1
ATOM 5403 C C . SER A 1 709 ? 17.133 1.684 -7.853 1.00 86.50 709 SER A C 1
ATOM 5405 O O . SER A 1 709 ? 16.828 0.497 -8.013 1.00 86.50 709 SER A O 1
ATOM 5407 N N . PRO A 1 710 ? 17.091 2.564 -8.869 1.00 87.69 710 PRO A N 1
ATOM 5408 C CA . PRO A 1 710 ? 16.831 2.154 -10.239 1.00 87.69 710 PRO A CA 1
ATOM 5409 C C . PRO A 1 710 ? 18.020 1.389 -10.833 1.00 87.69 710 PRO A C 1
ATOM 5411 O O . PRO A 1 710 ? 19.189 1.680 -10.556 1.00 8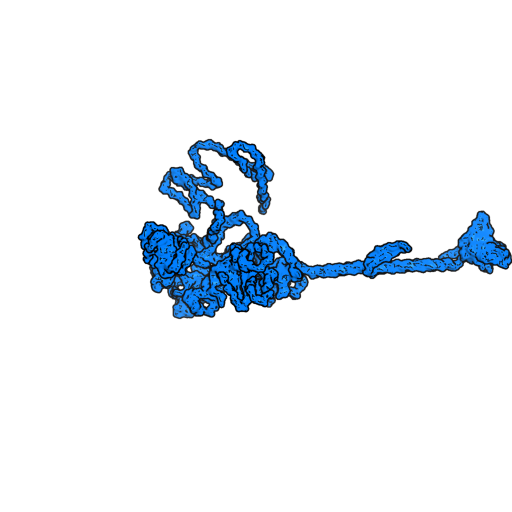7.69 710 PRO A O 1
ATOM 5414 N N . THR A 1 711 ? 17.714 0.447 -11.723 1.00 88.38 711 THR A N 1
ATOM 5415 C CA . THR A 1 711 ? 18.714 -0.195 -12.583 1.00 88.38 711 THR A CA 1
ATOM 5416 C C . THR A 1 711 ? 19.034 0.738 -13.744 1.00 88.38 711 THR A C 1
ATOM 5418 O O . THR A 1 711 ? 18.305 0.810 -14.732 1.00 88.38 711 THR A O 1
ATOM 5421 N N . TRP A 1 712 ? 20.126 1.479 -13.607 1.00 89.38 712 TRP A N 1
ATOM 5422 C CA . TRP A 1 712 ? 20.591 2.433 -14.597 1.00 89.38 712 TRP A CA 1
ATOM 5423 C C . TRP A 1 712 ? 21.194 1.726 -15.810 1.00 89.38 712 TRP A C 1
ATOM 5425 O O . TRP A 1 712 ? 21.815 0.666 -15.705 1.00 89.38 712 TRP A O 1
ATOM 5435 N N . THR A 1 713 ? 21.023 2.341 -16.976 1.00 91.62 713 THR A N 1
ATOM 5436 C CA . THR A 1 713 ? 21.712 1.948 -18.206 1.00 91.62 713 THR A CA 1
ATOM 5437 C C . THR A 1 713 ? 22.463 3.159 -18.730 1.00 91.62 713 THR A C 1
ATOM 5439 O O . THR A 1 713 ? 21.841 4.192 -18.967 1.00 91.62 713 THR A O 1
ATOM 5442 N N . ASN A 1 714 ? 23.763 3.021 -18.990 1.00 91.56 714 ASN A N 1
ATOM 5443 C CA . ASN A 1 714 ? 24.463 3.963 -19.860 1.00 91.56 714 ASN A CA 1
ATOM 5444 C C . ASN A 1 714 ? 24.559 3.438 -21.290 1.00 91.56 714 ASN A C 1
ATOM 5446 O O . ASN A 1 714 ? 24.861 2.262 -21.506 1.00 91.56 714 ASN A O 1
ATOM 5450 N N . ILE A 1 715 ? 24.298 4.328 -22.247 1.00 91.06 715 ILE A N 1
ATOM 5451 C CA . ILE A 1 715 ? 24.445 4.090 -23.683 1.00 91.06 715 ILE A CA 1
ATOM 5452 C C . ILE A 1 715 ? 25.778 4.701 -24.109 1.00 91.06 715 ILE A C 1
ATOM 5454 O O . ILE A 1 715 ? 25.993 5.903 -23.946 1.00 91.06 715 ILE A O 1
ATOM 5458 N N . ILE A 1 716 ? 26.673 3.860 -24.624 1.00 88.06 716 ILE A N 1
ATOM 5459 C CA . ILE A 1 716 ? 28.051 4.215 -24.966 1.00 88.06 716 ILE A CA 1
ATOM 5460 C C . ILE A 1 716 ? 28.318 3.799 -26.409 1.00 88.06 716 ILE A C 1
ATOM 5462 O O . ILE A 1 716 ? 28.097 2.642 -26.764 1.00 88.06 716 ILE A O 1
ATOM 5466 N N . GLY A 1 717 ? 28.804 4.716 -27.233 1.00 84.69 717 GLY A N 1
ATOM 5467 C CA . GLY A 1 717 ? 29.134 4.441 -28.627 1.00 84.69 717 GLY A CA 1
ATOM 5468 C C . GLY A 1 717 ? 29.181 5.703 -29.464 1.00 84.69 717 GLY A C 1
ATOM 5469 O O . GLY A 1 717 ? 28.756 6.775 -29.031 1.00 84.69 717 GLY A O 1
ATOM 5470 N N . GLU A 1 718 ? 29.702 5.555 -30.674 1.00 80.94 718 GLU A N 1
ATOM 5471 C CA . GLU A 1 718 ? 29.650 6.602 -31.688 1.00 80.94 718 GLU A CA 1
ATOM 5472 C C . GLU A 1 718 ? 28.213 6.809 -32.153 1.00 80.94 718 GLU A C 1
ATOM 5474 O O . GLU A 1 718 ? 27.450 5.856 -32.318 1.00 80.94 718 GLU A O 1
ATOM 5479 N N . ILE A 1 719 ? 27.835 8.067 -32.367 1.00 79.69 719 ILE A N 1
ATOM 5480 C CA . ILE A 1 719 ? 26.447 8.424 -32.679 1.00 79.69 719 ILE A CA 1
ATOM 5481 C C . ILE A 1 719 ? 25.978 7.812 -33.995 1.00 79.69 719 ILE A C 1
ATOM 5483 O O . ILE A 1 719 ? 24.830 7.385 -34.074 1.00 79.69 719 ILE A O 1
ATOM 5487 N N . SER A 1 720 ? 26.855 7.720 -34.998 1.00 80.50 720 SER A N 1
ATOM 5488 C CA . SER A 1 720 ? 26.565 7.047 -36.269 1.00 80.50 720 SER A CA 1
ATOM 5489 C C . SER A 1 720 ? 26.107 5.603 -36.043 1.00 80.50 720 SER A C 1
ATOM 5491 O O . SER A 1 720 ? 25.050 5.213 -36.531 1.00 80.50 720 SER A O 1
ATOM 5493 N N . HIS A 1 721 ? 26.850 4.848 -35.233 1.00 86.06 721 HIS A N 1
ATOM 5494 C CA . HIS A 1 721 ? 26.553 3.457 -34.895 1.00 86.06 721 HIS A CA 1
ATOM 5495 C C . HIS A 1 721 ? 25.344 3.316 -33.961 1.00 86.06 721 HIS A C 1
ATOM 5497 O O . HIS A 1 721 ? 24.538 2.402 -34.118 1.00 86.06 721 HIS A O 1
ATOM 5503 N N . ILE A 1 722 ? 25.153 4.244 -33.015 1.00 87.94 722 ILE A N 1
ATOM 5504 C CA . ILE A 1 722 ? 23.944 4.267 -32.178 1.00 87.94 722 ILE A CA 1
ATOM 5505 C C . ILE A 1 722 ? 22.700 4.482 -33.043 1.00 87.94 722 ILE A C 1
ATOM 5507 O O . ILE A 1 722 ? 21.684 3.832 -32.825 1.00 87.94 722 ILE A O 1
ATOM 5511 N N . VAL A 1 723 ? 22.765 5.375 -34.028 1.00 85.50 723 VAL A N 1
ATOM 5512 C CA . VAL A 1 723 ? 21.621 5.666 -34.899 1.00 85.50 723 VAL A CA 1
ATOM 5513 C C . VAL A 1 723 ? 21.394 4.549 -35.909 1.00 85.50 723 VAL A C 1
ATOM 5515 O O . VAL A 1 723 ? 20.241 4.243 -36.213 1.00 85.50 723 VAL A O 1
ATOM 5518 N N . ALA A 1 724 ? 22.457 3.873 -36.347 1.00 89.12 724 ALA A N 1
ATOM 5519 C CA . ALA A 1 724 ? 22.359 2.672 -37.167 1.00 89.12 724 ALA A CA 1
ATOM 5520 C C . ALA A 1 724 ? 21.537 1.560 -36.490 1.00 89.12 724 ALA A C 1
ATOM 5522 O O . ALA A 1 724 ? 20.849 0.819 -37.194 1.00 89.12 724 ALA A O 1
ATOM 5523 N N . LEU A 1 725 ? 21.485 1.511 -35.148 1.00 89.81 725 LEU A N 1
ATOM 5524 C CA . LEU A 1 725 ? 20.580 0.606 -34.426 1.00 89.81 725 LEU A CA 1
ATOM 5525 C C . LEU A 1 725 ? 19.110 0.811 -34.817 1.00 89.81 725 LEU A C 1
ATOM 5527 O O . LEU A 1 725 ? 18.337 -0.141 -34.787 1.00 89.81 725 LEU A O 1
ATOM 5531 N N . PHE A 1 726 ? 18.704 2.034 -35.147 1.00 88.75 726 PHE A N 1
ATOM 5532 C CA . PHE A 1 726 ? 17.307 2.373 -35.423 1.00 88.75 726 PHE A CA 1
ATOM 5533 C C . PHE A 1 726 ? 16.962 2.333 -36.913 1.00 88.75 726 PHE A C 1
ATOM 5535 O O . PHE A 1 726 ? 15.793 2.201 -37.273 1.00 88.75 726 PHE A O 1
ATOM 5542 N N . THR A 1 727 ? 17.964 2.445 -37.787 1.00 86.75 727 THR A N 1
ATOM 5543 C CA . THR A 1 727 ? 17.776 2.581 -39.240 1.00 86.75 727 THR A CA 1
ATOM 5544 C C . THR A 1 727 ? 18.148 1.331 -40.032 1.00 86.75 727 THR A C 1
ATOM 5546 O O . THR A 1 727 ? 17.649 1.156 -41.143 1.00 86.75 727 THR A O 1
ATOM 5549 N N . THR A 1 728 ? 18.972 0.439 -39.481 1.00 87.94 728 THR A N 1
ATOM 5550 C CA . THR A 1 728 ? 19.342 -0.827 -40.130 1.00 87.94 728 THR A CA 1
ATOM 5551 C C . THR A 1 728 ? 18.166 -1.800 -40.089 1.00 87.94 728 THR A C 1
ATOM 5553 O O . THR A 1 728 ? 17.705 -2.144 -39.005 1.00 87.94 728 THR A O 1
ATOM 5556 N N . SER A 1 729 ? 17.686 -2.263 -41.250 1.00 85.94 729 SER A N 1
ATOM 5557 C CA . SER A 1 729 ? 16.464 -3.086 -41.374 1.00 85.94 729 SER A CA 1
ATOM 5558 C C . SER A 1 729 ? 16.476 -4.370 -40.547 1.00 85.94 729 SER A C 1
ATOM 5560 O O . SER A 1 729 ? 15.431 -4.804 -40.072 1.00 85.94 729 SER A O 1
ATOM 5562 N N . ASP A 1 730 ? 17.658 -4.957 -40.367 1.00 85.75 730 ASP A N 1
ATOM 5563 C CA . ASP A 1 730 ? 17.834 -6.230 -39.664 1.00 85.75 730 ASP A CA 1
ATOM 5564 C C . ASP A 1 730 ? 18.175 -6.034 -38.177 1.00 85.75 730 ASP A C 1
ATOM 5566 O O . ASP A 1 730 ? 18.360 -7.004 -37.438 1.00 85.75 730 ASP A O 1
ATOM 5570 N N . SER A 1 731 ? 18.263 -4.782 -37.719 1.00 88.56 731 SER A N 1
ATOM 5571 C CA . SER A 1 731 ? 18.514 -4.473 -36.317 1.00 88.56 731 SER A CA 1
ATOM 5572 C C . SER A 1 731 ? 17.321 -4.855 -35.445 1.00 88.56 731 SER A C 1
ATOM 5574 O O . SER A 1 731 ? 16.159 -4.632 -35.791 1.00 88.56 731 SER A O 1
ATOM 5576 N N . LYS A 1 732 ? 17.607 -5.314 -34.222 1.00 87.56 732 LYS A N 1
ATOM 5577 C CA . LYS A 1 732 ? 16.587 -5.545 -33.182 1.00 87.56 732 LYS A CA 1
ATOM 5578 C C . LYS A 1 732 ? 15.867 -4.274 -32.718 1.00 87.56 732 LYS A C 1
ATOM 5580 O O . LYS A 1 732 ? 14.893 -4.364 -31.975 1.00 87.56 732 LYS A O 1
ATOM 5585 N N . PHE A 1 733 ? 16.358 -3.101 -33.110 1.00 88.50 733 PHE A N 1
ATOM 5586 C CA . PHE A 1 733 ? 15.763 -1.804 -32.794 1.00 88.50 733 PHE A CA 1
ATOM 5587 C C . PHE A 1 733 ? 15.306 -1.044 -34.042 1.00 88.50 733 PHE A C 1
ATOM 5589 O O . PHE A 1 733 ? 15.065 0.159 -33.954 1.00 88.50 733 PHE A O 1
ATOM 5596 N N . TYR A 1 734 ? 15.177 -1.716 -35.189 1.00 87.50 734 TYR A N 1
ATOM 5597 C CA . TYR A 1 734 ? 14.708 -1.077 -36.413 1.00 87.50 734 TYR A CA 1
ATOM 5598 C C . TYR A 1 734 ? 13.364 -0.363 -36.198 1.00 87.50 734 TYR A C 1
ATOM 5600 O O . TYR A 1 734 ? 12.424 -0.927 -35.639 1.00 87.50 734 TYR A O 1
ATOM 5608 N N . GLY A 1 735 ? 13.286 0.904 -36.609 1.00 82.31 735 GLY A N 1
ATOM 5609 C CA . GLY A 1 735 ? 12.096 1.741 -36.443 1.00 82.31 735 GLY A CA 1
ATOM 5610 C C . GLY A 1 735 ? 11.853 2.257 -35.019 1.00 82.31 735 GLY A C 1
ATOM 5611 O O . GLY A 1 735 ? 10.889 2.991 -34.802 1.00 82.31 735 GLY A O 1
ATOM 5612 N N . ALA A 1 736 ? 12.709 1.923 -34.047 1.00 83.81 736 ALA A N 1
ATOM 5613 C CA . ALA A 1 736 ? 12.620 2.470 -32.699 1.00 83.81 736 ALA A CA 1
ATOM 5614 C C . ALA A 1 736 ? 13.085 3.933 -32.648 1.00 83.81 736 ALA A C 1
ATOM 5616 O O . ALA A 1 736 ? 13.982 4.361 -33.365 1.00 83.81 736 ALA A O 1
ATOM 5617 N N . GLU A 1 737 ? 12.505 4.705 -31.733 1.00 76.12 737 GLU A N 1
ATOM 5618 C CA . GLU A 1 737 ? 12.800 6.142 -31.598 1.00 76.12 737 GLU A CA 1
ATOM 5619 C C . GLU A 1 737 ? 13.826 6.468 -30.500 1.00 76.12 737 GLU A C 1
ATOM 5621 O O . GLU A 1 737 ? 14.119 7.636 -30.239 1.00 76.12 737 GLU A O 1
ATOM 5626 N N . GLY A 1 738 ? 14.312 5.455 -29.782 1.00 86.25 738 GLY A N 1
ATOM 5627 C CA . GLY A 1 738 ? 15.188 5.632 -28.628 1.00 86.25 738 GLY A CA 1
ATOM 5628 C C . GLY A 1 738 ? 15.246 4.413 -27.713 1.00 86.25 738 GLY A C 1
ATOM 5629 O O . GLY A 1 738 ? 14.582 3.402 -27.948 1.00 86.25 738 GLY A O 1
ATOM 5630 N N . LEU A 1 739 ? 16.025 4.507 -26.639 1.00 89.88 739 LEU A N 1
ATOM 5631 C CA . LEU A 1 739 ? 16.303 3.401 -25.720 1.00 89.88 739 LEU A CA 1
ATOM 5632 C C . LEU A 1 739 ? 16.220 3.850 -24.263 1.00 89.88 739 LEU A C 1
ATOM 5634 O O . LEU A 1 739 ? 16.556 4.984 -23.924 1.00 89.88 739 LEU A O 1
ATOM 5638 N N . GLU A 1 740 ? 15.806 2.938 -23.382 1.00 88.44 740 GLU A N 1
ATOM 5639 C CA . GLU A 1 740 ? 15.947 3.138 -21.941 1.00 88.44 740 GLU A CA 1
ATOM 5640 C C . GLU A 1 740 ? 17.427 3.148 -21.546 1.00 88.44 740 GLU A C 1
ATOM 5642 O O . GLU A 1 740 ? 18.174 2.191 -21.786 1.00 88.44 740 GLU A O 1
ATOM 5647 N N . GLY A 1 741 ? 17.832 4.251 -20.933 1.00 90.31 741 GLY A N 1
ATOM 5648 C CA . GLY A 1 741 ? 19.193 4.563 -20.553 1.00 90.31 741 GLY A CA 1
ATOM 5649 C C . GLY A 1 741 ? 19.546 6.013 -20.852 1.00 90.31 741 GLY A C 1
ATOM 5650 O O . GLY A 1 741 ? 18.840 6.725 -21.565 1.00 90.31 741 GLY A O 1
ATOM 5651 N N . GLU A 1 742 ? 20.673 6.430 -20.297 1.00 91.06 742 GLU A N 1
ATOM 5652 C CA . GLU A 1 742 ? 21.258 7.751 -20.479 1.00 91.06 742 GLU A CA 1
ATOM 5653 C C . GLU A 1 742 ? 22.495 7.643 -21.368 1.00 91.06 742 GLU A C 1
ATOM 5655 O O . GLU A 1 742 ? 23.415 6.863 -21.084 1.00 91.06 742 GLU A O 1
ATOM 5660 N N . TRP A 1 743 ? 22.516 8.414 -22.450 1.00 90.00 743 TRP A N 1
ATOM 5661 C CA . TRP A 1 743 ? 23.694 8.530 -23.300 1.00 90.00 743 TRP A CA 1
ATOM 5662 C C . TRP A 1 743 ? 24.813 9.301 -22.601 1.00 90.00 743 TRP A C 1
ATOM 5664 O O . TRP A 1 743 ? 24.571 10.329 -21.974 1.00 90.00 743 TRP A O 1
ATOM 5674 N N . ILE A 1 744 ? 26.041 8.794 -22.715 1.00 87.06 744 ILE A N 1
ATOM 5675 C CA . ILE A 1 744 ? 27.233 9.499 -22.242 1.00 87.06 744 ILE A CA 1
ATOM 5676 C C . ILE A 1 744 ? 27.692 10.451 -23.359 1.00 87.06 744 ILE A C 1
ATOM 5678 O O . ILE A 1 744 ? 28.067 9.955 -24.423 1.00 87.06 744 ILE A O 1
ATOM 5682 N N . PRO A 1 745 ? 27.709 11.783 -23.138 1.00 81.56 745 PRO A N 1
ATOM 5683 C CA . PRO A 1 745 ? 28.029 12.777 -24.162 1.00 81.56 745 PRO A CA 1
ATOM 5684 C C . PRO A 1 745 ? 29.539 12.868 -24.428 1.00 81.56 745 PRO A C 1
ATOM 5686 O O . PRO A 1 745 ? 30.174 13.894 -24.197 1.00 81.56 745 PRO A O 1
ATOM 5689 N N . VAL A 1 746 ? 30.126 11.770 -24.899 1.00 76.88 746 VAL A N 1
ATOM 5690 C CA . VAL A 1 746 ? 31.529 11.668 -25.305 1.00 76.88 746 VAL A CA 1
ATOM 5691 C C . VAL A 1 746 ? 31.559 11.207 -26.758 1.00 76.88 746 VAL A C 1
ATOM 5693 O O . VAL A 1 746 ? 31.032 10.144 -27.087 1.00 76.88 746 VAL A O 1
ATOM 5696 N N . ILE A 1 747 ? 32.174 12.011 -27.628 1.00 67.75 747 ILE A N 1
ATOM 5697 C CA . ILE A 1 747 ? 32.432 11.626 -29.018 1.00 67.75 747 ILE A CA 1
ATOM 5698 C C . ILE A 1 747 ? 33.586 10.619 -29.004 1.00 67.75 747 ILE A C 1
ATOM 5700 O O . ILE A 1 747 ? 34.705 10.967 -28.638 1.00 67.75 747 ILE A O 1
ATOM 5704 N N . SER A 1 748 ? 33.312 9.370 -29.383 1.00 63.50 748 SER A N 1
ATOM 5705 C CA . SER A 1 748 ? 34.365 8.408 -29.717 1.00 63.50 748 SER A CA 1
ATOM 5706 C C . SER A 1 748 ? 34.936 8.760 -31.088 1.00 63.50 748 SER A C 1
ATOM 5708 O O . SER A 1 748 ? 34.175 8.957 -32.029 1.00 63.50 748 SER A O 1
ATOM 5710 N N . ASP A 1 749 ? 36.261 8.844 -31.196 1.00 61.22 749 ASP A N 1
ATOM 5711 C CA . ASP A 1 749 ? 36.992 9.021 -32.462 1.00 61.22 749 ASP A CA 1
ATOM 5712 C C . ASP A 1 749 ? 37.795 7.760 -32.853 1.00 61.22 749 ASP A C 1
ATOM 5714 O O . ASP A 1 749 ? 38.730 7.817 -33.653 1.00 61.22 749 ASP A O 1
ATOM 5718 N N . GLY A 1 750 ? 37.475 6.616 -32.237 1.00 53.97 750 GLY A N 1
ATOM 5719 C CA . GLY A 1 750 ? 38.201 5.359 -32.413 1.00 53.97 750 GLY A CA 1
ATOM 5720 C C . GLY A 1 750 ? 39.529 5.248 -31.644 1.00 53.97 750 GLY A C 1
ATOM 5721 O O . GLY A 1 750 ? 40.200 4.221 -31.765 1.00 53.97 750 GLY A O 1
ATOM 5722 N N . THR A 1 751 ? 39.917 6.244 -30.835 1.00 61.12 751 THR A N 1
ATOM 5723 C CA . THR A 1 751 ? 41.074 6.177 -29.918 1.00 61.12 751 THR A CA 1
ATOM 5724 C C . THR A 1 751 ? 40.664 5.913 -28.456 1.00 61.12 751 THR A C 1
ATOM 5726 O O . THR A 1 751 ? 39.492 5.700 -28.144 1.00 61.12 751 THR A O 1
ATOM 5729 N N . TYR A 1 752 ? 41.636 5.823 -27.535 1.00 55.81 752 TYR A N 1
ATOM 5730 C CA . TYR A 1 752 ? 41.368 5.536 -26.120 1.00 55.81 752 TYR A CA 1
ATOM 5731 C C . TYR A 1 752 ? 40.611 6.699 -25.463 1.00 55.81 752 TYR A C 1
ATOM 5733 O O . TYR A 1 752 ? 41.206 7.722 -25.134 1.00 55.81 752 TYR A O 1
ATOM 5741 N N . HIS A 1 753 ? 39.315 6.500 -25.209 1.00 65.75 753 HIS A N 1
ATOM 5742 C CA . HIS A 1 753 ? 38.467 7.438 -24.471 1.00 65.75 753 HIS A CA 1
ATOM 5743 C C . HIS A 1 753 ? 38.034 6.882 -23.116 1.00 65.75 753 HIS A C 1
ATOM 5745 O O . HIS A 1 753 ? 37.777 5.686 -22.952 1.00 65.75 753 HIS A O 1
ATOM 5751 N N . SER A 1 754 ? 37.963 7.789 -22.146 1.00 72.19 754 SER A N 1
ATOM 5752 C CA . SER A 1 754 ? 37.419 7.568 -20.810 1.00 72.19 754 SER A CA 1
ATOM 5753 C C . SER A 1 754 ? 35.942 7.957 -20.819 1.00 72.19 754 SER A C 1
ATOM 5755 O O . SER A 1 754 ? 35.613 9.115 -21.072 1.00 72.19 754 SER A O 1
ATOM 5757 N N . PHE A 1 755 ? 35.050 7.003 -20.556 1.00 78.06 755 PHE A N 1
ATOM 5758 C CA . PHE A 1 755 ? 33.608 7.241 -20.479 1.00 78.06 755 PHE A CA 1
ATOM 5759 C C . PHE A 1 755 ? 33.175 7.264 -19.009 1.00 78.06 755 PHE A C 1
ATOM 5761 O O . PHE A 1 755 ? 33.103 6.197 -18.389 1.00 78.06 755 PHE A O 1
ATOM 5768 N N . PRO A 1 756 ? 32.903 8.442 -18.420 1.00 84.44 756 PRO A N 1
ATOM 5769 C CA . PRO A 1 756 ? 32.407 8.524 -17.053 1.00 84.44 756 PRO A CA 1
ATOM 5770 C C . PRO A 1 756 ? 30.962 8.028 -17.003 1.00 84.44 756 PRO A C 1
ATOM 5772 O O . PRO A 1 756 ? 30.101 8.542 -17.718 1.00 84.44 756 PRO A O 1
ATOM 5775 N N . TYR A 1 757 ? 30.679 7.038 -16.155 1.00 86.88 757 TYR A N 1
ATOM 5776 C CA . TYR A 1 757 ? 29.301 6.633 -15.895 1.00 86.88 757 TYR A CA 1
ATOM 5777 C C . TYR A 1 757 ? 28.521 7.836 -15.369 1.00 86.88 757 TYR A C 1
ATOM 5779 O O . TYR A 1 757 ? 28.989 8.554 -14.484 1.00 86.88 757 TYR A O 1
ATOM 5787 N N . SER A 1 758 ? 27.316 8.050 -15.898 1.00 85.50 758 SER A N 1
ATOM 5788 C CA . SER A 1 758 ? 26.516 9.222 -15.525 1.00 85.50 758 SER A CA 1
ATOM 5789 C C . SER A 1 758 ? 26.054 9.179 -14.068 1.00 85.50 758 SER A C 1
ATOM 5791 O O . SER A 1 758 ? 25.691 10.204 -13.491 1.00 85.50 758 SER A O 1
ATOM 5793 N N . ARG A 1 759 ? 26.089 7.993 -13.447 1.00 86.38 759 ARG A N 1
ATOM 5794 C CA . ARG A 1 759 ? 25.745 7.774 -12.048 1.00 86.38 759 ARG A CA 1
ATOM 5795 C C . ARG A 1 759 ? 26.771 6.904 -11.344 1.00 86.38 759 ARG A C 1
ATOM 5797 O O . ARG A 1 759 ? 27.457 6.073 -11.937 1.00 86.38 759 ARG A O 1
ATOM 5804 N N . LYS A 1 760 ? 26.827 7.069 -10.022 1.00 84.81 760 LYS A N 1
ATOM 5805 C CA . LYS A 1 760 ? 27.671 6.252 -9.156 1.00 84.81 760 LYS A CA 1
ATOM 5806 C C . LYS A 1 760 ? 27.236 4.790 -9.230 1.00 84.81 760 LYS A C 1
ATOM 5808 O O . LYS A 1 760 ? 26.107 4.453 -8.866 1.00 84.81 760 LYS A O 1
ATOM 5813 N N . VAL A 1 761 ? 28.161 3.941 -9.663 1.00 83.88 761 VAL A N 1
ATOM 5814 C CA . VAL A 1 761 ? 28.004 2.485 -9.701 1.00 83.88 761 VAL A CA 1
ATOM 5815 C C . VAL A 1 761 ? 28.163 1.935 -8.281 1.00 83.88 761 VAL A C 1
ATOM 5817 O O . VAL A 1 761 ? 29.174 2.198 -7.627 1.00 83.88 761 VAL A O 1
ATOM 5820 N N . LEU A 1 762 ? 27.173 1.183 -7.790 1.00 80.81 762 LEU A N 1
ATOM 5821 C CA . LEU A 1 762 ? 27.210 0.593 -6.440 1.00 80.81 762 LEU A CA 1
ATOM 5822 C C . LEU A 1 762 ? 27.966 -0.744 -6.380 1.00 80.81 762 LEU A C 1
ATOM 5824 O O . LEU A 1 762 ? 28.443 -1.143 -5.320 1.00 80.81 762 LEU A O 1
ATOM 5828 N N . SER A 1 763 ? 28.095 -1.423 -7.520 1.00 80.75 763 SER A N 1
ATOM 5829 C CA . SER A 1 763 ? 28.811 -2.693 -7.659 1.00 80.75 763 SER A CA 1
ATOM 5830 C C . SER A 1 763 ? 30.262 -2.500 -8.123 1.00 80.75 763 SER A C 1
ATOM 5832 O O . SER A 1 763 ? 30.629 -1.485 -8.710 1.00 80.75 763 SER A O 1
ATOM 5834 N N . ALA A 1 764 ? 31.109 -3.503 -7.878 1.00 78.88 764 ALA A N 1
ATOM 5835 C CA . ALA A 1 764 ? 32.463 -3.570 -8.438 1.00 78.88 764 ALA A CA 1
ATOM 5836 C C . ALA A 1 764 ? 32.477 -3.919 -9.935 1.00 78.88 764 ALA A C 1
ATOM 5838 O O . ALA A 1 764 ? 33.463 -3.662 -10.628 1.00 78.88 764 ALA A O 1
ATOM 5839 N N . THR A 1 765 ? 31.397 -4.530 -10.408 1.00 85.12 765 THR A N 1
ATOM 5840 C CA . THR A 1 765 ? 31.239 -5.028 -11.769 1.00 85.12 765 THR A CA 1
ATOM 5841 C C . THR A 1 765 ? 29.938 -4.521 -12.352 1.00 85.12 765 THR A C 1
ATOM 5843 O O . THR A 1 765 ? 28.929 -4.421 -11.650 1.00 85.12 765 THR A O 1
ATOM 5846 N N . VAL A 1 766 ? 29.962 -4.249 -13.649 1.00 87.94 766 VAL A N 1
ATOM 5847 C CA . VAL A 1 766 ? 28.770 -3.923 -14.428 1.00 87.94 766 VAL A CA 1
ATOM 5848 C C . VAL A 1 766 ? 28.562 -4.972 -15.495 1.00 87.94 766 VAL A C 1
ATOM 5850 O O . VAL A 1 766 ? 29.523 -5.481 -16.085 1.00 87.94 766 VAL A O 1
ATOM 5853 N N . ASP A 1 767 ? 27.299 -5.271 -15.747 1.00 89.12 767 ASP A N 1
ATOM 5854 C CA . ASP A 1 767 ? 26.923 -6.129 -16.853 1.00 89.12 767 ASP A CA 1
ATOM 5855 C C . ASP A 1 767 ? 26.879 -5.301 -18.125 1.00 89.12 767 ASP A C 1
ATOM 5857 O O . ASP A 1 767 ? 26.448 -4.149 -18.120 1.00 89.12 767 ASP A O 1
ATOM 5861 N N . ASN A 1 768 ? 27.321 -5.884 -19.232 1.00 89.50 768 ASN A N 1
ATOM 5862 C CA . ASN A 1 768 ? 27.318 -5.222 -20.523 1.00 89.50 768 ASN A CA 1
ATOM 5863 C C . ASN A 1 768 ? 26.594 -6.073 -21.553 1.00 89.50 768 ASN A C 1
ATOM 5865 O O . ASN A 1 768 ? 26.650 -7.306 -21.552 1.00 89.50 768 ASN A O 1
ATOM 5869 N N . THR A 1 769 ? 25.921 -5.388 -22.462 1.00 92.00 769 THR A N 1
ATOM 5870 C CA . THR A 1 769 ? 25.416 -5.948 -23.712 1.00 92.00 769 THR A CA 1
ATOM 5871 C C . THR A 1 769 ? 25.857 -5.014 -24.821 1.00 92.00 769 THR A C 1
ATOM 5873 O O . THR A 1 769 ? 25.685 -3.806 -24.688 1.00 92.00 769 THR A O 1
ATOM 5876 N N . TRP A 1 770 ? 26.470 -5.534 -25.875 1.00 92.19 770 TRP A N 1
ATOM 5877 C CA . TRP A 1 770 ? 26.997 -4.708 -26.958 1.00 92.19 770 TRP A CA 1
ATOM 5878 C C . TRP A 1 770 ? 26.749 -5.337 -28.320 1.00 92.19 770 TRP A C 1
ATOM 5880 O O . TRP A 1 770 ? 26.584 -6.551 -28.426 1.00 92.19 770 TRP A O 1
ATOM 5890 N N . SER A 1 771 ? 26.743 -4.479 -29.330 1.00 92.81 771 SER A N 1
ATOM 5891 C CA . SER A 1 771 ? 26.685 -4.821 -30.744 1.00 92.81 771 SER A CA 1
ATOM 5892 C C . SER A 1 771 ? 27.937 -4.290 -31.430 1.00 92.81 771 SER A C 1
ATOM 5894 O O . SER A 1 771 ? 28.360 -3.167 -31.143 1.00 92.81 771 SER A O 1
ATOM 5896 N N . ASP A 1 772 ? 28.489 -5.096 -32.333 1.00 91.25 772 ASP A N 1
ATOM 5897 C CA . ASP A 1 772 ? 29.612 -4.744 -33.213 1.00 91.25 772 ASP A CA 1
ATOM 5898 C C . ASP A 1 772 ? 29.171 -4.634 -34.691 1.00 91.25 772 ASP A C 1
ATOM 5900 O O . ASP A 1 772 ? 29.995 -4.385 -35.565 1.00 91.25 772 ASP A O 1
ATOM 5904 N N . ASP A 1 773 ? 27.879 -4.842 -34.970 1.00 91.38 773 ASP A N 1
ATOM 5905 C CA . ASP A 1 773 ? 27.276 -4.918 -36.306 1.00 91.38 773 ASP A CA 1
ATOM 5906 C C . ASP A 1 773 ? 25.952 -4.134 -36.385 1.00 91.38 773 ASP A C 1
ATOM 5908 O O . ASP A 1 773 ? 24.956 -4.609 -36.927 1.00 91.38 773 ASP A O 1
ATOM 5912 N N . ASP A 1 774 ? 25.931 -2.927 -35.808 1.00 90.44 774 ASP A N 1
ATOM 5913 C CA . ASP A 1 774 ? 24.802 -1.986 -35.901 1.00 90.44 774 ASP A CA 1
ATOM 5914 C C . ASP A 1 774 ? 23.430 -2.551 -35.470 1.00 90.44 774 ASP A C 1
ATOM 5916 O O . ASP A 1 774 ? 22.373 -2.103 -35.912 1.00 90.44 774 ASP A O 1
ATOM 5920 N N . GLY A 1 775 ? 23.432 -3.489 -34.520 1.00 88.94 775 GLY A N 1
ATOM 5921 C CA . GLY A 1 775 ? 22.246 -3.976 -33.818 1.00 88.94 775 GLY A CA 1
ATOM 5922 C C . GLY A 1 775 ? 21.675 -5.276 -34.369 1.00 88.94 775 GLY A C 1
ATOM 5923 O O . GLY A 1 775 ? 20.615 -5.710 -33.902 1.00 88.94 775 GLY A O 1
ATOM 5924 N N . VAL A 1 776 ? 22.358 -5.908 -35.327 1.00 89.19 776 VAL A N 1
ATOM 5925 C CA . VAL A 1 776 ? 21.955 -7.202 -35.894 1.00 89.19 776 VAL A CA 1
ATOM 5926 C C . VAL A 1 776 ? 22.199 -8.320 -34.879 1.00 89.19 776 VAL A C 1
ATOM 5928 O O . VAL A 1 776 ? 21.305 -9.131 -34.607 1.00 89.19 776 VAL A O 1
ATOM 5931 N N . THR A 1 777 ? 23.376 -8.346 -34.250 1.00 90.81 777 THR A N 1
ATOM 5932 C CA . THR A 1 777 ? 23.713 -9.306 -33.198 1.00 90.81 777 THR A CA 1
ATOM 5933 C C . THR A 1 777 ? 24.178 -8.622 -31.919 1.00 90.81 777 THR A C 1
ATOM 5935 O O . THR A 1 777 ? 24.691 -7.507 -31.899 1.00 90.81 777 THR A O 1
ATOM 5938 N N . PHE A 1 778 ? 23.967 -9.304 -30.792 1.00 91.94 778 PHE A N 1
ATOM 5939 C CA . PHE A 1 778 ? 24.366 -8.800 -29.486 1.00 91.94 778 PHE A CA 1
ATOM 5940 C C . PHE A 1 778 ? 25.153 -9.845 -28.712 1.00 91.94 778 PHE A C 1
ATOM 5942 O O . PHE A 1 778 ? 24.779 -11.015 -28.629 1.00 91.94 778 PHE A O 1
ATOM 5949 N N . SER A 1 779 ? 26.222 -9.378 -28.082 1.00 91.56 779 SER A N 1
ATOM 5950 C CA . SER A 1 779 ? 27.047 -10.137 -27.150 1.00 91.56 779 SER A CA 1
ATOM 5951 C C . SER A 1 779 ? 26.890 -9.595 -25.732 1.00 91.56 779 SER A C 1
ATOM 5953 O O . SER A 1 779 ? 26.501 -8.443 -25.529 1.00 91.56 779 SER A O 1
ATOM 5955 N N . THR A 1 780 ? 27.199 -10.421 -24.732 1.00 91.06 780 THR A N 1
ATOM 5956 C CA . THR A 1 780 ? 27.125 -10.036 -23.315 1.00 91.06 780 THR A CA 1
ATOM 5957 C C . THR A 1 780 ? 28.391 -10.380 -22.554 1.00 91.06 780 THR A C 1
ATOM 5959 O O . THR A 1 780 ? 29.050 -11.370 -22.863 1.00 91.06 780 THR A O 1
ATOM 5962 N N . GLY A 1 781 ? 28.687 -9.618 -21.503 1.00 89.25 781 GLY A N 1
ATOM 5963 C CA . GLY A 1 781 ? 29.837 -9.863 -20.636 1.00 89.25 781 GLY A CA 1
ATOM 5964 C C . GLY A 1 781 ? 29.949 -8.850 -19.500 1.00 89.25 781 GLY A C 1
ATOM 5965 O O . GLY A 1 781 ? 29.357 -7.774 -19.554 1.00 89.25 781 GLY A O 1
ATOM 5966 N N . GLY A 1 782 ? 30.714 -9.193 -18.466 1.00 86.12 782 GLY A N 1
ATOM 5967 C CA . GLY A 1 782 ? 30.981 -8.308 -17.332 1.00 86.12 782 GLY A CA 1
ATOM 5968 C C . GLY A 1 782 ? 32.193 -7.406 -17.568 1.00 86.12 782 GLY A C 1
ATOM 5969 O O . GLY A 1 782 ? 33.099 -7.741 -18.331 1.00 86.12 782 GLY A O 1
ATOM 5970 N N . SER A 1 783 ? 32.235 -6.252 -16.912 1.00 82.94 783 SER A N 1
ATOM 5971 C CA . SER A 1 783 ? 33.440 -5.417 -16.828 1.00 82.94 783 SER A CA 1
ATOM 5972 C C . SER A 1 783 ? 33.617 -4.881 -15.413 1.00 82.94 783 SER A C 1
ATOM 5974 O O . SER A 1 783 ? 32.643 -4.519 -14.754 1.00 82.94 783 SER A O 1
ATOM 5976 N N . THR A 1 784 ? 34.863 -4.827 -14.949 1.00 82.25 784 THR A N 1
ATOM 5977 C CA . THR A 1 784 ? 35.214 -4.181 -13.681 1.00 82.25 784 THR A CA 1
ATOM 5978 C C . THR A 1 784 ? 35.178 -2.669 -13.860 1.00 82.25 784 THR A C 1
ATOM 5980 O O . THR A 1 784 ? 35.668 -2.155 -14.866 1.00 82.25 784 THR A O 1
ATOM 5983 N N . VAL A 1 785 ? 34.608 -1.959 -12.891 1.00 78.44 785 VAL A N 1
ATOM 5984 C CA . VAL A 1 785 ? 34.567 -0.492 -12.890 1.00 78.44 785 VAL A CA 1
ATOM 5985 C C . VAL A 1 785 ? 35.679 0.055 -12.011 1.00 78.44 785 VAL A C 1
ATOM 5987 O O . VAL A 1 785 ? 35.916 -0.457 -10.913 1.00 78.44 785 VAL A O 1
ATOM 5990 N N . ASP A 1 786 ? 36.337 1.119 -12.471 1.00 77.19 786 ASP A N 1
ATOM 5991 C CA . ASP A 1 786 ? 37.179 1.933 -11.601 1.00 77.19 786 ASP A CA 1
ATOM 5992 C C . ASP A 1 786 ? 36.288 2.565 -10.524 1.00 77.19 786 ASP A C 1
ATOM 5994 O O . ASP A 1 786 ? 35.519 3.488 -10.789 1.00 77.19 786 ASP A O 1
ATOM 5998 N N . LYS A 1 787 ? 36.355 2.032 -9.301 1.00 68.44 787 LYS A N 1
ATOM 5999 C CA . LYS A 1 787 ? 35.511 2.471 -8.181 1.00 68.44 787 LYS A CA 1
ATOM 6000 C C . LYS A 1 787 ? 35.812 3.891 -7.706 1.00 68.44 787 LYS A C 1
ATOM 6002 O O . LYS A 1 787 ? 34.988 4.443 -6.984 1.00 68.44 787 LYS A O 1
ATOM 6007 N N . LEU A 1 788 ? 36.982 4.438 -8.034 1.00 72.19 788 LEU A N 1
ATOM 6008 C CA . LEU A 1 788 ? 37.369 5.783 -7.627 1.00 72.19 788 LEU A CA 1
ATOM 6009 C C . LEU A 1 788 ? 36.846 6.808 -8.630 1.00 72.19 788 LEU A C 1
ATOM 6011 O O . LEU A 1 788 ? 36.241 7.800 -8.235 1.00 72.19 788 LEU A O 1
ATOM 6015 N N . ASN A 1 789 ? 37.046 6.536 -9.919 1.00 73.00 789 ASN A N 1
ATOM 6016 C CA . ASN A 1 789 ? 36.715 7.482 -10.983 1.00 73.00 789 ASN A CA 1
ATOM 6017 C C . ASN A 1 789 ? 35.330 7.244 -11.601 1.00 73.00 789 ASN A C 1
ATOM 6019 O O . ASN A 1 789 ? 34.827 8.112 -12.302 1.00 73.00 789 ASN A O 1
ATOM 6023 N N . HIS A 1 790 ? 34.710 6.084 -11.353 1.00 79.19 790 HIS A N 1
ATOM 6024 C CA . HIS A 1 790 ? 33.458 5.647 -11.983 1.00 79.19 790 HIS A CA 1
ATOM 6025 C C . HIS A 1 790 ? 33.501 5.779 -13.511 1.00 79.19 790 HIS A C 1
ATOM 6027 O O . HIS A 1 790 ? 32.558 6.233 -14.151 1.00 79.19 790 HIS A O 1
ATOM 6033 N N . VAL A 1 791 ? 34.621 5.355 -14.091 1.00 78.62 791 VAL A N 1
ATOM 6034 C CA . VAL A 1 791 ? 34.921 5.455 -15.519 1.00 78.62 791 VAL A CA 1
ATOM 6035 C C . VAL A 1 791 ? 35.021 4.064 -16.132 1.00 78.62 791 VAL A C 1
ATOM 6037 O O . VAL A 1 791 ? 35.492 3.113 -15.498 1.00 78.62 791 VAL A O 1
ATOM 6040 N N . TYR A 1 792 ? 34.617 3.963 -17.395 1.00 77.06 792 TYR A N 1
ATOM 6041 C CA . TYR A 1 792 ? 35.002 2.878 -18.280 1.00 77.06 792 TYR A CA 1
ATOM 6042 C C . TYR A 1 792 ? 36.109 3.318 -19.245 1.00 77.06 792 TYR A C 1
ATOM 6044 O O . TYR A 1 792 ? 35.986 4.342 -19.917 1.00 77.06 792 TYR A O 1
ATOM 6052 N N . SER A 1 793 ? 37.148 2.492 -19.357 1.00 71.25 793 SER A N 1
ATOM 6053 C CA . SER A 1 793 ? 38.281 2.702 -20.260 1.00 71.25 793 SER A CA 1
ATOM 6054 C C . SER A 1 793 ? 38.464 1.483 -21.173 1.00 71.25 793 SER A C 1
ATOM 6056 O O . SER A 1 793 ? 38.198 0.362 -20.738 1.00 71.25 793 SER A O 1
ATOM 6058 N N . ASN A 1 794 ? 38.958 1.679 -22.403 1.00 68.69 794 ASN A N 1
ATOM 6059 C CA . ASN A 1 794 ? 39.063 0.683 -23.495 1.00 68.69 794 ASN A CA 1
ATOM 6060 C C . ASN A 1 794 ? 37.761 0.444 -24.280 1.00 68.69 794 ASN A C 1
ATOM 6062 O O . ASN A 1 794 ? 37.167 -0.640 -24.241 1.00 68.69 794 ASN A O 1
ATOM 6066 N N . PHE A 1 795 ? 37.317 1.457 -25.022 1.00 74.50 795 PHE A N 1
ATOM 6067 C CA . PHE A 1 795 ? 36.231 1.307 -25.988 1.00 74.50 795 PHE A CA 1
ATOM 6068 C C . PHE A 1 795 ? 36.755 0.776 -27.332 1.00 74.50 795 PHE A C 1
ATOM 6070 O O . PHE A 1 795 ? 37.832 1.161 -27.776 1.00 74.50 795 PHE A O 1
ATOM 6077 N N . THR A 1 796 ? 36.022 -0.147 -27.955 1.00 76.00 796 THR A N 1
ATOM 6078 C CA . THR A 1 796 ? 36.355 -0.686 -29.285 1.00 76.00 796 THR A CA 1
ATOM 6079 C C . THR A 1 796 ? 35.676 0.178 -30.345 1.00 76.00 796 THR A C 1
ATOM 6081 O O . THR A 1 796 ? 34.504 0.503 -30.172 1.00 76.00 796 THR A O 1
ATOM 6084 N N . ALA A 1 797 ? 36.378 0.523 -31.428 1.00 73.19 797 ALA A N 1
ATOM 6085 C CA . ALA A 1 797 ? 35.774 1.228 -32.561 1.00 73.19 797 ALA A CA 1
ATOM 6086 C C . ALA A 1 797 ? 34.553 0.459 -33.112 1.00 73.19 797 ALA A C 1
ATOM 6088 O O . ALA A 1 797 ? 34.522 -0.772 -33.046 1.00 73.19 797 ALA A O 1
ATOM 6089 N N . ASN A 1 798 ? 33.561 1.182 -33.640 1.00 78.75 798 ASN A N 1
ATOM 6090 C CA . ASN A 1 798 ? 32.305 0.663 -34.216 1.00 78.75 798 ASN A CA 1
ATOM 6091 C C . ASN A 1 798 ? 31.355 -0.063 -33.244 1.00 78.75 798 ASN A C 1
ATOM 6093 O O . ASN A 1 798 ? 30.334 -0.609 -33.657 1.00 78.75 798 ASN A O 1
ATOM 6097 N N . ARG A 1 799 ? 31.667 -0.097 -31.946 1.00 86.38 799 ARG A N 1
ATOM 6098 C CA . ARG A 1 799 ? 30.823 -0.759 -30.948 1.00 86.38 799 ARG A CA 1
ATOM 6099 C C . ARG A 1 799 ? 29.724 0.177 -30.458 1.00 86.38 799 ARG A C 1
ATOM 6101 O O . ARG A 1 799 ? 29.974 1.350 -30.190 1.00 86.38 799 ARG A O 1
ATOM 6108 N N . VAL A 1 800 ? 28.539 -0.374 -30.201 1.00 89.94 800 VAL A N 1
ATOM 6109 C CA . VAL A 1 800 ? 27.545 0.239 -29.307 1.00 89.94 800 VAL A CA 1
ATOM 6110 C C . VAL A 1 800 ? 27.370 -0.648 -28.089 1.00 89.94 800 VAL A C 1
ATOM 6112 O O . VAL A 1 800 ? 27.123 -1.847 -28.208 1.00 89.94 800 VAL A O 1
ATOM 6115 N N . ARG A 1 801 ? 27.505 -0.073 -26.897 1.00 89.31 801 ARG A N 1
ATOM 6116 C CA . ARG A 1 801 ? 27.450 -0.777 -25.617 1.00 89.31 801 ARG A CA 1
ATOM 6117 C C . ARG A 1 801 ? 26.371 -0.198 -24.711 1.00 89.31 801 ARG A C 1
ATOM 6119 O O . ARG A 1 801 ? 26.237 1.011 -24.549 1.00 89.31 801 ARG A O 1
ATOM 6126 N N . PHE A 1 802 ? 25.689 -1.107 -24.029 1.00 91.62 802 PHE A N 1
ATOM 6127 C CA . PHE A 1 802 ? 24.815 -0.838 -22.900 1.00 91.62 802 PHE A CA 1
ATOM 6128 C C . PHE A 1 802 ? 25.452 -1.391 -21.633 1.00 91.62 802 PHE A C 1
ATOM 6130 O O . PHE A 1 802 ? 25.660 -2.602 -21.533 1.00 91.62 802 PHE A O 1
ATOM 6137 N N . SER A 1 803 ? 25.738 -0.519 -20.673 1.00 89.94 803 SER A N 1
ATOM 6138 C CA . SER A 1 803 ? 26.259 -0.904 -19.359 1.00 89.94 803 SER A CA 1
ATOM 6139 C C . SER A 1 803 ? 25.160 -0.781 -18.314 1.00 89.94 803 SER A C 1
ATOM 6141 O O . SER A 1 803 ? 24.588 0.296 -18.151 1.00 89.94 803 SER A O 1
ATOM 6143 N N . PHE A 1 804 ? 24.864 -1.879 -17.624 1.00 89.38 804 PHE A N 1
ATOM 6144 C CA . PHE A 1 804 ? 23.792 -1.991 -16.640 1.00 89.38 804 PHE A CA 1
ATOM 6145 C C . PHE A 1 804 ? 24.369 -2.010 -15.233 1.00 89.38 804 PHE A C 1
ATOM 6147 O O . PHE A 1 804 ? 25.286 -2.784 -14.939 1.00 89.38 804 PHE A O 1
ATOM 6154 N N . TYR A 1 805 ? 23.808 -1.185 -14.358 1.00 88.69 805 TYR A N 1
ATOM 6155 C CA . TYR A 1 805 ? 24.215 -1.133 -12.963 1.00 88.69 805 TYR A CA 1
ATOM 6156 C C . TYR A 1 805 ? 23.138 -0.528 -12.074 1.00 88.69 805 TYR A C 1
ATOM 6158 O O . TYR A 1 805 ? 22.329 0.283 -12.509 1.00 88.69 805 TYR A O 1
ATOM 6166 N N . GLU A 1 806 ? 23.136 -0.902 -10.801 1.00 86.81 806 GLU A N 1
ATOM 6167 C CA . GLU A 1 806 ? 22.276 -0.263 -9.812 1.00 86.81 806 GLU A CA 1
ATOM 6168 C C . GLU A 1 806 ? 22.918 1.031 -9.302 1.00 86.81 806 GLU A C 1
ATOM 6170 O O . GLU A 1 806 ? 24.131 1.098 -9.063 1.00 86.81 806 GLU A O 1
ATOM 6175 N N . THR A 1 807 ? 22.094 2.063 -9.139 1.00 86.88 807 THR A N 1
ATOM 6176 C CA . THR A 1 807 ? 22.492 3.346 -8.561 1.00 86.88 807 THR A CA 1
ATOM 6177 C C . THR A 1 807 ? 21.450 3.832 -7.559 1.00 86.88 807 THR A C 1
ATOM 6179 O O . THR A 1 807 ? 20.322 3.349 -7.537 1.00 86.88 807 THR A O 1
ATOM 6182 N N . GLN A 1 808 ? 21.819 4.792 -6.713 1.00 85.44 808 GLN A N 1
ATOM 6183 C CA . GLN A 1 808 ? 20.880 5.433 -5.795 1.00 85.44 808 GLN A CA 1
ATOM 6184 C C . GLN A 1 808 ? 20.215 6.630 -6.476 1.00 85.44 808 GLN A C 1
ATOM 6186 O O . GLN A 1 808 ? 20.893 7.424 -7.134 1.00 85.44 808 GLN A O 1
ATOM 6191 N N . ALA A 1 809 ? 18.903 6.780 -6.293 1.00 84.25 809 ALA A N 1
ATOM 6192 C CA . ALA A 1 809 ? 18.155 7.938 -6.770 1.00 84.25 809 ALA A CA 1
ATOM 6193 C C . ALA A 1 809 ? 18.657 9.245 -6.131 1.00 84.25 809 ALA A C 1
ATOM 6195 O O . ALA A 1 809 ? 19.114 9.266 -4.984 1.00 84.25 809 ALA A O 1
ATOM 6196 N N . HIS A 1 810 ? 18.553 10.353 -6.866 1.00 78.06 810 HIS A N 1
ATOM 6197 C CA . HIS A 1 810 ? 18.836 11.675 -6.308 1.00 78.06 810 HIS A CA 1
ATOM 6198 C C . HIS A 1 810 ? 17.812 12.062 -5.235 1.00 78.06 810 HIS A C 1
ATOM 6200 O O . HIS A 1 810 ? 16.714 11.514 -5.183 1.00 78.06 810 HIS A O 1
ATOM 6206 N N . PHE A 1 811 ? 18.153 13.040 -4.393 1.00 66.56 811 PHE A N 1
ATOM 6207 C CA . PHE A 1 811 ? 17.176 13.688 -3.518 1.00 66.56 811 PHE A CA 1
ATOM 6208 C C . PHE A 1 811 ? 16.030 14.279 -4.355 1.00 66.56 811 PHE A C 1
ATOM 6210 O O . PHE A 1 811 ? 16.261 14.886 -5.403 1.00 66.56 811 PHE A O 1
ATOM 6217 N N . THR A 1 812 ? 14.787 14.103 -3.911 1.00 55.03 812 THR A N 1
ATOM 6218 C CA . THR A 1 812 ? 13.620 14.698 -4.571 1.00 55.03 812 THR A CA 1
ATOM 6219 C C . THR A 1 812 ? 13.553 16.190 -4.261 1.00 55.03 812 THR A C 1
ATOM 6221 O O . THR A 1 812 ? 13.146 16.562 -3.170 1.00 55.03 812 THR A O 1
ATOM 6224 N N . GLN A 1 813 ? 13.938 16.992 -5.260 1.00 47.66 813 GLN A N 1
ATOM 6225 C CA . GLN A 1 813 ? 13.696 18.430 -5.445 1.00 47.66 813 GLN A CA 1
ATOM 6226 C C . GLN A 1 813 ? 14.259 19.394 -4.376 1.00 47.66 813 GLN A C 1
ATOM 6228 O O . GLN A 1 813 ? 14.025 19.272 -3.179 1.00 47.66 813 GLN A O 1
ATOM 6233 N N . ASN A 1 814 ? 14.948 20.444 -4.833 1.00 41.25 814 ASN A N 1
ATOM 6234 C CA . ASN A 1 814 ? 15.194 21.628 -4.011 1.00 41.25 814 ASN A CA 1
ATOM 6235 C C . ASN A 1 814 ? 13.877 22.408 -3.883 1.00 41.25 814 ASN A C 1
ATOM 6237 O O . ASN A 1 814 ? 13.364 22.897 -4.891 1.00 41.25 814 ASN A O 1
ATOM 6241 N N . THR A 1 815 ? 13.338 22.568 -2.675 1.00 36.88 815 THR A N 1
ATOM 6242 C CA . THR A 1 815 ? 12.249 23.531 -2.447 1.00 36.88 815 THR A CA 1
ATOM 6243 C C . THR A 1 815 ? 12.779 24.947 -2.646 1.00 36.88 815 THR A C 1
ATOM 6245 O O . THR A 1 815 ? 13.762 25.359 -2.027 1.00 36.88 815 THR A O 1
ATOM 6248 N N . THR A 1 816 ? 12.112 25.720 -3.501 1.00 35.50 816 THR A N 1
ATOM 6249 C CA . THR A 1 816 ? 12.347 27.159 -3.623 1.00 35.50 816 THR A CA 1
ATOM 6250 C C . THR A 1 816 ? 11.792 27.840 -2.371 1.00 35.50 816 THR A C 1
ATOM 6252 O O . THR A 1 816 ? 10.597 27.758 -2.107 1.00 35.50 816 THR A O 1
ATOM 6255 N N . GLY A 1 817 ? 12.649 28.493 -1.583 1.00 34.72 817 GLY A N 1
ATOM 6256 C CA . GLY A 1 817 ? 12.219 29.276 -0.416 1.00 34.72 817 GLY A CA 1
ATOM 6257 C C . GLY A 1 817 ? 12.566 28.698 0.956 1.00 34.72 817 GLY A C 1
ATOM 6258 O O . GLY A 1 817 ? 12.167 29.292 1.955 1.00 34.72 817 GLY A O 1
ATOM 6259 N N . ILE A 1 818 ? 13.337 27.607 1.046 1.00 35.31 818 ILE A N 1
ATOM 6260 C CA . ILE A 1 818 ? 14.047 27.325 2.301 1.00 35.31 818 ILE A CA 1
ATOM 6261 C C . ILE A 1 818 ? 15.264 28.247 2.350 1.00 35.31 818 ILE A C 1
ATOM 6263 O O . ILE A 1 818 ? 16.065 28.263 1.412 1.00 35.31 818 ILE A O 1
ATOM 6267 N N . THR A 1 819 ? 15.426 28.994 3.442 1.00 36.06 819 THR A N 1
ATOM 6268 C CA . THR A 1 819 ? 16.737 29.519 3.823 1.00 36.06 819 THR A CA 1
ATOM 6269 C C . THR A 1 819 ? 17.691 28.333 3.776 1.00 36.06 819 THR A C 1
ATOM 6271 O O . THR A 1 819 ? 17.415 27.300 4.386 1.00 36.06 819 THR A O 1
ATOM 6274 N N . GLN A 1 820 ? 18.728 28.444 2.951 1.00 36.97 820 GLN A N 1
ATOM 6275 C CA . GLN A 1 820 ? 19.783 27.454 2.757 1.00 36.97 820 GLN A CA 1
ATOM 6276 C C . GLN A 1 820 ? 20.077 26.729 4.089 1.00 36.97 820 GLN A C 1
ATOM 6278 O O . GLN A 1 820 ? 20.143 27.385 5.127 1.00 36.97 820 GLN A O 1
ATOM 6283 N N . LEU A 1 821 ? 20.211 25.393 4.101 1.00 43.28 821 LEU A N 1
ATOM 6284 C CA . LEU A 1 821 ? 20.725 24.680 5.280 1.00 43.28 821 LEU A CA 1
ATOM 6285 C C . LEU A 1 821 ? 22.181 25.136 5.497 1.00 43.28 821 LEU A C 1
ATOM 6287 O O . LEU A 1 821 ? 23.114 24.483 5.041 1.00 43.28 821 LEU A O 1
ATOM 6291 N N . THR A 1 822 ? 22.379 26.284 6.139 1.00 39.12 822 THR A N 1
ATOM 6292 C CA . THR A 1 822 ? 23.658 27.006 6.204 1.00 39.12 822 THR A CA 1
ATOM 6293 C C . THR A 1 822 ? 24.689 26.376 7.133 1.00 39.12 822 THR A C 1
ATOM 6295 O O . THR A 1 822 ? 25.790 26.895 7.235 1.00 39.12 822 THR A O 1
ATOM 6298 N N . ASP A 1 823 ? 24.405 25.233 7.757 1.00 42.88 823 ASP A N 1
ATOM 6299 C CA . ASP A 1 823 ? 25.330 24.652 8.743 1.00 42.88 823 ASP A CA 1
ATOM 6300 C C . ASP A 1 823 ? 26.168 23.488 8.195 1.00 42.88 823 ASP A C 1
ATOM 6302 O O . ASP A 1 823 ? 26.502 22.570 8.946 1.00 42.88 823 ASP A O 1
ATOM 6306 N N . TRP A 1 824 ? 26.474 23.466 6.893 1.00 44.03 824 TRP A N 1
ATOM 6307 C CA . TRP A 1 824 ? 27.416 22.495 6.325 1.00 44.03 824 TRP A CA 1
ATOM 6308 C C . TRP A 1 824 ? 28.400 23.154 5.357 1.00 44.03 824 TRP A C 1
ATOM 6310 O O . TRP A 1 824 ? 28.001 23.614 4.291 1.00 44.03 824 TRP A O 1
ATOM 6320 N N . SER A 1 825 ? 29.697 23.110 5.682 1.00 34.53 825 SER A N 1
ATOM 6321 C CA . SER A 1 825 ? 30.800 23.064 4.704 1.00 34.53 825 SER A CA 1
ATOM 6322 C C . SER A 1 825 ? 32.124 22.682 5.376 1.00 34.53 825 SER A C 1
ATOM 6324 O O . SER A 1 825 ? 32.509 23.328 6.349 1.00 34.53 825 SER A O 1
ATOM 6326 N N . PRO A 1 826 ? 32.887 21.700 4.862 1.00 38.09 826 PRO A N 1
ATOM 6327 C CA . PRO A 1 826 ? 34.333 21.733 4.992 1.00 38.09 826 PRO A CA 1
ATOM 6328 C C . PRO A 1 826 ? 34.903 22.694 3.940 1.00 38.09 826 PRO A C 1
ATOM 6330 O O . PRO A 1 826 ? 34.662 22.549 2.741 1.00 38.09 826 PRO A O 1
ATOM 6333 N N . VAL A 1 827 ? 35.669 23.673 4.408 1.00 37.41 827 VAL A N 1
ATOM 6334 C CA . VAL A 1 827 ? 36.492 24.563 3.584 1.00 37.41 827 VAL A CA 1
ATOM 6335 C C . VAL A 1 827 ? 37.911 23.987 3.538 1.00 37.41 827 VAL A C 1
ATOM 6337 O O . VAL A 1 827 ? 38.432 23.566 4.571 1.00 37.41 827 VAL A O 1
ATOM 6340 N N . TYR A 1 828 ? 38.540 23.961 2.364 1.00 44.06 828 TYR A N 1
ATOM 6341 C CA . TYR A 1 828 ? 39.929 23.535 2.170 1.00 44.06 828 TYR A CA 1
ATOM 6342 C C . TYR A 1 828 ? 40.785 24.729 1.742 1.00 44.06 828 TYR A C 1
ATOM 6344 O O . TYR A 1 828 ? 40.364 25.504 0.892 1.00 44.06 828 TYR A O 1
ATOM 6352 N N . ALA A 1 829 ? 41.990 24.880 2.291 1.00 41.69 829 ALA A N 1
ATOM 6353 C CA . ALA A 1 829 ? 42.929 25.920 1.867 1.00 41.69 829 ALA A CA 1
ATOM 6354 C C . ALA A 1 829 ? 43.947 25.357 0.862 1.00 41.69 829 ALA A C 1
ATOM 6356 O O . ALA A 1 829 ? 44.542 24.308 1.116 1.00 41.69 829 ALA A O 1
ATOM 6357 N N . THR A 1 830 ? 44.173 26.062 -0.249 1.00 46.94 830 THR A N 1
ATOM 6358 C CA . THR A 1 830 ? 45.268 25.786 -1.196 1.00 46.94 830 THR A CA 1
ATOM 6359 C C . THR A 1 830 ? 46.137 27.033 -1.357 1.00 46.94 830 THR A C 1
ATOM 6361 O O . THR A 1 830 ? 45.609 28.133 -1.514 1.00 46.94 830 THR A O 1
ATOM 6364 N N . ASN A 1 831 ? 47.458 26.863 -1.323 1.00 50.03 831 ASN A N 1
ATOM 6365 C CA . ASN A 1 831 ? 48.445 27.925 -1.535 1.00 50.03 831 ASN A CA 1
ATOM 6366 C C . ASN A 1 831 ? 48.808 27.992 -3.033 1.00 50.03 831 ASN A C 1
ATOM 6368 O O . ASN A 1 831 ? 49.150 26.965 -3.618 1.00 50.03 831 ASN A O 1
ATOM 6372 N N . ASN A 1 832 ? 48.766 29.190 -3.627 1.00 40.28 832 ASN A N 1
ATOM 6373 C CA . ASN A 1 832 ? 49.567 29.512 -4.812 1.00 40.28 832 ASN A CA 1
ATOM 6374 C C . ASN A 1 832 ? 50.401 30.776 -4.539 1.00 40.28 832 ASN A C 1
ATOM 6376 O O . ASN A 1 832 ? 49.879 31.882 -4.648 1.00 40.28 832 ASN A O 1
ATOM 6380 N N . ASN A 1 833 ? 51.656 30.565 -4.133 1.00 45.41 833 ASN A N 1
ATOM 6381 C CA . ASN A 1 833 ? 52.858 31.417 -4.093 1.00 45.41 833 ASN A CA 1
ATOM 6382 C C . ASN A 1 833 ? 52.750 32.893 -3.637 1.00 45.41 833 ASN A C 1
ATOM 6384 O O . ASN A 1 833 ? 53.710 33.654 -3.725 1.00 45.41 833 ASN A O 1
ATOM 6388 N N . ALA A 1 834 ? 51.596 33.319 -3.139 1.00 43.72 834 ALA A N 1
ATOM 6389 C CA . ALA A 1 834 ? 51.362 34.645 -2.574 1.00 43.72 834 ALA A CA 1
ATOM 6390 C C . ALA A 1 834 ? 50.100 34.692 -1.700 1.00 43.72 834 ALA A C 1
ATOM 6392 O O . ALA A 1 834 ? 50.049 35.513 -0.790 1.00 43.72 834 ALA A O 1
ATOM 6393 N N . ASP A 1 835 ? 49.128 33.790 -1.917 1.00 41.59 835 ASP A N 1
ATOM 6394 C CA . ASP A 1 835 ? 47.839 33.801 -1.217 1.00 41.59 835 ASP A CA 1
ATOM 6395 C C . ASP A 1 835 ? 47.384 32.396 -0.771 1.00 41.59 835 ASP A C 1
ATOM 6397 O O . ASP A 1 835 ? 47.513 31.406 -1.500 1.00 41.59 835 ASP A O 1
ATOM 6401 N N . ALA A 1 836 ? 46.793 32.313 0.429 1.00 42.06 836 ALA A N 1
ATOM 6402 C CA . ALA A 1 836 ? 46.009 31.163 0.875 1.00 42.06 836 ALA A CA 1
ATOM 6403 C C . ALA A 1 836 ? 44.563 31.337 0.392 1.00 42.06 836 ALA A C 1
ATOM 6405 O O . ALA A 1 836 ? 43.811 32.140 0.946 1.00 42.06 836 ALA A O 1
ATOM 6406 N N . ILE A 1 837 ? 44.155 30.596 -0.640 1.00 44.19 837 ILE A N 1
ATOM 6407 C CA . ILE A 1 837 ? 42.771 30.635 -1.119 1.00 44.19 837 ILE A CA 1
ATOM 6408 C C . ILE A 1 837 ? 41.984 29.529 -0.420 1.00 44.19 837 ILE A C 1
ATOM 6410 O O . ILE A 1 837 ? 42.317 28.345 -0.507 1.00 44.19 837 ILE A O 1
ATOM 6414 N N . LEU A 1 838 ? 40.917 29.926 0.270 1.00 43.41 838 LEU A N 1
ATOM 6415 C CA . LEU A 1 838 ? 39.892 29.017 0.763 1.00 43.41 838 LEU A CA 1
ATOM 6416 C C . LEU A 1 838 ? 39.003 28.592 -0.399 1.00 43.41 838 LEU A C 1
ATOM 6418 O O . LEU A 1 838 ? 38.321 29.409 -1.013 1.00 43.41 838 LEU A O 1
ATOM 6422 N N . THR A 1 839 ? 38.988 27.301 -0.675 1.00 42.78 839 THR A N 1
ATOM 6423 C CA . THR A 1 839 ? 38.142 26.688 -1.690 1.00 42.78 839 THR A CA 1
ATOM 6424 C C . THR A 1 839 ? 37.176 25.735 -0.991 1.00 42.78 839 THR A C 1
ATOM 6426 O O . THR A 1 839 ? 37.561 24.942 -0.128 1.00 42.78 839 THR A O 1
ATOM 6429 N N . SER A 1 840 ? 35.891 25.824 -1.319 1.00 40.62 840 SER A N 1
ATOM 6430 C CA . SER A 1 840 ? 34.916 24.792 -0.965 1.00 40.62 840 SER A CA 1
ATOM 6431 C C . SER A 1 840 ? 34.775 23.850 -2.159 1.00 40.62 840 SER A C 1
ATOM 6433 O O . SER A 1 840 ? 34.779 24.291 -3.307 1.00 40.62 840 SER A O 1
ATOM 6435 N N . SER A 1 841 ? 34.694 22.543 -1.907 1.00 38.81 841 SER A N 1
ATOM 6436 C CA . SER A 1 841 ? 34.589 21.538 -2.968 1.00 38.81 841 SER A CA 1
ATOM 6437 C C . SER A 1 841 ? 33.414 20.610 -2.695 1.00 38.81 841 SER A C 1
ATOM 6439 O O . SER A 1 841 ? 33.405 19.874 -1.709 1.00 38.81 841 SER A O 1
ATOM 6441 N N . LEU A 1 842 ? 32.421 20.645 -3.587 1.00 39.69 842 LEU A N 1
ATOM 6442 C CA . LEU A 1 842 ? 31.256 19.751 -3.569 1.00 39.69 842 LEU A CA 1
ATOM 6443 C C . LEU A 1 842 ? 31.566 18.370 -4.182 1.00 39.69 842 LEU A C 1
ATOM 6445 O O . LEU A 1 842 ? 30.780 17.442 -4.016 1.00 39.69 842 LEU A O 1
ATOM 6449 N N . SER A 1 843 ? 32.708 18.227 -4.869 1.00 41.12 843 SER A N 1
ATOM 6450 C CA . SER A 1 843 ? 33.179 16.997 -5.529 1.00 41.12 843 SER A CA 1
ATOM 6451 C C . SER A 1 843 ? 34.389 16.346 -4.839 1.00 41.12 843 SER A C 1
ATOM 6453 O O . SER A 1 843 ? 34.891 15.331 -5.314 1.00 41.12 843 SER A O 1
ATOM 6455 N N . SER A 1 844 ? 34.874 16.928 -3.733 1.00 39.41 844 SER A N 1
ATOM 6456 C CA . SER A 1 844 ? 36.091 16.531 -2.999 1.00 39.41 844 SER A CA 1
ATOM 6457 C C . SER A 1 844 ? 37.409 16.586 -3.790 1.00 39.41 844 SER A C 1
ATOM 6459 O O . SER A 1 844 ? 38.410 16.040 -3.331 1.00 39.41 844 SER A O 1
ATOM 6461 N N . GLN A 1 845 ? 37.461 17.267 -4.938 1.00 41.94 845 GLN A N 1
ATOM 6462 C CA . GLN A 1 845 ? 38.730 17.537 -5.627 1.00 41.94 845 GLN A CA 1
ATOM 6463 C C . GLN A 1 845 ? 39.387 18.829 -5.113 1.00 41.94 845 GLN A C 1
ATOM 6465 O O . GLN A 1 845 ? 38.687 19.799 -4.810 1.00 41.94 845 GLN A O 1
ATOM 6470 N N . ILE A 1 846 ? 40.723 18.815 -5.003 1.00 48.41 846 ILE A N 1
ATOM 6471 C CA . ILE A 1 846 ? 41.575 19.922 -4.532 1.00 48.41 846 ILE A CA 1
ATOM 6472 C C . ILE A 1 846 ? 42.185 20.626 -5.752 1.00 48.41 846 ILE A C 1
ATOM 6474 O O . ILE A 1 846 ? 42.662 19.953 -6.664 1.00 48.41 846 ILE A O 1
ATOM 6478 N N . ALA A 1 847 ? 42.207 21.961 -5.772 1.00 44.41 847 ALA A N 1
ATOM 6479 C CA . ALA A 1 847 ? 42.920 22.710 -6.805 1.00 44.41 847 ALA A CA 1
ATOM 6480 C C . ALA A 1 847 ? 44.442 22.530 -6.642 1.00 44.41 847 ALA A C 1
ATOM 6482 O O . ALA A 1 847 ? 45.000 22.877 -5.602 1.00 44.41 847 ALA A O 1
ATOM 6483 N N . THR A 1 848 ? 45.120 21.996 -7.659 1.00 48.72 848 THR A N 1
ATOM 6484 C CA . THR A 1 848 ? 46.587 21.874 -7.679 1.00 48.72 848 THR A CA 1
ATOM 6485 C C . THR A 1 848 ? 47.187 22.899 -8.635 1.00 48.72 848 THR A C 1
ATOM 6487 O O . THR A 1 848 ? 46.884 22.876 -9.829 1.00 48.72 848 THR A O 1
ATOM 6490 N N . GLY A 1 849 ? 48.041 23.784 -8.117 1.00 47.59 849 GLY A N 1
ATOM 6491 C CA . GLY A 1 849 ? 48.919 24.621 -8.937 1.00 47.59 849 GLY A CA 1
ATOM 6492 C C . GLY A 1 849 ? 50.015 23.785 -9.609 1.00 47.59 849 GLY A C 1
ATOM 6493 O O . GLY A 1 849 ? 50.360 22.706 -9.137 1.00 47.59 849 GLY A O 1
ATOM 6494 N N . THR A 1 850 ? 50.547 24.264 -10.731 1.00 42.16 850 THR A N 1
ATOM 6495 C CA . THR A 1 850 ? 51.465 23.520 -11.614 1.00 42.16 850 THR A CA 1
ATOM 6496 C C . THR A 1 850 ? 52.954 23.623 -11.255 1.00 42.16 850 THR A C 1
ATOM 6498 O O . THR A 1 850 ? 53.780 23.240 -12.081 1.00 42.16 850 THR A O 1
ATOM 6501 N N . ASP A 1 851 ? 53.331 24.134 -10.078 1.00 46.09 851 ASP A N 1
ATOM 6502 C CA . ASP A 1 851 ? 54.741 24.436 -9.772 1.00 46.09 851 ASP A CA 1
ATOM 6503 C C . ASP A 1 851 ? 55.409 23.352 -8.886 1.00 46.09 851 ASP A C 1
ATOM 6505 O O . ASP A 1 851 ? 54.856 23.019 -7.835 1.00 46.09 851 ASP A O 1
ATOM 6509 N N . PRO A 1 852 ? 56.564 22.754 -9.256 1.00 43.44 852 PRO A N 1
ATOM 6510 C CA . PRO A 1 852 ? 57.038 21.500 -8.652 1.00 43.44 852 PRO A CA 1
ATOM 6511 C C . PRO A 1 852 ? 57.866 21.629 -7.359 1.00 43.44 852 PRO A C 1
ATOM 6513 O O . PRO A 1 852 ? 58.451 20.628 -6.939 1.00 43.44 852 PRO A O 1
ATOM 6516 N N . SER A 1 853 ? 58.002 22.812 -6.751 1.00 42.19 853 SER A N 1
ATOM 6517 C CA . SER A 1 853 ? 59.073 23.059 -5.769 1.00 42.19 853 SER A CA 1
ATOM 6518 C C . SER A 1 853 ? 58.674 23.678 -4.424 1.00 42.19 853 SER A C 1
ATOM 6520 O O . SER A 1 853 ? 59.478 24.434 -3.890 1.00 42.19 853 SER A O 1
ATOM 6522 N N . GLU A 1 854 ? 57.523 23.339 -3.823 1.00 45.50 854 GLU A N 1
ATOM 6523 C CA . GLU A 1 854 ? 57.218 23.748 -2.431 1.00 45.50 854 GLU A CA 1
ATOM 6524 C C . GLU A 1 854 ? 56.479 22.689 -1.578 1.00 45.50 854 GLU A C 1
ATOM 6526 O O . GLU A 1 854 ? 55.654 21.917 -2.065 1.00 45.50 854 GLU A O 1
ATOM 6531 N N . GLU A 1 855 ? 56.827 22.642 -0.283 1.00 39.69 855 GLU A N 1
ATOM 6532 C CA . GLU A 1 855 ? 56.449 21.630 0.720 1.00 39.69 855 GLU A CA 1
ATOM 6533 C C . GLU A 1 855 ? 55.108 21.956 1.421 1.00 39.69 855 GLU A C 1
ATOM 6535 O O . GLU A 1 855 ? 54.843 23.083 1.836 1.00 39.69 855 GLU A O 1
ATOM 6540 N N . LEU A 1 856 ? 54.245 20.941 1.554 1.00 37.66 856 LEU A N 1
ATOM 6541 C CA . LEU A 1 856 ? 52.860 21.022 2.041 1.00 37.66 856 LEU A CA 1
ATOM 6542 C C . LEU A 1 856 ? 52.775 21.249 3.571 1.00 37.66 856 LEU A C 1
ATOM 6544 O O . LEU A 1 856 ? 53.127 20.360 4.343 1.00 37.66 856 LEU A O 1
ATOM 6548 N N . ALA A 1 857 ? 52.188 22.360 4.033 1.00 38.38 857 ALA A N 1
ATOM 6549 C CA . ALA A 1 857 ? 51.792 22.542 5.439 1.00 38.38 857 ALA A CA 1
ATOM 6550 C C . ALA A 1 857 ? 50.257 22.637 5.574 1.00 38.38 857 ALA A C 1
ATOM 6552 O O . ALA A 1 857 ? 49.644 23.657 5.263 1.00 38.38 857 ALA A O 1
ATOM 6553 N N . ILE A 1 858 ? 49.611 21.556 6.026 1.00 35.94 858 ILE A N 1
ATOM 6554 C CA . ILE A 1 858 ? 48.146 21.457 6.169 1.00 35.94 858 ILE A CA 1
ATOM 6555 C C . ILE A 1 858 ? 47.699 22.144 7.471 1.00 35.94 858 ILE A C 1
ATOM 6557 O O . ILE A 1 858 ? 48.066 21.703 8.557 1.00 35.94 858 ILE A O 1
ATOM 6561 N N . THR A 1 859 ? 46.853 23.176 7.379 1.00 35.81 859 THR A N 1
ATOM 6562 C CA . THR A 1 859 ? 46.207 23.837 8.535 1.00 35.81 859 THR A CA 1
ATOM 6563 C C . THR A 1 859 ? 44.701 23.550 8.519 1.00 35.81 859 THR A C 1
ATOM 6565 O O . THR A 1 859 ? 44.057 23.710 7.487 1.00 35.81 859 THR A O 1
ATOM 6568 N N . LYS A 1 860 ? 44.125 23.103 9.643 1.00 31.62 860 LYS A N 1
ATOM 6569 C CA . LYS A 1 860 ? 42.691 22.776 9.785 1.00 31.62 860 LYS A CA 1
ATOM 6570 C C . LYS A 1 860 ? 41.998 23.855 10.623 1.00 31.62 860 LYS A C 1
ATOM 6572 O O . LYS A 1 860 ? 42.463 24.137 11.723 1.00 31.62 860 LYS A O 1
ATOM 6577 N N . THR A 1 861 ? 40.894 24.424 10.142 1.00 33.44 861 THR A N 1
ATOM 6578 C CA . THR A 1 861 ? 40.140 25.488 10.833 1.00 33.44 861 THR A CA 1
ATOM 6579 C C . THR A 1 861 ? 38.865 24.979 11.511 1.00 33.44 861 THR A C 1
ATOM 6581 O O . THR A 1 861 ? 38.186 24.088 11.001 1.00 33.44 861 THR A O 1
ATOM 6584 N N . ALA A 1 862 ? 38.526 25.583 12.653 1.00 31.02 862 ALA A N 1
ATOM 6585 C CA . ALA A 1 862 ? 37.226 25.502 13.315 1.00 31.02 862 ALA A CA 1
ATOM 6586 C C . ALA A 1 862 ? 36.775 26.928 13.685 1.00 31.02 862 ALA A C 1
ATOM 6588 O O . ALA A 1 862 ? 37.573 27.694 14.220 1.00 31.02 862 ALA A O 1
ATOM 6589 N N . SER A 1 863 ? 35.509 27.250 13.406 1.00 38.41 863 SER A N 1
ATOM 6590 C CA . SER A 1 863 ? 34.798 28.470 13.835 1.00 38.41 863 SER A CA 1
ATOM 6591 C C . SER A 1 863 ? 35.370 29.819 13.363 1.00 38.41 863 SER A C 1
ATOM 6593 O O . SER A 1 863 ? 35.619 30.707 14.173 1.00 38.41 863 SER A O 1
ATOM 6595 N N . ASP A 1 864 ? 35.514 29.980 12.045 1.00 40.44 864 ASP A N 1
ATOM 6596 C CA . ASP A 1 864 ? 35.611 31.281 11.356 1.00 40.44 864 ASP A CA 1
ATOM 6597 C C . ASP A 1 864 ? 36.706 32.265 11.822 1.00 40.44 864 ASP A C 1
ATOM 6599 O O . ASP A 1 864 ? 36.513 33.479 11.791 1.00 40.44 864 ASP A O 1
ATOM 6603 N N . VAL A 1 865 ? 37.908 31.774 12.156 1.00 30.06 865 VAL A N 1
ATOM 6604 C CA . VAL A 1 865 ? 39.123 32.615 12.174 1.00 30.06 865 VAL A CA 1
ATOM 6605 C C . VAL A 1 865 ? 40.297 31.887 11.516 1.00 30.06 865 VAL A C 1
ATOM 6607 O O . VAL A 1 865 ? 40.697 30.810 11.959 1.00 30.06 865 VAL A O 1
ATOM 6610 N N . ILE A 1 866 ? 40.882 32.493 10.477 1.00 33.12 866 ILE A N 1
ATOM 6611 C CA . ILE A 1 866 ? 42.145 32.059 9.862 1.00 33.12 866 ILE A CA 1
ATOM 6612 C C . ILE A 1 866 ? 43.244 33.035 10.270 1.00 33.12 866 ILE A C 1
ATOM 6614 O O . ILE A 1 866 ? 43.124 34.240 10.072 1.00 33.12 866 ILE A O 1
ATOM 6618 N N . SER A 1 867 ? 44.320 32.494 10.837 1.00 31.42 867 SER A N 1
ATOM 6619 C CA . SER A 1 867 ? 45.552 33.214 11.148 1.00 31.42 867 SER A CA 1
ATOM 6620 C C . SER A 1 867 ? 46.628 32.823 10.140 1.00 31.42 867 SER A C 1
ATOM 6622 O O . SER A 1 867 ? 46.992 31.650 10.048 1.00 31.42 867 SER A O 1
ATOM 6624 N N . HIS A 1 868 ? 47.166 33.818 9.435 1.00 32.03 868 HIS A N 1
ATOM 6625 C CA . HIS A 1 868 ? 48.464 33.737 8.778 1.00 32.03 868 HIS A CA 1
ATOM 6626 C C . HIS A 1 868 ? 49.216 35.034 9.075 1.00 32.03 868 HIS A C 1
ATOM 6628 O O . HIS A 1 868 ? 48.865 36.085 8.550 1.00 32.03 868 HIS A O 1
ATOM 6634 N N . THR A 1 869 ? 50.249 34.996 9.910 1.00 28.34 869 THR A N 1
ATOM 6635 C CA . THR A 1 869 ? 51.327 35.990 9.809 1.00 28.34 869 THR A CA 1
ATOM 6636 C C . THR A 1 869 ? 52.632 35.408 10.346 1.00 28.34 869 THR A C 1
ATOM 6638 O O . THR A 1 869 ? 52.721 35.093 11.535 1.00 28.34 869 THR A O 1
ATOM 6641 N N . PRO A 1 870 ? 53.669 35.292 9.500 1.00 39.44 870 PRO A N 1
ATOM 6642 C CA . PRO A 1 870 ? 55.051 35.274 9.946 1.00 39.44 870 PRO A CA 1
ATOM 6643 C C . PRO A 1 870 ? 55.458 36.718 10.300 1.00 39.44 870 PRO A C 1
ATOM 6645 O O . PRO A 1 870 ? 55.743 37.510 9.411 1.00 39.44 870 PRO A O 1
ATOM 6648 N N . GLU A 1 871 ? 55.448 37.016 11.608 1.00 35.31 871 GLU A N 1
ATOM 6649 C CA . GLU A 1 871 ? 56.065 38.168 12.306 1.00 35.31 871 GLU A CA 1
ATOM 6650 C C . GLU A 1 871 ? 55.508 39.578 11.972 1.00 35.31 871 GLU A C 1
ATOM 6652 O O . GLU A 1 871 ? 55.362 39.965 10.828 1.00 35.31 871 GLU A O 1
ATOM 6657 N N . THR A 1 872 ? 55.187 40.494 12.889 1.00 36.78 872 THR A N 1
ATOM 6658 C CA . THR A 1 872 ? 55.417 40.645 14.330 1.00 36.78 872 THR A CA 1
ATOM 6659 C C . THR A 1 872 ? 54.249 41.479 14.884 1.00 36.78 872 THR A C 1
ATOM 6661 O O . THR A 1 872 ? 54.225 42.700 14.759 1.00 36.78 872 THR A O 1
ATOM 6664 N N . LEU A 1 873 ? 53.269 40.842 15.524 1.00 26.20 873 LEU A N 1
ATOM 6665 C CA . LEU A 1 873 ? 52.396 41.524 16.480 1.00 26.20 873 LEU A CA 1
ATOM 6666 C C . LEU A 1 873 ? 52.452 40.737 17.778 1.00 26.20 873 LEU A C 1
ATOM 6668 O O . LEU A 1 873 ? 52.080 39.567 17.853 1.00 26.20 873 LEU A O 1
ATOM 6672 N N . THR A 1 874 ? 53.018 41.396 18.782 1.00 26.67 874 THR A N 1
ATOM 6673 C CA . THR A 1 874 ? 53.130 40.920 20.151 1.00 26.67 874 THR A CA 1
ATOM 6674 C C . THR A 1 874 ? 51.763 40.413 20.617 1.00 26.67 874 THR A C 1
ATOM 6676 O O . THR A 1 874 ? 50.781 41.157 20.581 1.00 26.67 874 THR A O 1
ATOM 6679 N N . PRO A 1 875 ? 51.670 39.143 21.032 1.00 27.77 875 PRO A N 1
ATOM 6680 C CA . PRO A 1 875 ? 50.397 38.508 21.296 1.00 27.77 875 PRO A CA 1
ATOM 6681 C C . PRO A 1 875 ? 49.785 39.126 22.550 1.00 27.77 875 PRO A C 1
ATOM 6683 O O . PRO A 1 875 ? 50.293 38.937 23.652 1.00 27.77 875 PRO A O 1
ATOM 6686 N N . VAL A 1 876 ? 48.635 39.783 22.417 1.00 28.44 876 VAL A N 1
ATOM 6687 C CA . VAL A 1 876 ? 47.649 39.768 23.504 1.00 28.44 876 VAL A CA 1
ATOM 6688 C C . VAL A 1 876 ? 46.633 38.690 23.170 1.00 28.44 876 VAL A C 1
ATOM 6690 O O . VAL A 1 876 ? 45.439 38.920 23.027 1.00 28.44 876 VAL A O 1
ATOM 6693 N N . VAL A 1 877 ? 47.142 37.462 23.077 1.00 29.69 877 VAL A N 1
ATOM 6694 C CA . VAL A 1 877 ? 46.333 36.309 23.435 1.00 29.69 877 VAL A CA 1
ATOM 6695 C C . VAL A 1 877 ? 46.198 36.378 24.950 1.00 29.69 877 VAL A C 1
ATOM 6697 O O . VAL A 1 877 ? 47.053 35.892 25.688 1.00 29.69 877 VAL A O 1
ATOM 6700 N N . LYS A 1 878 ? 45.141 37.020 25.444 1.00 29.91 878 LYS A N 1
ATOM 6701 C CA . LYS A 1 878 ? 44.659 36.672 26.777 1.00 29.91 878 LYS A CA 1
ATOM 6702 C C . LYS A 1 878 ? 43.661 35.550 26.607 1.00 29.91 878 LYS A C 1
ATOM 6704 O O . LYS A 1 878 ? 42.462 35.759 26.473 1.00 29.91 878 LYS A O 1
ATOM 6709 N N . TYR A 1 879 ? 44.221 34.345 26.624 1.00 30.62 879 TYR A N 1
ATOM 6710 C CA . TYR A 1 879 ? 43.506 33.181 27.101 1.00 30.62 879 TYR A CA 1
ATOM 6711 C C . TYR A 1 879 ? 42.779 33.559 28.392 1.00 30.62 879 TYR A C 1
ATOM 6713 O O . TYR A 1 879 ? 43.387 34.081 29.327 1.00 30.62 879 TYR A O 1
ATOM 6721 N N . SER A 1 880 ? 41.500 33.236 28.464 1.00 30.56 880 SER A N 1
ATOM 6722 C CA . SER A 1 880 ? 40.937 32.814 29.733 1.00 30.56 880 SER A CA 1
ATOM 6723 C C . SER A 1 880 ? 40.801 31.300 29.656 1.00 30.56 880 SER A C 1
ATOM 6725 O O . SER A 1 880 ? 39.833 30.770 29.122 1.00 30.56 880 SER A O 1
ATOM 6727 N N . THR A 1 881 ? 41.809 30.587 30.152 1.00 30.02 881 THR A N 1
ATOM 6728 C CA . THR A 1 881 ? 41.747 29.147 30.444 1.00 30.02 881 THR A CA 1
ATOM 6729 C C . THR A 1 881 ? 41.052 28.904 31.784 1.00 30.02 881 THR A C 1
ATOM 6731 O O . THR A 1 881 ? 41.585 28.207 32.646 1.00 30.02 881 THR A O 1
ATOM 6734 N N . ALA A 1 882 ? 39.882 29.499 32.009 1.00 34.31 882 ALA A N 1
ATOM 6735 C CA . ALA A 1 882 ? 39.143 29.275 33.243 1.00 34.31 882 ALA A CA 1
ATOM 6736 C C . ALA A 1 882 ? 37.673 28.976 32.957 1.00 34.31 882 ALA A C 1
ATOM 6738 O O . ALA A 1 882 ? 36.862 29.866 32.712 1.00 34.31 882 ALA A O 1
ATOM 6739 N N . ILE A 1 883 ? 37.345 27.687 33.048 1.00 35.12 883 ILE A N 1
ATOM 6740 C CA . ILE A 1 883 ? 35.993 27.215 33.331 1.00 35.12 883 ILE A CA 1
ATOM 6741 C C . ILE A 1 883 ? 35.660 27.709 34.740 1.00 35.12 883 ILE A C 1
ATOM 6743 O O . ILE A 1 883 ? 36.202 27.213 35.727 1.00 35.12 883 ILE A O 1
ATOM 6747 N N . GLY A 1 884 ? 34.787 28.706 34.847 1.00 43.41 884 GLY A N 1
ATOM 6748 C CA . GLY A 1 884 ? 34.163 29.037 36.120 1.00 43.41 884 GLY A CA 1
ATOM 6749 C C . GLY A 1 884 ? 33.081 28.007 36.418 1.00 43.41 884 GLY A C 1
ATOM 6750 O O . GLY A 1 884 ? 32.005 28.068 35.825 1.00 43.41 884 GLY A O 1
ATOM 6751 N N . VAL A 1 885 ? 33.360 27.062 37.317 1.00 39.88 885 VAL A N 1
ATOM 6752 C CA . VAL A 1 885 ? 32.326 26.197 37.893 1.00 39.88 885 VAL A CA 1
ATOM 6753 C C . VAL A 1 885 ? 31.700 26.939 39.061 1.00 39.88 885 VAL A C 1
ATOM 6755 O O . VAL A 1 885 ? 32.382 27.288 40.025 1.00 39.88 885 VAL A O 1
ATOM 6758 N N . LYS A 1 886 ? 30.389 27.141 38.997 1.00 40.59 886 LYS A N 1
ATOM 6759 C CA . LYS A 1 886 ? 29.587 27.465 40.172 1.00 40.59 886 LYS A CA 1
ATOM 6760 C C . LYS A 1 886 ? 28.414 26.497 40.199 1.00 40.59 886 LYS A C 1
ATOM 6762 O O . LYS A 1 886 ? 27.730 26.339 39.193 1.00 40.59 886 LYS A O 1
ATOM 6767 N N . ASP A 1 887 ? 28.252 25.805 41.321 1.00 38.75 887 ASP A N 1
ATOM 6768 C CA . ASP A 1 887 ? 27.187 24.821 41.550 1.00 38.75 887 ASP A CA 1
ATOM 6769 C C . ASP A 1 887 ? 27.141 23.686 40.501 1.00 38.75 887 ASP A C 1
ATOM 6771 O O . ASP A 1 887 ? 26.080 23.231 40.092 1.00 38.75 887 ASP A O 1
ATOM 6775 N N . SER A 1 888 ? 28.318 23.205 40.076 1.00 37.41 888 SER A N 1
ATOM 6776 C CA . SER A 1 888 ? 28.502 22.079 39.133 1.00 37.41 888 SER A CA 1
ATOM 6777 C C . SER A 1 888 ? 28.011 22.301 37.693 1.00 37.41 888 SER A C 1
ATOM 6779 O O . SER A 1 888 ? 27.910 21.342 36.931 1.00 37.41 888 SER A O 1
ATOM 6781 N N . VAL A 1 889 ? 27.776 23.551 37.279 1.00 32.50 889 VAL A N 1
ATOM 6782 C CA . VAL A 1 889 ? 27.455 23.908 35.886 1.00 32.50 889 VAL A CA 1
ATOM 6783 C C . VAL A 1 889 ? 28.447 24.959 35.375 1.00 32.50 889 VAL A C 1
ATOM 6785 O O . VAL A 1 889 ? 28.821 25.881 36.102 1.00 32.50 889 VAL A O 1
ATOM 6788 N N . ALA A 1 890 ? 28.910 24.795 34.132 1.00 35.34 890 ALA A N 1
ATOM 6789 C CA . ALA A 1 890 ? 29.822 25.725 33.465 1.00 35.34 890 ALA A CA 1
ATOM 6790 C C . ALA A 1 890 ? 29.036 26.818 32.720 1.00 35.34 890 ALA A C 1
ATOM 6792 O O . ALA A 1 890 ? 28.095 26.513 31.990 1.00 35.34 890 ALA A O 1
ATOM 6793 N N . TYR A 1 891 ? 29.438 28.081 32.876 1.00 36.03 891 TYR A N 1
ATOM 6794 C CA . TYR A 1 891 ? 28.817 29.230 32.206 1.00 36.03 891 TYR A CA 1
ATOM 6795 C C . TYR A 1 891 ? 2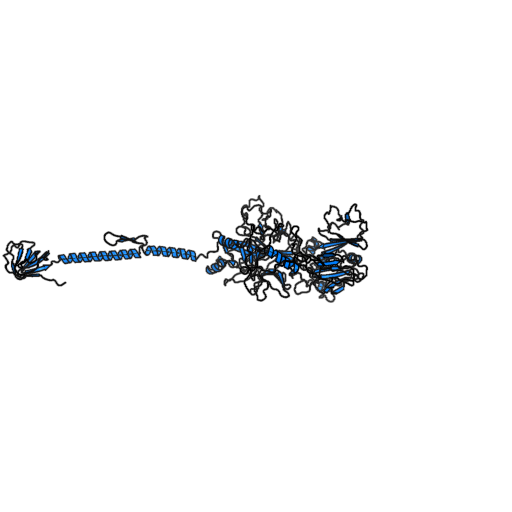9.742 29.813 31.126 1.00 36.03 891 TYR A C 1
ATOM 6797 O O . TYR A 1 891 ? 30.956 29.883 31.319 1.00 36.03 891 TYR A O 1
ATOM 6805 N N . LEU A 1 892 ? 29.159 30.290 30.021 1.00 33.19 892 LEU A N 1
ATOM 6806 C CA . LEU A 1 892 ? 29.806 31.117 28.993 1.00 33.19 892 LEU A CA 1
ATOM 6807 C C . LEU A 1 892 ? 29.086 32.473 28.947 1.00 33.19 892 LEU A C 1
ATOM 6809 O O . LEU A 1 892 ? 27.862 32.509 28.831 1.00 33.19 892 LEU A O 1
ATOM 6813 N N . LEU A 1 893 ? 29.825 33.578 29.066 1.00 32.28 893 LEU A N 1
ATOM 6814 C CA . LEU A 1 893 ? 29.276 34.939 29.101 1.00 32.28 893 LEU A CA 1
ATOM 6815 C C . LEU A 1 893 ? 29.972 35.817 28.055 1.00 32.28 893 LEU A C 1
ATOM 6817 O O . LEU A 1 893 ? 31.198 35.891 28.058 1.00 32.28 893 LEU A O 1
ATOM 6821 N N . PHE A 1 894 ? 29.202 36.558 27.254 1.00 30.39 894 PHE A N 1
ATOM 6822 C CA . PHE A 1 894 ? 29.706 37.716 26.510 1.00 30.39 894 PHE A CA 1
ATOM 6823 C C . PHE A 1 894 ? 28.693 38.862 26.560 1.00 30.39 894 PHE A C 1
ATOM 6825 O O . PHE A 1 894 ? 27.538 38.662 26.190 1.00 30.39 894 PHE A O 1
ATOM 6832 N N . ASN A 1 895 ? 29.133 40.050 26.996 1.00 32.38 895 ASN A N 1
ATOM 6833 C CA . ASN A 1 895 ? 29.007 41.278 26.196 1.00 32.38 895 ASN A CA 1
ATOM 6834 C C . ASN A 1 895 ? 29.701 42.482 26.857 1.00 32.38 895 ASN A C 1
ATOM 6836 O O . ASN A 1 895 ? 29.477 42.747 28.037 1.00 32.38 895 ASN A O 1
ATOM 6840 N N . CYS A 1 896 ? 30.452 43.260 26.073 1.00 31.55 896 CYS A N 1
ATOM 6841 C CA . CYS A 1 896 ? 30.623 44.699 26.295 1.00 31.55 896 CYS A CA 1
ATOM 6842 C C . CYS A 1 896 ? 30.817 45.412 24.950 1.00 31.55 896 CYS A C 1
ATOM 6844 O O . CYS A 1 896 ? 31.376 44.824 24.025 1.00 31.55 896 CYS A O 1
ATOM 6846 N N . ASP A 1 897 ? 30.317 46.644 24.847 1.00 36.38 897 ASP A N 1
ATOM 6847 C CA . ASP A 1 897 ? 30.426 47.469 23.644 1.00 36.38 897 ASP A CA 1
ATOM 6848 C C . ASP A 1 897 ? 31.793 48.167 23.525 1.00 36.38 897 ASP A C 1
ATOM 6850 O O . ASP A 1 897 ? 32.646 48.108 24.420 1.00 36.38 897 ASP A O 1
ATOM 6854 N N . ASP A 1 898 ? 31.980 48.825 22.381 1.00 41.75 898 ASP A N 1
ATOM 6855 C CA . ASP A 1 898 ? 33.248 49.341 21.860 1.00 41.75 898 ASP A CA 1
ATOM 6856 C C . ASP A 1 898 ? 33.888 50.495 22.666 1.00 41.75 898 ASP A C 1
ATOM 6858 O O . ASP A 1 898 ? 34.883 51.070 22.223 1.00 41.75 898 ASP A O 1
ATOM 6862 N N . ALA A 1 899 ? 33.375 50.850 23.851 1.00 42.62 899 ALA A N 1
ATOM 6863 C CA . ALA A 1 899 ? 33.920 51.939 24.671 1.00 42.62 899 ALA A CA 1
ATOM 6864 C C . ALA A 1 899 ? 34.586 51.500 25.991 1.00 42.62 899 ALA A C 1
ATOM 6866 O O . ALA A 1 899 ? 35.136 52.342 26.703 1.00 42.62 899 ALA A O 1
ATOM 6867 N N . GLY A 1 900 ? 34.608 50.206 26.325 1.00 45.50 900 GLY A N 1
ATOM 6868 C CA . GLY A 1 900 ? 35.479 49.688 27.391 1.00 45.50 900 GLY A CA 1
ATOM 6869 C C . GLY A 1 900 ? 35.187 50.193 28.817 1.00 45.50 900 GLY A C 1
ATOM 6870 O O . GLY A 1 900 ? 36.092 50.198 29.653 1.00 45.50 900 GLY A O 1
ATOM 6871 N N . VAL A 1 901 ? 33.945 50.581 29.128 1.00 36.53 901 VAL A N 1
ATOM 6872 C CA . VAL A 1 901 ? 33.473 50.814 30.507 1.00 36.53 901 VAL A CA 1
ATOM 6873 C C . VAL A 1 901 ? 32.447 49.741 30.875 1.00 36.53 901 VAL A C 1
ATOM 6875 O O . VAL A 1 901 ? 31.503 49.494 30.132 1.00 36.53 901 VAL A O 1
ATOM 6878 N N . ILE A 1 902 ? 32.622 49.096 32.033 1.00 36.50 902 ILE A N 1
ATOM 6879 C CA . ILE A 1 902 ? 31.667 48.109 32.557 1.00 36.50 902 ILE A CA 1
ATOM 6880 C C . ILE A 1 902 ? 30.463 48.861 33.140 1.00 36.50 902 ILE A C 1
ATOM 6882 O O . ILE A 1 902 ? 30.530 49.334 34.274 1.00 36.50 902 ILE A O 1
ATOM 6886 N N . ASP A 1 903 ? 29.358 48.950 32.399 1.00 37.09 903 ASP A N 1
ATOM 6887 C CA . ASP A 1 903 ? 28.043 49.210 32.992 1.00 37.09 903 ASP A CA 1
ATOM 6888 C C . ASP A 1 903 ? 27.341 47.871 33.276 1.00 37.09 903 ASP A C 1
ATOM 6890 O O . ASP A 1 903 ? 27.003 47.107 32.373 1.00 37.09 903 ASP A O 1
ATOM 6894 N N . GLY A 1 904 ? 27.149 47.561 34.560 1.00 40.28 904 GLY A N 1
ATOM 6895 C CA . GLY A 1 904 ? 26.525 46.328 35.050 1.00 40.28 904 GLY A CA 1
ATOM 6896 C C . GLY A 1 904 ? 24.995 46.308 34.961 1.00 40.28 904 GLY A C 1
ATOM 6897 O O . GLY A 1 904 ? 24.358 45.558 35.700 1.00 40.28 904 GLY A O 1
ATOM 6898 N N . SER A 1 905 ? 24.384 47.137 34.116 1.00 36.72 905 SER A N 1
ATOM 6899 C CA . SER A 1 905 ? 22.941 47.391 34.143 1.00 36.72 905 SER A CA 1
ATOM 6900 C C . SER A 1 905 ? 22.073 46.367 33.395 1.00 36.72 905 SER A C 1
ATOM 6902 O O . SER A 1 905 ? 20.862 46.361 33.600 1.00 36.72 905 SER A O 1
ATOM 6904 N N . ASN A 1 906 ? 22.640 45.448 32.598 1.00 36.69 906 ASN A N 1
ATOM 6905 C CA . ASN A 1 906 ? 21.851 44.486 31.810 1.00 36.69 906 ASN A CA 1
ATOM 6906 C C . ASN A 1 906 ? 22.420 43.054 31.810 1.00 36.69 906 ASN A C 1
ATOM 6908 O O . ASN A 1 906 ? 22.882 42.548 30.790 1.00 36.69 906 ASN A O 1
ATOM 6912 N N . ILE A 1 907 ? 22.323 42.355 32.945 1.00 33.97 907 ILE A N 1
ATOM 6913 C CA . ILE A 1 907 ? 22.485 40.892 32.997 1.00 33.97 907 ILE A CA 1
ATOM 6914 C C . ILE A 1 907 ? 21.098 40.248 32.867 1.00 33.97 907 ILE A C 1
ATOM 6916 O O . ILE A 1 907 ? 20.261 40.391 33.757 1.00 33.97 907 ILE A O 1
ATOM 6920 N N . ARG A 1 908 ? 20.848 39.490 31.791 1.00 32.31 908 ARG A N 1
ATOM 6921 C CA . ARG A 1 908 ? 19.734 38.526 31.733 1.00 32.31 908 ARG A CA 1
ATOM 6922 C C . ARG A 1 908 ? 20.282 37.114 31.554 1.00 32.31 908 ARG A C 1
ATOM 6924 O O . ARG A 1 908 ? 20.723 36.744 30.473 1.00 32.31 908 ARG A O 1
ATOM 6931 N N . ALA A 1 909 ? 20.246 36.335 32.633 1.00 34.59 909 ALA A N 1
ATOM 6932 C CA . ALA A 1 909 ? 20.513 34.904 32.612 1.00 34.59 909 ALA A CA 1
ATOM 6933 C C . ALA A 1 909 ? 19.253 34.159 32.150 1.00 34.59 909 ALA A C 1
ATOM 6935 O O . ALA A 1 909 ? 18.180 34.360 32.719 1.00 34.59 909 ALA A O 1
ATOM 6936 N N . THR A 1 910 ? 19.384 33.285 31.154 1.00 29.83 910 THR A N 1
ATOM 6937 C CA . THR A 1 910 ? 18.325 32.330 30.803 1.00 29.83 910 THR A CA 1
ATOM 6938 C C . THR A 1 910 ? 18.868 30.933 31.068 1.00 29.83 910 THR A C 1
ATOM 6940 O O . THR A 1 910 ? 19.882 30.546 30.493 1.00 29.83 910 THR A O 1
ATOM 6943 N N . ALA A 1 911 ? 18.245 30.211 31.998 1.00 28.38 911 ALA A N 1
ATOM 6944 C CA . ALA A 1 911 ? 18.647 28.861 32.371 1.00 28.38 911 ALA A CA 1
ATOM 6945 C C . ALA A 1 911 ? 18.221 27.861 31.284 1.00 28.38 911 ALA A C 1
ATOM 6947 O O . ALA A 1 911 ? 17.042 27.798 30.940 1.00 28.38 911 ALA A O 1
ATOM 6948 N N . LEU A 1 912 ? 19.163 27.065 30.773 1.00 28.12 912 LEU A N 1
ATOM 6949 C CA . LEU A 1 912 ? 18.868 25.838 30.029 1.00 28.12 912 LEU A CA 1
ATOM 6950 C C . LEU A 1 912 ? 18.866 24.670 31.031 1.00 28.12 912 LEU A C 1
ATOM 6952 O O . LEU A 1 912 ? 19.914 24.393 31.619 1.00 28.12 912 LEU A O 1
ATOM 6956 N N . PRO A 1 913 ? 17.726 24.003 31.287 1.00 30.97 913 PRO A N 1
ATOM 6957 C CA . PRO A 1 913 ? 17.682 22.872 32.199 1.00 30.97 913 PRO A CA 1
ATOM 6958 C C . PRO A 1 913 ? 18.054 21.549 31.505 1.00 30.97 913 PRO A C 1
ATOM 6960 O O . PRO A 1 913 ? 17.439 21.166 30.517 1.00 30.97 913 PRO A O 1
ATOM 6963 N N . TYR A 1 914 ? 18.996 20.840 32.139 1.00 29.42 914 TYR A N 1
ATOM 6964 C CA . TYR A 1 914 ? 19.124 19.377 32.251 1.00 29.42 914 TYR A CA 1
ATOM 6965 C C . TYR A 1 914 ? 19.497 18.511 31.029 1.00 29.42 914 TYR A C 1
ATOM 6967 O O . TYR A 1 914 ? 18.666 18.191 30.191 1.00 29.42 914 TYR A O 1
ATOM 6975 N N . PHE A 1 915 ? 20.713 17.949 31.089 1.00 26.53 915 PHE A N 1
ATOM 6976 C CA . PHE A 1 915 ? 21.019 16.563 30.699 1.00 26.53 915 PHE A CA 1
ATOM 6977 C C . PHE A 1 915 ? 22.150 16.027 31.591 1.00 26.53 915 PHE A C 1
ATOM 6979 O O . PHE A 1 915 ? 23.313 16.180 31.240 1.00 26.53 915 PHE A O 1
ATOM 6986 N N . ILE A 1 916 ? 21.819 15.414 32.735 1.00 27.34 916 ILE A N 1
ATOM 6987 C CA . ILE A 1 916 ? 22.604 14.323 33.344 1.00 27.34 916 ILE A CA 1
ATOM 6988 C C . ILE A 1 916 ? 21.618 13.399 34.073 1.00 27.34 916 ILE A C 1
ATOM 6990 O O . ILE A 1 916 ? 20.926 13.847 34.984 1.00 27.34 916 ILE A O 1
ATOM 6994 N N . ASN A 1 917 ? 21.545 12.156 33.591 1.00 26.72 917 ASN A N 1
ATOM 6995 C CA . ASN A 1 917 ? 21.253 10.873 34.255 1.00 26.72 917 ASN A CA 1
ATOM 6996 C C . ASN A 1 917 ? 20.690 9.944 33.162 1.00 26.72 917 ASN A C 1
ATOM 6998 O O . ASN A 1 917 ? 19.789 10.347 32.438 1.00 26.72 917 ASN A O 1
ATOM 7002 N N . GLU A 1 918 ? 21.157 8.727 32.920 1.00 26.83 918 GLU A N 1
ATOM 7003 C CA . GLU A 1 918 ? 22.047 7.808 33.628 1.00 26.83 918 GLU A CA 1
ATOM 7004 C C . GLU A 1 918 ? 22.494 6.729 32.611 1.00 26.83 918 GLU A C 1
ATOM 7006 O O . GLU A 1 918 ? 21.984 6.685 31.489 1.00 26.83 918 GLU A O 1
ATOM 7011 N N . LEU A 1 919 ? 23.483 5.933 33.025 1.00 31.72 919 LEU A N 1
ATOM 7012 C CA . LEU A 1 919 ? 24.126 4.795 32.348 1.00 31.72 919 LEU A CA 1
ATOM 7013 C C . LEU A 1 919 ? 23.195 3.788 31.654 1.00 31.72 919 LEU A C 1
ATOM 7015 O O . LEU A 1 919 ? 22.114 3.493 32.210 1.00 31.72 919 LEU A O 1
#

Sequence (919 aa):
MTITYIKATAATLANNSKTITVTGEHVDFSKANDYLVALDNGLYVLPVASGTAPDENGDSTLTLVETWAGATLSNKGLFIFPTFAKIYESVQAMTSLNDVTRGILTKLKDLLTATTPTLDIAVGQTTSIETVPYGYLTNQVTALISQLNGLTGSVQAMTKSELLTLAAQNVLSGFAEWGKSQQHNPIASVNEGMWAAYTSPNTIRMGRSFEDKSGVSISDYPIVMANGVEHHINLVGQGCDPIYNNIVINFPPAPDGLDKSDGTGRFVDLAAAIVAGGTSLSASILSRKDFAFIEPFHEKISDKDIVYPLGNVQYGKSTWKGVALSNTRVDQRYSALGEWDAVTRGHGVTWSTLTDEQKALFVQDHKNKIYSDDGELVQARYRIRVVAGLGDAWQSVGIEATNTPVRYSPSKRVKPQGKQVSILGGDLSDYGYLAGERHYGWFVGKGSSERKYTTEKQGSILGLYSALSTNSAGTSLGALNGDDFYGHNGECHLIPIALVQRRNQGGYHKHLNKFGTKPYRFSSVNPSFTGGWHVAGVNMQSTSDCFDLKNQVDASAGDFGPSDYGGNVGTSSGRKDGKFYDAIDSSDVFDLRMSSRKQPVEELHYNYKRKAISGELRGFEGVPFTRFYITSLDDTGTGSKISIAGSGIASKYSPNTTVYLLRGNVIEPYTTSDSVSGDDAFYVTVNVTAREEITGVVLIEKQIHQQASPTWTNIIGEISHIVALFTTSDSKFYGAEGLEGEWIPVISDGTYHSFPYSRKVLSATVDNTWSDDDGVTFSTGGSTVDKLNHVYSNFTANRVRFSFYETQAHFTQNTTGITQLTDWSPVYATNNNADAILTSSLSSQIATGTDPSEELAITKTASDVISHTPETLTPVVKYSTAIGVKDSVAYLLFNCDDAGVIDGSNIRATALPYFINEL

Organism: Colwellia psychrerythraea (NCBI:txid28229)